Protein AF-0000000077079123 (afdb_homodimer)

Radius of gyration: 36.29 Å; Cα contacts (8 Å, |Δi|>4): 2220; chains: 2; bounding box: 98×95×96 Å

Foldseek 3Di:
DCCCFVVVDAQVRVLVVQVVVLVVQQVVLVVVLVVCCVVCVVPDDPVVNVVVVVVSPDCVRSRVCVQPNHPVSVVVCCVVPLVQDAWDWDFLDDDPVDTFIKTFDPDQVLVQLQCQFDVSVVLLVVFDEDDPLWFQFQCSFPQQCVFPPCVVPVSAWAKEKEWDKDFLDDCPDPCHLVQIKIWMWIATRRHHLLLGLDLLRIGTGMMGRPVSCVVNHDLSRCVVVLVVLQCLQPPFHWHDDPPDIDTHHYHHQAYEYAQLVLCRLQQFANDQPAQARDPFFQDGQVCLLPDQAPVVTHTDDDVNVVVLQVQCPPDPVSVVVSCRRRRGHHHHSRVSTPRDHSNQHHAHACLCLPLFHVQLQLVLVLVVVCCVVVLDPLVLQQVLLVPPPDDPVCVVLRAHRADPCQSPDPDSHRPGHSSNSVSCLLQVLVRRLVSDDLPPLSLLLSLLSVLLVCQQQDSIGHLVVLVVSLVSLRVSSVSCCVVPVVDGDRVSSSVSSCRSVSCNRRNRCNSVHCVSVVVSVVSLSVSCVNNVDVPPSSSVSSSSSSVNSSVLSPDPCVSVQDKDFADKDWDFLVPDPCSVVVCVVVVHNGATKIWTQWIQHSNDIDGAQDKAFQDADPNRTKIWGFHTWIDRDPPWIKTKTFTWAFDDQDSSSRGTDIHGDDDIDIDTPHPRPGDD/DCCCFVVVDAQVRVLVVQVVVLVVQQVVLVVVLVVCCVVCVVPDDPVRNVVVVVVSPDCVRSRVCVQPNHPVSVVVCCVVPLVQDAWDWDFLDDDPVDTFIKTFDPDQVLVQLQCQFDVSVVLLVVFDEDDPLWFQFQCSFPQQCVFPPCVVPVSAWAKEKEWDKDWLDDCPDPCHLVQIKIWMWIATRRHHLLLGLDLLRIGTGMMGRPVSCVVRHDLSRCVVVLVVLQCLQPPFHWHDDPPDIDTHHYHHQAYEYAQLVLCRLQQFANDQPAQQRDPFFQDGQVCLLPDQAPVVTHTDDDVVVVVLQVQCPPDPVSVVVSCRRRRGNHHHSRVSTPRDHSNQHHAHACLCLPLFHVQLQLVLVLVVVCCVVVLDPLVLQQVLLVPPPDDPVCVVQRAHRADPCQSPDPDSHRPGHSSNSVSCLLQVLVRRLVSDDLPPLSLLLSLLSVLLVCQQQASIGHLVVLVVSLVSLRVSSVSCCVVPVVDGDRVSSSVSSCRSVSCNRRNRCNSVHCVSVVVSVVSLSVSCVNNVDVPPSSSVSSSSSSVNSSVLSPDPCVSVLPKDFADKDWDFLVPDPCSVVVCVVVVHNGATKIWTQWIRHSNDIDGAQDKWFQDADPNRTKIWGFHTWIDRDPQWIKTKTFTWAFDDQDSSSRGTDIHGDDDIDIDTPHPRPPGD

Sequence (1352 aa):
MKLKQKYKLSQVALNAVTDEVTDLVQSKLISLEQKLHNVLGGVLTNEQLSSINDILKQQDLTNPFGGLRNAYQQEAYFTTYLDYQKPVRRELGGETDKQDVVYDIPFLKSLQLLLKHDILRNKVLQGHERADGLLGDFCDGSLFKMHPLFSADKTALQIQLYYDDVEICNPLGSRAKKHKLALFYFTIGNIPPKYRSPLANIHLLCVTKSVTLQKYGAHKVLQPIMNKIKKLEEDGISIKTDDCVHHFYGTISVFQGDNLGSQFIGGYKSLASAHRKCRHCLSVSDDMQSKFLAHEFKERNRSTHEYHIRALKTNSATHEHISKSFGINEDSVLHKSTYFHITEGLVPDIMHDVLEGCLPYVVKEMLKVFISHKFISLSLLEKIISKFPYGITDKANKPSVISSTTLKNKDHNLKQTATEMWCLARLLPIMIGNHIPKDNPYWLHFLALLEIVDYLFAPIISTECLDHMRILIRDHHSAFKELYPECNLIPKMHYMVHYPDWIQRCGPLSHLWCMRLEAKHNYFKDLAHRIKCFKNVLKTLSEHYQHSFCYNLSSNNFFDTMNSVGPCQQKHVASLQWRDALCFLIEEECAEITSVSWIIADGHKYKRGQVIIIDCTHLMPNFGIITDIVVCEVDNIYIILQKLETLYYNYHYHSYSVAHTDPVHFTDALDPWHRKMKLKQKYKLSQVALNAVTDEVTDLVQSKLISLEQKLHNVLGGVLTNEQLSSINDILKQQDLTNPFGGLRNAYQQEAYFTTYLDYQKPVRRELGGETDKQDVVYDIPFLKSLQLLLKHDILRNKVLQGHERADGLLGDFCDGSLFKMHPLFSADKTALQIQLYYDDVEICNPLGSRAKKHKLALFYFTIGNIPPKYRSPLANIHLLCVTKSVTLQKYGAHKVLQPIMNKIKKLEEDGISIKTDDCVHHFYGTISVFQGDNLGSQFIGGYKSLASAHRKCRHCLSVSDDMQSKFLAHEFKERNRSTHEYHIRALKTNSATHEHISKSFGINEDSVLHKSTYFHITEGLVPDIMHDVLEGCLPYVVKEMLKVFISHKFISLSLLEKIISKFPYGITDKANKPSVISSTTLKNKDHNLKQTATEMWCLARLLPIMIGNHIPKDNPYWLHFLALLEIVDYLFAPIISTECLDHMRILIRDHHSAFKELYPECNLIPKMHYMVHYPDWIQRCGPLSHLWCMRLEAKHNYFKDLAHRIKCFKNVLKTLSEHYQHSFCYNLSSNNFFDTMNSVGPCQQKHVASLQWRDALCFLIEEECAEITSVSWIIADGHKYKRGQVIIIDCTHLMPNFGIITDIVVCEVDNIYIILQKLETLYYNYHYHSYSVAHTDPVHFTDALDPWHRK

Secondary structure (DSSP, 8-state):
-HHHHTS---HHHHHHHHHHHHHHHHHHHHHHHHHHHHHHTTTS-HHHHHHHHHHHT-HHHH-TTTT-SSHHHHHHHHHHHS---PPEE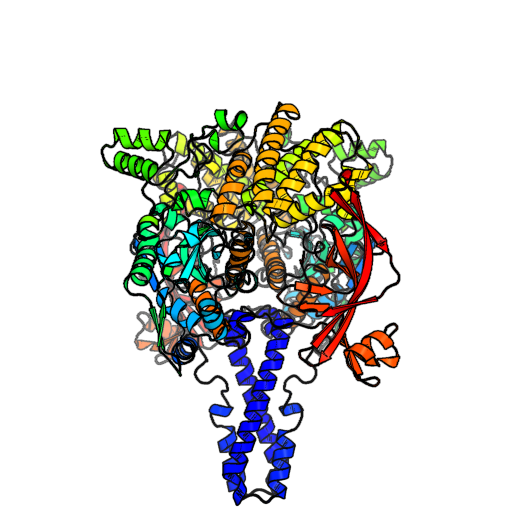EEEEEETTEEEEEEEP-HHHHHHHHHHSHHHHHHHHH----SSS-B-SGGGSHHHHT-HHHHH-TTSEEEEEEEEEE--S-TTSTTTTTT-EEEEEEEETTS-HHHHSSGGG-EEEEEEEHHHHHHHHHHHHHHHHHHHHHHHHHT-EEEE-SS-EEEE-EEEEEEEE-HHHHHHHHTB---TT-S---SSB---HHHHTT---GGGSPBP-HHHHHHHHHHHHH-HHHHHHHHHHH-B-S--GGGGSSS--HHHHB---HIIIIIIIIHHHHHHHHHHHHHHTTSS-HHHHHHHHHH----TTTGGGPPPPPPHHHHHSSSS--S--HHHHHHHHHHHHHHHGGGS-TT-HHHHHHHHHHHHHHHHT-SSB-HHHHHHHHHHHHHHHHHHHHH-TTPPPPHHHHHGGGHHHHHHHHS-GGGSSSHHHHHHHHHHHHHHHHH---SSHHHHHHHHHHHHHHHHHHSTTSS----EE--EEEEEGGGSTTHHHHHHHHT-TT-EEEEESEEEETTEEEETT-EEEEEEETTEEEEEEEEEEEEEETTEEEEEEEEEEEEEEEGGGTEEEEEEEEEEEEEETT---B--/-HHHHTS---HHHHHHHHHHHHHHHHHHHHHHHHHHHHHHTTTS-HHHHHHHHHHHT-HHHH-TTTT-SSHHHHHHHHHHHS---PPEEEEEEEETTEEEEEEEP-HHHHHHHHHHSHHHHHHHHH----SSS-B-SGGGSHHHHT-HHHHH-TTSEEEEEEEEEEE-S-TTSTTTTTTEEEEEEEEETTS-HHHHSSGGG-EEEEEEEHHHHHHHHHHHHHHHHHHHHHHHHHT-EEEE-SS-EEEE-EEEEEEEE-HHHHHHHHTB---TT-S---SSB---HHHHTT---GGGSPBP-HHHHHHHHHHHHH-HHHHHHHHHHH-B-S--GGGGSSS--HHHHB---HIIIIIIIIHHHHHHHHHHHHHHTTSS-HHHHHHHHHH----TTTGGGPPPPPPHHHHHSSSS--S--HHHHHHHHHHHHHHHGGGS-TT-HHHHHHHHHHHHHHHHT-SSB-HHHHHHHHHHHHHHHHHHHHH-TT-PPPHHHHHGGGHHHHHHHHS-GGGSSSHHHHHHHHHHHHHHHHH---SSHHHHHHHHHHHHHHHHHHSTTSS----EE--EEEEEGGGSTTHHHHHHHHT-TT-EEEEESEEEETTEEEETT-EEEEEEETTEEEEEEEEEEEEEETTEEEEEEEEEEEEEEEGGGTEEEEEEEEEEEEEETT--SS--

pLDDT: mean 88.44, std 10.5, range [36.78, 98.69]

Nearest PDB structures (foldseek):
  6dbq-assembly1_C  TM=6.136E-01  e=2.932E-10  Escherichia coli K-12
  3jbx-assembly1_A  TM=6.219E-01  e=7.482E-10  Danio rerio
  6dbw-assembly1_A  TM=5.506E-01  e=6.053E-11  Escherichia coli K-12
  6dbv-assembly1_C  TM=5.189E-01  e=7.018E-11  Escherichia coli K-12
  6dbx-assembly1_C  TM=5.175E-01  e=9.574E-10  Escherichia coli K-12

Organism: Amphimedon queenslandica (NCBI:txid400682)

Solvent-accessible surface area (backbone atoms only — not comparable to full-atom values): 73594 Å² total; per-residue (Å²): 105,61,57,44,56,77,60,57,46,43,71,69,49,49,40,50,50,52,51,50,49,31,49,49,45,39,52,49,49,51,52,46,52,51,51,49,44,72,74,38,50,90,75,47,51,72,66,56,52,49,53,52,52,52,59,63,65,31,58,76,64,42,32,76,52,70,67,48,69,47,72,67,39,39,48,52,49,36,42,72,73,50,71,43,64,75,54,43,82,41,78,80,48,71,53,91,93,56,62,42,54,36,39,34,39,59,58,70,61,51,52,42,57,51,50,65,35,64,69,56,33,48,38,31,67,67,46,78,67,64,87,84,74,43,22,58,34,46,67,45,6,50,54,35,61,66,27,78,59,46,53,74,34,72,56,36,40,26,35,30,36,36,44,50,75,45,73,53,64,59,76,86,44,58,64,42,74,70,66,20,27,31,41,31,33,36,33,60,61,43,39,58,66,85,69,40,58,45,58,88,45,52,39,73,40,36,40,32,41,39,69,53,43,67,71,64,32,63,50,69,70,43,42,68,58,44,52,50,43,38,42,25,55,73,73,32,50,71,41,80,52,98,86,49,76,48,75,40,39,29,46,63,60,36,39,34,28,51,72,53,50,41,23,49,55,50,14,30,57,62,52,92,82,45,62,34,76,49,83,61,31,70,46,40,70,71,50,54,69,74,54,54,51,54,84,79,43,58,66,47,38,68,67,61,47,52,51,51,50,55,47,44,71,70,42,76,75,45,25,58,52,45,26,56,68,66,22,41,74,48,81,34,56,60,57,67,32,90,83,35,50,66,71,81,20,61,50,73,33,55,48,62,25,35,34,58,30,42,49,33,32,53,52,52,58,47,49,53,51,36,42,74,70,61,53,43,50,67,69,55,50,37,50,48,63,72,66,52,86,61,50,86,83,42,55,83,31,61,52,62,74,67,49,72,65,46,70,66,40,88,62,56,48,61,63,52,49,46,60,16,34,47,45,40,63,66,43,40,32,67,72,48,34,90,55,47,65,86,82,38,64,67,57,50,52,49,49,53,48,51,51,49,50,50,62,52,59,27,66,60,48,48,71,67,56,34,56,53,43,52,52,51,52,28,52,48,56,54,46,45,51,66,77,36,70,92,54,77,76,52,71,46,52,51,53,55,48,48,43,50,60,47,31,53,31,43,5,30,44,61,80,54,32,51,64,53,65,57,54,47,49,50,58,56,32,54,49,49,60,68,61,70,60,75,89,52,41,63,59,53,52,48,47,51,46,36,51,39,52,35,50,45,70,68,37,92,54,62,71,63,52,63,63,45,70,45,70,70,43,82,40,55,36,79,75,42,94,58,27,70,65,45,27,65,73,66,72,41,69,83,43,73,31,34,37,33,60,29,37,28,52,80,86,38,76,45,42,61,71,40,74,43,37,61,48,71,56,95,90,37,65,30,38,22,35,26,69,43,34,37,38,68,49,102,85,41,48,41,33,32,21,36,36,31,44,60,72,49,76,38,70,75,38,67,42,72,42,68,42,88,50,87,55,77,43,81,43,52,61,86,61,56,66,48,68,139,105,62,58,45,54,76,60,56,45,44,70,68,50,49,40,49,50,54,52,51,51,31,50,48,46,39,52,50,49,52,51,47,52,52,50,49,46,71,73,37,50,91,75,47,51,74,68,55,52,51,55,52,54,55,58,64,66,31,58,76,64,42,32,76,53,68,69,49,68,46,72,67,38,41,49,53,49,36,41,71,72,50,71,44,63,75,55,42,81,41,78,79,48,69,54,92,92,56,61,42,54,37,38,35,39,59,58,70,61,50,50,44,58,52,52,66,35,64,70,56,34,50,39,31,68,67,47,77,65,64,87,84,74,45,23,58,33,46,68,46,6,51,54,35,60,67,26,77,61,45,53,74,34,72,56,35,41,28,34,31,36,35,43,51,76,46,73,54,63,61,76,85,44,60,67,42,72,70,66,20,28,31,42,31,33,38,34,62,60,43,37,58,65,85,70,40,58,47,60,88,45,53,38,75,39,35,41,32,39,40,69,53,41,66,70,64,31,64,50,69,70,44,42,67,59,44,52,49,43,38,42,25,56,75,71,31,48,73,42,80,52,98,84,49,78,48,76,39,39,29,46,63,60,36,39,35,30,52,72,55,48,42,23,49,55,50,14,30,57,62,50,92,80,44,60,32,76,48,83,60,32,73,46,40,70,72,50,56,71,76,53,54,51,55,85,80,41,58,64,48,39,68,68,60,48,53,50,50,49,55,46,45,72,70,43,74,74,45,25,56,49,43,26,55,68,67,22,43,72,48,81,34,56,59,57,67,31,89,83,34,50,65,68,80,21,60,49,71,31,55,47,63,26,35,34,57,30,40,50,32,33,52,51,52,58,47,49,53,52,37,42,72,70,62,52,43,50,66,68,55,50,37,50,47,64,72,66,54,84,61,51,85,84,42,54,83,33,61,52,59,73,66,49,72,66,48,72,66,40,87,61,56,50,62,63,52,49,47,62,17,34,48,46,41,61,66,44,40,32,68,72,47,33,88,55,48,66,85,81,36,64,68,57,50,51,49,50,51,48,52,52,49,49,51,62,52,60,29,64,62,46,48,69,67,56,34,55,51,41,52,52,51,52,28,51,49,56,53,48,45,50,67,77,35,69,91,53,77,78,50,70,47,53,51,54,55,46,49,42,51,60,46,30,54,30,42,6,31,44,61,82,51,31,52,66,55,65,56,54,47,48,50,57,56,33,52,48,47,61,67,59,69,58,75,90,54,42,65,58,54,53,46,47,49,46,36,51,39,52,36,50,42,69,67,38,91,53,62,69,62,49,63,63,44,71,46,68,72,42,82,40,53,36,79,75,40,96,58,28,70,66,45,25,65,72,66,73,42,70,84,42,73,31,32,37,33,58,30,38,28,49,78,84,39,77,45,42,62,73,40,75,45,42,61,47,71,56,94,90,37,64,30,37,22,34,27,70,43,36,36,37,68,48,102,87,41,47,39,32,32,22,36,37,32,44,61,73,48,78,39,70,75,39,67,41,71,43,64,42,88,50,88,54,76,42,80,42,49,60,86,62,56,46,69,68,140

Structure (mmCIF, N/CA/C/O backbone):
data_AF-0000000077079123-model_v1
#
loop_
_entity.id
_entity.type
_entity.pdbx_description
1 polymer 'Uncharacterized protein'
#
loop_
_atom_site.group_PDB
_atom_site.id
_atom_site.type_symbol
_atom_site.label_atom_id
_atom_site.label_alt_id
_atom_site.label_comp_id
_atom_site.label_asym_id
_atom_site.label_entity_id
_atom_site.label_seq_id
_atom_site.pdbx_PDB_ins_code
_atom_site.Cartn_x
_atom_site.Cartn_y
_atom_site.Cartn_z
_atom_site.occupancy
_atom_site.B_iso_or_equiv
_atom_site.auth_seq_id
_atom_site.auth_comp_id
_atom_site.auth_asym_id
_atom_site.auth_atom_id
_atom_site.pdbx_PDB_model_num
ATOM 1 N N . MET A 1 1 ? -20.891 -13.195 6.445 1 79.75 1 MET A N 1
ATOM 2 C CA . MET A 1 1 ? -19.594 -13.773 6.062 1 79.75 1 MET A CA 1
ATOM 3 C C . MET A 1 1 ? -19.188 -13.32 4.668 1 79.75 1 MET A C 1
ATOM 5 O O . MET A 1 1 ? -18.016 -13.047 4.414 1 79.75 1 MET A O 1
ATOM 9 N N . LYS A 1 2 ? -20.141 -13.273 3.797 1 78.88 2 LYS A N 1
ATOM 10 C CA . LYS A 1 2 ? -19.859 -12.805 2.443 1 78.88 2 LYS A CA 1
ATOM 11 C C . LYS A 1 2 ? -19.312 -11.383 2.457 1 78.88 2 LYS A C 1
ATOM 13 O O . LYS A 1 2 ? -18.312 -11.086 1.787 1 78.88 2 LYS A O 1
ATOM 18 N N . LEU A 1 3 ? -19.891 -10.562 3.256 1 80.56 3 LEU A N 1
ATOM 19 C CA . LEU A 1 3 ? -19.453 -9.172 3.344 1 80.56 3 LEU A CA 1
ATOM 20 C C . LEU A 1 3 ? -18.031 -9.086 3.887 1 80.56 3 LEU A C 1
ATOM 22 O O . LEU A 1 3 ? -17.234 -8.281 3.404 1 80.56 3 LEU A O 1
ATOM 26 N N . LYS A 1 4 ? -17.734 -9.891 4.797 1 78.06 4 LYS A N 1
ATOM 27 C CA . LYS A 1 4 ? -16.438 -9.867 5.453 1 78.06 4 LYS A CA 1
ATOM 28 C C . LYS A 1 4 ? -15.344 -10.43 4.539 1 78.06 4 LYS A C 1
ATOM 30 O O . LYS A 1 4 ? -14.227 -9.906 4.504 1 78.06 4 LYS A O 1
ATOM 35 N N . GLN A 1 5 ? -15.688 -11.414 3.822 1 79.62 5 GLN A N 1
ATOM 36 C CA . GLN A 1 5 ? -14.625 -12.156 3.15 1 79.62 5 GLN A CA 1
ATOM 37 C C . GLN A 1 5 ? -14.539 -11.773 1.676 1 79.62 5 GLN A C 1
ATOM 39 O O . GLN A 1 5 ? -13.438 -11.641 1.126 1 79.62 5 GLN A O 1
ATOM 44 N N . LYS A 1 6 ? -15.703 -11.625 1.045 1 76.44 6 LYS A N 1
ATOM 45 C CA . LYS A 1 6 ? -15.695 -11.266 -0.37 1 76.44 6 LYS A CA 1
ATOM 46 C C . LYS A 1 6 ? -15.391 -9.781 -0.56 1 76.44 6 LYS A C 1
ATOM 48 O O . LYS A 1 6 ? -14.609 -9.406 -1.439 1 76.44 6 LYS A O 1
ATOM 53 N N . TYR A 1 7 ? -15.945 -9.039 0.354 1 77.38 7 TYR A N 1
ATOM 54 C CA . TYR A 1 7 ? -15.781 -7.598 0.169 1 77.38 7 TYR A CA 1
ATOM 55 C C . TYR A 1 7 ? -14.82 -7.02 1.197 1 77.38 7 TYR A C 1
ATOM 57 O O . TYR A 1 7 ? -14.578 -5.809 1.226 1 77.38 7 TYR A O 1
ATOM 65 N N . LYS A 1 8 ? -14.25 -7.902 2.078 1 78.25 8 LYS A N 1
ATOM 66 C CA . LYS A 1 8 ? -13.164 -7.598 3.006 1 78.25 8 LYS A CA 1
ATOM 67 C C . LYS A 1 8 ? -13.531 -6.426 3.91 1 78.25 8 LYS A C 1
ATOM 69 O O . LYS A 1 8 ? -12.727 -5.504 4.09 1 78.25 8 LYS A O 1
ATOM 74 N N . LEU A 1 9 ? -14.734 -6.379 4.391 1 78.38 9 LEU A N 1
ATOM 75 C CA . LEU A 1 9 ? -15.141 -5.352 5.344 1 78.38 9 LEU A CA 1
ATOM 76 C C . LEU A 1 9 ? -14.469 -5.562 6.691 1 78.38 9 LEU A C 1
ATOM 78 O O . LEU A 1 9 ? -14.312 -6.703 7.141 1 78.38 9 LEU A O 1
ATOM 82 N N . SER A 1 10 ? -14.039 -4.508 7.273 1 75.69 10 SER A N 1
ATOM 83 C CA . SER A 1 10 ? -13.508 -4.59 8.625 1 75.69 10 SER A CA 1
ATOM 84 C C . SER A 1 10 ? -14.586 -4.977 9.625 1 75.69 10 SER A C 1
ATOM 86 O O . SER A 1 10 ? -15.781 -4.871 9.336 1 75.69 10 SER A O 1
ATOM 88 N N . GLN A 1 11 ? -14.156 -5.438 10.789 1 77.06 11 GLN A N 1
ATOM 89 C CA . GLN A 1 11 ? -15.109 -5.809 11.82 1 77.06 11 GLN A CA 1
ATOM 90 C C . GLN A 1 11 ? -15.938 -4.605 12.266 1 77.06 11 GLN A C 1
ATOM 92 O O . GLN A 1 11 ? -17.141 -4.73 12.516 1 77.06 11 GLN A O 1
ATOM 97 N N . VAL A 1 12 ? -15.289 -3.49 12.297 1 76.81 12 VAL A N 1
ATOM 98 C CA . VAL A 1 12 ? -15.984 -2.275 12.703 1 76.81 12 VAL A CA 1
ATOM 99 C C . VAL A 1 12 ? -17.047 -1.914 11.672 1 76.81 12 VAL A C 1
ATOM 101 O O . VAL A 1 12 ? -18.156 -1.527 12.031 1 76.81 12 VAL A O 1
ATOM 104 N N . ALA A 1 13 ? -16.734 -2.021 10.398 1 78.94 13 ALA A N 1
ATOM 105 C CA . ALA A 1 13 ? -17.688 -1.752 9.328 1 78.94 13 ALA A CA 1
ATOM 106 C C . ALA A 1 13 ? -18.828 -2.76 9.352 1 78.94 13 ALA A C 1
ATOM 108 O O . ALA A 1 13 ? -19.984 -2.398 9.117 1 78.94 13 ALA A O 1
ATOM 109 N N . LEU A 1 14 ? -18.5 -3.979 9.609 1 83.12 14 LEU A N 1
ATOM 110 C CA . LEU A 1 14 ? -19.516 -5.02 9.672 1 83.12 14 LEU A CA 1
ATOM 111 C C . LEU A 1 14 ? -20.5 -4.762 10.82 1 83.12 14 LEU A C 1
ATOM 113 O O . LEU A 1 14 ? -21.703 -4.922 10.656 1 83.12 14 LEU A O 1
ATOM 117 N N . ASN A 1 15 ? -19.938 -4.375 11.922 1 81.94 15 ASN A N 1
ATOM 118 C CA . ASN A 1 15 ? -20.781 -4.051 13.062 1 81.94 15 ASN A CA 1
ATOM 119 C C . ASN A 1 15 ? -21.688 -2.854 12.766 1 81.94 15 ASN A C 1
ATOM 121 O O . ASN A 1 15 ? -22.844 -2.842 13.156 1 81.94 15 ASN A O 1
ATOM 125 N N . ALA A 1 16 ? -21.125 -1.918 12.094 1 82.81 16 ALA A N 1
ATOM 126 C CA . ALA A 1 16 ? -21.922 -0.742 11.734 1 82.81 16 ALA A CA 1
ATOM 127 C C . ALA A 1 16 ? -23.047 -1.114 10.789 1 82.81 16 ALA A C 1
ATOM 129 O O . ALA A 1 16 ? -24.172 -0.602 10.922 1 82.81 16 ALA A O 1
ATOM 130 N N . VAL A 1 17 ? -22.766 -1.988 9.852 1 83.88 17 VAL A N 1
ATOM 131 C CA . VAL A 1 17 ? -23.781 -2.434 8.914 1 83.88 17 VAL A CA 1
ATOM 132 C C . VAL A 1 17 ? -24.891 -3.189 9.656 1 83.88 17 VAL A C 1
ATOM 134 O O . VAL A 1 17 ? -26.078 -2.969 9.414 1 83.88 17 VAL A O 1
ATOM 137 N N . THR A 1 18 ? -24.469 -4.027 10.562 1 84.12 18 THR A N 1
ATOM 138 C CA . THR A 1 18 ? -25.438 -4.809 11.328 1 84.12 18 THR A CA 1
ATOM 139 C C . THR A 1 18 ? -26.344 -3.896 12.156 1 84.12 18 THR A C 1
ATOM 141 O O . THR A 1 18 ? -27.547 -4.094 12.211 1 84.12 18 THR A O 1
ATOM 144 N N . ASP A 1 19 ? -25.719 -2.916 12.742 1 84.56 19 ASP A N 1
ATOM 145 C CA . ASP A 1 19 ? -26.484 -1.985 13.578 1 84.56 19 ASP A CA 1
ATOM 146 C C . ASP A 1 19 ? -27.422 -1.137 12.734 1 84.56 19 ASP A C 1
ATOM 148 O O . ASP A 1 19 ? -28.594 -0.947 13.094 1 84.56 19 ASP A O 1
ATOM 152 N N . GLU A 1 20 ? -26.938 -0.688 11.656 1 84.69 20 GLU A N 1
ATOM 153 C CA . GLU A 1 20 ? -27.734 0.184 10.797 1 84.69 20 GLU A CA 1
ATOM 154 C C . GLU A 1 20 ? -28.875 -0.582 10.148 1 84.69 20 GLU A C 1
ATOM 156 O O . GLU A 1 20 ? -29.969 -0.036 9.953 1 84.69 20 GLU A O 1
ATOM 161 N N . VAL A 1 21 ? -28.578 -1.773 9.781 1 86.56 21 VAL A N 1
ATOM 162 C CA . VAL A 1 21 ? -29.625 -2.594 9.18 1 86.56 21 VAL A CA 1
ATOM 163 C C . VAL A 1 21 ? -30.703 -2.914 10.227 1 86.56 21 VAL A C 1
ATOM 165 O O . VAL A 1 21 ? -31.891 -2.914 9.914 1 86.56 21 VAL A O 1
ATOM 168 N N . THR A 1 22 ? -30.281 -3.201 11.422 1 87.06 22 THR A N 1
ATOM 169 C CA . THR A 1 22 ? -31.219 -3.453 12.5 1 87.06 22 THR A CA 1
ATOM 170 C C . THR A 1 22 ? -32.094 -2.23 12.742 1 87.06 22 THR A C 1
ATOM 172 O O . THR A 1 22 ? -33.312 -2.355 12.883 1 87.06 22 THR A O 1
ATOM 175 N N . ASP A 1 23 ? -31.453 -1.132 12.719 1 87 23 ASP A N 1
ATOM 176 C CA . ASP A 1 23 ? -32.188 0.111 12.906 1 87 23 ASP A CA 1
ATOM 177 C C . ASP A 1 23 ? -33.188 0.338 11.758 1 87 23 ASP A C 1
ATOM 179 O O . ASP A 1 23 ? -34.281 0.833 11.977 1 87 23 ASP A O 1
ATOM 183 N N . LEU A 1 24 ? -32.719 0.038 10.609 1 86.88 24 LEU A N 1
ATOM 184 C CA . LEU A 1 24 ? -33.562 0.187 9.438 1 86.88 24 LEU A CA 1
ATOM 185 C C . LEU A 1 24 ? -34.781 -0.734 9.523 1 86.88 24 LEU A C 1
ATOM 187 O O . LEU A 1 24 ? -35.906 -0.314 9.25 1 86.88 24 LEU A O 1
ATOM 191 N N . VAL A 1 25 ? -34.562 -1.895 9.93 1 86.88 25 VAL A N 1
ATOM 192 C CA . VAL A 1 25 ? -35.625 -2.867 10.047 1 86.88 25 VAL A CA 1
ATOM 193 C C . VAL A 1 25 ? -36.625 -2.42 11.125 1 86.88 25 VAL A C 1
ATOM 195 O O . VAL A 1 25 ? -37.844 -2.48 10.938 1 86.88 25 VAL A O 1
ATOM 198 N N . GLN A 1 26 ? -36.094 -1.95 12.148 1 86.81 26 GLN A N 1
ATOM 199 C CA . GLN A 1 26 ? -36.938 -1.479 13.234 1 86.81 26 GLN A CA 1
ATOM 200 C C . GLN A 1 26 ? -37.781 -0.279 12.797 1 86.81 26 GLN A C 1
ATOM 202 O O . GLN A 1 26 ? -38.969 -0.19 13.117 1 86.81 26 GLN A O 1
ATOM 207 N N . SER A 1 27 ? -37.156 0.53 12.094 1 87.44 27 SER A N 1
ATOM 208 C CA . SER A 1 27 ? -37.875 1.702 11.594 1 87.44 27 SER A CA 1
ATOM 209 C C . SER A 1 27 ? -38.969 1.304 10.625 1 87.44 27 SER A C 1
ATOM 211 O O . SER A 1 27 ? -40.062 1.899 10.633 1 87.44 27 SER A O 1
ATOM 213 N N . LYS A 1 28 ? -38.719 0.357 9.875 1 86.38 28 LYS A N 1
ATOM 214 C CA . LYS A 1 28 ? -39.719 -0.111 8.922 1 86.38 28 LYS A CA 1
ATOM 215 C C . LYS A 1 28 ? -40.875 -0.825 9.625 1 86.38 28 LYS A C 1
ATOM 217 O O . LYS A 1 28 ? -42.031 -0.733 9.203 1 86.38 28 LYS A O 1
ATOM 222 N N . LEU A 1 29 ? -40.531 -1.495 10.633 1 87.19 29 LEU A N 1
ATOM 223 C CA . LEU A 1 29 ? -41.562 -2.176 11.398 1 87.19 29 LEU A CA 1
ATOM 224 C C . LEU A 1 29 ? -42.469 -1.171 12.102 1 87.19 29 LEU A C 1
ATOM 226 O O . LEU A 1 29 ? -43.688 -1.381 12.203 1 87.19 29 LEU A O 1
ATOM 230 N N . ILE A 1 30 ? -41.812 -0.143 12.5 1 87.19 30 ILE A N 1
ATOM 231 C CA . ILE A 1 30 ? -42.594 0.915 13.125 1 87.19 30 ILE A CA 1
ATOM 232 C C . ILE A 1 30 ? -43.531 1.557 12.094 1 87.19 30 ILE A C 1
ATOM 234 O O . ILE A 1 30 ? -44.688 1.817 12.375 1 87.19 30 ILE A O 1
ATOM 238 N N . SER A 1 31 ? -43 1.773 10.961 1 87.31 31 SER A N 1
ATOM 239 C CA . SER A 1 31 ? -43.812 2.32 9.875 1 87.31 31 SER A CA 1
ATOM 240 C C . SER A 1 31 ? -44.938 1.37 9.5 1 87.31 31 SER A C 1
ATOM 242 O O . SER A 1 31 ? -46.062 1.811 9.188 1 87.31 31 SER A O 1
ATOM 244 N N . LEU A 1 32 ? -44.656 0.154 9.531 1 88 32 LEU A N 1
ATOM 245 C CA . LEU A 1 32 ? -45.656 -0.863 9.211 1 88 32 LEU A CA 1
ATOM 246 C C . LEU A 1 32 ? -46.75 -0.886 10.266 1 88 32 LEU A C 1
ATOM 248 O O . LEU A 1 32 ? -47.938 -0.996 9.93 1 88 32 LEU A O 1
ATOM 252 N N . GLU A 1 33 ? -46.344 -0.826 11.453 1 87.81 33 GLU A N 1
ATOM 253 C CA . GLU A 1 33 ? -47.312 -0.776 12.547 1 87.81 33 GLU A CA 1
ATOM 254 C C . GLU A 1 33 ? -48.281 0.398 12.383 1 87.81 33 GLU A C 1
ATOM 256 O O . GLU A 1 33 ? -49.469 0.243 12.539 1 87.81 33 GLU A O 1
ATOM 261 N N . GLN A 1 34 ? -47.75 1.492 12.023 1 88 34 GLN A N 1
ATOM 262 C CA . GLN A 1 34 ? -48.562 2.688 11.82 1 88 34 GLN A CA 1
ATOM 263 C C . GLN A 1 34 ? -49.5 2.521 10.641 1 88 34 GLN A C 1
ATOM 265 O O . GLN A 1 34 ? -50.688 2.916 10.711 1 88 34 GLN A O 1
ATOM 270 N N . LYS A 1 35 ? -49.031 1.937 9.656 1 87.31 35 LYS A N 1
ATOM 271 C CA . LYS A 1 35 ? -49.875 1.717 8.469 1 87.31 35 LYS A CA 1
ATOM 272 C C . LYS A 1 35 ? -51 0.741 8.766 1 87.31 35 LYS A C 1
ATOM 274 O O . LYS A 1 35 ? -52.125 0.938 8.305 1 87.31 35 LYS A O 1
ATOM 279 N N . LEU A 1 36 ? -50.688 -0.266 9.484 1 86.69 36 LEU A N 1
ATOM 280 C CA . LEU A 1 36 ? -51.719 -1.249 9.852 1 86.69 36 LEU A CA 1
ATOM 281 C C . LEU A 1 36 ? -52.781 -0.623 10.742 1 86.69 36 LEU A C 1
ATOM 283 O O . LEU A 1 36 ? -53.969 -0.894 10.57 1 86.69 36 LEU A O 1
ATOM 287 N N . HIS A 1 37 ? -52.344 0.211 11.586 1 86.25 37 HIS A N 1
ATOM 288 C CA . HIS A 1 37 ? -53.281 0.905 12.461 1 86.25 37 HIS A CA 1
ATOM 289 C C . HIS A 1 37 ? -54.188 1.857 11.672 1 86.25 37 HIS A C 1
ATOM 291 O O . HIS A 1 37 ? -55.375 1.991 11.977 1 86.25 37 HIS A O 1
ATOM 297 N N . ASN A 1 38 ? -53.656 2.471 10.711 1 85.94 38 ASN A N 1
ATOM 298 C CA . ASN A 1 38 ? -54.406 3.434 9.914 1 85.94 38 ASN A CA 1
ATOM 299 C C . ASN A 1 38 ? -55.438 2.742 9.031 1 85.94 38 ASN A C 1
ATOM 301 O O . ASN A 1 38 ? -56.531 3.254 8.844 1 85.94 38 ASN A O 1
ATOM 305 N N . VAL A 1 39 ? -55.031 1.608 8.539 1 82.88 39 VAL A N 1
ATOM 306 C CA . VAL A 1 39 ? -55.906 0.944 7.57 1 82.88 39 VAL A CA 1
ATOM 307 C C . VAL A 1 39 ? -56.906 0.047 8.297 1 82.88 39 VAL A C 1
ATOM 309 O O . VAL A 1 39 ? -58.062 -0.02 7.922 1 82.88 39 VAL A O 1
ATOM 312 N N . LEU A 1 40 ? -56.5 -0.587 9.438 1 79.12 40 LEU A N 1
ATOM 313 C CA . LEU A 1 40 ? -57.344 -1.626 10.039 1 79.12 40 LEU A CA 1
ATOM 314 C C . LEU A 1 40 ? -57.844 -1.19 11.414 1 79.12 40 LEU A C 1
ATOM 316 O O . LEU A 1 40 ? -58.594 -1.92 12.062 1 79.12 40 LEU A O 1
ATOM 320 N N . GLY A 1 41 ? -57.438 -0.112 11.922 1 77.5 41 GLY A N 1
ATOM 321 C CA . GLY A 1 41 ? -57.812 0.337 13.25 1 77.5 41 GLY A CA 1
ATOM 322 C C . GLY A 1 41 ? -59.312 0.304 13.484 1 77.5 41 GLY A C 1
ATOM 323 O O . GLY A 1 41 ? -59.75 -0.044 14.578 1 77.5 41 GLY A O 1
ATOM 324 N N . GLY A 1 42 ? -60.125 0.705 12.539 1 75.81 42 GLY A N 1
ATOM 325 C CA . GLY A 1 42 ? -61.562 0.741 12.727 1 75.81 42 GLY A CA 1
ATOM 326 C C . GLY A 1 42 ? -62.25 -0.596 12.469 1 75.81 42 GLY A C 1
ATOM 327 O O . GLY A 1 42 ? -63.406 -0.785 12.812 1 75.81 42 GLY A O 1
ATOM 328 N N . VAL A 1 43 ? -61.469 -1.558 12 1 78.38 43 VAL A N 1
ATOM 329 C CA . VAL A 1 43 ? -62.062 -2.822 11.562 1 78.38 43 VAL A CA 1
ATOM 330 C C . VAL A 1 43 ? -61.688 -3.934 12.539 1 78.38 43 VAL A C 1
ATOM 332 O O . VAL A 1 43 ? -62.469 -4.82 12.836 1 78.38 43 VAL A O 1
ATOM 335 N N . LEU A 1 44 ? -60.5 -3.791 13.148 1 80.5 44 LEU A N 1
ATOM 336 C CA . LEU A 1 44 ? -60 -4.836 14.023 1 80.5 44 LEU A CA 1
ATOM 337 C C . LEU A 1 44 ? -60.312 -4.527 15.484 1 80.5 44 LEU A C 1
ATOM 339 O O . LEU A 1 44 ? -60.375 -3.357 15.875 1 80.5 44 LEU A O 1
ATOM 343 N N . THR A 1 45 ? -60.656 -5.609 16.156 1 82.44 45 THR A N 1
ATOM 344 C CA . THR A 1 45 ? -60.875 -5.449 17.594 1 82.44 45 THR A CA 1
ATOM 345 C C . THR A 1 45 ? -59.562 -5.094 18.297 1 82.44 45 THR A C 1
ATOM 347 O O . THR A 1 45 ? -58.469 -5.289 17.75 1 82.44 45 THR A O 1
ATOM 350 N N . ASN A 1 46 ? -59.625 -4.461 19.391 1 83 46 ASN A N 1
ATOM 351 C CA . ASN A 1 46 ? -58.469 -4.082 20.172 1 83 46 ASN A CA 1
ATOM 352 C C . ASN A 1 46 ? -57.594 -5.289 20.5 1 83 46 ASN A C 1
ATOM 354 O O . ASN A 1 46 ? -56.375 -5.176 20.562 1 83 46 ASN A O 1
ATOM 358 N N . GLU A 1 47 ? -58.281 -6.449 20.609 1 82.56 47 GLU A N 1
ATOM 359 C CA . GLU A 1 47 ? -57.531 -7.676 20.891 1 82.56 47 GLU A CA 1
ATOM 360 C C . GLU A 1 47 ? -56.719 -8.125 19.688 1 82.56 47 GLU A C 1
ATOM 362 O O . GLU A 1 47 ? -55.594 -8.594 19.828 1 82.56 47 GLU A O 1
ATOM 367 N N . GLN A 1 48 ? -57.312 -7.973 18.562 1 82.94 48 GLN A N 1
ATOM 368 C CA . GLN A 1 48 ? -56.625 -8.375 17.328 1 82.94 48 GLN A CA 1
ATOM 369 C C . GLN A 1 48 ? -55.438 -7.453 17.031 1 82.94 48 GLN A C 1
ATOM 371 O O . GLN A 1 48 ? -54.375 -7.918 16.625 1 82.94 48 GLN A O 1
ATOM 376 N N . LEU A 1 49 ? -55.625 -6.207 17.281 1 84.69 49 LEU A N 1
ATOM 377 C CA . LEU A 1 49 ? -54.562 -5.23 17.062 1 84.69 49 LEU A CA 1
ATOM 378 C C . LEU A 1 49 ? -53.406 -5.465 18.031 1 84.69 49 LEU A C 1
ATOM 380 O O . LEU A 1 49 ? -52.25 -5.301 17.656 1 84.69 49 LEU A O 1
ATOM 384 N N . SER A 1 50 ? -53.781 -5.832 19.219 1 86.44 50 SER A N 1
ATOM 385 C CA . SER A 1 50 ? -52.75 -6.125 20.219 1 86.44 50 SER A CA 1
ATOM 386 C C . SER A 1 50 ? -51.938 -7.355 19.828 1 86.44 50 SER A C 1
ATOM 388 O O . SER A 1 50 ? -50.75 -7.41 20.062 1 86.44 50 SER A O 1
ATOM 390 N N . SER A 1 51 ? -52.594 -8.297 19.25 1 85.44 51 SER A N 1
ATOM 391 C CA . SER A 1 51 ? -51.906 -9.508 18.797 1 85.44 51 SER A CA 1
ATOM 392 C C . SER A 1 51 ? -50.938 -9.203 17.656 1 85.44 51 SER A C 1
ATOM 394 O O . SER A 1 51 ? -49.875 -9.797 17.578 1 85.44 51 SER A O 1
ATOM 396 N N . ILE A 1 52 ? -51.281 -8.328 16.781 1 86.12 52 ILE A N 1
ATOM 397 C CA . ILE A 1 52 ? -50.438 -7.922 15.664 1 86.12 52 ILE A CA 1
ATOM 398 C C . ILE A 1 52 ? -49.219 -7.184 16.203 1 86.12 52 ILE A C 1
ATOM 400 O O . ILE A 1 52 ? -48.094 -7.434 15.758 1 86.12 52 ILE A O 1
ATOM 404 N N . ASN A 1 53 ? -49.438 -6.352 17.141 1 87.56 53 ASN A N 1
ATOM 405 C CA . ASN A 1 53 ? -48.344 -5.598 17.734 1 87.56 53 ASN A CA 1
ATOM 406 C C . ASN A 1 53 ? -47.344 -6.512 18.469 1 87.56 53 ASN A C 1
ATOM 408 O O . ASN A 1 53 ? -46.156 -6.27 18.453 1 87.56 53 ASN A O 1
ATOM 412 N N . ASP A 1 54 ? -47.875 -7.516 19 1 88.12 54 ASP A N 1
ATOM 413 C CA . ASP A 1 54 ? -47.031 -8.477 19.703 1 88.12 54 ASP A CA 1
ATOM 414 C C . ASP A 1 54 ? -46.156 -9.242 18.719 1 88.12 54 ASP A C 1
ATOM 416 O O . ASP A 1 54 ? -45 -9.547 19.031 1 88.12 54 ASP A O 1
ATOM 420 N N . ILE A 1 55 ? -46.656 -9.477 17.594 1 87.31 55 ILE A N 1
ATOM 421 C CA . ILE A 1 55 ? -45.875 -10.195 16.578 1 87.31 55 ILE A CA 1
ATOM 422 C C . ILE A 1 55 ? -44.781 -9.297 16.016 1 87.31 55 ILE A C 1
ATOM 424 O O . ILE A 1 55 ? -43.656 -9.75 15.812 1 87.31 55 ILE A O 1
ATOM 428 N N . LEU A 1 56 ? -45.094 -8.047 15.828 1 88.5 56 LEU A N 1
ATOM 429 C CA . LEU A 1 56 ? -44.156 -7.094 15.25 1 88.5 56 LEU A CA 1
ATOM 430 C C . LEU A 1 56 ? -43 -6.816 16.203 1 88.5 56 LEU A C 1
ATOM 432 O O . LEU A 1 56 ? -41.906 -6.414 15.773 1 88.5 56 LEU A O 1
ATOM 436 N N . LYS A 1 57 ? -43.188 -7.078 17.469 1 87.94 57 LYS A N 1
ATOM 437 C CA . LYS A 1 57 ? -42.188 -6.773 18.484 1 87.94 57 LYS A CA 1
ATOM 438 C C . LYS A 1 57 ? -41.344 -8.008 18.812 1 87.94 57 LYS A C 1
ATOM 440 O O . LYS A 1 57 ? -40.438 -7.941 19.641 1 87.94 57 LYS A O 1
ATOM 445 N N . GLN A 1 58 ? -41.656 -9.047 18.062 1 85.81 58 GLN A N 1
ATOM 446 C CA . GLN A 1 58 ? -40.875 -10.258 18.312 1 85.81 58 GLN A CA 1
ATOM 447 C C . GLN A 1 58 ? -39.406 -10.055 17.938 1 85.81 58 GLN A C 1
ATOM 449 O O . GLN A 1 58 ? -39.094 -9.383 16.938 1 85.81 58 GLN A O 1
ATOM 454 N N . GLN A 1 59 ? -38.531 -10.625 18.594 1 79 59 GLN A N 1
ATOM 455 C CA . GLN A 1 59 ? -37.094 -10.414 18.5 1 79 59 GLN A CA 1
ATOM 456 C C . GLN A 1 59 ? -36.562 -10.898 17.156 1 79 59 GLN A C 1
ATOM 458 O O . GLN A 1 59 ? -35.625 -10.305 16.609 1 79 59 GLN A O 1
ATOM 463 N N . ASP A 1 60 ? -37.188 -11.969 16.766 1 79.94 60 ASP A N 1
ATOM 464 C CA . ASP A 1 60 ? -36.688 -12.555 15.531 1 79.94 60 ASP A CA 1
ATOM 465 C C . ASP A 1 60 ? -36.938 -11.617 14.352 1 79.94 60 ASP A C 1
ATOM 467 O O . ASP A 1 60 ? -36.25 -11.703 13.328 1 79.94 60 ASP A O 1
ATOM 471 N N . LEU A 1 61 ? -37.875 -10.75 14.562 1 84.31 61 LEU A N 1
ATOM 472 C CA . LEU A 1 61 ? -38.156 -9.812 13.492 1 84.31 61 LEU A CA 1
ATOM 473 C C . LEU A 1 61 ? -37.438 -8.5 13.695 1 84.31 61 LEU A C 1
ATOM 475 O O . LEU A 1 61 ? -36.906 -7.914 12.734 1 84.31 61 LEU A O 1
ATOM 479 N N . THR A 1 62 ? -37.344 -8.094 14.914 1 84.06 62 THR A N 1
ATOM 480 C CA . THR A 1 62 ? -36.812 -6.773 15.203 1 84.06 62 THR A CA 1
ATOM 481 C C . THR A 1 62 ? -35.281 -6.801 15.141 1 84.06 62 THR A C 1
ATOM 483 O O . THR A 1 62 ? -34.656 -5.77 14.922 1 84.06 62 THR A O 1
ATOM 486 N N . ASN A 1 63 ? -34.75 -8 15.344 1 84.62 63 ASN A N 1
ATOM 487 C CA . ASN A 1 63 ? -33.312 -8.141 15.336 1 84.62 63 ASN A CA 1
ATOM 488 C C . ASN A 1 63 ? -32.844 -9.227 14.367 1 84.62 63 ASN A C 1
ATOM 490 O O . ASN A 1 63 ? -32.5 -10.336 14.781 1 84.62 63 ASN A O 1
ATOM 494 N N . PRO A 1 64 ? -32.781 -8.852 13.125 1 82.62 64 PRO A N 1
ATOM 495 C CA . PRO A 1 64 ? -32.438 -9.844 12.102 1 82.62 64 PRO A CA 1
ATOM 496 C C . PRO A 1 64 ? -31.094 -10.5 12.352 1 82.62 64 PRO A C 1
ATOM 498 O O . PRO A 1 64 ? -30.828 -11.594 11.844 1 82.62 64 PRO A O 1
ATOM 501 N N . PHE A 1 65 ? -30.25 -9.859 13.156 1 82.56 65 PHE A N 1
ATOM 502 C CA . PHE A 1 65 ? -28.922 -10.414 13.398 1 82.56 65 PHE A CA 1
ATOM 503 C C . PHE A 1 65 ? -28.75 -10.836 14.852 1 82.56 65 PHE A C 1
ATOM 505 O O . PHE A 1 65 ? -27.656 -10.75 15.414 1 82.56 65 PHE A O 1
ATOM 512 N N . GLY A 1 66 ? -29.875 -11.211 15.367 1 78.31 66 GLY A N 1
ATOM 513 C CA . GLY A 1 66 ? -29.812 -11.703 16.734 1 78.31 66 GLY A CA 1
ATOM 514 C C . GLY A 1 66 ? -28.766 -12.797 16.938 1 78.31 66 GLY A C 1
ATOM 515 O O . GLY A 1 66 ? -28.734 -13.773 16.188 1 78.31 66 GLY A O 1
ATOM 516 N N . GLY A 1 67 ? -27.859 -12.672 17.75 1 75.44 67 GLY A N 1
ATOM 517 C CA . GLY A 1 67 ? -26.781 -13.617 18.016 1 75.44 67 GLY A CA 1
ATOM 518 C C . GLY A 1 67 ? -25.531 -13.367 17.203 1 75.44 67 GLY A C 1
ATOM 519 O O . GLY A 1 67 ? -24.578 -14.133 17.266 1 75.44 67 GLY A O 1
ATOM 520 N N . LEU A 1 68 ? -25.625 -12.445 16.297 1 78.75 68 LEU A N 1
ATOM 521 C CA . LEU A 1 68 ? -24.484 -12.125 15.438 1 78.75 68 LEU A CA 1
ATOM 522 C C . LEU A 1 68 ? -24.047 -10.688 15.641 1 78.75 68 LEU A C 1
ATOM 524 O O . LEU A 1 68 ? -23.5 -10.062 14.719 1 78.75 68 LEU A O 1
ATOM 528 N N . ARG A 1 69 ? -24.203 -10.133 16.766 1 73.69 69 ARG A N 1
ATOM 529 C CA . ARG A 1 69 ? -24.031 -8.703 16.984 1 73.69 69 ARG A CA 1
ATOM 530 C C . ARG A 1 69 ? -22.547 -8.359 17.172 1 73.69 69 ARG A C 1
ATOM 532 O O . ARG A 1 69 ? -22.109 -7.285 16.75 1 73.69 69 ARG A O 1
ATOM 539 N N . ASN A 1 70 ? -21.891 -9.266 17.875 1 76.5 70 ASN A N 1
ATOM 540 C CA . ASN A 1 70 ? -20.484 -8.977 18.125 1 76.5 70 ASN A CA 1
ATOM 541 C C . ASN A 1 70 ? -19.578 -10.062 17.562 1 76.5 70 ASN A C 1
ATOM 543 O O . ASN A 1 70 ? -20.062 -11.07 17.031 1 76.5 70 ASN A O 1
ATOM 547 N N . ALA A 1 71 ? -18.344 -9.844 17.516 1 77.31 71 ALA A N 1
ATOM 548 C CA . ALA A 1 71 ? -17.344 -10.734 16.938 1 77.31 71 ALA A CA 1
ATOM 549 C C . ALA A 1 71 ? -17.375 -12.109 17.609 1 77.31 71 ALA A C 1
ATOM 551 O O . ALA A 1 71 ? -17.234 -13.133 16.953 1 77.31 71 ALA A O 1
ATOM 552 N N . TYR A 1 72 ? -17.641 -12.039 18.828 1 77.94 72 TYR A N 1
ATOM 553 C CA . TYR A 1 72 ? -17.656 -13.273 19.609 1 77.94 72 TYR A CA 1
ATOM 554 C C . TYR A 1 72 ? -18.828 -14.164 19.188 1 77.94 72 TYR A C 1
ATOM 556 O O . TYR A 1 72 ? -18.656 -15.367 18.969 1 77.94 72 TYR A O 1
ATOM 564 N N . GLN A 1 73 ? -19.984 -13.609 19.062 1 81.56 73 GLN A N 1
ATOM 565 C CA . GLN A 1 73 ? -21.172 -14.352 18.656 1 81.56 73 GLN A CA 1
ATOM 566 C C . GLN A 1 73 ? -21.031 -14.859 17.219 1 81.56 73 GLN A C 1
ATOM 568 O O . GLN A 1 73 ? -21.484 -15.961 16.906 1 81.56 73 GLN A O 1
ATOM 573 N N . GLN A 1 74 ? -20.469 -14.086 16.422 1 82.06 74 GLN A N 1
ATOM 574 C CA . GLN A 1 74 ? -20.266 -14.484 15.031 1 82.06 74 GLN A CA 1
ATOM 575 C C . GLN A 1 74 ? -19.328 -15.695 14.945 1 82.06 74 GLN A C 1
ATOM 577 O O . GLN A 1 74 ? -19.625 -16.656 14.219 1 82.06 74 GLN A O 1
ATOM 582 N N . GLU A 1 75 ? -18.297 -15.648 15.68 1 83.94 75 GLU A N 1
ATOM 583 C CA . GLU A 1 75 ? -17.344 -16.75 15.68 1 83.94 75 GLU A CA 1
ATOM 584 C C . GLU A 1 75 ? -17.984 -18.047 16.188 1 83.94 75 GLU A C 1
ATOM 586 O O . GLU A 1 75 ? -17.703 -19.125 15.656 1 83.94 75 GLU A O 1
ATOM 591 N N . ALA A 1 76 ? -18.75 -17.875 17.234 1 84.62 76 ALA A N 1
ATOM 592 C CA . ALA A 1 76 ? -19.453 -19.031 17.75 1 84.62 76 ALA A CA 1
ATOM 593 C C . ALA A 1 76 ? -20.375 -19.641 16.703 1 84.62 76 ALA A C 1
ATOM 595 O O . ALA A 1 76 ? -20.469 -20.859 16.578 1 84.62 76 ALA A O 1
ATOM 596 N N . TYR A 1 77 ? -21 -18.797 15.992 1 84.31 77 TYR A N 1
ATOM 597 C CA . TYR A 1 77 ? -21.891 -19.25 14.922 1 84.31 77 TYR A CA 1
ATOM 598 C C . TYR A 1 77 ? -21.109 -19.969 13.828 1 84.31 77 TYR A C 1
ATOM 600 O O . TYR A 1 77 ? -21.531 -21.016 13.352 1 84.31 77 TYR A O 1
ATOM 608 N N . PHE A 1 78 ? -19.984 -19.469 13.438 1 84.44 78 PHE A N 1
ATOM 609 C CA . PHE A 1 78 ? -19.172 -20.047 12.375 1 84.44 78 PHE A CA 1
ATOM 610 C C . PHE A 1 78 ? -18.609 -21.406 12.797 1 84.44 78 PHE A C 1
ATOM 612 O O . PHE A 1 78 ? -18.531 -22.328 11.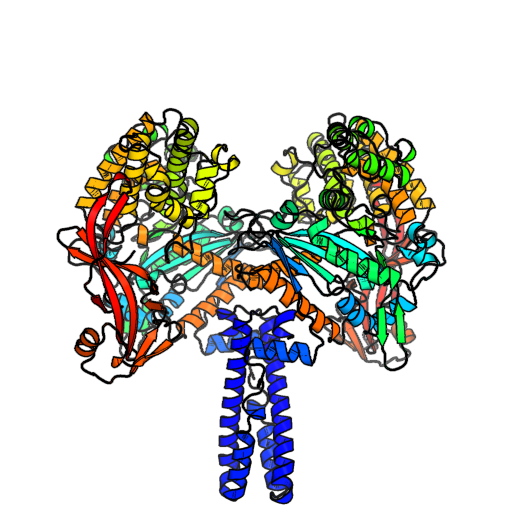984 1 84.44 78 PHE A O 1
ATOM 619 N N . THR A 1 79 ? -18.234 -21.453 14.008 1 85.69 79 THR A N 1
ATOM 620 C CA . THR A 1 79 ? -17.656 -22.688 14.531 1 85.69 79 THR A CA 1
ATOM 621 C C . THR A 1 79 ? -18.719 -23.781 14.586 1 85.69 79 THR A C 1
ATOM 623 O O . THR A 1 79 ? -18.438 -24.938 14.25 1 85.69 79 THR A O 1
ATOM 626 N N . THR A 1 80 ? -19.891 -23.359 14.906 1 83.88 80 THR A N 1
ATOM 627 C CA . THR A 1 80 ? -20.953 -24.328 15.125 1 83.88 80 THR A CA 1
ATOM 628 C C . THR A 1 80 ? -21.578 -24.766 13.797 1 83.88 80 THR A C 1
ATOM 630 O O . THR A 1 80 ? -21.859 -25.938 13.594 1 83.88 80 THR A O 1
ATOM 633 N N . TYR A 1 81 ? -21.656 -23.859 12.867 1 82.19 81 TYR A N 1
ATOM 634 C CA . TYR A 1 81 ? -22.5 -24.156 11.719 1 82.19 81 TYR A CA 1
ATOM 635 C C . TYR A 1 81 ? -21.672 -24.234 10.438 1 82.19 81 TYR A C 1
ATOM 637 O O . TYR A 1 81 ? -22.109 -24.797 9.438 1 82.19 81 TYR A O 1
ATOM 645 N N . LEU A 1 82 ? -20.438 -23.766 10.406 1 83.62 82 LEU A N 1
ATOM 646 C CA . LEU A 1 82 ? -19.672 -23.734 9.164 1 83.62 82 LEU A CA 1
ATOM 647 C C . LEU A 1 82 ? -18.328 -24.438 9.328 1 83.62 82 LEU A C 1
ATOM 649 O O . LEU A 1 82 ? -17.422 -24.234 8.516 1 83.62 82 LEU A O 1
ATOM 653 N N . ASP A 1 83 ? -18.156 -25.266 10.359 1 84.31 83 ASP A N 1
ATOM 654 C CA . ASP A 1 83 ? -16.953 -26.062 10.578 1 84.31 83 ASP A CA 1
ATOM 655 C C . ASP A 1 83 ? -15.711 -25.172 10.609 1 84.31 83 ASP A C 1
ATOM 657 O O . ASP A 1 83 ? -14.688 -25.516 10.008 1 84.31 83 ASP A O 1
ATOM 661 N N . TYR A 1 84 ? -15.891 -23.969 11 1 89.62 84 TYR A N 1
ATOM 662 C CA . TYR A 1 84 ? -14.758 -23.078 11.172 1 89.62 84 TYR A CA 1
ATOM 663 C C . TYR A 1 84 ? -13.719 -23.672 12.102 1 89.62 84 TYR A C 1
ATOM 665 O O . TYR A 1 84 ? -14.047 -24.141 13.195 1 89.62 84 TYR A O 1
ATOM 673 N N . GLN A 1 85 ? -12.445 -23.75 11.562 1 90.94 85 GLN A N 1
ATOM 674 C CA . GLN A 1 85 ? -11.32 -24.203 12.375 1 90.94 85 GLN A CA 1
ATOM 675 C C . GLN A 1 85 ? -10.422 -23.047 12.766 1 90.94 85 GLN A C 1
ATOM 677 O O . GLN A 1 85 ? -9.828 -22.391 11.906 1 90.94 85 GLN A O 1
ATOM 682 N N . LYS A 1 86 ? -10.281 -22.812 13.992 1 92.56 86 LYS A N 1
ATOM 683 C CA . LYS A 1 86 ? -9.438 -21.734 14.477 1 92.56 86 LYS A CA 1
ATOM 684 C C . LYS A 1 86 ? -7.961 -22.031 14.258 1 92.56 86 LYS A C 1
ATOM 686 O O . LYS A 1 86 ? -7.523 -23.172 14.445 1 92.56 86 LYS A O 1
ATOM 691 N N . PRO A 1 87 ? -7.188 -21.047 13.789 1 95.44 87 PRO A N 1
ATOM 692 C CA . PRO A 1 87 ? -5.738 -21.25 13.734 1 95.44 87 PRO A CA 1
ATOM 693 C C . PRO A 1 87 ? -5.129 -21.5 15.117 1 95.44 87 PRO A C 1
ATOM 695 O O . PRO A 1 87 ? -5.641 -21.016 16.125 1 95.44 87 PRO A O 1
ATOM 698 N N . VAL A 1 88 ? -4.121 -22.219 15.172 1 96.12 88 VAL A N 1
ATOM 699 C CA . VAL A 1 88 ? -3.482 -22.594 16.438 1 96.12 88 VAL A CA 1
ATOM 700 C C . VAL A 1 88 ? -2.236 -21.75 16.656 1 96.12 88 VAL A C 1
ATOM 702 O O . VAL A 1 88 ? -1.327 -21.734 15.82 1 96.12 88 VAL A O 1
ATOM 705 N N . ARG A 1 89 ? -2.277 -21 17.75 1 95.75 89 ARG A N 1
ATOM 706 C CA . ARG A 1 89 ? -1.126 -20.188 18.125 1 95.75 89 ARG A CA 1
ATOM 707 C C . ARG A 1 89 ? -0.049 -21.047 18.797 1 95.75 89 ARG A C 1
ATOM 709 O O . ARG A 1 89 ? -0.327 -21.781 19.75 1 95.75 89 ARG A O 1
ATOM 716 N N . ARG A 1 90 ? 1.175 -21 18.359 1 95.5 90 ARG A N 1
ATOM 717 C CA . ARG A 1 90 ? 2.303 -21.719 18.938 1 95.5 90 ARG A CA 1
ATOM 718 C C . ARG A 1 90 ? 3.439 -20.766 19.297 1 95.5 90 ARG A C 1
ATOM 720 O O . ARG A 1 90 ? 3.863 -19.969 18.469 1 95.5 90 ARG A O 1
ATOM 727 N N . GLU A 1 91 ? 3.906 -20.906 20.422 1 94.31 91 GLU A N 1
ATOM 728 C CA . GLU A 1 91 ? 5 -20.062 20.891 1 94.31 91 GLU A CA 1
ATOM 729 C C . GLU A 1 91 ? 6.355 -20.719 20.625 1 94.31 91 GLU A C 1
ATOM 731 O O . GLU A 1 91 ? 6.531 -21.906 20.875 1 94.31 91 GLU A O 1
ATOM 736 N N . LEU A 1 92 ? 7.242 -20.031 20.016 1 93.31 92 LEU A N 1
ATOM 737 C CA . LEU A 1 92 ? 8.57 -20.562 19.688 1 93.31 92 LEU A CA 1
ATOM 738 C C . LEU A 1 92 ? 9.578 -20.156 20.766 1 93.31 92 LEU A C 1
ATOM 740 O O . LEU A 1 92 ? 10.586 -20.844 20.953 1 93.31 92 LEU A O 1
ATOM 744 N N . GLY A 1 93 ? 9.406 -18.938 21.344 1 86.81 93 GLY A N 1
ATOM 745 C CA . GLY A 1 93 ? 10.32 -18.422 22.344 1 86.81 93 GLY A CA 1
ATOM 746 C C . GLY A 1 93 ? 10.289 -16.922 22.469 1 86.81 93 GLY A C 1
ATOM 747 O O . GLY A 1 93 ? 9.492 -16.25 21.797 1 86.81 93 GLY A O 1
ATOM 748 N N . GLY A 1 94 ? 11 -16.344 23.375 1 78.44 94 GLY A N 1
ATOM 749 C CA . GLY A 1 94 ? 11.117 -14.898 23.562 1 78.44 94 GLY A CA 1
ATOM 750 C C . GLY A 1 94 ? 10.797 -14.469 24.984 1 78.44 94 GLY A C 1
ATOM 751 O O . GLY A 1 94 ? 10.609 -15.305 25.875 1 78.44 94 GLY A O 1
ATOM 752 N N . GLU A 1 95 ? 10.938 -13.094 25.094 1 70.69 95 GLU A N 1
ATOM 753 C CA . GLU A 1 95 ? 10.695 -12.539 26.422 1 70.69 95 GLU A CA 1
ATOM 754 C C . GLU A 1 95 ? 9.211 -12.594 26.781 1 70.69 95 GLU A C 1
ATOM 756 O O . GLU A 1 95 ? 8.359 -12.734 25.906 1 70.69 95 GLU A O 1
ATOM 761 N N . THR A 1 96 ? 8.875 -12.695 28 1 60.28 96 THR A N 1
ATOM 762 C CA . THR A 1 96 ? 7.543 -12.914 28.562 1 60.28 96 THR A CA 1
ATOM 763 C C . THR A 1 96 ? 6.527 -11.977 27.906 1 60.28 96 THR A C 1
ATOM 765 O O . THR A 1 96 ? 5.414 -12.391 27.578 1 60.28 96 THR A O 1
ATOM 768 N N . ASP A 1 97 ? 6.855 -10.719 27.641 1 64.19 97 ASP A N 1
ATOM 769 C CA . ASP A 1 97 ? 5.859 -9.75 27.188 1 64.19 97 ASP A CA 1
ATOM 770 C C . ASP A 1 97 ? 5.773 -9.719 25.672 1 64.19 97 ASP A C 1
ATOM 772 O O . ASP A 1 97 ? 4.828 -9.164 25.109 1 64.19 97 ASP A O 1
ATOM 776 N N . LYS A 1 98 ? 6.805 -10.367 24.969 1 74 98 LYS A N 1
ATOM 777 C CA . LYS A 1 98 ? 6.84 -10.375 23.5 1 74 98 LYS A CA 1
ATOM 778 C C . LYS A 1 98 ? 7.309 -11.719 22.969 1 74 98 LYS A C 1
ATOM 780 O O . LYS A 1 98 ? 8.453 -11.852 22.531 1 74 98 LYS A O 1
ATOM 785 N N . GLN A 1 99 ? 6.344 -12.57 22.875 1 85.94 99 GLN A N 1
ATOM 786 C CA . GLN A 1 99 ? 6.684 -13.914 22.406 1 85.94 99 GLN A CA 1
ATOM 787 C C . GLN A 1 99 ? 6.648 -14 20.891 1 85.94 99 GLN A C 1
ATOM 789 O O . GLN A 1 99 ? 5.781 -13.406 20.25 1 85.94 99 GLN A O 1
ATOM 794 N N . ASP A 1 100 ? 7.707 -14.617 20.344 1 92.06 100 ASP A N 1
ATOM 795 C CA . ASP A 1 100 ? 7.68 -14.969 18.938 1 92.06 100 ASP A CA 1
ATOM 796 C C . ASP A 1 100 ? 6.711 -16.125 18.672 1 92.06 100 ASP A C 1
ATOM 798 O O . ASP A 1 100 ? 6.707 -17.125 19.391 1 92.06 100 ASP A O 1
ATOM 802 N N . VAL A 1 101 ? 5.832 -15.883 17.797 1 94.81 101 VAL A N 1
ATOM 803 C CA . VAL A 1 101 ? 4.742 -16.844 17.656 1 94.81 101 VAL A CA 1
ATOM 804 C C . VAL A 1 101 ? 4.617 -17.266 16.203 1 94.81 101 VAL A C 1
ATOM 806 O O . VAL A 1 101 ? 5.074 -16.562 15.297 1 94.81 101 VAL A O 1
ATOM 809 N N . VAL A 1 102 ? 4.152 -18.453 15.953 1 97.06 102 VAL A N 1
ATOM 810 C CA . VAL A 1 102 ? 3.713 -19 14.68 1 97.06 102 VAL A CA 1
ATOM 811 C C . VAL A 1 102 ? 2.244 -19.406 14.766 1 97.06 102 VAL A C 1
ATOM 813 O O . VAL A 1 102 ? 1.792 -19.906 15.805 1 97.06 102 VAL A O 1
ATOM 816 N N . TYR A 1 103 ? 1.459 -19.062 13.789 1 97.69 103 TYR A N 1
ATOM 817 C CA . TYR A 1 103 ? 0.085 -19.547 13.703 1 97.69 103 TYR A CA 1
ATOM 818 C C . TYR A 1 103 ? -0.029 -20.688 12.703 1 97.69 103 TYR A C 1
ATOM 820 O O . TYR A 1 103 ? 0.256 -20.531 11.516 1 97.69 103 TYR A O 1
ATOM 828 N N . ASP A 1 104 ? -0.454 -21.797 13.172 1 97.56 104 ASP A N 1
ATOM 829 C CA . ASP A 1 104 ? -0.624 -23 12.359 1 97.56 104 ASP A CA 1
ATOM 830 C C . ASP A 1 104 ? -2.088 -23.203 11.969 1 97.56 104 ASP A C 1
ATOM 832 O O . ASP A 1 104 ? -2.984 -23.016 12.797 1 97.56 104 ASP A O 1
ATOM 836 N N . ILE A 1 105 ? -2.297 -23.5 10.727 1 97.5 105 ILE A N 1
ATOM 837 C CA . ILE A 1 105 ? -3.621 -23.922 10.281 1 97.5 105 ILE A CA 1
ATOM 838 C C . ILE A 1 105 ? -3.76 -25.438 10.445 1 97.5 105 ILE A C 1
ATOM 840 O O . ILE A 1 105 ? -2.838 -26.188 10.125 1 97.5 105 ILE A O 1
ATOM 844 N N . PRO A 1 106 ? -4.883 -25.891 11.031 1 96.12 106 PRO A N 1
ATOM 845 C CA . PRO A 1 106 ? -5.07 -27.344 11.164 1 96.12 106 PRO A CA 1
ATOM 846 C C . PRO A 1 106 ? -5.051 -28.062 9.82 1 96.12 106 PRO A C 1
ATOM 848 O O . PRO A 1 106 ? -6.094 -28.203 9.18 1 96.12 106 PRO A O 1
ATOM 851 N N . PHE A 1 107 ? -3.934 -28.609 9.531 1 96.94 107 PHE A N 1
ATOM 852 C CA . PHE A 1 107 ? -3.633 -29.156 8.211 1 96.94 107 PHE A CA 1
ATOM 853 C C . PHE A 1 107 ? -4.52 -30.344 7.895 1 96.94 107 PHE A C 1
ATOM 855 O O . PHE A 1 107 ? -5.238 -30.344 6.891 1 96.94 107 PHE A O 1
ATOM 862 N N . LEU A 1 108 ? -4.555 -31.359 8.742 1 97.38 108 LEU A N 1
ATOM 863 C CA . LEU A 1 108 ? -5.289 -32.594 8.484 1 97.38 108 LEU A CA 1
ATOM 864 C C . LEU A 1 108 ? -6.793 -32.344 8.453 1 97.38 108 LEU A C 1
ATOM 866 O O . LEU A 1 108 ? -7.504 -32.906 7.613 1 97.38 108 LEU A O 1
ATOM 870 N N . LYS A 1 109 ? -7.227 -31.438 9.336 1 94.81 109 LYS A N 1
ATOM 871 C CA . LYS A 1 109 ? -8.641 -31.078 9.336 1 94.81 109 LYS A CA 1
ATOM 872 C C . LYS A 1 109 ? -9.023 -30.344 8.062 1 94.81 109 LYS A C 1
ATOM 874 O O . LYS A 1 109 ? -10.109 -30.547 7.512 1 94.81 109 LYS A O 1
ATOM 879 N N . SER A 1 110 ? -8.156 -29.453 7.625 1 95.12 110 SER A N 1
ATOM 880 C CA . SER A 1 110 ? -8.398 -28.734 6.379 1 95.12 110 SER A CA 1
ATOM 881 C C . SER A 1 110 ? -8.492 -29.688 5.199 1 95.12 110 SER A C 1
ATOM 883 O O . SER A 1 110 ? -9.359 -29.531 4.332 1 95.12 110 SER A O 1
ATOM 885 N N . LEU A 1 111 ? -7.633 -30.672 5.18 1 96.62 111 LEU A N 1
ATOM 886 C CA . LEU A 1 111 ? -7.652 -31.672 4.117 1 96.62 111 LEU A CA 1
ATOM 887 C C . LEU A 1 111 ? -8.961 -32.469 4.133 1 96.62 111 LEU A C 1
ATOM 889 O O . LEU A 1 111 ? -9.547 -32.719 3.078 1 96.62 111 LEU A O 1
ATOM 893 N N . GLN A 1 112 ? -9.375 -32.844 5.32 1 95.56 112 GLN A N 1
ATOM 894 C CA . GLN A 1 112 ? -10.625 -33.562 5.465 1 95.56 112 GLN A CA 1
ATOM 895 C C . GLN A 1 112 ? -11.805 -32.75 4.945 1 95.56 112 GLN A C 1
ATOM 897 O O . GLN A 1 112 ? -12.664 -33.281 4.23 1 95.56 112 GLN A O 1
ATOM 902 N N . LEU A 1 113 ? -11.836 -31.484 5.316 1 92.69 113 LEU A N 1
ATOM 903 C CA . LEU A 1 113 ? -12.93 -30.609 4.895 1 92.69 113 LEU A CA 1
ATOM 904 C C . LEU A 1 113 ? -12.922 -30.422 3.383 1 92.69 113 LEU A C 1
ATOM 906 O O . LEU A 1 113 ? -13.977 -30.391 2.752 1 92.69 113 LEU A O 1
ATOM 910 N N . LEU A 1 114 ? -11.758 -30.297 2.789 1 93.56 114 LEU A N 1
ATOM 911 C CA . LEU A 1 114 ? -11.633 -30.156 1.344 1 93.56 114 LEU A CA 1
ATOM 912 C C . LEU A 1 114 ? -12.133 -31.406 0.627 1 93.56 114 LEU A C 1
ATOM 914 O O . LEU A 1 114 ? -12.875 -31.312 -0.351 1 93.56 114 LEU A O 1
ATOM 918 N N . LEU A 1 115 ? -11.781 -32.594 1.163 1 94.12 115 LEU A N 1
ATOM 919 C CA . LEU A 1 115 ? -12.109 -33.844 0.514 1 94.12 115 LEU A CA 1
ATOM 920 C C . LEU A 1 115 ? -13.562 -34.219 0.752 1 94.12 115 LEU A C 1
ATOM 922 O O . LEU A 1 115 ? -14.094 -35.125 0.099 1 94.12 115 LEU A O 1
ATOM 926 N N . LYS A 1 116 ? -14.164 -33.531 1.686 1 90.38 116 LYS A N 1
ATOM 927 C CA . LYS A 1 116 ? -15.594 -33.719 1.883 1 90.38 116 LYS A CA 1
ATOM 928 C C . LYS A 1 116 ? -16.391 -33.094 0.748 1 90.38 116 LYS A C 1
ATOM 930 O O . LYS A 1 116 ? -17.547 -33.469 0.518 1 90.38 116 LYS A O 1
ATOM 935 N N . HIS A 1 117 ? -15.797 -32.156 0.159 1 87.56 117 HIS A N 1
ATOM 936 C CA . HIS A 1 117 ? -16.438 -31.562 -1.001 1 87.56 117 HIS A CA 1
ATOM 937 C C . HIS A 1 117 ? -16.5 -32.531 -2.17 1 87.56 117 HIS A C 1
ATOM 939 O O . HIS A 1 117 ? -15.469 -33 -2.643 1 87.56 117 HIS A O 1
ATOM 945 N N . ASP A 1 118 ? -17.594 -32.688 -2.744 1 86.5 118 ASP A N 1
ATOM 946 C CA . ASP A 1 118 ? -17.859 -33.75 -3.709 1 86.5 118 ASP A CA 1
ATOM 947 C C . ASP A 1 118 ? -17.031 -33.562 -4.977 1 86.5 118 ASP A C 1
ATOM 949 O O . ASP A 1 118 ? -16.422 -34.5 -5.484 1 86.5 118 ASP A O 1
ATOM 953 N N . ILE A 1 119 ? -17 -32.406 -5.473 1 84.25 119 ILE A N 1
ATOM 954 C CA . ILE A 1 119 ? -16.328 -32.125 -6.742 1 84.25 119 ILE A CA 1
ATOM 955 C C . ILE A 1 119 ? -14.836 -32.375 -6.594 1 84.25 119 ILE A C 1
ATOM 957 O O . ILE A 1 119 ? -14.219 -33.031 -7.449 1 84.25 119 ILE A O 1
ATOM 961 N N . LEU A 1 120 ? -14.25 -31.953 -5.547 1 89.5 120 LEU A N 1
ATOM 962 C CA . LEU A 1 120 ? -12.82 -32.125 -5.312 1 89.5 120 LEU A CA 1
ATOM 963 C C . LEU A 1 120 ? -12.484 -33.594 -5.09 1 89.5 120 LEU A C 1
ATOM 965 O O . LEU A 1 120 ? -11.523 -34.125 -5.672 1 89.5 120 LEU A O 1
ATOM 969 N N . ARG A 1 121 ? -13.273 -34.25 -4.305 1 92.12 121 ARG A N 1
ATOM 970 C CA . ARG A 1 121 ? -13.062 -35.656 -4.02 1 92.12 121 ARG A CA 1
ATOM 971 C C . ARG A 1 121 ? -13.109 -36.469 -5.301 1 92.12 121 ARG A C 1
ATOM 973 O O . ARG A 1 121 ? -12.258 -37.344 -5.52 1 92.12 121 ARG A O 1
ATOM 980 N N . ASN A 1 122 ? -14.062 -36.125 -6.105 1 91.38 122 ASN A N 1
ATOM 981 C CA . ASN A 1 122 ? -14.219 -36.875 -7.348 1 91.38 122 ASN A CA 1
ATOM 982 C C . ASN A 1 122 ? -13.016 -36.688 -8.273 1 91.38 122 ASN A C 1
ATOM 984 O O . ASN A 1 122 ? -12.586 -37.625 -8.938 1 91.38 122 ASN A O 1
ATOM 988 N N . LYS A 1 123 ? -12.523 -35.531 -8.32 1 91.94 123 LYS A N 1
ATOM 989 C CA . LYS A 1 123 ? -11.352 -35.25 -9.148 1 91.94 123 LYS A CA 1
ATOM 990 C C . LYS A 1 123 ? -10.125 -36 -8.633 1 91.94 123 LYS A C 1
ATOM 992 O O . LYS A 1 123 ? -9.305 -36.5 -9.414 1 91.94 123 LYS A O 1
ATOM 997 N N . VAL A 1 124 ? -9.984 -36.094 -7.355 1 94.62 124 VAL A N 1
ATOM 998 C CA . VAL A 1 124 ? -8.875 -36.812 -6.738 1 94.62 124 VAL A CA 1
ATOM 999 C C . VAL A 1 124 ? -8.984 -38.312 -7.051 1 94.62 124 VAL A C 1
ATOM 1001 O O . VAL A 1 124 ? -7.988 -38.938 -7.414 1 94.62 124 VAL A O 1
ATOM 1004 N N . LEU A 1 125 ? -10.172 -38.844 -6.984 1 94.19 125 LEU A N 1
ATOM 1005 C CA . LEU A 1 125 ? -10.398 -40.25 -7.184 1 94.19 125 LEU A CA 1
ATOM 1006 C C . LEU A 1 125 ? -10.258 -40.625 -8.656 1 94.19 125 LEU A C 1
ATOM 1008 O O . LEU A 1 125 ? -9.773 -41.719 -8.977 1 94.19 125 LEU A O 1
ATOM 1012 N N . GLN A 1 126 ? -10.656 -39.812 -9.516 1 92.44 126 GLN A N 1
ATOM 1013 C CA . GLN A 1 126 ? -10.609 -40.062 -10.945 1 92.44 126 GLN A CA 1
ATOM 1014 C C . GLN A 1 126 ? -9.18 -40 -11.477 1 92.44 126 GLN A C 1
ATOM 1016 O O . GLN A 1 126 ? -8.82 -40.75 -12.398 1 92.44 126 GLN A O 1
ATOM 1021 N N . GLY A 1 127 ? -8.359 -39.219 -10.891 1 89.94 127 GLY A N 1
ATOM 1022 C CA . GLY A 1 127 ? -7.016 -39 -11.406 1 89.94 127 GLY A CA 1
ATOM 1023 C C . GLY A 1 127 ? -7.004 -38.281 -12.742 1 89.94 127 GLY A C 1
ATOM 1024 O O . GLY A 1 127 ? -8.055 -38.062 -13.336 1 89.94 127 GLY A O 1
ATOM 1025 N N . HIS A 1 128 ? -5.773 -37.938 -13.266 1 91.38 128 HIS A N 1
ATOM 1026 C CA . HIS A 1 128 ? -5.715 -37.219 -14.531 1 91.38 128 HIS A CA 1
ATOM 1027 C C . HIS A 1 128 ? -4.434 -37.562 -15.289 1 91.38 128 HIS A C 1
ATOM 1029 O O . HIS A 1 128 ? -3.896 -36.688 -16 1 91.38 128 HIS A O 1
ATOM 1035 N N . GLU A 1 129 ? -3.877 -38.688 -15.07 1 93.44 129 GLU A N 1
ATOM 1036 C CA . GLU A 1 129 ? -2.729 -39.188 -15.828 1 93.44 129 GLU A CA 1
ATOM 1037 C C . GLU A 1 129 ? -3.064 -39.312 -17.312 1 93.44 129 GLU A C 1
ATOM 1039 O O . GLU A 1 129 ? -4.145 -39.812 -17.672 1 93.44 129 GLU A O 1
ATOM 1044 N N . ARG A 1 130 ? -2.107 -38.969 -18.125 1 92.69 130 ARG A N 1
ATOM 1045 C CA . ARG A 1 130 ? -2.32 -39.031 -19.578 1 92.69 130 ARG A CA 1
ATOM 1046 C C . ARG A 1 130 ? -1.941 -40.406 -20.109 1 92.69 130 ARG A C 1
ATOM 1048 O O . ARG A 1 130 ? -0.996 -41.031 -19.625 1 92.69 130 ARG A O 1
ATOM 1055 N N . ALA A 1 131 ? -2.555 -40.844 -21.188 1 92.06 131 ALA A N 1
ATOM 1056 C CA . ALA A 1 131 ? -2.291 -42.156 -21.781 1 92.06 131 ALA A CA 1
ATOM 1057 C C . ALA A 1 131 ? -1.467 -42 -23.047 1 92.06 131 ALA A C 1
ATOM 1059 O O . ALA A 1 131 ? -0.922 -43 -23.547 1 92.06 131 ALA A O 1
ATOM 1060 N N . ASP A 1 132 ? -1.242 -40.844 -23.578 1 92.19 132 ASP A N 1
ATOM 1061 C CA . ASP A 1 132 ? -0.621 -40.656 -24.891 1 92.19 132 ASP A CA 1
ATOM 1062 C C . ASP A 1 132 ? 0.896 -40.531 -24.766 1 92.19 132 ASP A C 1
ATOM 1064 O O . ASP A 1 132 ? 1.587 -40.25 -25.75 1 92.19 132 ASP A O 1
ATOM 1068 N N . GLY A 1 133 ? 1.456 -40.656 -23.578 1 90.81 133 GLY A N 1
ATOM 1069 C CA . GLY A 1 133 ? 2.898 -40.594 -23.391 1 90.81 133 GLY A CA 1
ATOM 1070 C C . GLY A 1 133 ? 3.443 -39.188 -23.281 1 90.81 133 GLY A C 1
ATOM 1071 O O . GLY A 1 133 ? 4.637 -39 -23.031 1 90.81 133 GLY A O 1
ATOM 1072 N N . LEU A 1 134 ? 2.627 -38.188 -23.422 1 95.31 134 LEU A N 1
ATOM 1073 C CA . LEU A 1 134 ? 3.023 -36.812 -23.281 1 95.31 134 LEU A CA 1
ATOM 1074 C C . LEU A 1 134 ? 3.049 -36.406 -21.812 1 95.31 134 LEU A C 1
ATOM 1076 O O . LEU A 1 134 ? 2.469 -37.094 -20.953 1 95.31 134 LEU A O 1
ATOM 1080 N N . LEU A 1 135 ? 3.809 -35.375 -21.5 1 96.56 135 LEU A N 1
ATOM 1081 C CA . LEU A 1 135 ? 3.885 -34.844 -20.141 1 96.56 135 LEU A CA 1
ATOM 1082 C C . LEU A 1 135 ? 2.967 -33.625 -19.984 1 96.56 135 LEU A C 1
ATOM 1084 O O . LEU A 1 135 ? 3.145 -32.625 -20.672 1 96.56 135 LEU A O 1
ATOM 1088 N N . GLY A 1 136 ? 1.982 -33.812 -19.141 1 96 136 GLY A N 1
ATOM 1089 C CA . GLY A 1 136 ? 1.026 -32.719 -18.969 1 96 136 GLY A CA 1
ATOM 1090 C C . GLY A 1 136 ? 0.913 -32.25 -17.531 1 96 136 GLY A C 1
ATOM 1091 O O . GLY A 1 136 ? 0.401 -31.156 -17.266 1 96 136 GLY A O 1
ATOM 1092 N N . ASP A 1 137 ? 1.376 -33.062 -16.609 1 96.5 137 ASP A N 1
ATOM 1093 C CA . ASP A 1 137 ? 1.343 -32.719 -15.195 1 96.5 137 ASP A CA 1
ATOM 1094 C C . ASP A 1 137 ? 2.297 -33.594 -14.398 1 96.5 137 ASP A C 1
ATOM 1096 O O . ASP A 1 137 ? 3.004 -34.438 -14.969 1 96.5 137 ASP A O 1
ATOM 1100 N N . PHE A 1 138 ? 2.314 -33.406 -13.109 1 96.88 138 PHE A N 1
ATOM 1101 C CA . PHE A 1 138 ? 3.221 -34.125 -12.227 1 96.88 138 PHE A CA 1
ATOM 1102 C C . PHE A 1 138 ? 3.014 -35.656 -12.352 1 96.88 138 PHE A C 1
ATOM 1104 O O . PHE A 1 138 ? 3.979 -36.406 -12.367 1 96.88 138 PHE A O 1
ATOM 1111 N N . CYS A 1 139 ? 1.765 -36.094 -12.461 1 96.62 139 CYS A N 1
ATOM 1112 C CA . CYS A 1 139 ? 1.434 -37.5 -12.461 1 96.62 139 CYS A CA 1
ATOM 1113 C C . CYS A 1 139 ? 1.924 -38.188 -13.734 1 96.62 139 CYS A C 1
ATOM 1115 O O . CYS A 1 139 ? 1.962 -39.406 -13.82 1 96.62 139 CYS A O 1
ATOM 1117 N N . ASP A 1 140 ? 2.369 -37.406 -14.703 1 96.88 140 ASP A N 1
ATOM 1118 C CA . ASP A 1 140 ? 2.877 -37.938 -15.953 1 96.88 140 ASP A CA 1
ATOM 1119 C C . ASP A 1 140 ? 4.391 -38.125 -15.906 1 96.88 140 ASP A C 1
ATOM 1121 O O . ASP A 1 140 ? 4.977 -38.75 -16.781 1 96.88 140 ASP A O 1
ATOM 1125 N N . GLY A 1 141 ? 5.035 -37.562 -14.891 1 96.5 141 GLY A N 1
ATOM 1126 C CA . GLY A 1 141 ? 6.484 -37.594 -14.797 1 96.5 141 GLY A CA 1
ATOM 1127 C C . GLY A 1 141 ? 7.012 -38.875 -14.172 1 96.5 141 GLY A C 1
ATOM 1128 O O . GLY A 1 141 ? 6.25 -39.656 -13.586 1 96.5 141 GLY A O 1
ATOM 1129 N N . SER A 1 142 ? 8.289 -39.031 -14.266 1 96.25 142 SER A N 1
ATOM 1130 C CA . SER A 1 142 ? 8.922 -40.25 -13.758 1 96.25 142 SER A CA 1
ATOM 1131 C C . SER A 1 142 ? 8.914 -40.281 -12.234 1 96.25 142 SER A C 1
ATOM 1133 O O . SER A 1 142 ? 8.867 -41.344 -11.633 1 96.25 142 SER A O 1
ATOM 1135 N N . LEU A 1 143 ? 8.984 -39.156 -11.578 1 96.19 143 LEU A N 1
ATOM 1136 C CA . LEU A 1 143 ? 8.984 -39.094 -10.125 1 96.19 143 LEU A CA 1
ATOM 1137 C C . LEU A 1 143 ? 7.699 -39.688 -9.555 1 96.19 143 LEU A C 1
ATOM 1139 O O . LEU A 1 143 ? 7.723 -40.344 -8.523 1 96.19 143 LEU A O 1
ATOM 1143 N N . PHE A 1 144 ? 6.586 -39.344 -10.195 1 96.75 144 PHE A N 1
ATOM 1144 C CA . PHE A 1 144 ? 5.305 -39.906 -9.773 1 96.75 144 PHE A CA 1
ATOM 1145 C C . PHE A 1 144 ? 5.234 -41.406 -10.047 1 96.75 144 PHE A C 1
ATOM 1147 O O . PHE A 1 144 ? 4.844 -42.188 -9.18 1 96.75 144 PHE A O 1
ATOM 1154 N N . LYS A 1 145 ? 5.664 -41.812 -11.211 1 95.38 145 LYS A N 1
ATOM 1155 C CA . LYS A 1 145 ? 5.523 -43.219 -11.672 1 95.38 145 LYS A CA 1
ATOM 1156 C C . LYS A 1 145 ? 6.422 -44.156 -10.875 1 95.38 145 LYS A C 1
ATOM 1158 O O . LYS A 1 145 ? 6.078 -45.312 -10.656 1 95.38 145 LYS A O 1
ATOM 1163 N N . MET A 1 146 ? 7.504 -43.594 -10.406 1 95 146 MET A N 1
ATOM 1164 C CA . MET A 1 146 ? 8.461 -44.438 -9.695 1 95 146 MET A CA 1
ATOM 1165 C C . MET A 1 146 ? 8.375 -44.219 -8.188 1 95 146 MET A C 1
ATOM 1167 O O . MET A 1 146 ? 9.07 -44.875 -7.422 1 95 146 MET A O 1
ATOM 1171 N N . HIS A 1 147 ? 7.551 -43.406 -7.785 1 95.62 147 HIS A N 1
ATOM 1172 C CA . HIS A 1 147 ? 7.43 -43.094 -6.371 1 95.62 147 HIS A CA 1
ATOM 1173 C C . HIS A 1 147 ? 6.852 -44.25 -5.574 1 95.62 147 HIS A C 1
ATOM 1175 O O . HIS A 1 147 ? 5.852 -44.844 -5.977 1 95.62 147 HIS A O 1
ATOM 1181 N N . PRO A 1 148 ? 7.359 -44.5 -4.492 1 95.62 148 PRO A N 1
ATOM 1182 C CA . PRO A 1 148 ? 6.91 -45.688 -3.736 1 95.62 148 PRO A CA 1
ATOM 1183 C C . PRO A 1 148 ? 5.445 -45.594 -3.318 1 95.62 148 PRO A C 1
ATOM 1185 O O . PRO A 1 148 ? 4.723 -46.594 -3.367 1 95.62 148 PRO A O 1
ATOM 1188 N N . LEU A 1 149 ? 5 -44.469 -2.986 1 97 149 LEU A N 1
ATOM 1189 C CA . LEU A 1 149 ? 3.635 -44.312 -2.5 1 97 149 LEU A CA 1
ATOM 1190 C C . LEU A 1 149 ? 2.672 -44.062 -3.656 1 97 149 LEU A C 1
ATOM 1192 O O . LEU A 1 149 ? 1.631 -44.719 -3.75 1 97 149 LEU A O 1
ATOM 1196 N N . PHE A 1 150 ? 2.994 -43.188 -4.551 1 96.62 150 PHE A N 1
ATOM 1197 C CA . PHE A 1 150 ? 2.086 -42.75 -5.609 1 96.62 150 PHE A CA 1
ATOM 1198 C C . PHE A 1 150 ? 1.901 -43.875 -6.641 1 96.62 150 PHE A C 1
ATOM 1200 O O . PHE A 1 150 ? 0.851 -43.969 -7.281 1 96.62 150 PHE A O 1
ATOM 1207 N N . SER A 1 151 ? 2.947 -44.656 -6.836 1 94.88 151 SER A N 1
ATOM 1208 C CA . SER A 1 151 ? 2.838 -45.781 -7.77 1 94.88 151 SER A CA 1
ATOM 1209 C C . SER A 1 151 ? 1.943 -46.875 -7.211 1 94.88 151 SER A C 1
ATOM 1211 O O . SER A 1 151 ? 1.245 -47.562 -7.961 1 94.88 151 SER A O 1
ATOM 1213 N N . ALA A 1 152 ? 1.979 -47.031 -5.883 1 94.94 152 ALA A N 1
ATOM 1214 C CA . ALA A 1 152 ? 1.186 -48.062 -5.211 1 94.94 152 ALA A CA 1
ATOM 1215 C C . ALA A 1 152 ? -0.275 -47.625 -5.094 1 94.94 152 ALA A C 1
ATOM 1217 O O . ALA A 1 152 ? -1.181 -48.469 -5.195 1 94.94 152 ALA A O 1
ATOM 1218 N N . ASP A 1 153 ? -0.492 -46.375 -4.82 1 95.19 153 ASP A N 1
ATOM 1219 C CA . ASP A 1 153 ? -1.821 -45.812 -4.676 1 95.19 153 ASP A CA 1
ATOM 1220 C C . ASP A 1 153 ? -1.932 -44.469 -5.445 1 95.19 153 ASP A C 1
ATOM 1222 O O . ASP A 1 153 ? -1.528 -43.438 -4.949 1 95.19 153 ASP A O 1
ATOM 1226 N N . LYS A 1 154 ? -2.611 -44.531 -6.523 1 92.69 154 LYS A N 1
ATOM 1227 C CA . LYS A 1 154 ? -2.703 -43.375 -7.402 1 92.69 154 LYS A CA 1
ATOM 1228 C C . LYS A 1 154 ? -3.609 -42.312 -6.809 1 92.69 154 LYS A C 1
ATOM 1230 O O . LYS A 1 154 ? -3.594 -41.156 -7.25 1 92.69 154 LYS A O 1
ATOM 1235 N N . THR A 1 155 ? -4.371 -42.688 -5.828 1 94.38 155 THR A N 1
ATOM 1236 C CA . THR A 1 155 ? -5.289 -41.75 -5.219 1 94.38 155 THR A CA 1
ATOM 1237 C C . THR A 1 155 ? -4.645 -41.062 -4.008 1 94.38 155 THR A C 1
ATOM 1239 O O . THR A 1 155 ? -5.238 -40.188 -3.393 1 94.38 155 THR A O 1
ATOM 1242 N N . ALA A 1 156 ? -3.375 -41.5 -3.738 1 97.75 156 ALA A N 1
ATOM 1243 C CA . ALA A 1 156 ? -2.678 -40.875 -2.621 1 97.75 156 ALA A CA 1
ATOM 1244 C C . ALA A 1 156 ? -2.533 -39.375 -2.844 1 97.75 156 ALA A C 1
ATOM 1246 O O . ALA A 1 156 ? -2.264 -38.938 -3.961 1 97.75 156 ALA A O 1
ATOM 1247 N N . LEU A 1 157 ? -2.729 -38.594 -1.794 1 98.19 157 LEU A N 1
ATOM 1248 C CA . LEU A 1 157 ? -2.738 -37.156 -1.905 1 98.19 157 LEU A CA 1
ATOM 1249 C C . LEU A 1 157 ? -1.337 -36.625 -2.189 1 98.19 157 LEU A C 1
ATOM 1251 O O . LEU A 1 157 ? -0.392 -36.938 -1.459 1 98.19 157 LEU A O 1
ATOM 1255 N N . GLN A 1 158 ? -1.237 -35.906 -3.25 1 98 158 GLN A N 1
ATOM 1256 C CA . GLN A 1 158 ? -0.015 -35.188 -3.611 1 98 158 GLN A CA 1
ATOM 1257 C C . GLN A 1 158 ? 0.022 -33.812 -2.979 1 98 158 GLN A C 1
ATOM 1259 O O . GLN A 1 158 ? -0.58 -32.875 -3.498 1 98 158 GLN A O 1
ATOM 1264 N N . ILE A 1 159 ? 0.797 -33.594 -1.946 1 98.19 159 ILE A N 1
ATOM 1265 C CA . ILE A 1 159 ? 0.863 -32.312 -1.254 1 98.19 159 ILE A CA 1
ATOM 1266 C C . ILE A 1 159 ? 2 -31.469 -1.832 1 98.19 159 ILE A C 1
ATOM 1268 O O . ILE A 1 159 ? 3.174 -31.828 -1.696 1 98.19 159 ILE A O 1
ATOM 1272 N N . GLN A 1 160 ? 1.665 -30.438 -2.496 1 97.88 160 GLN A N 1
ATOM 1273 C CA . GLN A 1 160 ? 2.65 -29.484 -2.996 1 97.88 160 GLN A CA 1
ATOM 1274 C C . GLN A 1 160 ? 2.854 -28.328 -2.014 1 97.88 160 GLN A C 1
ATOM 1276 O O . GLN A 1 160 ? 1.911 -27.609 -1.699 1 97.88 160 GLN A O 1
ATOM 1281 N N . LEU A 1 161 ? 4.047 -28.156 -1.564 1 98.19 161 LEU A N 1
ATOM 1282 C CA . LEU A 1 161 ? 4.34 -27.125 -0.56 1 98.19 161 LEU A CA 1
ATOM 1283 C C . LEU A 1 161 ? 4.977 -25.906 -1.201 1 98.19 161 LEU A C 1
ATOM 1285 O O . LEU A 1 161 ? 5.617 -26 -2.25 1 98.19 161 LEU A O 1
ATOM 1289 N N . TYR A 1 162 ? 4.762 -24.75 -0.624 1 97.75 162 TYR A N 1
ATOM 1290 C CA . TYR A 1 162 ? 5.324 -23.484 -1.102 1 97.75 162 TYR A CA 1
ATOM 1291 C C . TYR A 1 162 ? 5.672 -22.578 0.064 1 97.75 162 TYR A C 1
ATOM 1293 O O . TYR A 1 162 ? 4.98 -22.562 1.083 1 97.75 162 TYR A O 1
ATOM 1301 N N . TYR A 1 163 ? 6.785 -21.844 -0.083 1 97.19 163 TYR A N 1
ATOM 1302 C CA . TYR A 1 163 ? 7.211 -20.859 0.903 1 97.19 163 TYR A CA 1
ATOM 1303 C C . TYR A 1 163 ? 7.688 -19.578 0.225 1 97.19 163 TYR A C 1
ATOM 1305 O O . TYR A 1 163 ? 8.359 -19.641 -0.807 1 97.19 163 TYR A O 1
ATOM 1313 N N . ASP A 1 164 ? 7.266 -18.438 0.812 1 96.25 164 ASP A N 1
ATOM 1314 C CA . ASP A 1 164 ? 7.816 -17.156 0.391 1 96.25 164 ASP A CA 1
ATOM 1315 C C . ASP A 1 164 ? 7.57 -16.078 1.448 1 96.25 164 ASP A C 1
ATOM 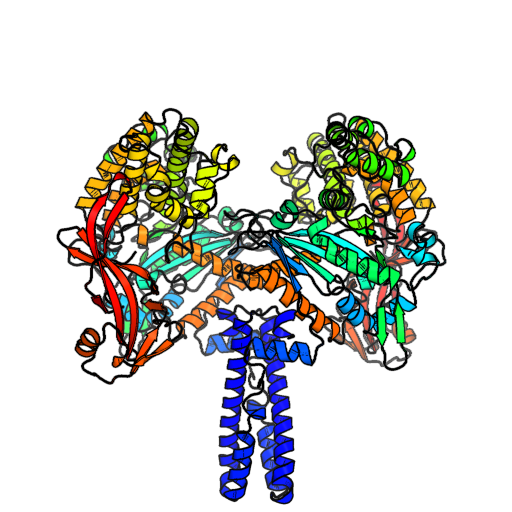1317 O O . ASP A 1 164 ? 6.672 -16.219 2.283 1 96.25 164 ASP A O 1
ATOM 1321 N N . ASP A 1 165 ? 8.414 -15.031 1.417 1 94.81 165 ASP A N 1
ATOM 1322 C CA . ASP A 1 165 ? 8.266 -13.875 2.299 1 94.81 165 ASP A CA 1
ATOM 1323 C C . ASP A 1 165 ? 7.465 -12.766 1.624 1 94.81 165 ASP A C 1
ATOM 1325 O O . ASP A 1 165 ? 7.543 -12.586 0.406 1 94.81 165 ASP A O 1
ATOM 1329 N N . VAL A 1 166 ? 6.684 -12.117 2.412 1 93.38 166 VAL A N 1
ATOM 1330 C CA . VAL A 1 166 ? 5.891 -11.031 1.844 1 93.38 166 VAL A CA 1
ATOM 1331 C C . VAL A 1 166 ? 5.934 -9.82 2.771 1 93.38 166 VAL A C 1
ATOM 1333 O O . VAL A 1 166 ? 5.758 -9.953 3.984 1 93.38 166 VAL A O 1
ATOM 1336 N N . GLU A 1 167 ? 6.254 -8.648 2.217 1 90.62 167 GLU A N 1
ATOM 1337 C CA . GLU A 1 167 ? 6.184 -7.391 2.945 1 90.62 167 GLU A CA 1
ATOM 1338 C C . GLU A 1 167 ? 4.785 -6.781 2.865 1 90.62 167 GLU A C 1
ATOM 1340 O O . GLU A 1 167 ? 4.309 -6.449 1.778 1 90.62 167 GLU A O 1
ATOM 1345 N N . ILE A 1 168 ? 4.113 -6.602 3.953 1 87.56 168 ILE A N 1
ATOM 1346 C CA . ILE A 1 168 ? 2.727 -6.148 3.934 1 87.56 168 ILE A CA 1
ATOM 1347 C C . ILE A 1 168 ? 2.672 -4.641 4.168 1 87.56 168 ILE A C 1
ATOM 1349 O O . ILE A 1 168 ? 1.637 -4.012 3.947 1 87.56 168 ILE A O 1
ATOM 1353 N N . CYS A 1 169 ? 3.715 -3.996 4.652 1 81.38 169 CYS A N 1
ATOM 1354 C CA . CYS A 1 169 ? 3.746 -2.555 4.867 1 81.38 169 CYS A CA 1
ATOM 1355 C C . CYS A 1 169 ? 4.605 -1.863 3.816 1 81.38 169 CYS A C 1
ATOM 1357 O O . CYS A 1 169 ? 5.027 -2.49 2.842 1 81.38 169 CYS A O 1
ATOM 1359 N N . ASN A 1 170 ? 4.742 -0.502 3.908 1 73.56 170 ASN A N 1
ATOM 1360 C CA . ASN A 1 170 ? 5.543 0.279 2.973 1 73.56 170 ASN A CA 1
ATOM 1361 C C . ASN A 1 170 ? 7.016 -0.125 3.02 1 73.56 170 ASN A C 1
ATOM 1363 O O . ASN A 1 170 ? 7.672 0.037 4.047 1 73.56 170 ASN A O 1
ATOM 1367 N N . PRO A 1 171 ? 7.422 -0.553 1.959 1 73 171 PRO A N 1
ATOM 1368 C CA . PRO A 1 171 ? 8.797 -1.058 1.944 1 73 171 PRO A CA 1
ATOM 1369 C C . PRO A 1 171 ? 9.836 0.052 2.098 1 73 171 PRO A C 1
ATOM 1371 O O . PRO A 1 171 ? 10.992 -0.223 2.408 1 73 171 PRO A O 1
ATOM 1374 N N . LEU A 1 172 ? 9.43 1.312 1.872 1 70.38 172 LEU A N 1
ATOM 1375 C CA . LEU A 1 172 ? 10.367 2.43 1.945 1 70.38 172 LEU A CA 1
ATOM 1376 C C . LEU A 1 172 ? 10.258 3.143 3.289 1 70.38 172 LEU A C 1
ATOM 1378 O O . LEU A 1 172 ? 11.023 4.062 3.572 1 70.38 172 LEU A O 1
ATOM 1382 N N . GLY A 1 173 ? 9.438 2.66 4.098 1 71.31 173 GLY A N 1
ATOM 1383 C CA . GLY A 1 173 ? 9.18 3.354 5.348 1 71.31 173 GLY A CA 1
ATOM 1384 C C . GLY A 1 173 ? 10.195 3.027 6.43 1 71.31 173 GLY A C 1
ATOM 1385 O O . GLY A 1 173 ? 11.062 2.172 6.238 1 71.31 173 GLY A O 1
ATOM 1386 N N . SER A 1 174 ? 10.141 3.82 7.531 1 75.81 174 SER A N 1
ATOM 1387 C CA . SER A 1 174 ? 11.055 3.684 8.656 1 75.81 174 SER A CA 1
ATOM 1388 C C . SER A 1 174 ? 10.938 2.305 9.297 1 75.81 174 SER A C 1
ATOM 1390 O O . SER A 1 174 ? 11.883 1.827 9.93 1 75.81 174 SER A O 1
ATOM 1392 N N . ARG A 1 175 ? 9.812 1.654 9.164 1 75.56 175 ARG A N 1
ATOM 1393 C CA . ARG A 1 175 ? 9.578 0.362 9.797 1 75.56 175 ARG A CA 1
ATOM 1394 C C . ARG A 1 175 ? 9.555 -0.762 8.773 1 75.56 175 ARG A C 1
ATOM 1396 O O . ARG A 1 175 ? 8.883 -1.776 8.961 1 75.56 175 ARG A O 1
ATOM 1403 N N . ALA A 1 176 ? 10.266 -0.488 7.699 1 76.19 176 ALA A N 1
ATOM 1404 C CA . ALA A 1 176 ? 10.344 -1.514 6.664 1 76.19 176 ALA A CA 1
ATOM 1405 C C . ALA A 1 176 ? 10.883 -2.824 7.23 1 76.19 176 ALA A C 1
ATOM 1407 O O . ALA A 1 176 ? 11.812 -2.824 8.039 1 76.19 176 ALA A O 1
ATOM 1408 N N . LYS A 1 177 ? 10.281 -3.979 6.965 1 76.25 177 LYS A N 1
ATOM 1409 C CA . LYS A 1 177 ? 10.703 -5.344 7.266 1 76.25 177 LYS A CA 1
ATOM 1410 C C . LYS A 1 177 ? 10.219 -5.781 8.641 1 76.25 177 LYS A C 1
ATOM 1412 O O . LYS A 1 177 ? 10.367 -6.941 9.023 1 76.25 177 LYS A O 1
ATOM 1417 N N . LYS A 1 178 ? 9.633 -4.812 9.328 1 79.94 178 LYS A N 1
ATOM 1418 C CA . LYS A 1 178 ? 9.172 -5.141 10.672 1 79.94 178 LYS A CA 1
ATOM 1419 C C . LYS A 1 178 ? 8.039 -6.168 10.633 1 79.94 178 LYS A C 1
ATOM 1421 O O . LYS A 1 178 ? 7.988 -7.078 11.461 1 79.94 178 LYS A O 1
ATOM 1426 N N . HIS A 1 179 ? 7.16 -6.027 9.703 1 86.69 179 HIS A N 1
ATOM 1427 C CA . HIS A 1 179 ? 5.996 -6.902 9.617 1 86.69 179 HIS A CA 1
ATOM 1428 C C . HIS A 1 179 ? 6.07 -7.793 8.375 1 86.69 179 HIS A C 1
ATOM 1430 O O . HIS A 1 179 ? 5.039 -8.195 7.832 1 86.69 179 HIS A O 1
ATOM 1436 N N . LYS A 1 180 ? 7.332 -8.102 8 1 92.81 180 LYS A N 1
ATOM 1437 C CA . LYS A 1 180 ? 7.492 -9.062 6.914 1 92.81 180 LYS A CA 1
ATOM 1438 C C . LYS A 1 180 ? 7.055 -10.461 7.336 1 92.81 180 LYS A C 1
ATOM 1440 O O . LYS A 1 180 ? 7.426 -10.93 8.414 1 92.81 180 LYS A O 1
ATOM 1445 N N . LEU A 1 181 ? 6.242 -11.094 6.48 1 96.25 181 LEU A N 1
ATOM 1446 C CA . LEU A 1 181 ? 5.637 -12.367 6.852 1 96.25 181 LEU A CA 1
ATOM 1447 C C . LEU A 1 181 ? 6.238 -13.516 6.047 1 96.25 181 LEU A C 1
ATOM 1449 O O . LEU A 1 181 ? 6.586 -13.336 4.879 1 96.25 181 LEU A O 1
ATOM 1453 N N . ALA A 1 182 ? 6.477 -14.57 6.699 1 97.56 182 ALA A N 1
ATOM 1454 C CA . ALA A 1 182 ? 6.773 -15.852 6.059 1 97.56 182 ALA A CA 1
ATOM 1455 C C . ALA A 1 182 ? 5.512 -16.703 5.914 1 97.56 182 ALA A C 1
ATOM 1457 O O . ALA A 1 182 ? 4.926 -17.125 6.914 1 97.56 182 ALA A O 1
ATOM 1458 N N . LEU A 1 183 ? 5.102 -16.922 4.695 1 97.94 183 LEU A N 1
ATOM 1459 C CA . LEU A 1 183 ? 3.871 -17.672 4.43 1 97.94 183 LEU A CA 1
ATOM 1460 C C . LEU A 1 183 ? 4.176 -19.031 3.805 1 97.94 183 LEU A C 1
ATOM 1462 O O . LEU A 1 183 ? 4.965 -19.109 2.863 1 97.94 183 LEU A O 1
ATOM 1466 N N . PHE A 1 184 ? 3.615 -20.047 4.352 1 98.25 184 PHE A N 1
ATOM 1467 C CA . PHE A 1 184 ? 3.691 -21.406 3.822 1 98.25 184 PHE A CA 1
ATOM 1468 C C . PHE A 1 184 ? 2.33 -21.875 3.314 1 98.25 184 PHE A C 1
ATOM 1470 O O . PHE A 1 184 ? 1.315 -21.688 3.988 1 98.25 184 PHE A O 1
ATOM 1477 N N . TYR A 1 185 ? 2.307 -22.375 2.1 1 98.12 185 TYR A N 1
ATOM 1478 C CA . TYR A 1 185 ? 1.065 -22.812 1.481 1 98.12 185 TYR A CA 1
ATOM 1479 C C . TYR A 1 185 ? 1.16 -24.281 1.071 1 98.12 185 TYR A C 1
ATOM 1481 O O . TYR A 1 185 ? 2.254 -24.844 1.016 1 98.12 185 TYR A O 1
ATOM 1489 N N . PHE A 1 186 ? 0.008 -24.891 0.841 1 97.81 186 PHE A N 1
ATOM 1490 C CA . PHE A 1 186 ? -0.038 -26.188 0.176 1 97.81 186 PHE A CA 1
ATOM 1491 C C . PHE A 1 186 ? -1.168 -26.234 -0.845 1 97.81 186 PHE A C 1
ATOM 1493 O O . PHE A 1 186 ? -2.117 -25.453 -0.764 1 97.81 186 PHE A O 1
ATOM 1500 N N . THR A 1 187 ? -1.004 -27.031 -1.851 1 96.69 187 THR A N 1
ATOM 1501 C CA . THR A 1 187 ? -2.01 -27.359 -2.855 1 96.69 187 THR A CA 1
ATOM 1502 C C . THR A 1 187 ? -2.096 -28.875 -3.062 1 96.69 187 THR A C 1
ATOM 1504 O O . THR A 1 187 ? -1.155 -29.594 -2.742 1 96.69 187 THR A O 1
ATOM 1507 N N . ILE A 1 188 ? -3.246 -29.281 -3.453 1 96.88 188 ILE A N 1
ATOM 1508 C CA . ILE A 1 188 ? -3.439 -30.688 -3.744 1 96.88 188 ILE A CA 1
ATOM 1509 C C . ILE A 1 188 ? -3.129 -30.969 -5.215 1 96.88 188 ILE A C 1
ATOM 1511 O O . ILE A 1 188 ? -3.867 -30.531 -6.102 1 96.88 188 ILE A O 1
ATOM 1515 N N . GLY A 1 189 ? -2.072 -31.734 -5.422 1 96.44 189 GLY A N 1
ATOM 1516 C CA . GLY A 1 189 ? -1.567 -31.953 -6.766 1 96.44 189 GLY A CA 1
ATOM 1517 C C . GLY A 1 189 ? -2.395 -32.938 -7.559 1 96.44 189 GLY A C 1
ATOM 1518 O O . GLY A 1 189 ? -2.252 -33.062 -8.781 1 96.44 189 GLY A O 1
ATOM 1519 N N . ASN A 1 190 ? -3.371 -33.625 -6.871 1 96 190 ASN A N 1
ATOM 1520 C CA . ASN A 1 190 ? -4.199 -34.625 -7.512 1 96 190 ASN A CA 1
ATOM 1521 C C . ASN A 1 190 ? -5.184 -34.031 -8.5 1 96 190 ASN A C 1
ATOM 1523 O O . ASN A 1 190 ? -5.707 -34.719 -9.375 1 96 190 ASN A O 1
ATOM 1527 N N . ILE A 1 191 ? -5.422 -32.75 -8.328 1 92.5 191 ILE A N 1
ATOM 1528 C CA . ILE A 1 191 ? -6.43 -32.125 -9.172 1 92.5 191 ILE A CA 1
ATOM 1529 C C . ILE A 1 191 ? -5.758 -31.5 -10.391 1 92.5 191 ILE A C 1
ATOM 1531 O O . ILE A 1 191 ? -4.637 -30.984 -10.297 1 92.5 191 ILE A O 1
ATOM 1535 N N . PRO A 1 192 ? -6.461 -31.547 -11.555 1 90.88 192 PRO A N 1
ATOM 1536 C CA . PRO A 1 192 ? -5.875 -30.953 -12.766 1 90.88 192 PRO A CA 1
ATOM 1537 C C . PRO A 1 192 ? -5.496 -29.484 -12.594 1 90.88 192 PRO A C 1
ATOM 1539 O O . PRO A 1 192 ? -6.125 -28.781 -11.805 1 90.88 192 PRO A O 1
ATOM 1542 N N . PRO A 1 193 ? -4.484 -29.062 -13.359 1 89.25 193 PRO A N 1
ATOM 1543 C CA . PRO A 1 193 ? -3.943 -27.703 -13.203 1 89.25 193 PRO A CA 1
ATOM 1544 C C . PRO A 1 193 ? -5.012 -26.625 -13.328 1 89.25 193 PRO A C 1
ATOM 1546 O O . PRO A 1 193 ? -4.953 -25.609 -12.625 1 89.25 193 PRO A O 1
ATOM 1549 N N . LYS A 1 194 ? -6.039 -26.828 -14.164 1 84.38 194 LYS A N 1
ATOM 1550 C CA . LYS A 1 194 ? -7.074 -25.828 -14.367 1 84.38 194 LYS A CA 1
ATOM 1551 C C . LYS A 1 194 ? -7.855 -25.578 -13.078 1 84.38 194 LYS A C 1
ATOM 1553 O O . LYS A 1 194 ? -8.367 -24.469 -12.859 1 84.38 194 LYS A O 1
ATOM 1558 N N . TYR A 1 195 ? -7.941 -26.578 -12.211 1 86.88 195 TYR A N 1
ATOM 1559 C CA . TYR A 1 195 ? -8.695 -26.438 -10.969 1 86.88 195 TYR A CA 1
ATOM 1560 C C . TYR A 1 195 ? -7.77 -26.125 -9.805 1 86.88 195 TYR A C 1
ATOM 1562 O O . TYR A 1 195 ? -8.234 -25.719 -8.734 1 86.88 195 TYR A O 1
ATOM 1570 N N . ARG A 1 196 ? -6.52 -26.266 -10.047 1 89 196 ARG A N 1
ATOM 1571 C CA . ARG A 1 196 ? -5.539 -26.062 -8.992 1 89 196 ARG A CA 1
ATOM 1572 C C . ARG A 1 196 ? -5.051 -24.609 -8.984 1 89 196 ARG A C 1
ATOM 1574 O O . ARG A 1 196 ? -4.648 -24.094 -7.938 1 89 196 ARG A O 1
ATOM 1581 N N . SER A 1 197 ? -5.133 -23.922 -10.055 1 88 197 SER A N 1
ATOM 1582 C CA . SER A 1 197 ? -4.5 -22.625 -10.258 1 88 197 SER A CA 1
ATOM 1583 C C . SER A 1 197 ? -5.301 -21.5 -9.594 1 88 197 SER A C 1
ATOM 1585 O O . SER A 1 197 ? -4.746 -20.453 -9.25 1 88 197 SER A O 1
ATOM 1587 N N . PRO A 1 198 ? -6.641 -21.656 -9.414 1 88.25 198 PRO A N 1
ATOM 1588 C CA . PRO A 1 198 ? -7.371 -20.594 -8.727 1 88.25 198 PRO A CA 1
ATOM 1589 C C . PRO A 1 198 ? -6.859 -20.359 -7.309 1 88.25 198 PRO A C 1
ATOM 1591 O O . PRO A 1 198 ? -6.508 -21.312 -6.602 1 88.25 198 PRO A O 1
ATOM 1594 N N . LEU A 1 199 ? -6.895 -19.141 -6.879 1 90 199 LEU A N 1
ATOM 1595 C CA . LEU A 1 199 ? -6.312 -18.734 -5.605 1 90 199 LEU A CA 1
ATOM 1596 C C . LEU A 1 199 ? -7.035 -19.391 -4.438 1 90 199 LEU A C 1
ATOM 1598 O O . LEU A 1 199 ? -6.438 -19.641 -3.391 1 90 199 LEU A O 1
ATOM 1602 N N . ALA A 1 200 ? -8.32 -19.672 -4.68 1 88.81 200 ALA A N 1
ATOM 1603 C CA . ALA A 1 200 ? -9.125 -20.281 -3.623 1 88.81 200 ALA A CA 1
ATOM 1604 C C . ALA A 1 200 ? -8.617 -21.688 -3.293 1 88.81 200 ALA A C 1
ATOM 1606 O O . ALA A 1 200 ? -8.875 -22.203 -2.203 1 88.81 200 ALA A O 1
ATOM 1607 N N . ASN A 1 201 ? -7.836 -22.281 -4.191 1 92 201 ASN A N 1
ATOM 1608 C CA . ASN A 1 201 ? -7.375 -23.656 -3.979 1 92 201 ASN A CA 1
ATOM 1609 C C . ASN A 1 201 ? -5.91 -23.688 -3.541 1 92 201 ASN A C 1
ATOM 1611 O O . ASN A 1 201 ? -5.262 -24.734 -3.611 1 92 201 ASN A O 1
ATOM 1615 N N . ILE A 1 202 ? -5.348 -22.594 -3.223 1 95.56 202 ILE A N 1
ATOM 1616 C CA . ILE A 1 202 ? -4.055 -22.469 -2.555 1 95.56 202 ILE A CA 1
ATOM 1617 C C . ILE A 1 202 ? -4.266 -22.219 -1.064 1 95.56 202 ILE A C 1
ATOM 1619 O O . ILE A 1 202 ? -4.824 -21.188 -0.674 1 95.56 202 ILE A O 1
ATOM 1623 N N . HIS A 1 203 ? -3.855 -23.125 -0.287 1 97 203 HIS A N 1
ATOM 1624 C CA . HIS A 1 203 ? -4.262 -23.125 1.114 1 97 203 HIS A CA 1
ATOM 1625 C C . HIS A 1 203 ? -3.088 -22.766 2.027 1 97 203 HIS A C 1
ATOM 1627 O O . HIS A 1 203 ? -1.967 -23.234 1.804 1 97 203 HIS A O 1
ATOM 1633 N N . LEU A 1 204 ? -3.361 -21.984 3.016 1 97.56 204 LEU A N 1
ATOM 1634 C CA . LEU A 1 204 ? -2.357 -21.578 3.988 1 97.56 204 LEU A CA 1
ATOM 1635 C C . LEU A 1 204 ? -2.047 -22.703 4.965 1 97.56 204 LEU A C 1
ATOM 1637 O O . LEU A 1 204 ? -2.957 -23.391 5.434 1 97.56 204 LEU A O 1
ATOM 1641 N N . LEU A 1 205 ? -0.763 -22.969 5.273 1 97.88 205 LEU A N 1
ATOM 1642 C CA . LEU A 1 205 ? -0.331 -23.953 6.258 1 97.88 205 LEU A CA 1
ATOM 1643 C C . LEU A 1 205 ? 0.009 -23.297 7.586 1 97.88 205 LEU A C 1
ATOM 1645 O O . LEU A 1 205 ? -0.432 -23.75 8.641 1 97.88 205 LEU A O 1
ATOM 1649 N N . CYS A 1 206 ? 0.825 -22.344 7.473 1 97.75 206 CYS A N 1
ATOM 1650 C CA . CYS A 1 206 ? 1.189 -21.578 8.664 1 97.75 206 CYS A CA 1
ATOM 1651 C C . CYS A 1 206 ? 1.768 -20.219 8.281 1 97.75 206 CYS A C 1
ATOM 1653 O O . CYS A 1 206 ? 2.119 -19.984 7.121 1 97.75 206 CYS A O 1
ATOM 1655 N N . VAL A 1 207 ? 1.788 -19.328 9.203 1 97.69 207 VAL A N 1
ATOM 1656 C CA . VAL A 1 207 ? 2.289 -17.984 8.977 1 97.69 207 VAL A CA 1
ATOM 1657 C C . VAL A 1 207 ? 3.062 -17.5 10.203 1 97.69 207 VAL A C 1
ATOM 1659 O O . VAL A 1 207 ? 2.68 -17.797 11.336 1 97.69 207 VAL A O 1
ATOM 1662 N N . THR A 1 208 ? 4.18 -16.906 10.016 1 97.5 208 THR A N 1
ATOM 1663 C CA . THR A 1 208 ? 4.992 -16.281 11.055 1 97.5 208 THR A CA 1
ATOM 1664 C C . THR A 1 208 ? 5.742 -15.078 10.5 1 97.5 208 THR A C 1
ATOM 1666 O O . THR A 1 208 ? 5.586 -14.727 9.328 1 97.5 208 THR A O 1
ATOM 1669 N N . LYS A 1 209 ? 6.355 -14.344 11.352 1 95.25 209 LYS A N 1
ATOM 1670 C CA . LYS A 1 209 ? 7.207 -13.258 10.883 1 95.25 209 LYS A CA 1
ATOM 1671 C C . LYS A 1 209 ? 8.5 -13.789 10.273 1 95.25 209 LYS A C 1
ATOM 1673 O O . LYS A 1 209 ? 9.07 -14.766 10.773 1 95.25 209 LYS A O 1
ATOM 1678 N N . SER A 1 210 ? 8.977 -13.172 9.211 1 95.19 210 SER A N 1
ATOM 1679 C CA . SER A 1 210 ? 10.211 -13.594 8.555 1 95.19 210 SER A CA 1
ATOM 1680 C C . SER A 1 210 ? 11.383 -13.578 9.523 1 95.19 210 SER A C 1
ATOM 1682 O O . SER A 1 210 ? 12.25 -14.461 9.477 1 95.19 210 SER A O 1
ATOM 1684 N N . VAL A 1 211 ? 11.453 -12.57 10.406 1 91.5 211 VAL A N 1
ATOM 1685 C CA . VAL A 1 211 ? 12.531 -12.453 11.383 1 91.5 211 VAL A CA 1
ATOM 1686 C C . VAL A 1 211 ? 12.492 -13.641 12.336 1 91.5 211 VAL A C 1
ATOM 1688 O O . VAL A 1 211 ? 13.539 -14.156 12.742 1 91.5 211 VAL A O 1
ATOM 1691 N N . THR A 1 212 ? 11.305 -14.062 12.688 1 94.06 212 THR A N 1
ATOM 1692 C CA . THR A 1 212 ? 11.125 -15.203 13.578 1 94.06 212 THR A CA 1
ATOM 1693 C C . THR A 1 212 ? 11.602 -16.484 12.898 1 94.06 212 THR A C 1
ATOM 1695 O O . THR A 1 212 ? 12.25 -17.328 13.531 1 94.06 212 THR A O 1
ATOM 1698 N N . LEU A 1 213 ? 11.289 -16.641 11.68 1 95.88 213 LEU A N 1
ATOM 1699 C CA . LEU A 1 213 ? 11.727 -17.812 10.914 1 95.88 213 LEU A CA 1
ATOM 1700 C C . LEU A 1 213 ? 13.25 -17.875 10.836 1 95.88 213 LEU A C 1
ATOM 1702 O O . LEU A 1 213 ? 13.836 -18.953 10.969 1 95.88 213 LEU A O 1
ATOM 1706 N N . GLN A 1 214 ? 13.828 -16.781 10.609 1 91.69 214 GLN A N 1
ATOM 1707 C CA . GLN A 1 214 ? 15.281 -16.734 10.508 1 91.69 214 GLN A CA 1
ATOM 1708 C C . GLN A 1 214 ? 15.945 -17 11.852 1 91.69 214 GLN A C 1
ATOM 1710 O O . GLN A 1 214 ? 16.984 -17.641 11.922 1 91.69 214 GLN A O 1
ATOM 1715 N N . LYS A 1 215 ? 15.336 -16.5 12.875 1 91.44 215 LYS A N 1
ATOM 1716 C CA . LYS A 1 215 ? 15.875 -16.609 14.227 1 91.44 215 LYS A CA 1
ATOM 1717 C C . LYS A 1 215 ? 15.836 -18.062 14.711 1 91.44 215 LYS A C 1
ATOM 1719 O O . LYS A 1 215 ? 16.812 -18.562 15.266 1 91.44 215 LYS A O 1
ATOM 1724 N N . TYR A 1 216 ? 14.766 -18.75 14.469 1 94.25 216 TYR A N 1
ATOM 1725 C CA . TYR A 1 216 ? 14.562 -20.078 15.055 1 94.25 216 TYR A CA 1
ATOM 1726 C C . TYR A 1 216 ? 14.828 -21.172 14.031 1 94.25 216 TYR A C 1
ATOM 1728 O O . TYR A 1 216 ? 15.023 -22.328 14.391 1 94.25 216 TYR A O 1
ATOM 1736 N N . GLY A 1 217 ? 14.805 -20.797 12.742 1 93.69 217 GLY A N 1
ATOM 1737 C CA . GLY A 1 217 ? 15.078 -21.766 11.688 1 93.69 217 GLY A CA 1
ATOM 1738 C C . GLY A 1 217 ? 13.828 -22.469 11.195 1 93.69 217 GLY A C 1
ATOM 1739 O O . GLY A 1 217 ? 12.789 -22.438 11.852 1 93.69 217 GLY A O 1
ATOM 1740 N N . ALA A 1 218 ? 13.969 -23.203 10.109 1 95.19 218 ALA A N 1
ATOM 1741 C CA . ALA A 1 218 ? 12.852 -23.891 9.461 1 95.19 218 ALA A CA 1
ATOM 1742 C C . ALA A 1 218 ? 12.422 -25.125 10.258 1 95.19 218 ALA A C 1
ATOM 1744 O O . ALA A 1 218 ? 11.242 -25.484 10.273 1 95.19 218 ALA A O 1
ATOM 1745 N N . HIS A 1 219 ? 13.32 -25.781 10.898 1 95.31 219 HIS A N 1
ATOM 1746 C CA . HIS A 1 219 ? 13.023 -27 11.648 1 95.31 219 HIS A CA 1
ATOM 1747 C C . HIS A 1 219 ? 12.008 -26.719 12.75 1 95.31 219 HIS A C 1
ATOM 1749 O O . HIS A 1 219 ? 11.008 -27.438 12.859 1 95.31 219 HIS A O 1
ATOM 1755 N N . LYS A 1 220 ? 12.25 -25.672 13.469 1 94.56 220 LYS A N 1
ATOM 1756 C CA . LYS A 1 220 ? 11.367 -25.359 14.586 1 94.56 220 LYS A CA 1
ATOM 1757 C C . LYS A 1 220 ? 9.992 -24.906 14.094 1 94.56 220 LYS A C 1
ATOM 1759 O O . LYS A 1 220 ? 8.969 -25.266 14.68 1 94.56 220 LYS A O 1
ATOM 1764 N N . VAL A 1 221 ? 9.969 -24.203 13.047 1 96.5 221 VAL A N 1
ATOM 1765 C CA . VAL A 1 221 ? 8.727 -23.609 12.562 1 96.5 221 VAL A CA 1
ATOM 1766 C C . VAL A 1 221 ? 7.883 -24.672 11.867 1 96.5 221 VAL A C 1
ATOM 1768 O O . VAL A 1 221 ? 6.664 -24.703 12.031 1 96.5 221 VAL A O 1
ATOM 1771 N N . LEU A 1 222 ? 8.477 -25.594 11.094 1 97.12 222 LEU A N 1
ATOM 1772 C CA . LEU A 1 222 ? 7.73 -26.5 10.242 1 97.12 222 LEU A CA 1
ATOM 1773 C C . LEU A 1 222 ? 7.566 -27.875 10.906 1 97.12 222 LEU A C 1
ATOM 1775 O O . LEU A 1 222 ? 6.871 -28.734 10.383 1 97.12 222 LEU A O 1
ATOM 1779 N N . GLN A 1 223 ? 8.109 -28.078 12.023 1 94.88 223 GLN A N 1
ATOM 1780 C CA . GLN A 1 223 ? 8.094 -29.375 12.688 1 94.88 223 GLN A CA 1
ATOM 1781 C C . GLN A 1 223 ? 6.664 -29.875 12.875 1 94.88 223 GLN A C 1
ATOM 1783 O O . GLN A 1 223 ? 6.359 -31.031 12.555 1 94.88 223 GLN A O 1
ATOM 1788 N N . PRO A 1 224 ? 5.781 -29.078 13.367 1 95.56 224 PRO A N 1
ATOM 1789 C CA . PRO A 1 224 ? 4.41 -29.562 13.539 1 95.56 224 PRO A CA 1
ATOM 1790 C C . PRO A 1 224 ? 3.766 -29.984 12.219 1 95.56 224 PRO A C 1
ATOM 1792 O O . PRO A 1 224 ? 3.018 -30.969 12.172 1 95.56 224 PRO A O 1
ATOM 1795 N N . ILE A 1 225 ? 4.016 -29.25 11.188 1 96.38 225 ILE A N 1
ATOM 1796 C CA . ILE A 1 225 ? 3.457 -29.562 9.883 1 96.38 225 ILE A CA 1
ATOM 1797 C C . ILE A 1 225 ? 4.043 -30.875 9.367 1 96.38 225 ILE A C 1
ATOM 1799 O O . ILE A 1 225 ? 3.314 -31.719 8.844 1 96.38 225 ILE A O 1
ATOM 1803 N N . MET A 1 226 ? 5.324 -31.078 9.562 1 97.56 226 MET A N 1
ATOM 1804 C CA . MET A 1 226 ? 5.984 -32.281 9.109 1 97.56 226 MET A CA 1
ATOM 1805 C C . MET A 1 226 ? 5.492 -33.5 9.898 1 97.56 226 MET A C 1
ATOM 1807 O O . MET A 1 226 ? 5.398 -34.594 9.352 1 97.56 226 MET A O 1
ATOM 1811 N N . ASN A 1 227 ? 5.211 -33.281 11.18 1 97.19 227 ASN A N 1
ATOM 1812 C CA . ASN A 1 227 ? 4.621 -34.344 11.969 1 97.19 227 ASN A CA 1
ATOM 1813 C C . ASN A 1 227 ? 3.26 -34.781 11.422 1 97.19 227 ASN A C 1
ATOM 1815 O O . ASN A 1 227 ? 2.941 -35.969 11.391 1 97.19 227 ASN A O 1
ATOM 1819 N N . LYS A 1 228 ? 2.518 -33.812 11.039 1 97.56 228 LYS A N 1
ATOM 1820 C CA . LYS A 1 228 ? 1.204 -34.094 10.469 1 97.56 228 LYS A CA 1
ATOM 1821 C C . LYS A 1 228 ? 1.33 -34.812 9.117 1 97.56 228 LYS A C 1
ATOM 1823 O O . LYS A 1 228 ? 0.517 -35.656 8.781 1 97.56 228 LYS A O 1
ATOM 1828 N N . ILE A 1 229 ? 2.316 -34.406 8.352 1 97.94 229 ILE A N 1
ATOM 1829 C CA . ILE A 1 229 ? 2.561 -35.062 7.074 1 97.94 229 ILE A CA 1
ATOM 1830 C C . ILE A 1 229 ? 2.949 -36.531 7.309 1 97.94 229 ILE A C 1
ATOM 1832 O O . ILE A 1 229 ? 2.482 -37.438 6.602 1 97.94 229 ILE A O 1
ATOM 1836 N N . LYS A 1 230 ? 3.764 -36.719 8.289 1 97.62 230 LYS A N 1
ATOM 1837 C CA . LYS A 1 230 ? 4.148 -38.094 8.633 1 97.62 230 LYS A CA 1
ATOM 1838 C C . LYS A 1 230 ? 2.932 -38.906 9.039 1 97.62 230 LYS A C 1
ATOM 1840 O O . LYS A 1 230 ? 2.809 -40.062 8.656 1 97.62 230 LYS A O 1
ATOM 1845 N N . LYS A 1 231 ? 2.094 -38.312 9.805 1 97.56 231 LYS A N 1
ATOM 1846 C CA . LYS A 1 231 ? 0.856 -39 10.188 1 97.56 231 LYS A CA 1
ATOM 1847 C C . LYS A 1 231 ? 0.007 -39.312 8.969 1 97.56 231 LYS A C 1
ATOM 1849 O O . LYS A 1 231 ? -0.601 -40.406 8.898 1 97.56 231 LYS A O 1
ATOM 1854 N N . LEU A 1 232 ? -0.081 -38.438 8.078 1 98.19 232 LEU A N 1
ATOM 1855 C CA . LEU A 1 232 ? -0.815 -38.656 6.84 1 98.19 232 LEU A CA 1
ATOM 1856 C C . LEU A 1 232 ? -0.22 -39.812 6.062 1 98.19 232 LEU A C 1
ATOM 1858 O O . LEU A 1 232 ? -0.952 -40.594 5.449 1 98.19 232 LEU A O 1
ATOM 1862 N N . GLU A 1 233 ? 1.11 -40 6.074 1 98 233 GLU A N 1
ATOM 1863 C CA . GLU A 1 233 ? 1.824 -41.062 5.375 1 98 233 GLU A CA 1
ATOM 1864 C C . GLU A 1 233 ? 1.552 -42.406 6.016 1 98 233 GLU A C 1
ATOM 1866 O O . GLU A 1 233 ? 1.387 -43.438 5.316 1 98 233 GLU A O 1
ATOM 1871 N N . GLU A 1 234 ? 1.464 -42.406 7.301 1 96.94 234 GLU A N 1
ATOM 1872 C CA . GLU A 1 234 ? 1.398 -43.656 8.047 1 96.94 234 GLU A CA 1
ATOM 1873 C C . GLU A 1 234 ? -0.047 -44.062 8.312 1 96.94 234 GLU A C 1
ATOM 1875 O O . GLU A 1 234 ? -0.418 -45.219 8.102 1 96.94 234 GLU A O 1
ATOM 1880 N N . ASP A 1 235 ? -0.839 -43.094 8.805 1 96.62 235 ASP A N 1
ATOM 1881 C CA . ASP A 1 235 ? -2.195 -43.375 9.25 1 96.62 235 ASP A CA 1
ATOM 1882 C C . ASP A 1 235 ? -3.219 -43.031 8.172 1 96.62 235 ASP A C 1
ATOM 1884 O O . ASP A 1 235 ? -4.312 -43.594 8.133 1 96.62 235 ASP A O 1
ATOM 1888 N N . GLY A 1 236 ? -2.896 -42.094 7.398 1 96.75 236 GLY A N 1
ATOM 1889 C CA . GLY A 1 236 ? -3.873 -41.562 6.453 1 96.75 236 GLY A CA 1
ATOM 1890 C C . GLY A 1 236 ? -4.984 -40.781 7.117 1 96.75 236 GLY A C 1
ATOM 1891 O O . GLY A 1 236 ? -4.91 -40.469 8.312 1 96.75 236 GLY A O 1
ATOM 1892 N N . ILE A 1 237 ? -5.891 -40.281 6.336 1 96.31 237 ILE A N 1
ATOM 1893 C CA . ILE A 1 237 ? -7.059 -39.562 6.836 1 96.31 237 ILE A CA 1
ATOM 1894 C C . ILE A 1 237 ? -8.328 -40.219 6.309 1 96.31 237 ILE A C 1
ATOM 1896 O O . ILE A 1 237 ? -8.359 -40.719 5.188 1 96.31 237 ILE A O 1
ATOM 1900 N N . SER A 1 238 ? -9.359 -40.188 7.121 1 95.56 238 SER A N 1
ATOM 1901 C CA . SER A 1 238 ? -10.641 -40.781 6.746 1 95.56 238 SER A CA 1
ATOM 1902 C C . SER A 1 238 ? -11.742 -39.75 6.691 1 95.56 238 SER A C 1
ATOM 1904 O O . SER A 1 238 ? -11.789 -38.844 7.527 1 95.56 238 SER A O 1
ATOM 1906 N N . ILE A 1 239 ? -12.5 -39.844 5.68 1 93.94 239 ILE A N 1
ATOM 1907 C CA . ILE A 1 239 ? -13.641 -38.938 5.516 1 93.94 239 ILE A CA 1
ATOM 1908 C C . ILE A 1 239 ? -14.93 -39.75 5.41 1 93.94 239 ILE A C 1
ATOM 1910 O O . ILE A 1 239 ? -14.969 -40.781 4.703 1 93.94 239 ILE A O 1
ATOM 1914 N N . LYS A 1 240 ? -15.906 -39.312 6.145 1 91.44 240 LYS A N 1
ATOM 1915 C CA . LYS A 1 240 ? -17.219 -39.969 6.098 1 91.44 240 LYS A CA 1
ATOM 1916 C C . LYS A 1 240 ? -18.188 -39.219 5.199 1 91.44 240 LYS A C 1
ATOM 1918 O O . LYS A 1 240 ? -18.438 -38.031 5.418 1 91.44 240 LYS A O 1
ATOM 1923 N N . THR A 1 241 ? -18.516 -39.781 4.223 1 87.56 241 THR A N 1
ATOM 1924 C CA . THR A 1 241 ? -19.562 -39.219 3.369 1 87.56 241 THR A CA 1
ATOM 1925 C C . THR A 1 241 ? -20.859 -40 3.543 1 87.56 241 THR A C 1
ATOM 1927 O O . THR A 1 241 ? -20.922 -40.938 4.324 1 87.56 241 THR A O 1
ATOM 1930 N N . ASP A 1 242 ? -22.047 -39.531 3.02 1 79.69 242 ASP A N 1
ATOM 1931 C CA . ASP A 1 242 ? -23.344 -40.156 3.184 1 79.69 242 ASP A CA 1
ATOM 1932 C C . ASP A 1 242 ? -23.312 -41.594 2.723 1 79.69 242 ASP A C 1
ATOM 1934 O O . ASP A 1 242 ? -24 -42.438 3.293 1 79.69 242 ASP A O 1
ATOM 1938 N N . ASP A 1 243 ? -22.5 -41.938 1.825 1 77.75 243 ASP A N 1
ATOM 1939 C CA . ASP A 1 243 ? -22.609 -43.25 1.186 1 77.75 243 ASP A CA 1
ATOM 1940 C C . ASP A 1 243 ? -21.484 -44.188 1.662 1 77.75 243 ASP A C 1
ATOM 1942 O O . ASP A 1 243 ? -21.688 -45.406 1.75 1 77.75 243 ASP A O 1
ATOM 1946 N N . CYS A 1 244 ? -20.281 -43.562 1.873 1 86.88 244 CYS A N 1
ATOM 1947 C CA . CYS A 1 244 ? -19.172 -44.469 2.193 1 86.88 244 CYS A CA 1
ATOM 1948 C C . CYS A 1 244 ? -18.078 -43.719 2.939 1 86.88 244 CYS A C 1
ATOM 1950 O O . CYS A 1 244 ? -18.141 -42.469 3.076 1 86.88 244 CYS A O 1
ATOM 1952 N N . VAL A 1 245 ? -17.172 -44.562 3.471 1 92.12 245 VAL A N 1
ATOM 1953 C CA . VAL A 1 245 ? -16 -44 4.137 1 92.12 245 VAL A CA 1
ATOM 1954 C C . VAL A 1 245 ? -14.789 -44.094 3.201 1 92.12 245 VAL A C 1
ATOM 1956 O O . VAL A 1 245 ? -14.469 -45.156 2.684 1 92.12 245 VAL A O 1
ATOM 1959 N N . HIS A 1 246 ? -14.203 -42.969 2.895 1 93.94 246 HIS A N 1
ATOM 1960 C CA . HIS A 1 246 ? -13 -42.906 2.072 1 93.94 246 HIS A CA 1
ATOM 1961 C C . HIS A 1 246 ? -11.75 -42.719 2.93 1 93.94 246 HIS A C 1
ATOM 1963 O O . HIS A 1 246 ? -11.773 -42 3.92 1 93.94 246 HIS A O 1
ATOM 1969 N N . HIS A 1 247 ? -10.727 -43.438 2.586 1 95.69 247 HIS A N 1
ATOM 1970 C CA . HIS A 1 247 ? -9.445 -43.344 3.268 1 95.69 247 HIS A CA 1
ATOM 1971 C C . HIS A 1 247 ? -8.344 -42.906 2.307 1 95.69 247 HIS A C 1
ATOM 1973 O O . HIS A 1 247 ? -8.188 -43.469 1.229 1 95.69 247 HIS A O 1
ATOM 1979 N N . PHE A 1 248 ? -7.59 -41.906 2.658 1 97.19 248 PHE A N 1
ATOM 1980 C CA . PHE A 1 248 ? -6.559 -41.344 1.784 1 97.19 248 PHE A CA 1
ATOM 1981 C C . PHE A 1 248 ? -5.215 -41.281 2.504 1 97.19 248 PHE A C 1
ATOM 1983 O O . PHE A 1 248 ? -5.133 -40.812 3.631 1 97.19 248 PHE A O 1
ATOM 1990 N N . TYR A 1 249 ? -4.18 -41.844 1.902 1 98 249 TYR A N 1
ATOM 1991 C CA . TYR A 1 249 ? -2.805 -41.531 2.287 1 98 249 TYR A CA 1
ATOM 1992 C C . TYR A 1 249 ? -2.258 -40.344 1.502 1 98 249 TYR A C 1
ATOM 1994 O O . TYR A 1 249 ? -2.914 -39.844 0.584 1 98 249 TYR A O 1
ATOM 2002 N N . GLY A 1 250 ? -1.191 -39.781 1.908 1 98 250 GLY A N 1
ATOM 2003 C CA . GLY A 1 250 ? -0.613 -38.688 1.167 1 98 250 GLY A CA 1
ATOM 2004 C C . GLY A 1 250 ? 0.795 -38.344 1.611 1 98 250 GLY A C 1
ATOM 2005 O O . GLY A 1 250 ? 1.24 -38.781 2.676 1 98 250 GLY A O 1
ATOM 2006 N N . THR A 1 251 ? 1.54 -37.656 0.808 1 98.31 251 THR A N 1
ATOM 2007 C CA . THR A 1 251 ? 2.889 -37.188 1.119 1 98.31 251 THR A CA 1
ATOM 2008 C C . THR A 1 251 ? 3.25 -35.969 0.276 1 98.31 251 THR A C 1
ATOM 2010 O O . THR A 1 251 ? 2.438 -35.5 -0.521 1 98.31 251 THR A O 1
ATOM 2013 N N . ILE A 1 252 ? 4.441 -35.406 0.527 1 98.31 252 ILE A N 1
ATOM 2014 C CA . ILE A 1 252 ? 4.918 -34.25 -0.219 1 98.31 252 ILE A CA 1
ATOM 2015 C C . ILE A 1 252 ? 5.332 -34.688 -1.625 1 98.31 252 ILE A C 1
ATOM 2017 O O . ILE A 1 252 ? 6.125 -35.625 -1.788 1 98.31 252 ILE A O 1
ATOM 2021 N N . SER A 1 253 ? 4.754 -34.062 -2.6 1 97.75 253 SER A N 1
ATOM 2022 C CA . SER A 1 253 ? 5.133 -34.375 -3.979 1 97.75 253 SER A CA 1
ATOM 2023 C C . SER A 1 253 ? 6.277 -33.469 -4.441 1 97.75 253 SER A C 1
ATOM 2025 O O . SER A 1 253 ? 7.273 -33.969 -4.984 1 97.75 253 SER A O 1
ATOM 2027 N N . VAL A 1 254 ? 6.094 -32.188 -4.258 1 97.88 254 VAL A N 1
ATOM 2028 C CA . VAL A 1 254 ? 7.125 -31.234 -4.648 1 97.88 254 VAL A CA 1
ATOM 2029 C C . VAL A 1 254 ? 7.121 -30.047 -3.693 1 97.88 254 VAL A C 1
ATOM 2031 O O . VAL A 1 254 ? 6.141 -29.812 -2.986 1 97.88 254 VAL A O 1
ATOM 2034 N N . PHE A 1 255 ? 8.234 -29.375 -3.639 1 98 255 PHE A N 1
ATOM 2035 C CA . PHE A 1 255 ? 8.359 -28.109 -2.939 1 98 255 PHE A CA 1
ATOM 2036 C C . PHE A 1 255 ? 8.688 -26.984 -3.916 1 98 255 PHE A C 1
ATOM 2038 O O . PHE A 1 255 ? 9.625 -27.094 -4.711 1 98 255 PHE A O 1
ATOM 2045 N N . GLN A 1 256 ? 7.871 -25.984 -3.871 1 97.56 256 GLN A N 1
ATOM 2046 C CA . GLN A 1 256 ? 8.039 -24.844 -4.758 1 97.56 256 GLN A CA 1
ATOM 2047 C C . GLN A 1 256 ? 8.508 -23.609 -3.988 1 97.56 256 GLN A C 1
ATOM 2049 O O . GLN A 1 256 ? 8.156 -23.438 -2.818 1 97.56 256 GLN A O 1
ATOM 2054 N N . GLY A 1 257 ? 9.273 -22.797 -4.559 1 96.19 257 GLY A N 1
ATOM 2055 C CA . GLY A 1 257 ? 9.766 -21.547 -4.012 1 96.19 257 GLY A CA 1
ATOM 2056 C C . GLY A 1 257 ? 10.75 -20.844 -4.922 1 96.19 257 GLY A C 1
ATOM 2057 O O . GLY A 1 257 ? 11.203 -21.406 -5.918 1 96.19 257 GLY A O 1
ATOM 2058 N N . ASP A 1 258 ? 11.008 -19.656 -4.617 1 93.94 258 ASP A N 1
ATOM 2059 C CA . ASP A 1 258 ? 12.086 -19 -5.359 1 93.94 258 ASP A CA 1
ATOM 2060 C C . ASP A 1 258 ? 13.438 -19.609 -5.02 1 93.94 258 ASP A C 1
ATOM 2062 O O . ASP A 1 258 ? 13.516 -20.562 -4.238 1 93.94 258 ASP A O 1
ATOM 2066 N N . ASN A 1 259 ? 14.453 -19.172 -5.621 1 93.75 259 ASN A N 1
ATOM 2067 C CA . ASN A 1 259 ? 15.75 -19.797 -5.438 1 93.75 259 ASN A CA 1
ATOM 2068 C C . ASN A 1 259 ? 16.234 -19.688 -3.99 1 93.75 259 ASN A C 1
ATOM 2070 O O . ASN A 1 259 ? 16.594 -20.703 -3.375 1 93.75 259 ASN A O 1
ATOM 2074 N N . LEU A 1 260 ? 16.141 -18.562 -3.377 1 92.38 260 LEU A N 1
ATOM 2075 C CA . LEU A 1 260 ? 16.594 -18.375 -2.008 1 92.38 260 LEU A CA 1
ATOM 2076 C C . LEU A 1 260 ? 15.711 -19.125 -1.022 1 92.38 260 LEU A C 1
ATOM 2078 O O . LEU A 1 260 ? 16.203 -19.719 -0.065 1 92.38 260 LEU A O 1
ATOM 2082 N N . GLY A 1 261 ? 14.398 -19.047 -1.279 1 93.75 261 GLY A N 1
ATOM 2083 C CA . GLY A 1 261 ? 13.461 -19.75 -0.412 1 93.75 261 GLY A CA 1
ATOM 2084 C C . GLY A 1 261 ? 13.633 -21.266 -0.454 1 93.75 261 GLY A C 1
ATOM 2085 O O . GLY A 1 261 ? 13.641 -21.922 0.588 1 93.75 261 GLY A O 1
ATOM 2086 N N . SER A 1 262 ? 13.781 -21.781 -1.624 1 95.62 262 SER A N 1
ATOM 2087 C CA . SER A 1 262 ? 13.977 -23.219 -1.786 1 95.62 262 SER A CA 1
ATOM 2088 C C . SER A 1 262 ? 15.297 -23.672 -1.172 1 95.62 262 SER A C 1
ATOM 2090 O O . SER A 1 262 ? 15.375 -24.734 -0.556 1 95.62 262 SER A O 1
ATOM 2092 N N . GLN A 1 263 ? 16.344 -22.875 -1.364 1 94.38 263 GLN A N 1
ATOM 2093 C CA . GLN A 1 263 ? 17.641 -23.203 -0.782 1 94.38 263 GLN A CA 1
ATOM 2094 C C . GLN A 1 263 ? 17.578 -23.172 0.743 1 94.38 263 GLN A C 1
ATOM 2096 O O . GLN A 1 263 ? 18.109 -24.062 1.407 1 94.38 263 GLN A O 1
ATOM 2101 N N . PHE A 1 264 ? 16.906 -22.234 1.265 1 94.5 264 PHE A N 1
ATOM 2102 C CA . PHE A 1 264 ? 16.766 -22.094 2.709 1 94.5 264 PHE A CA 1
ATOM 2103 C C . PHE A 1 264 ? 16.062 -23.297 3.312 1 94.5 264 PHE A C 1
ATOM 2105 O O . PHE A 1 264 ? 16.562 -23.906 4.262 1 94.5 264 PHE A O 1
ATOM 2112 N N . ILE A 1 265 ? 14.953 -23.688 2.684 1 96.06 265 ILE A N 1
ATOM 2113 C CA . ILE A 1 265 ? 14.164 -24.797 3.209 1 96.06 265 ILE A CA 1
ATOM 2114 C C . ILE A 1 265 ? 14.898 -26.125 2.963 1 96.06 265 ILE A C 1
ATOM 2116 O O . ILE A 1 265 ? 14.766 -27.062 3.744 1 96.06 265 ILE A O 1
ATOM 2120 N N . GLY A 1 266 ? 15.672 -26.125 1.872 1 95.31 266 GLY A N 1
ATOM 2121 C CA . GLY A 1 266 ? 16.438 -27.312 1.53 1 95.31 266 GLY A CA 1
ATOM 2122 C C . GLY A 1 266 ? 17.688 -27.484 2.381 1 95.31 266 GLY A C 1
ATOM 2123 O O . GLY A 1 266 ? 18.328 -28.531 2.34 1 95.31 266 GLY A O 1
ATOM 2124 N N . GLY A 1 267 ? 18.031 -26.469 3.158 1 93.25 267 GLY A N 1
ATOM 2125 C CA . GLY A 1 267 ? 19.203 -26.547 4.008 1 93.25 267 GLY A CA 1
ATOM 2126 C C . GLY A 1 267 ? 20.484 -26.125 3.297 1 93.25 267 GLY A C 1
ATOM 2127 O O . GLY A 1 267 ? 21.578 -26.375 3.789 1 93.25 267 GLY A O 1
ATOM 2128 N N . TYR A 1 268 ? 20.328 -25.609 2.102 1 92.44 268 TYR A N 1
ATOM 2129 C CA . TYR A 1 268 ? 21.484 -25.125 1.341 1 92.44 268 TYR A CA 1
ATOM 2130 C C . TYR A 1 268 ? 21.844 -23.703 1.747 1 92.44 268 TYR A C 1
ATOM 2132 O O . TYR A 1 268 ? 21.094 -23.047 2.479 1 92.44 268 TYR A O 1
ATOM 2140 N N . LYS A 1 269 ? 22.984 -23.25 1.332 1 87.12 269 LYS A N 1
ATOM 2141 C CA . LYS A 1 269 ? 23.375 -21.844 1.532 1 87.12 269 LYS A CA 1
ATOM 2142 C C . LYS A 1 269 ? 22.5 -20.922 0.695 1 87.12 269 LYS A C 1
ATOM 2144 O O . LYS A 1 269 ? 22.25 -21.172 -0.487 1 87.12 269 LYS A O 1
ATOM 2149 N N . SER A 1 270 ? 21.969 -19.984 1.392 1 79.38 270 SER A N 1
ATOM 2150 C CA . SER A 1 270 ? 21.031 -19.094 0.729 1 79.38 270 SER A CA 1
ATOM 2151 C C . SER A 1 270 ? 21.625 -17.719 0.516 1 79.38 270 SER A C 1
ATOM 2153 O O . SER A 1 270 ? 21.047 -16.719 0.945 1 79.38 270 SER A O 1
ATOM 2155 N N . LEU A 1 271 ? 22.859 -17.656 0.107 1 75.12 271 LEU A N 1
ATOM 2156 C CA . LEU A 1 271 ? 23.516 -16.391 -0.185 1 75.12 271 LEU A CA 1
ATOM 2157 C C . LEU A 1 271 ? 23.875 -16.281 -1.662 1 75.12 271 LEU A C 1
ATOM 2159 O O . LEU A 1 271 ? 24.219 -17.297 -2.289 1 75.12 271 LEU A O 1
ATOM 2163 N N . ALA A 1 272 ? 23.844 -15.18 -2.135 1 66.38 272 ALA A N 1
ATOM 2164 C CA . ALA A 1 272 ? 24.188 -14.938 -3.535 1 66.38 272 ALA A CA 1
ATOM 2165 C C . ALA A 1 272 ? 25.656 -15.195 -3.799 1 66.38 272 ALA A C 1
ATOM 2167 O O . ALA A 1 272 ? 26.047 -15.562 -4.914 1 66.38 272 ALA A O 1
ATOM 2168 N N . SER A 1 273 ? 26.469 -15.109 -2.791 1 70.81 273 SER A N 1
ATOM 2169 C CA . SER A 1 273 ? 27.922 -15.211 -2.949 1 70.81 273 SER A CA 1
ATOM 2170 C C . SER A 1 273 ? 28.406 -16.625 -2.645 1 70.81 273 SER A C 1
ATOM 2172 O O . SER A 1 273 ? 29.609 -16.875 -2.568 1 70.81 273 SER A O 1
ATOM 2174 N N . ALA A 1 274 ? 27.484 -17.5 -2.613 1 75.88 274 ALA A N 1
ATOM 2175 C CA . ALA A 1 274 ? 27.875 -18.875 -2.285 1 75.88 274 ALA A CA 1
ATOM 2176 C C . ALA A 1 274 ? 28.812 -19.453 -3.352 1 75.88 274 ALA A C 1
ATOM 2178 O O . ALA A 1 274 ? 28.656 -19.156 -4.539 1 75.88 274 ALA A O 1
ATOM 2179 N N . HIS A 1 275 ? 29.734 -20.25 -2.881 1 80.25 275 HIS A N 1
ATOM 2180 C CA . HIS A 1 275 ? 30.688 -20.906 -3.768 1 80.25 275 HIS A CA 1
ATOM 2181 C C . HIS A 1 275 ? 29.969 -21.812 -4.77 1 80.25 275 HIS A C 1
ATOM 2183 O O . HIS A 1 275 ? 30.359 -21.875 -5.938 1 80.25 275 HIS A O 1
ATOM 2189 N N . ARG A 1 276 ? 29.078 -22.578 -4.301 1 86.5 276 ARG A N 1
ATOM 2190 C CA . ARG A 1 276 ? 28.203 -23.391 -5.129 1 86.5 276 ARG A CA 1
ATOM 2191 C C . ARG A 1 276 ? 26.75 -22.891 -5.07 1 86.5 276 ARG A C 1
ATOM 2193 O O . ARG A 1 276 ? 26.094 -23.031 -4.047 1 86.5 276 ARG A O 1
ATOM 2200 N N . LYS A 1 277 ? 26.25 -22.438 -6.172 1 86.75 277 LYS A N 1
ATOM 2201 C CA . LYS A 1 277 ? 24.984 -21.703 -6.195 1 86.75 277 LYS A CA 1
ATOM 2202 C C . LYS A 1 277 ? 23.828 -22.594 -6.637 1 86.75 277 LYS A C 1
ATOM 2204 O O . LYS A 1 277 ? 22.672 -22.281 -6.391 1 86.75 277 LYS A O 1
ATOM 2209 N N . CYS A 1 278 ? 24.172 -23.766 -7.215 1 92.81 278 CYS A N 1
ATOM 2210 C CA . CYS A 1 278 ? 23.125 -24.594 -7.793 1 92.81 278 CYS A CA 1
ATOM 2211 C C . CYS A 1 278 ? 22.688 -25.672 -6.82 1 92.81 278 CYS A C 1
ATOM 2213 O O . CYS A 1 278 ? 23.531 -26.359 -6.234 1 92.81 278 CYS A O 1
ATOM 2215 N N . ARG A 1 279 ? 21.5 -25.844 -6.609 1 92.44 279 ARG A N 1
ATOM 2216 C CA . ARG A 1 279 ? 20.984 -26.859 -5.699 1 92.44 279 ARG A CA 1
ATOM 2217 C C . ARG A 1 279 ? 20.859 -28.203 -6.406 1 92.44 279 ARG A C 1
ATOM 2219 O O . ARG A 1 279 ? 20.688 -29.234 -5.758 1 92.44 279 ARG A O 1
ATOM 2226 N N . HIS A 1 280 ? 21.078 -28.25 -7.742 1 93.88 280 HIS A N 1
ATOM 2227 C CA . HIS A 1 280 ? 20.875 -29.484 -8.492 1 93.88 280 HIS A CA 1
ATOM 2228 C C . HIS A 1 280 ? 22.203 -30.141 -8.852 1 93.88 280 HIS A C 1
ATOM 2230 O O . HIS A 1 280 ? 22.25 -31.312 -9.211 1 93.88 280 HIS A O 1
ATOM 2236 N N . CYS A 1 281 ? 23.25 -29.375 -8.883 1 94.94 281 CYS A N 1
ATOM 2237 C CA . CYS A 1 281 ? 24.562 -29.922 -9.211 1 94.94 281 CYS A CA 1
ATOM 2238 C C . CYS A 1 281 ? 25.656 -29.266 -8.367 1 94.94 281 CYS A C 1
ATOM 2240 O O . CYS A 1 281 ? 25.375 -28.375 -7.574 1 94.94 281 CYS A O 1
ATOM 2242 N N . LEU A 1 282 ? 26.891 -29.734 -8.477 1 93.31 282 LEU A N 1
ATOM 2243 C CA . LEU A 1 282 ? 28 -29.25 -7.672 1 93.31 282 LEU A CA 1
ATOM 2244 C C . LEU A 1 282 ? 28.891 -28.312 -8.484 1 93.31 282 LEU A C 1
ATOM 2246 O O . LEU A 1 282 ? 30.094 -28.219 -8.227 1 93.31 282 LEU A O 1
ATOM 2250 N N . SER A 1 283 ? 28.234 -27.672 -9.406 1 92.88 283 SER A N 1
ATOM 2251 C CA . SER A 1 283 ? 29.016 -26.797 -10.273 1 92.88 283 SER A CA 1
ATOM 2252 C C . SER A 1 283 ? 29.531 -25.594 -9.5 1 92.88 283 SER A C 1
ATOM 2254 O O . SER A 1 283 ? 28.938 -25.156 -8.516 1 92.88 283 SER A O 1
ATOM 2256 N N . VAL A 1 284 ? 30.641 -25.047 -9.992 1 91.5 284 VAL A N 1
ATOM 2257 C CA . VAL A 1 284 ? 31.203 -23.797 -9.477 1 91.5 284 VAL A CA 1
ATOM 2258 C C . VAL A 1 284 ? 31 -22.688 -10.508 1 91.5 284 VAL A C 1
ATOM 2260 O O . VAL A 1 284 ? 30.609 -22.953 -11.648 1 91.5 284 VAL A O 1
ATOM 2263 N N . SER A 1 285 ? 31.266 -21.516 -10.109 1 90 285 SER A N 1
ATOM 2264 C CA . SER A 1 285 ? 30.984 -20.344 -10.938 1 90 285 SER A CA 1
ATOM 2265 C C . SER A 1 285 ? 31.75 -20.406 -12.258 1 90 285 SER A C 1
ATOM 2267 O O . SER A 1 285 ? 31.203 -20.078 -13.312 1 90 285 SER A O 1
ATOM 2269 N N . ASP A 1 286 ? 32.938 -20.875 -12.242 1 91.62 286 ASP A N 1
ATOM 2270 C CA . ASP A 1 286 ? 33.75 -20.938 -13.438 1 91.62 286 ASP A CA 1
ATOM 2271 C C . ASP A 1 286 ? 33.25 -21.969 -14.43 1 91.62 286 ASP A C 1
ATOM 2273 O O . ASP A 1 286 ? 33.25 -21.734 -15.641 1 91.62 286 ASP A O 1
ATOM 2277 N N . ASP A 1 287 ? 32.781 -23.078 -13.953 1 93.88 287 ASP A N 1
ATOM 2278 C CA . ASP A 1 287 ? 32.25 -24.141 -14.797 1 93.88 287 ASP A CA 1
ATOM 2279 C C . ASP A 1 287 ? 30.969 -23.688 -15.492 1 93.88 287 ASP A C 1
ATOM 2281 O O . ASP A 1 287 ? 30.688 -24.078 -16.625 1 93.88 287 ASP A O 1
ATOM 2285 N N . MET A 1 288 ? 30.219 -22.859 -14.852 1 94.44 288 MET A N 1
ATOM 2286 C CA . MET A 1 288 ? 28.953 -22.391 -15.375 1 94.44 288 MET A CA 1
ATOM 2287 C C . MET A 1 288 ? 29.172 -21.516 -16.609 1 94.44 288 MET A C 1
ATOM 2289 O O . MET A 1 288 ? 28.234 -21.328 -17.406 1 94.44 288 MET A O 1
ATOM 2293 N N . GLN A 1 289 ? 30.391 -21.016 -16.75 1 95.81 289 GLN A N 1
ATOM 2294 C CA . GLN A 1 289 ? 30.688 -20.125 -17.859 1 95.81 289 GLN A CA 1
ATOM 2295 C C . GLN A 1 289 ? 31.188 -20.906 -19.078 1 95.81 289 GLN A C 1
ATOM 2297 O O . GLN A 1 289 ? 31.234 -20.375 -20.188 1 95.81 289 GLN A O 1
ATOM 2302 N N . SER A 1 290 ? 31.453 -22.219 -18.891 1 95.5 290 SER A N 1
ATOM 2303 C CA . SER A 1 290 ? 32.125 -22.922 -19.969 1 95.5 290 SER A CA 1
ATOM 2304 C C . SER A 1 290 ? 31.422 -24.234 -20.312 1 95.5 290 SER A C 1
ATOM 2306 O O . SER A 1 290 ? 31.562 -24.75 -21.422 1 95.5 290 SER A O 1
ATOM 2308 N N . LYS A 1 291 ? 30.641 -24.781 -19.406 1 96.38 291 LYS A N 1
ATOM 2309 C CA . LYS A 1 291 ? 29.906 -26.016 -19.625 1 96.38 291 LYS A CA 1
ATOM 2310 C C . LYS A 1 291 ? 28.391 -25.766 -19.656 1 96.38 291 LYS A C 1
ATOM 2312 O O . LYS A 1 291 ? 27.875 -24.984 -18.859 1 96.38 291 LYS A O 1
ATOM 2317 N N . PHE A 1 292 ? 27.734 -26.469 -20.625 1 97 292 PHE A N 1
ATOM 2318 C CA . PHE A 1 292 ? 26.344 -26.078 -20.812 1 97 292 PHE A CA 1
ATOM 2319 C C . PHE A 1 292 ? 25.469 -27.297 -21.016 1 97 292 PHE A C 1
ATOM 2321 O O . PHE A 1 292 ? 24.344 -27.188 -21.516 1 97 292 PHE A O 1
ATOM 2328 N N . LEU A 1 293 ? 25.969 -28.469 -20.656 1 95.88 293 LEU A N 1
ATOM 2329 C CA . LEU A 1 293 ? 25.188 -29.688 -20.672 1 95.88 293 LEU A CA 1
ATOM 2330 C C . LEU A 1 293 ? 25.094 -30.297 -19.281 1 95.88 293 LEU A C 1
ATOM 2332 O O . LEU A 1 293 ? 26.078 -30.297 -18.531 1 95.88 293 LEU A O 1
ATOM 2336 N N . ALA A 1 294 ? 23.953 -30.797 -18.969 1 94.31 294 ALA A N 1
ATOM 2337 C CA . ALA A 1 294 ? 23.672 -31.297 -17.625 1 94.31 294 ALA A CA 1
ATOM 2338 C C . ALA A 1 294 ? 24.656 -32.406 -17.234 1 94.31 294 ALA A C 1
ATOM 2340 O O . ALA A 1 294 ? 25.094 -32.469 -16.094 1 94.31 294 ALA A O 1
ATOM 2341 N N . HIS A 1 295 ? 24.969 -33.219 -18.219 1 92.88 295 HIS A N 1
ATOM 2342 C CA . HIS A 1 295 ? 25.781 -34.406 -17.906 1 92.88 295 HIS A CA 1
ATOM 2343 C C . HIS A 1 295 ? 27.234 -34 -17.641 1 92.88 295 HIS A C 1
ATOM 2345 O O . HIS A 1 295 ? 28.016 -34.812 -17.141 1 92.88 295 HIS A O 1
ATOM 2351 N N . GLU A 1 296 ? 27.562 -32.812 -17.953 1 94.75 296 GLU A N 1
ATOM 2352 C CA . GLU A 1 296 ? 28.906 -32.312 -17.719 1 94.75 296 GLU A CA 1
ATOM 2353 C C . GLU A 1 296 ? 29.109 -31.938 -16.25 1 94.75 296 GLU A C 1
ATOM 2355 O O . GLU A 1 296 ? 30.25 -31.719 -15.812 1 94.75 296 GLU A O 1
ATOM 2360 N N . PHE A 1 297 ? 28.078 -31.938 -15.508 1 95 297 PHE A N 1
ATOM 2361 C CA . PHE A 1 297 ? 28.156 -31.562 -14.102 1 95 297 PHE A CA 1
ATOM 2362 C C . PHE A 1 297 ? 27.844 -32.75 -13.203 1 95 297 PHE A C 1
ATOM 2364 O O . PHE A 1 297 ? 27.047 -33.625 -13.562 1 95 297 PHE A O 1
ATOM 2371 N N . LYS A 1 298 ? 28.516 -32.719 -12.062 1 93.5 298 LYS A N 1
ATOM 2372 C CA . LYS A 1 298 ? 28.172 -33.75 -11.07 1 93.5 298 LYS A CA 1
ATOM 2373 C C . LYS A 1 298 ? 26.844 -33.406 -10.391 1 93.5 298 LYS A C 1
ATOM 2375 O O . LYS A 1 298 ? 26.719 -32.375 -9.719 1 93.5 298 LYS A O 1
ATOM 2380 N N . GLU A 1 299 ? 25.969 -34.25 -10.539 1 93.75 299 GLU A N 1
ATOM 2381 C CA . GLU A 1 299 ? 24.625 -34.031 -10.016 1 93.75 299 GLU A CA 1
ATOM 2382 C C . GLU A 1 299 ? 24.562 -34.281 -8.508 1 93.75 299 GLU A C 1
ATOM 2384 O O . GLU A 1 299 ? 25.266 -35.156 -7.988 1 93.75 299 GLU A O 1
ATOM 2389 N N . ARG A 1 300 ? 23.781 -33.469 -7.836 1 93.5 300 ARG A N 1
ATOM 2390 C CA . ARG A 1 300 ? 23.453 -33.75 -6.445 1 93.5 300 ARG A CA 1
ATOM 2391 C C . ARG A 1 300 ? 22.406 -34.875 -6.359 1 93.5 300 ARG A C 1
ATOM 2393 O O . ARG A 1 300 ? 21.297 -34.75 -6.891 1 93.5 300 ARG A O 1
ATOM 2400 N N . ASN A 1 301 ? 22.734 -35.969 -5.789 1 93.38 301 ASN A N 1
ATOM 2401 C CA . ASN A 1 301 ? 21.781 -37.062 -5.637 1 93.38 301 ASN A CA 1
ATOM 2402 C C . ASN A 1 301 ? 21.609 -37.438 -4.172 1 93.38 301 ASN A C 1
ATOM 2404 O O . ASN A 1 301 ? 22.281 -36.906 -3.295 1 93.38 301 ASN A O 1
ATOM 2408 N N . ARG A 1 302 ? 20.703 -38.312 -3.959 1 93.81 302 ARG A N 1
ATOM 2409 C CA . ARG A 1 302 ? 20.344 -38.719 -2.602 1 93.81 302 ARG A CA 1
ATOM 2410 C C . ARG A 1 302 ? 21.562 -39.25 -1.844 1 93.81 302 ARG A C 1
ATOM 2412 O O . ARG A 1 302 ? 21.812 -38.812 -0.712 1 93.81 302 ARG A O 1
ATOM 2419 N N . SER A 1 303 ? 22.328 -40.094 -2.445 1 93.44 303 SER A N 1
ATOM 2420 C CA . SER A 1 303 ? 23.469 -40.719 -1.794 1 93.44 303 SER A CA 1
ATOM 2421 C C . SER A 1 303 ? 24.547 -39.688 -1.446 1 93.44 303 SER A C 1
ATOM 2423 O O . SER A 1 303 ? 25.047 -39.688 -0.321 1 93.44 303 SER A O 1
ATOM 2425 N N . THR A 1 304 ? 24.844 -38.906 -2.432 1 91.06 304 THR A N 1
ATOM 2426 C CA . THR A 1 304 ? 25.875 -37.875 -2.215 1 91.06 304 THR A CA 1
ATOM 2427 C C . THR A 1 304 ? 25.438 -36.875 -1.16 1 91.06 304 THR A C 1
ATOM 2429 O O . THR A 1 304 ? 26.234 -36.438 -0.333 1 91.06 304 THR A O 1
ATOM 2432 N N . HIS A 1 305 ? 24.234 -36.562 -1.216 1 93.5 305 HIS A N 1
ATOM 2433 C CA . HIS A 1 305 ? 23.719 -35.594 -0.261 1 93.5 305 HIS A CA 1
ATOM 2434 C C . HIS A 1 305 ? 23.734 -36.125 1.158 1 93.5 305 HIS A C 1
ATOM 2436 O O . HIS A 1 305 ? 24.125 -35.438 2.098 1 93.5 305 HIS A O 1
ATOM 2442 N N . GLU A 1 306 ? 23.328 -37.344 1.301 1 93.44 306 GLU A N 1
ATOM 2443 C CA . GLU A 1 306 ? 23.344 -37.969 2.615 1 93.44 306 GLU A CA 1
ATOM 2444 C C . GLU A 1 306 ? 24.75 -38.094 3.168 1 93.44 306 GLU A C 1
ATOM 2446 O O . GLU A 1 306 ? 24.969 -37.938 4.371 1 93.44 306 GLU A O 1
ATOM 2451 N N . TYR A 1 307 ? 25.625 -38.344 2.289 1 90.88 307 TYR A N 1
ATOM 2452 C CA . TYR A 1 307 ? 27.031 -38.406 2.688 1 90.88 307 TYR A CA 1
ATOM 2453 C C . TYR A 1 307 ? 27.5 -37.062 3.223 1 90.88 307 TYR A C 1
ATOM 2455 O O . TYR A 1 307 ? 28.172 -37 4.262 1 90.88 307 TYR A O 1
ATOM 2463 N N . HIS A 1 308 ? 27.141 -36 2.523 1 89.94 308 HIS A N 1
ATOM 2464 C CA . HIS A 1 308 ? 27.516 -34.656 2.939 1 89.94 308 HIS A CA 1
ATOM 2465 C C . HIS A 1 308 ? 26.891 -34.312 4.285 1 89.94 308 HIS A C 1
ATOM 2467 O O . HIS A 1 308 ? 27.547 -33.688 5.125 1 89.94 308 HIS A O 1
ATOM 2473 N N . ILE A 1 309 ? 25.703 -34.688 4.473 1 91.94 309 ILE A N 1
ATOM 2474 C CA . ILE A 1 309 ? 24.984 -34.375 5.711 1 91.94 309 ILE A CA 1
ATOM 2475 C C . ILE A 1 309 ? 25.641 -35.125 6.875 1 91.94 309 ILE A C 1
ATOM 2477 O O . ILE A 1 309 ? 25.781 -34.562 7.969 1 91.94 309 ILE A O 1
ATOM 2481 N N . ARG A 1 310 ? 26.016 -36.312 6.711 1 90.62 310 ARG A N 1
ATOM 2482 C CA . ARG A 1 310 ? 26.703 -37.094 7.746 1 90.62 310 ARG A CA 1
ATOM 2483 C C . ARG A 1 310 ? 28.047 -36.438 8.102 1 90.62 310 ARG A C 1
ATOM 2485 O O . ARG A 1 310 ? 28.406 -36.375 9.281 1 90.62 310 ARG A O 1
ATOM 2492 N N . ALA A 1 311 ? 28.625 -36 7.109 1 87.38 311 ALA A N 1
ATOM 2493 C CA . ALA A 1 311 ? 29.922 -35.344 7.32 1 87.38 311 ALA A CA 1
ATOM 2494 C C . ALA A 1 311 ? 29.75 -34.031 8.094 1 87.38 311 ALA A C 1
ATOM 2496 O O . ALA A 1 311 ? 30.625 -33.656 8.883 1 87.38 311 ALA A O 1
ATOM 2497 N N . LEU A 1 312 ? 28.734 -33.406 7.84 1 88.5 312 LEU A N 1
ATOM 2498 C CA . LEU A 1 312 ? 28.438 -32.125 8.516 1 88.5 312 LEU A CA 1
ATOM 2499 C C . LEU A 1 312 ? 28.25 -32.344 10.008 1 88.5 312 LEU A C 1
ATOM 2501 O O . LEU A 1 312 ? 28.594 -31.484 10.812 1 88.5 312 LEU A O 1
ATOM 2505 N N . LYS A 1 313 ? 27.688 -33.469 10.469 1 84.62 313 LYS A N 1
ATOM 2506 C CA . LYS A 1 313 ? 27.344 -33.75 11.859 1 84.62 313 LYS A CA 1
ATOM 2507 C C . LYS A 1 313 ? 28.547 -34.25 12.641 1 84.62 313 LYS A C 1
ATOM 2509 O O . LYS A 1 313 ? 28.531 -34.281 13.875 1 84.62 313 LYS A O 1
ATOM 2514 N N . THR A 1 314 ? 29.625 -34.75 12.148 1 79.81 314 THR A N 1
ATOM 2515 C CA . THR A 1 314 ? 30.734 -35.375 12.852 1 79.81 314 THR A CA 1
ATOM 2516 C C . THR A 1 314 ? 31.578 -34.344 13.586 1 79.81 314 THR A C 1
ATOM 2518 O O . THR A 1 314 ? 31.891 -34.531 14.766 1 79.81 314 THR A O 1
ATOM 2521 N N . ASN A 1 315 ? 32.438 -33.375 12.906 1 68.88 315 ASN A N 1
ATOM 2522 C CA . ASN A 1 315 ? 33.281 -32.469 13.648 1 68.88 315 ASN A CA 1
ATOM 2523 C C . ASN A 1 315 ? 33.125 -31.016 13.188 1 68.88 315 ASN A C 1
ATOM 2525 O O . ASN A 1 315 ? 32.719 -30.766 12.047 1 68.88 315 ASN A O 1
ATOM 2529 N N . SER A 1 316 ? 33.281 -30.016 14.195 1 68.75 316 SER A N 1
ATOM 2530 C CA . SER A 1 316 ? 33.094 -28.578 13.969 1 68.75 316 SER A CA 1
ATOM 2531 C C . SER A 1 316 ? 33.969 -28.078 12.844 1 68.75 316 SER A C 1
ATOM 2533 O O . SER A 1 316 ? 33.562 -27.25 12.031 1 68.75 316 SER A O 1
ATOM 2535 N N . ALA A 1 317 ? 35.219 -28.547 12.82 1 64.38 317 ALA A N 1
ATOM 2536 C CA . ALA A 1 317 ? 36.188 -28.109 11.812 1 64.38 317 ALA A CA 1
ATOM 2537 C C . ALA A 1 317 ? 35.781 -28.547 10.414 1 64.38 317 ALA A C 1
ATOM 2539 O O . ALA A 1 317 ? 35.875 -27.797 9.453 1 64.38 317 ALA A O 1
ATOM 2540 N N . THR A 1 318 ? 35.188 -29.656 10.43 1 74.31 318 THR A N 1
ATOM 2541 C CA . THR A 1 318 ? 34.688 -30.25 9.188 1 74.31 318 THR A CA 1
ATOM 2542 C C . THR A 1 318 ? 33.406 -29.578 8.742 1 74.31 318 THR A C 1
ATOM 2544 O O . THR A 1 318 ? 33.094 -29.5 7.547 1 74.31 318 THR A O 1
ATOM 2547 N N . HIS A 1 319 ? 32.75 -29.109 9.672 1 80.75 319 HIS A N 1
ATOM 2548 C CA . HIS A 1 319 ? 31.469 -28.484 9.398 1 80.75 319 HIS A CA 1
ATOM 2549 C C . HIS A 1 319 ? 31.641 -27.25 8.516 1 80.75 319 HIS A C 1
ATOM 2551 O O . HIS A 1 319 ? 30.969 -27.109 7.5 1 80.75 319 HIS A O 1
ATOM 2557 N N . GLU A 1 320 ? 32.5 -26.375 8.898 1 81.12 320 GLU A N 1
ATOM 2558 C CA . GLU A 1 320 ? 32.719 -25.141 8.141 1 81.12 320 GLU A CA 1
ATOM 2559 C C . GLU A 1 320 ? 33.219 -25.438 6.734 1 81.12 320 GLU A C 1
ATOM 2561 O O . GLU A 1 320 ? 32.812 -24.797 5.77 1 81.12 320 GLU A O 1
ATOM 2566 N N . HIS A 1 321 ? 34.094 -26.375 6.719 1 80.06 321 HIS A N 1
ATOM 2567 C CA . HIS A 1 321 ? 34.688 -26.734 5.43 1 80.06 321 HIS A CA 1
ATOM 2568 C C . HIS A 1 321 ? 33.625 -27.312 4.492 1 80.06 321 HIS A C 1
ATOM 2570 O O . HIS A 1 321 ? 33.562 -26.938 3.322 1 80.06 321 HIS A O 1
ATOM 2576 N N . ILE A 1 322 ? 32.875 -28.219 5 1 79.25 322 ILE A N 1
ATOM 2577 C CA . ILE A 1 322 ? 31.859 -28.875 4.199 1 79.25 322 ILE A CA 1
ATOM 2578 C C . ILE A 1 322 ? 30.781 -27.859 3.791 1 79.25 322 ILE A C 1
ATOM 2580 O O . ILE A 1 322 ? 30.328 -27.859 2.645 1 79.25 322 ILE A O 1
ATOM 2584 N N . SER A 1 323 ? 30.406 -27.109 4.703 1 84.56 323 SER A N 1
ATOM 2585 C CA . SER A 1 323 ? 29.406 -26.078 4.438 1 84.56 323 SER A CA 1
ATOM 2586 C C . SER A 1 323 ? 29.859 -25.141 3.33 1 84.56 323 SER A C 1
ATOM 2588 O O . SER A 1 323 ? 29.094 -24.828 2.416 1 84.56 323 SER A O 1
ATOM 2590 N N . LYS A 1 324 ? 31.031 -24.719 3.357 1 82.94 324 LYS A N 1
ATOM 2591 C CA . LYS A 1 324 ? 31.578 -23.797 2.355 1 82.94 324 LYS A CA 1
ATOM 2592 C C . LYS A 1 324 ? 31.828 -24.531 1.036 1 82.94 324 LYS A C 1
ATOM 2594 O O . LYS A 1 324 ? 31.578 -23.984 -0.038 1 82.94 324 LYS A O 1
ATOM 2599 N N . SER A 1 325 ? 32.25 -25.75 1.158 1 83.25 325 SER A N 1
ATOM 2600 C CA . SER A 1 325 ? 32.688 -26.484 -0.027 1 83.25 325 SER A CA 1
ATOM 2601 C C . SER A 1 325 ? 31.484 -27.016 -0.814 1 83.25 325 SER A C 1
ATOM 2603 O O . SER A 1 325 ? 31.5 -27.047 -2.047 1 83.25 325 SER A O 1
ATOM 2605 N N . PHE A 1 326 ? 30.469 -27.406 -0.067 1 87.19 326 PHE A N 1
ATOM 2606 C CA . PHE A 1 326 ? 29.391 -28.078 -0.769 1 87.19 326 PHE A CA 1
ATOM 2607 C C . PHE A 1 326 ? 28.094 -27.281 -0.681 1 87.19 326 PHE A C 1
ATOM 2609 O O . PHE A 1 326 ? 27.078 -27.656 -1.268 1 87.19 326 PHE A O 1
ATOM 2616 N N . GLY A 1 327 ? 28.156 -26.172 -0.008 1 88.56 327 GLY A N 1
ATOM 2617 C CA . GLY A 1 327 ? 27.031 -25.25 0.035 1 88.56 327 GLY A CA 1
ATOM 2618 C C . GLY A 1 327 ? 25.859 -25.781 0.842 1 88.56 327 GLY A C 1
ATOM 2619 O O . GLY A 1 327 ? 24.703 -25.547 0.486 1 88.56 327 GLY A O 1
ATOM 2620 N N . ILE A 1 328 ? 26.109 -26.641 1.836 1 90.69 328 ILE A N 1
ATOM 2621 C CA . ILE A 1 328 ? 25.078 -27.203 2.691 1 90.69 328 ILE A CA 1
ATOM 2622 C C . ILE A 1 328 ? 25.25 -26.703 4.121 1 90.69 328 ILE A C 1
ATOM 2624 O O . ILE A 1 328 ? 26.344 -26.75 4.676 1 90.69 328 ILE A O 1
ATOM 2628 N N . ASN A 1 329 ? 24.172 -26.156 4.68 1 89.12 329 ASN A N 1
ATOM 2629 C CA . ASN A 1 329 ? 24.234 -25.609 6.031 1 89.12 329 ASN A CA 1
ATOM 2630 C C . ASN A 1 329 ? 23.688 -26.609 7.062 1 89.12 329 ASN A C 1
ATOM 2632 O O . ASN A 1 329 ? 24.203 -26.672 8.188 1 89.12 329 ASN A O 1
ATOM 2636 N N . GLU A 1 330 ? 22.656 -27.281 6.711 1 91.12 330 GLU A N 1
ATOM 2637 C CA . GLU A 1 330 ? 22.016 -28.219 7.637 1 91.12 330 GLU A CA 1
ATOM 2638 C C . GLU A 1 330 ? 21.109 -29.203 6.898 1 91.12 330 GLU A C 1
ATOM 2640 O O . GLU A 1 330 ? 20.875 -29.062 5.695 1 91.12 330 GLU A O 1
ATOM 2645 N N . ASP A 1 331 ? 20.766 -30.203 7.633 1 93.5 331 ASP A N 1
ATOM 2646 C CA . ASP A 1 331 ? 19.781 -31.156 7.098 1 93.5 331 ASP A CA 1
ATOM 2647 C C . ASP A 1 331 ? 18.406 -30.5 6.961 1 93.5 331 ASP A C 1
ATOM 2649 O O . ASP A 1 331 ? 17.969 -29.781 7.852 1 93.5 331 ASP A O 1
ATOM 2653 N N . SER A 1 332 ? 17.734 -30.766 5.848 1 95.81 332 SER A N 1
ATOM 2654 C CA . SER A 1 332 ? 16.453 -30.141 5.57 1 95.81 332 SER A CA 1
ATOM 2655 C C . SER A 1 332 ? 15.359 -30.703 6.477 1 95.81 332 SER A C 1
ATOM 2657 O O . SER A 1 332 ? 15.336 -31.906 6.758 1 95.81 332 SER A O 1
ATOM 2659 N N . VAL A 1 333 ? 14.477 -29.891 6.898 1 95.88 333 VAL A N 1
ATOM 2660 C CA . VAL A 1 333 ? 13.344 -30.266 7.727 1 95.88 333 VAL A CA 1
ATOM 2661 C C . VAL A 1 333 ? 12.406 -31.188 6.934 1 95.88 333 VAL A C 1
ATOM 2663 O O . VAL A 1 333 ? 11.703 -32.031 7.512 1 95.88 333 VAL A O 1
ATOM 2666 N N . LEU A 1 334 ? 12.469 -31.172 5.59 1 97.06 334 LEU A N 1
ATOM 2667 C CA . LEU A 1 334 ? 11.57 -31.938 4.723 1 97.06 334 LEU A CA 1
ATOM 2668 C C . LEU A 1 334 ? 11.93 -33.406 4.727 1 97.06 334 LEU A C 1
ATOM 2670 O O . LEU A 1 334 ? 11.125 -34.25 4.309 1 97.06 334 LEU A O 1
ATOM 2674 N N . HIS A 1 335 ? 13.125 -33.75 5.195 1 95.88 335 HIS A N 1
ATOM 2675 C CA . HIS A 1 335 ? 13.562 -35.125 5.223 1 95.88 335 HIS A CA 1
ATOM 2676 C C . HIS A 1 335 ? 12.867 -35.906 6.336 1 95.88 335 HIS A C 1
ATOM 2678 O O . HIS A 1 335 ? 13.016 -37.125 6.43 1 95.88 335 HIS A O 1
ATOM 2684 N N . LYS A 1 336 ? 12.109 -35.219 7.094 1 94.5 336 LYS A N 1
ATOM 2685 C CA . LYS A 1 336 ? 11.25 -35.906 8.047 1 94.5 336 LYS A CA 1
ATOM 2686 C C . LYS A 1 336 ? 10.188 -36.719 7.332 1 94.5 336 LYS A C 1
ATOM 2688 O O . LYS A 1 336 ? 9.648 -37.688 7.898 1 94.5 336 LYS A O 1
ATOM 2693 N N . SER A 1 337 ? 9.805 -36.281 6.207 1 96.31 337 SER A N 1
ATOM 2694 C CA . SER A 1 337 ? 8.922 -37.094 5.367 1 96.31 337 SER A CA 1
ATOM 2695 C C . SER A 1 337 ? 9.625 -38.375 4.879 1 96.31 337 SER A C 1
ATOM 2697 O O . SER A 1 337 ? 10.781 -38.312 4.457 1 96.31 337 SER A O 1
ATOM 2699 N N . THR A 1 338 ? 8.914 -39.406 4.918 1 95.5 338 THR A N 1
ATOM 2700 C CA . THR A 1 338 ? 9.484 -40.719 4.543 1 95.5 338 THR A CA 1
ATOM 2701 C C . THR A 1 338 ? 9.688 -40.781 3.031 1 95.5 338 THR A C 1
ATOM 2703 O O . THR A 1 338 ? 10.602 -41.469 2.559 1 95.5 338 THR A O 1
ATOM 2706 N N . TYR A 1 339 ? 8.93 -40.125 2.355 1 96.56 339 TYR A N 1
ATOM 2707 C CA . TYR A 1 339 ? 8.867 -40.375 0.917 1 96.56 339 TYR A CA 1
ATOM 2708 C C . TYR A 1 339 ? 9.5 -39.219 0.145 1 96.56 339 TYR A C 1
ATOM 2710 O O . TYR A 1 339 ? 9.664 -39.281 -1.074 1 96.56 339 TYR A O 1
ATOM 2718 N N . PHE A 1 340 ? 9.891 -38.125 0.839 1 97 340 PHE A N 1
ATOM 2719 C CA . PHE A 1 340 ? 10.359 -36.938 0.13 1 97 340 PHE A CA 1
ATOM 2720 C C . PHE A 1 340 ? 11.852 -36.719 0.354 1 97 340 PHE A C 1
ATOM 2722 O O . PHE A 1 340 ? 12.344 -36.875 1.476 1 97 340 PHE A O 1
ATOM 2729 N N . HIS A 1 341 ? 12.555 -36.406 -0.686 1 96.75 341 HIS A N 1
ATOM 2730 C CA . HIS A 1 341 ? 13.961 -36 -0.606 1 96.75 341 HIS A CA 1
ATOM 2731 C C . HIS A 1 341 ? 14.227 -34.719 -1.384 1 96.75 341 HIS A C 1
ATOM 2733 O O . HIS A 1 341 ? 13.703 -34.531 -2.484 1 96.75 341 HIS A O 1
ATOM 2739 N N . ILE A 1 342 ? 15.023 -33.812 -0.943 1 96.44 342 ILE A N 1
ATOM 2740 C CA . ILE A 1 342 ? 15.203 -32.469 -1.461 1 96.44 342 ILE A CA 1
ATOM 2741 C C . ILE A 1 342 ? 15.875 -32.531 -2.83 1 96.44 342 ILE A C 1
ATOM 2743 O O . ILE A 1 342 ? 15.648 -31.656 -3.674 1 96.44 342 ILE A O 1
ATOM 2747 N N . THR A 1 343 ? 16.734 -33.469 -3.141 1 95.75 343 THR A N 1
ATOM 2748 C CA . THR A 1 343 ? 17.438 -33.562 -4.418 1 95.75 343 THR A CA 1
ATOM 2749 C C . THR A 1 343 ? 16.469 -33.969 -5.539 1 95.75 343 THR A C 1
ATOM 2751 O O . THR A 1 343 ? 16.781 -33.781 -6.719 1 95.75 343 THR A O 1
ATOM 2754 N N . GLU A 1 344 ? 15.312 -34.406 -5.148 1 94.69 344 GLU A N 1
ATOM 2755 C CA . GLU A 1 344 ? 14.344 -34.875 -6.137 1 94.69 344 GLU A CA 1
ATOM 2756 C C . GLU A 1 344 ? 13.078 -34.031 -6.109 1 94.69 344 GLU A C 1
ATOM 2758 O O . GLU A 1 344 ? 12.266 -34.062 -7.035 1 94.69 344 GLU A O 1
ATOM 2763 N N . GLY A 1 345 ? 12.961 -33.219 -5.105 1 95.44 345 GLY A N 1
ATOM 2764 C CA . GLY A 1 345 ? 11.641 -32.625 -4.914 1 95.44 345 GLY A CA 1
ATOM 2765 C C . GLY A 1 345 ? 11.656 -31.125 -4.91 1 95.44 345 GLY A C 1
ATOM 2766 O O . GLY A 1 345 ? 10.602 -30.484 -4.961 1 95.44 345 GLY A O 1
ATOM 2767 N N . LEU A 1 346 ? 12.82 -30.422 -4.883 1 96.94 346 LEU A N 1
ATOM 2768 C CA . LEU A 1 346 ? 12.906 -28.969 -4.961 1 96.94 346 LEU A CA 1
ATOM 2769 C C . LEU A 1 346 ? 12.852 -28.5 -6.41 1 96.94 346 LEU A C 1
ATOM 2771 O O . LEU A 1 346 ? 13.898 -28.281 -7.039 1 96.94 346 LEU A O 1
ATOM 2775 N N . VAL A 1 347 ? 11.727 -28.25 -6.887 1 97.12 347 VAL A N 1
ATOM 2776 C CA . VAL A 1 347 ? 11.508 -27.969 -8.305 1 97.12 347 VAL A CA 1
ATOM 2777 C C . VAL A 1 347 ? 12.008 -26.578 -8.641 1 97.12 347 VAL A C 1
ATOM 2779 O O . VAL A 1 347 ? 11.898 -25.656 -7.82 1 97.12 347 VAL A O 1
ATOM 2782 N N . PRO A 1 348 ? 12.594 -26.391 -9.781 1 96.38 348 PRO A N 1
ATOM 2783 C CA . PRO A 1 348 ? 13.008 -25.047 -10.195 1 96.38 348 PRO A CA 1
ATOM 2784 C C . PRO A 1 348 ? 11.828 -24.141 -10.555 1 96.38 348 PRO A C 1
ATOM 2786 O O . PRO A 1 348 ? 10.75 -24.641 -10.883 1 96.38 348 PRO A O 1
ATOM 2789 N N . ASP A 1 349 ? 12.023 -22.875 -10.5 1 97.19 349 ASP A N 1
ATOM 2790 C CA . ASP A 1 349 ? 10.961 -21.922 -10.797 1 97.19 349 ASP A CA 1
ATOM 2791 C C . ASP A 1 349 ? 11.281 -21.141 -12.062 1 97.19 349 ASP A C 1
ATOM 2793 O O . ASP A 1 349 ? 12.109 -20.219 -12.039 1 97.19 349 ASP A O 1
ATOM 2797 N N . ILE A 1 350 ? 10.555 -21.375 -13.078 1 97.69 350 ILE A N 1
ATOM 2798 C CA . ILE A 1 350 ? 10.844 -20.766 -14.367 1 97.69 350 ILE A CA 1
ATOM 2799 C C . ILE A 1 350 ? 10.406 -19.297 -14.359 1 97.69 350 ILE A C 1
ATOM 2801 O O . ILE A 1 350 ? 10.852 -18.5 -15.188 1 97.69 350 ILE A O 1
ATOM 2805 N N . MET A 1 351 ? 9.484 -18.922 -13.484 1 97.38 351 MET A N 1
ATOM 2806 C CA . MET A 1 351 ? 9.102 -17.516 -13.391 1 97.38 351 MET A CA 1
ATOM 2807 C C . MET A 1 351 ? 10.289 -16.656 -12.969 1 97.38 351 MET A C 1
ATOM 2809 O O . MET A 1 351 ? 10.633 -15.688 -13.648 1 97.38 351 MET A O 1
ATOM 2813 N N . HIS A 1 352 ? 10.945 -17.016 -11.875 1 96.75 352 HIS A N 1
ATOM 2814 C CA . HIS A 1 352 ? 12.055 -16.234 -11.336 1 96.75 352 HIS A CA 1
ATOM 2815 C C . HIS A 1 352 ? 13.305 -16.391 -12.195 1 96.75 352 HIS A C 1
ATOM 2817 O O . HIS A 1 352 ? 14.07 -15.438 -12.367 1 96.75 352 HIS A O 1
ATOM 2823 N N . ASP A 1 353 ? 13.523 -17.531 -12.742 1 97.25 353 ASP A N 1
ATOM 2824 C CA . ASP A 1 353 ? 14.766 -17.812 -13.453 1 97.25 353 ASP A CA 1
ATOM 2825 C C . ASP A 1 353 ? 14.727 -17.266 -14.875 1 97.25 353 ASP A C 1
ATOM 2827 O O . ASP A 1 353 ? 15.711 -16.688 -15.359 1 97.25 353 ASP A O 1
ATOM 2831 N N . VAL A 1 354 ? 13.586 -17.453 -15.5 1 98 354 VAL A N 1
ATOM 2832 C CA . VAL A 1 354 ? 13.523 -17.109 -16.906 1 98 354 VAL A CA 1
ATOM 2833 C C . VAL A 1 354 ? 12.883 -15.734 -17.094 1 98 354 VAL A C 1
ATOM 2835 O O . VAL A 1 354 ? 13.508 -14.82 -17.625 1 98 354 VAL A O 1
ATOM 2838 N N . LEU A 1 355 ? 11.711 -15.5 -16.562 1 97.56 355 LEU A N 1
ATOM 2839 C CA . LEU A 1 355 ? 10.961 -14.273 -16.797 1 97.56 355 LEU A CA 1
ATOM 2840 C C . LEU A 1 355 ? 11.578 -13.102 -16.047 1 97.56 355 LEU A C 1
ATOM 2842 O O . LEU A 1 355 ? 11.484 -11.953 -16.5 1 97.56 355 LEU A O 1
ATOM 2846 N N . GLU A 1 356 ? 12.227 -13.344 -14.953 1 96.38 356 GLU A N 1
ATOM 2847 C CA . GLU A 1 356 ? 12.836 -12.273 -14.172 1 96.38 356 GLU A CA 1
ATOM 2848 C C . GLU A 1 356 ? 14.359 -12.344 -14.227 1 96.38 356 GLU A C 1
ATOM 2850 O O . GLU A 1 356 ? 15.047 -11.5 -13.633 1 96.38 356 GLU A O 1
ATOM 2855 N N . GLY A 1 357 ? 14.883 -13.328 -14.906 1 96.62 357 GLY A N 1
ATOM 2856 C CA . GLY A 1 357 ? 16.328 -13.523 -14.922 1 96.62 357 GLY A CA 1
ATOM 2857 C C . GLY A 1 357 ? 16.906 -13.516 -16.328 1 96.62 357 GLY A C 1
ATOM 2858 O O . GLY A 1 357 ? 17.328 -12.469 -16.812 1 96.62 357 GLY A O 1
ATOM 2859 N N . CYS A 1 358 ? 16.797 -14.625 -16.969 1 97.62 358 CYS A N 1
ATOM 2860 C CA . CYS A 1 358 ? 17.469 -14.828 -18.25 1 97.62 358 CYS A CA 1
ATOM 2861 C C . CYS A 1 358 ? 16.891 -13.93 -19.328 1 97.62 358 CYS A C 1
ATOM 2863 O O . CYS A 1 358 ? 17.625 -13.25 -20.047 1 97.62 358 CYS A O 1
ATOM 2865 N N . LEU A 1 359 ? 15.617 -13.883 -19.391 1 97.81 359 LEU A N 1
ATOM 2866 C CA . LEU A 1 359 ? 14.93 -13.18 -20.469 1 97.81 359 LEU A CA 1
ATOM 2867 C C . LEU A 1 359 ? 15.203 -11.68 -20.406 1 97.81 359 LEU A C 1
ATOM 2869 O O . LEU A 1 359 ? 15.633 -11.086 -21.406 1 97.81 359 LEU A O 1
ATOM 2873 N N . PRO A 1 360 ? 14.977 -10.984 -19.312 1 97.56 360 PRO A N 1
ATOM 2874 C CA . PRO A 1 360 ? 15.281 -9.547 -19.266 1 97.56 360 PRO A CA 1
ATOM 2875 C C . PRO A 1 360 ? 16.766 -9.25 -19.484 1 97.56 360 PRO A C 1
ATOM 2877 O O . PRO A 1 360 ? 17.109 -8.227 -20.078 1 97.56 360 PRO A O 1
ATOM 2880 N N . TYR A 1 361 ? 17.656 -10.172 -19.062 1 97.81 361 TYR A N 1
ATOM 2881 C CA . TYR A 1 361 ? 19.094 -9.992 -19.219 1 97.81 361 TYR A CA 1
ATOM 2882 C C . TYR A 1 361 ? 19.484 -9.992 -20.688 1 97.81 361 TYR A C 1
ATOM 2884 O O . TYR A 1 361 ? 20.172 -9.078 -21.156 1 97.81 361 TYR A O 1
ATOM 2892 N N . VAL A 1 362 ? 19.016 -10.953 -21.406 1 98.25 362 VAL A N 1
ATOM 2893 C CA . VAL A 1 362 ? 19.359 -11.102 -22.812 1 98.25 362 VAL A CA 1
ATOM 2894 C C . VAL A 1 362 ? 18.75 -9.961 -23.625 1 98.25 362 VAL A C 1
ATOM 2896 O O . VAL A 1 362 ? 19.406 -9.375 -24.484 1 98.25 362 VAL A O 1
ATOM 2899 N N . VAL A 1 363 ? 17.516 -9.594 -23.359 1 98.06 363 VAL A N 1
ATOM 2900 C CA . VAL A 1 363 ? 16.844 -8.523 -24.094 1 98.06 363 VAL A CA 1
ATOM 2901 C C . VAL A 1 363 ? 17.562 -7.199 -23.844 1 98.06 363 VAL A C 1
ATOM 2903 O O . VAL A 1 363 ? 17.734 -6.402 -24.766 1 98.06 363 VAL A O 1
ATOM 2906 N N . LYS A 1 364 ? 17.906 -6.961 -22.594 1 97.56 364 LYS A N 1
ATOM 2907 C CA . LYS A 1 364 ? 18.594 -5.719 -22.234 1 97.56 364 LYS A CA 1
ATOM 2908 C C . LYS A 1 364 ? 19.906 -5.57 -23 1 97.56 364 LYS A C 1
ATOM 2910 O O . LYS A 1 364 ? 20.156 -4.523 -23.594 1 97.56 364 LYS A O 1
ATOM 2915 N N . GLU A 1 365 ? 20.766 -6.625 -23.016 1 97.31 365 GLU A N 1
ATOM 2916 C CA . GLU A 1 365 ? 22.047 -6.566 -23.688 1 97.31 365 GLU A CA 1
ATOM 2917 C C . GLU A 1 365 ? 21.891 -6.453 -25.203 1 97.31 365 GLU A C 1
ATOM 2919 O O . GLU A 1 365 ? 22.656 -5.754 -25.859 1 97.31 365 GLU A O 1
ATOM 2924 N N . MET A 1 366 ? 20.906 -7.109 -25.703 1 98 366 MET A N 1
ATOM 2925 C CA . MET A 1 366 ? 20.625 -7.031 -27.125 1 98 366 MET A CA 1
ATOM 2926 C C . MET A 1 366 ? 20.203 -5.617 -27.531 1 98 366 MET A C 1
ATOM 2928 O O . MET A 1 366 ? 20.688 -5.078 -28.531 1 98 366 MET A O 1
ATOM 2932 N N . LEU A 1 367 ? 19.328 -5.004 -26.75 1 97.31 367 LEU A N 1
ATOM 2933 C CA . LEU A 1 367 ? 18.828 -3.662 -27.047 1 97.31 367 LEU A CA 1
ATOM 2934 C C . LEU A 1 367 ? 19.969 -2.645 -27 1 97.31 367 LEU A C 1
ATOM 2936 O O . LEU A 1 367 ? 20 -1.706 -27.797 1 97.31 367 LEU A O 1
ATOM 2940 N N . LYS A 1 368 ? 20.875 -2.838 -26.094 1 96.12 368 LYS A N 1
ATOM 2941 C CA . LYS A 1 368 ? 22.031 -1.957 -26.031 1 96.12 368 LYS A CA 1
ATOM 2942 C C . LYS A 1 368 ? 22.797 -1.976 -27.359 1 96.12 368 LYS A C 1
ATOM 2944 O O . LYS A 1 368 ? 23.188 -0.924 -27.875 1 96.12 368 LYS A O 1
ATOM 2949 N N . VAL A 1 369 ? 22.984 -3.164 -27.875 1 96.5 369 VAL A N 1
ATOM 2950 C CA . VAL A 1 369 ? 23.703 -3.338 -29.125 1 96.5 369 VAL A CA 1
ATOM 2951 C C . VAL A 1 369 ? 22.938 -2.682 -30.266 1 96.5 369 VAL A C 1
ATOM 2953 O O . VAL A 1 369 ? 23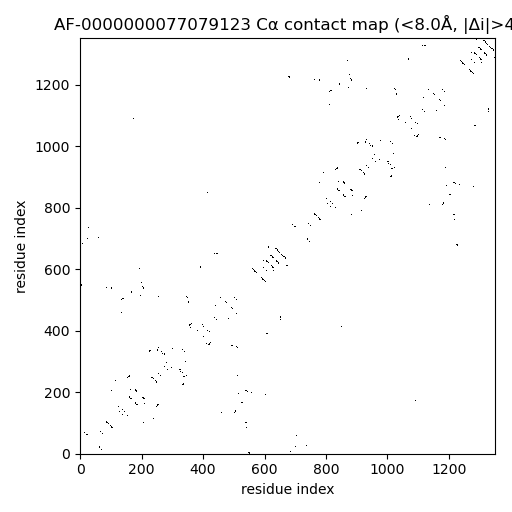.516 -1.98 -31.109 1 96.5 369 VAL A O 1
ATOM 2956 N N . PHE A 1 370 ? 21.672 -2.873 -30.328 1 97.5 370 PHE A N 1
ATOM 2957 C CA . PHE A 1 370 ? 20.844 -2.367 -31.422 1 97.5 370 PHE A CA 1
ATOM 2958 C C . PHE A 1 370 ? 20.781 -0.845 -31.391 1 97.5 370 PHE A C 1
ATOM 2960 O O . PHE A 1 370 ? 20.75 -0.201 -32.438 1 97.5 370 PHE A O 1
ATOM 2967 N N . ILE A 1 371 ? 20.719 -0.315 -30.203 1 95.81 371 ILE A N 1
ATOM 2968 C CA . ILE A 1 371 ? 20.703 1.138 -30.078 1 95.81 371 ILE A CA 1
ATOM 2969 C C . ILE A 1 371 ? 22.062 1.707 -30.469 1 95.81 371 ILE A C 1
ATOM 2971 O O . ILE A 1 371 ? 22.141 2.727 -31.156 1 95.81 371 ILE A O 1
ATOM 2975 N N . SER A 1 372 ? 23.141 1.057 -30.062 1 95.19 372 SER A N 1
ATOM 2976 C CA . SER A 1 372 ? 24.484 1.486 -30.406 1 95.19 372 SER A CA 1
ATOM 2977 C C . SER A 1 372 ? 24.719 1.425 -31.906 1 95.19 372 SER A C 1
ATOM 2979 O O . SER A 1 372 ? 25.391 2.293 -32.469 1 95.19 372 SER A O 1
ATOM 2981 N N . HIS A 1 373 ? 24.156 0.405 -32.562 1 95.62 373 HIS A N 1
ATOM 2982 C CA . HIS A 1 373 ? 24.328 0.221 -34 1 95.62 373 HIS A CA 1
ATOM 2983 C C . HIS A 1 373 ? 23.297 1.033 -34.781 1 95.62 373 HIS A C 1
ATOM 2985 O O . HIS A 1 373 ? 23.266 0.976 -36 1 95.62 373 HIS A O 1
ATOM 2991 N N . LYS A 1 374 ? 22.328 1.755 -34.062 1 95.31 374 LYS A N 1
ATOM 2992 C CA . LYS A 1 374 ? 21.344 2.672 -34.625 1 95.31 374 LYS A CA 1
ATOM 2993 C C . LYS A 1 374 ? 20.328 1.926 -35.5 1 95.31 374 LYS A C 1
ATOM 2995 O O . LYS A 1 374 ? 19.875 2.441 -36.5 1 95.31 374 LYS A O 1
ATOM 3000 N N . PHE A 1 375 ? 20.156 0.639 -35.188 1 95.75 375 PHE A N 1
ATOM 3001 C CA . PHE A 1 375 ? 19.047 -0.082 -35.812 1 95.75 375 PHE A CA 1
ATOM 3002 C C . PHE A 1 375 ? 17.703 0.477 -35.344 1 95.75 375 PHE A C 1
ATOM 3004 O O . PHE A 1 375 ? 16.75 0.531 -36.125 1 95.75 375 PHE A O 1
ATOM 3011 N N . ILE A 1 376 ? 17.688 0.876 -34.031 1 95.75 376 ILE A N 1
ATOM 3012 C CA . ILE A 1 376 ? 16.5 1.471 -33.438 1 95.75 376 ILE A CA 1
ATOM 3013 C C . ILE A 1 376 ? 16.922 2.518 -32.406 1 95.75 376 ILE A C 1
ATOM 3015 O O . ILE A 1 376 ? 18 2.422 -31.812 1 95.75 376 ILE A O 1
ATOM 3019 N N . SER A 1 377 ? 16.141 3.504 -32.281 1 96.31 377 SER A N 1
ATOM 3020 C CA . SER A 1 377 ? 16.375 4.488 -31.234 1 96.31 377 SER A CA 1
ATOM 3021 C C . SER A 1 377 ? 15.508 4.199 -30.016 1 96.31 377 SER A C 1
ATOM 3023 O O . SER A 1 377 ? 14.469 3.541 -30.109 1 96.31 377 SER A O 1
ATOM 3025 N N . LEU A 1 378 ? 15.992 4.617 -28.906 1 95.25 378 LEU A N 1
ATOM 3026 C CA . LEU A 1 378 ? 15.242 4.41 -27.672 1 95.25 378 LEU A CA 1
ATOM 3027 C C . LEU A 1 378 ? 13.891 5.109 -27.734 1 95.25 378 LEU A C 1
ATOM 3029 O O . LEU A 1 378 ? 12.891 4.578 -27.25 1 95.25 378 LEU A O 1
ATOM 3033 N N . SER A 1 379 ? 13.883 6.273 -28.25 1 94.25 379 SER A N 1
ATOM 3034 C CA . SER A 1 379 ? 12.641 7.023 -28.406 1 94.25 379 SER A CA 1
ATOM 3035 C C . SER A 1 379 ? 11.641 6.27 -29.266 1 94.25 379 SER A C 1
ATOM 3037 O O . SER A 1 379 ? 10.445 6.23 -28.953 1 94.25 379 SER A O 1
ATOM 3039 N N . LEU A 1 380 ? 12.148 5.699 -30.328 1 94.81 380 LEU A N 1
ATOM 3040 C CA . LEU A 1 380 ? 11.289 4.914 -31.203 1 94.81 380 LEU A CA 1
ATOM 3041 C C . LEU A 1 380 ? 10.758 3.682 -30.469 1 94.81 380 LEU A C 1
ATOM 3043 O O . LEU A 1 380 ? 9.578 3.348 -30.594 1 94.81 380 LEU A O 1
ATOM 3047 N N . LEU A 1 381 ? 11.625 3.023 -29.797 1 96.19 381 LEU A N 1
ATOM 3048 C CA . LEU A 1 381 ? 11.227 1.843 -29.031 1 96.19 381 LEU A CA 1
ATOM 3049 C C . LEU A 1 381 ? 10.133 2.188 -28.031 1 96.19 381 LEU A C 1
ATOM 3051 O O . LEU A 1 381 ? 9.164 1.442 -27.875 1 96.19 381 LEU A O 1
ATOM 3055 N N . GLU A 1 382 ? 10.336 3.262 -27.312 1 93.44 382 GLU A N 1
ATOM 3056 C CA . GLU A 1 382 ? 9.352 3.723 -26.344 1 93.44 382 GLU A CA 1
ATOM 3057 C C . GLU A 1 382 ? 7.996 3.963 -27.016 1 93.44 382 GLU A C 1
ATOM 3059 O O . GLU A 1 382 ? 6.953 3.59 -26.469 1 93.44 382 GLU A O 1
ATOM 3064 N N . LYS A 1 383 ? 8.016 4.566 -28.141 1 92.81 383 LYS A N 1
ATOM 3065 C CA . LYS A 1 383 ? 6.797 4.855 -28.891 1 92.81 383 LYS A CA 1
ATOM 3066 C C . LYS A 1 383 ? 6.109 3.566 -29.328 1 92.81 383 LYS A C 1
ATOM 3068 O O . LYS A 1 383 ? 4.887 3.441 -29.219 1 92.81 383 LYS A O 1
ATOM 3073 N N . ILE A 1 384 ? 6.879 2.6 -29.781 1 95.88 384 ILE A N 1
ATOM 3074 C CA . ILE A 1 384 ? 6.336 1.334 -30.266 1 95.88 384 ILE A CA 1
ATOM 3075 C C . ILE A 1 384 ? 5.684 0.578 -29.109 1 95.88 384 ILE A C 1
ATOM 3077 O O . ILE A 1 384 ? 4.559 0.088 -29.234 1 95.88 384 ILE A O 1
ATOM 3081 N N . ILE A 1 385 ? 6.371 0.462 -27.969 1 94.88 385 ILE A N 1
ATOM 3082 C CA . ILE A 1 385 ? 5.867 -0.269 -26.812 1 94.88 385 ILE A CA 1
ATOM 3083 C C . ILE A 1 385 ? 4.574 0.378 -26.312 1 94.88 385 ILE A C 1
ATOM 3085 O O . ILE A 1 385 ? 3.617 -0.317 -25.969 1 94.88 385 ILE A O 1
ATOM 3089 N N . SER A 1 386 ? 4.559 1.676 -26.312 1 89.62 386 SER A N 1
ATOM 3090 C CA . SER A 1 386 ? 3.42 2.412 -25.781 1 89.62 386 SER A CA 1
ATOM 3091 C C . SER A 1 386 ? 2.209 2.314 -26.703 1 89.62 386 SER A C 1
ATOM 3093 O O . SER A 1 386 ? 1.072 2.227 -26.234 1 89.62 386 SER A O 1
ATOM 3095 N N . LYS A 1 387 ? 2.377 2.254 -28.047 1 91.44 387 LYS A N 1
ATOM 3096 C CA . LYS A 1 387 ? 1.271 2.373 -29 1 91.44 387 LYS A CA 1
ATOM 3097 C C . LYS A 1 387 ? 0.949 1.026 -29.641 1 91.44 387 LYS A C 1
ATOM 3099 O O . LYS A 1 387 ? 0.031 0.926 -30.453 1 91.44 387 LYS A O 1
ATOM 3104 N N . PHE A 1 388 ? 1.637 0.006 -29.281 1 94.81 388 PHE A N 1
ATOM 3105 C CA . PHE A 1 388 ? 1.413 -1.307 -29.875 1 94.81 388 PHE A CA 1
ATOM 3106 C C . PHE A 1 388 ? -0.011 -1.783 -29.609 1 94.81 388 PHE A C 1
ATOM 3108 O O . PHE A 1 388 ? -0.544 -1.6 -28.516 1 94.81 388 PHE A O 1
ATOM 3115 N N . PRO A 1 389 ? -0.695 -2.27 -30.578 1 93.19 389 PRO A N 1
ATOM 3116 C CA . PRO A 1 389 ? -2.049 -2.793 -30.391 1 93.19 389 PRO A CA 1
ATOM 3117 C C . PRO A 1 389 ? -2.064 -4.156 -29.703 1 93.19 389 PRO A C 1
ATOM 3119 O O . PRO A 1 389 ? -2.287 -5.18 -30.359 1 93.19 389 PRO A O 1
ATOM 3122 N N . TYR A 1 390 ? -1.94 -4.176 -28.453 1 92.94 390 TYR A N 1
ATOM 3123 C CA . TYR A 1 390 ? -1.912 -5.414 -27.688 1 92.94 390 TYR A CA 1
ATOM 3124 C C . TYR A 1 390 ? -3.24 -6.152 -27.797 1 92.94 390 TYR A C 1
ATOM 3126 O O . TYR A 1 390 ? -4.305 -5.535 -27.781 1 92.94 390 TYR A O 1
ATOM 3134 N N . GLY A 1 391 ? -3.184 -7.402 -27.984 1 87.06 391 GLY A N 1
ATOM 3135 C CA . GLY A 1 391 ? -4.383 -8.227 -28.031 1 87.06 391 GLY A CA 1
ATOM 3136 C C . GLY A 1 391 ? -5.117 -8.266 -26.703 1 87.06 391 GLY A C 1
ATOM 3137 O O . GLY A 1 391 ? -4.621 -7.758 -25.688 1 87.06 391 GLY A O 1
ATOM 3138 N N . ILE A 1 392 ? -6.238 -8.914 -26.641 1 82.38 392 ILE A N 1
ATOM 3139 C CA . ILE A 1 392 ? -7.141 -8.969 -25.484 1 82.38 392 ILE A CA 1
ATOM 3140 C C . ILE A 1 392 ? -6.434 -9.617 -24.297 1 82.38 392 ILE A C 1
ATOM 3142 O O . ILE A 1 392 ? -6.566 -9.156 -23.172 1 82.38 392 ILE A O 1
ATOM 3146 N N . THR A 1 393 ? -5.609 -10.609 -24.578 1 81.5 393 THR A N 1
ATOM 3147 C CA . THR A 1 393 ? -4.957 -11.352 -23.5 1 81.5 393 THR A CA 1
ATOM 3148 C C . THR A 1 393 ? -3.74 -10.594 -22.984 1 81.5 393 THR A C 1
ATOM 3150 O O . THR A 1 393 ? -3.348 -10.758 -21.828 1 81.5 393 THR A O 1
ATOM 3153 N N . ASP A 1 394 ? -3.191 -9.75 -23.812 1 88.5 394 ASP A N 1
ATOM 3154 C CA . ASP A 1 394 ? -1.936 -9.094 -23.453 1 88.5 394 ASP A CA 1
ATOM 3155 C C . ASP A 1 394 ? -2.186 -7.684 -22.938 1 88.5 394 ASP A C 1
ATOM 3157 O O . ASP A 1 394 ? -1.294 -7.07 -22.344 1 88.5 394 ASP A O 1
ATOM 3161 N N . LYS A 1 395 ? -3.402 -7.234 -23.078 1 86.75 395 LYS A N 1
ATOM 3162 C CA . LYS A 1 395 ? -3.725 -5.867 -22.688 1 86.75 395 LYS A CA 1
ATOM 3163 C C . LYS A 1 395 ? -3.514 -5.652 -21.188 1 86.75 395 LYS A C 1
ATOM 3165 O O . LYS A 1 395 ? -3.09 -4.578 -20.766 1 86.75 395 LYS A O 1
ATOM 3170 N N . ALA A 1 396 ? -3.756 -6.707 -20.469 1 85.44 396 ALA A N 1
ATOM 3171 C CA . ALA A 1 396 ? -3.648 -6.594 -19.016 1 85.44 396 ALA A CA 1
ATOM 3172 C C . ALA A 1 396 ? -2.189 -6.637 -18.562 1 85.44 396 ALA A C 1
ATOM 3174 O O . ALA A 1 396 ? -1.865 -6.223 -17.453 1 85.44 396 ALA A O 1
ATOM 3175 N N . ASN A 1 397 ? -1.263 -7.082 -19.422 1 91.19 397 ASN A N 1
ATOM 3176 C CA . ASN A 1 397 ? 0.144 -7.254 -19.078 1 91.19 397 ASN A CA 1
ATOM 3177 C C . ASN A 1 397 ? 1.05 -6.406 -19.969 1 91.19 397 ASN A C 1
ATOM 3179 O O . ASN A 1 397 ? 2.141 -6.844 -20.344 1 91.19 397 ASN A O 1
ATOM 3183 N N . LYS A 1 398 ? 0.509 -5.246 -20.344 1 91.94 398 LYS A N 1
ATOM 3184 C CA . LYS A 1 398 ? 1.298 -4.359 -21.188 1 91.94 398 LYS A CA 1
ATOM 3185 C C . LYS A 1 398 ? 2.623 -3.996 -20.531 1 91.94 398 LYS A C 1
ATOM 3187 O O . LYS A 1 398 ? 2.654 -3.637 -19.344 1 91.94 398 LYS A O 1
ATOM 3192 N N . PRO A 1 399 ? 3.703 -4.129 -21.234 1 94.38 399 PRO A N 1
ATOM 3193 C CA . PRO A 1 399 ? 5.012 -3.785 -20.672 1 94.38 399 PRO A CA 1
ATOM 3194 C C . PRO A 1 399 ? 5.16 -2.291 -20.391 1 94.38 399 PRO A C 1
ATOM 3196 O O . PRO A 1 399 ? 4.453 -1.475 -21 1 94.38 399 PRO A O 1
ATOM 3199 N N . SER A 1 400 ? 5.996 -1.931 -19.484 1 91.44 400 SER A N 1
ATOM 3200 C CA . SER A 1 400 ? 6.359 -0.544 -19.203 1 91.44 400 SER A CA 1
ATOM 3201 C C . SER A 1 400 ? 7.438 -0.058 -20.172 1 91.44 400 SER A C 1
ATOM 3203 O O . SER A 1 400 ? 8.18 -0.864 -20.734 1 91.44 400 SER A O 1
ATOM 3205 N N . VAL A 1 401 ? 7.453 1.2 -20.328 1 90.56 401 VAL A N 1
ATOM 3206 C CA . VAL A 1 401 ? 8.469 1.767 -21.219 1 90.56 401 VAL A CA 1
ATOM 3207 C C . VAL A 1 401 ? 9.852 1.601 -20.594 1 90.56 401 VAL A C 1
ATOM 3209 O O . VAL A 1 401 ? 9.992 1.619 -19.359 1 90.56 401 VAL A O 1
ATOM 3212 N N . ILE A 1 402 ? 10.797 1.359 -21.406 1 92.5 402 ILE A N 1
ATOM 3213 C CA . ILE A 1 402 ? 12.172 1.175 -20.969 1 92.5 402 ILE A CA 1
ATOM 3214 C C . ILE A 1 402 ? 12.898 2.516 -20.969 1 92.5 402 ILE A C 1
ATOM 3216 O O . ILE A 1 402 ? 13.055 3.135 -22.031 1 92.5 402 ILE A O 1
ATOM 3220 N N . SER A 1 403 ? 13.367 2.93 -19.859 1 88.31 403 SER A N 1
ATOM 3221 C CA . SER A 1 403 ? 14.023 4.23 -19.75 1 88.31 403 SER A CA 1
ATOM 3222 C C . SER A 1 403 ? 15.516 4.125 -20.047 1 88.31 403 SER A C 1
ATOM 3224 O O . SER A 1 403 ? 16.078 3.027 -20.031 1 88.31 403 SER A O 1
ATOM 3226 N N . SER A 1 404 ? 16.125 5.301 -20.281 1 90.06 404 SER A N 1
ATOM 3227 C CA . SER A 1 404 ? 17.562 5.359 -20.516 1 90.06 404 SER A CA 1
ATOM 3228 C C . SER A 1 404 ? 18.344 4.969 -19.266 1 90.06 404 SER A C 1
ATOM 3230 O O . SER A 1 404 ? 19.375 4.305 -19.344 1 90.06 404 SER A O 1
ATOM 3232 N N . THR A 1 405 ? 17.734 5.301 -18.172 1 86.88 405 THR A N 1
ATOM 3233 C CA . THR A 1 405 ? 18.359 4.977 -16.891 1 86.88 405 THR A CA 1
ATOM 3234 C C . THR A 1 405 ? 18.375 3.467 -16.672 1 86.88 405 THR A C 1
ATOM 3236 O O . THR A 1 405 ? 19.344 2.918 -16.156 1 86.88 405 THR A O 1
ATOM 3239 N N . THR A 1 406 ? 17.344 2.795 -17.062 1 88.62 406 THR A N 1
ATOM 3240 C CA . THR A 1 406 ? 17.234 1.351 -16.875 1 88.62 406 THR A CA 1
ATOM 3241 C C . THR A 1 406 ? 18.25 0.623 -17.766 1 88.62 406 THR A C 1
ATOM 3243 O O . THR A 1 406 ? 18.859 -0.365 -17.344 1 88.62 406 THR A O 1
ATOM 3246 N N . LEU A 1 407 ? 18.5 1.131 -18.938 1 91.75 407 LEU A N 1
ATOM 3247 C CA . LEU A 1 407 ? 19.422 0.487 -19.859 1 91.75 407 LEU A CA 1
ATOM 3248 C C . LEU A 1 407 ? 20.859 0.707 -19.438 1 91.75 407 LEU A C 1
ATOM 3250 O O . LEU A 1 407 ? 21.719 -0.145 -19.672 1 91.75 407 LEU A O 1
ATOM 3254 N N . LYS A 1 408 ? 21.047 1.872 -18.75 1 89.38 408 LYS A N 1
ATOM 3255 C CA . LYS A 1 408 ? 22.406 2.225 -18.359 1 89.38 408 LYS A CA 1
ATOM 3256 C C . LYS A 1 408 ? 22.797 1.574 -17.047 1 89.38 408 LYS A C 1
ATOM 3258 O O . LYS A 1 408 ? 23.969 1.35 -16.766 1 89.38 408 LYS A O 1
ATOM 3263 N N . ASN A 1 409 ? 21.812 1.271 -16.375 1 88.56 409 ASN A N 1
ATOM 3264 C CA . ASN A 1 409 ? 22.094 0.675 -15.078 1 88.56 409 ASN A CA 1
ATOM 3265 C C . ASN A 1 409 ? 22.75 -0.695 -15.219 1 88.56 409 ASN A C 1
ATOM 3267 O O . ASN A 1 409 ? 22.484 -1.42 -16.188 1 88.56 409 ASN A O 1
ATOM 3271 N N . LYS A 1 410 ? 23.5 -1.031 -14.273 1 85.62 410 LYS A N 1
ATOM 3272 C CA . LYS A 1 410 ? 24.281 -2.256 -14.328 1 85.62 410 LYS A CA 1
ATOM 3273 C C . LYS A 1 410 ? 23.438 -3.473 -13.969 1 85.62 410 LYS A C 1
ATOM 3275 O O . LYS A 1 410 ? 23.859 -4.613 -14.18 1 85.62 410 LYS A O 1
ATOM 3280 N N . ASP A 1 411 ? 22.25 -3.289 -13.547 1 86.06 411 ASP A N 1
ATOM 3281 C CA . ASP A 1 411 ? 21.375 -4.402 -13.188 1 86.06 411 ASP A CA 1
ATOM 3282 C C . ASP A 1 411 ? 20.922 -5.168 -14.438 1 86.06 411 ASP A C 1
ATOM 3284 O O . ASP A 1 411 ? 20.938 -4.625 -15.547 1 86.06 411 ASP A O 1
ATOM 3288 N N . HIS A 1 412 ? 20.578 -6.445 -14.266 1 88.75 412 HIS A N 1
ATOM 3289 C CA . HIS A 1 412 ? 20.203 -7.312 -15.383 1 88.75 412 HIS A CA 1
ATOM 3290 C C . HIS A 1 412 ? 18.703 -7.262 -15.641 1 88.75 412 HIS A C 1
ATOM 3292 O O . HIS A 1 412 ? 18.172 -8.102 -16.359 1 88.75 412 HIS A O 1
ATOM 3298 N N . ASN A 1 413 ? 18.094 -6.273 -15.094 1 89.06 413 ASN A N 1
ATOM 3299 C CA . ASN A 1 413 ? 16.641 -6.238 -15.203 1 89.06 413 ASN A CA 1
ATOM 3300 C C . ASN A 1 413 ? 16.172 -5.039 -16.016 1 89.06 413 ASN A C 1
ATOM 3302 O O . ASN A 1 413 ? 16.938 -4.113 -16.281 1 89.06 413 ASN A O 1
ATOM 3306 N N . LEU A 1 414 ? 15.023 -5.082 -16.609 1 93.25 414 LEU A N 1
ATOM 3307 C CA . LEU A 1 414 ? 14.438 -4.031 -17.422 1 93.25 414 LEU A CA 1
ATOM 3308 C C . LEU A 1 414 ? 13.273 -3.361 -16.703 1 93.25 414 LEU A C 1
ATOM 3310 O O . LEU A 1 414 ? 12.445 -2.695 -17.312 1 93.25 414 LEU A O 1
ATOM 3314 N N . LYS A 1 415 ? 13.18 -3.6 -15.375 1 89.69 415 LYS A N 1
ATOM 3315 C CA . LYS A 1 415 ? 12.148 -3.023 -14.516 1 89.69 415 LYS A CA 1
ATOM 3316 C C . LYS A 1 415 ? 10.75 -3.414 -14.992 1 89.69 415 LYS A C 1
ATOM 3318 O O . LYS A 1 415 ? 9.875 -2.561 -15.133 1 89.69 415 LYS A O 1
ATOM 3323 N N . GLN A 1 416 ? 10.625 -4.699 -15.492 1 94.12 416 GLN A N 1
ATOM 3324 C CA . GLN A 1 416 ? 9.359 -5.328 -15.852 1 94.12 416 GLN A CA 1
ATOM 3325 C C . GLN A 1 416 ? 8.969 -6.395 -14.828 1 94.12 416 GLN A C 1
ATOM 3327 O O . GLN A 1 416 ? 9.836 -7.055 -14.25 1 94.12 416 GLN A O 1
ATOM 3332 N N . THR A 1 417 ? 7.676 -6.5 -14.523 1 92.94 417 THR A N 1
ATOM 3333 C CA . THR A 1 417 ? 7.246 -7.691 -13.805 1 92.94 417 THR A CA 1
ATOM 3334 C C . THR A 1 417 ? 7.402 -8.938 -14.672 1 92.94 417 THR A C 1
ATOM 3336 O O . THR A 1 417 ? 7.641 -8.828 -15.875 1 92.94 417 THR A O 1
ATOM 3339 N N . ALA A 1 418 ? 7.27 -10.039 -14.055 1 95.69 418 ALA A N 1
ATOM 3340 C CA . ALA A 1 418 ? 7.402 -11.297 -14.789 1 95.69 418 ALA A CA 1
ATOM 3341 C C . ALA A 1 418 ? 6.422 -11.352 -15.953 1 95.69 418 ALA A C 1
ATOM 3343 O O . ALA A 1 418 ? 6.805 -11.703 -17.078 1 95.69 418 ALA A O 1
ATOM 3344 N N . THR A 1 419 ? 5.207 -10.969 -15.758 1 94.88 419 THR A N 1
ATOM 3345 C CA . THR A 1 419 ? 4.18 -11.055 -16.797 1 94.88 419 THR A CA 1
ATOM 3346 C C . THR A 1 419 ? 4.418 -10 -17.875 1 94.88 419 THR A C 1
ATOM 3348 O O . THR A 1 419 ? 4.18 -10.25 -19.062 1 94.88 419 THR A O 1
ATOM 3351 N N . GLU A 1 420 ? 4.824 -8.82 -17.484 1 95.06 420 GLU A N 1
ATOM 3352 C CA . GLU A 1 420 ? 5.141 -7.766 -18.438 1 95.06 420 GLU A CA 1
ATOM 3353 C C . GLU A 1 420 ? 6.316 -8.156 -19.328 1 95.06 420 GLU A C 1
ATOM 3355 O O . GLU A 1 420 ? 6.297 -7.922 -20.531 1 95.06 420 GLU A O 1
ATOM 3360 N N . MET A 1 421 ? 7.289 -8.75 -18.641 1 96.94 421 MET A N 1
ATOM 3361 C CA . MET A 1 421 ? 8.469 -9.172 -19.391 1 96.94 421 MET A CA 1
ATOM 3362 C C . MET A 1 421 ? 8.109 -10.266 -20.391 1 96.94 421 MET A C 1
ATOM 3364 O O . MET A 1 421 ? 8.617 -10.273 -21.516 1 96.94 421 MET A O 1
ATOM 3368 N N . TRP A 1 422 ? 7.312 -11.18 -19.953 1 96.94 422 TRP A N 1
ATOM 3369 C CA . TRP A 1 422 ? 6.859 -12.25 -20.828 1 96.94 422 TRP A CA 1
ATOM 3370 C C . TRP A 1 422 ? 6.129 -11.688 -22.047 1 96.94 422 TRP A C 1
ATOM 3372 O O . TRP A 1 422 ? 6.383 -12.102 -23.172 1 96.94 422 TRP A O 1
ATOM 3382 N N . CYS A 1 423 ? 5.281 -10.734 -21.812 1 96.62 423 CYS A N 1
ATOM 3383 C CA . CYS A 1 423 ? 4.543 -10.078 -22.891 1 96.62 423 CYS A CA 1
ATOM 3384 C C . CYS A 1 423 ? 5.492 -9.344 -23.828 1 96.62 423 CYS A C 1
ATOM 3386 O O . CYS A 1 423 ? 5.398 -9.5 -25.047 1 96.62 423 CYS A O 1
ATOM 3388 N N . LEU A 1 424 ? 6.406 -8.625 -23.297 1 97.06 424 LEU A N 1
ATOM 3389 C CA . LEU A 1 424 ? 7.355 -7.852 -24.078 1 97.06 424 LEU A CA 1
ATOM 3390 C C . LEU A 1 424 ? 8.203 -8.766 -24.969 1 97.06 424 LEU A C 1
ATOM 3392 O O . LEU A 1 424 ? 8.336 -8.531 -26.172 1 97.06 424 LEU A O 1
ATOM 3396 N N . ALA A 1 425 ? 8.719 -9.797 -24.359 1 97.56 425 ALA A N 1
ATOM 3397 C CA . ALA A 1 425 ? 9.633 -10.688 -25.094 1 97.56 425 ALA A CA 1
ATOM 3398 C C . ALA A 1 425 ? 8.914 -11.398 -26.234 1 97.56 425 ALA A C 1
ATOM 3400 O O . ALA A 1 425 ? 9.453 -11.523 -27.328 1 97.56 425 ALA A O 1
ATOM 3401 N N . ARG A 1 426 ? 7.746 -11.844 -26 1 96.38 426 ARG A N 1
ATOM 3402 C CA . ARG A 1 426 ? 6.992 -12.594 -27 1 96.38 426 ARG A CA 1
ATOM 3403 C C . ARG A 1 426 ? 6.613 -11.703 -28.172 1 96.38 426 ARG A C 1
ATOM 3405 O O . ARG A 1 426 ? 6.562 -12.156 -29.312 1 96.38 426 ARG A O 1
ATOM 3412 N N . LEU A 1 427 ? 6.359 -10.43 -27.906 1 97 427 LEU A N 1
ATOM 3413 C CA . LEU A 1 427 ? 5.84 -9.539 -28.938 1 97 427 LEU A CA 1
ATOM 3414 C C . LEU A 1 427 ? 6.969 -8.719 -29.562 1 97 427 LEU A C 1
ATOM 3416 O O . LEU A 1 427 ? 6.781 -8.102 -30.609 1 97 427 LEU A O 1
ATOM 3420 N N . LEU A 1 428 ? 8.109 -8.734 -28.953 1 97.75 428 LEU A N 1
ATOM 3421 C CA . LEU A 1 428 ? 9.219 -7.891 -29.391 1 97.75 428 LEU A CA 1
ATOM 3422 C C . LEU A 1 428 ? 9.578 -8.156 -30.844 1 97.75 428 LEU A C 1
ATOM 3424 O O . LEU A 1 428 ? 9.859 -7.227 -31.609 1 97.75 428 LEU A O 1
ATOM 3428 N N . PRO A 1 429 ? 9.578 -9.414 -31.344 1 97.94 429 PRO A N 1
ATOM 3429 C CA . PRO A 1 429 ? 9.898 -9.672 -32.75 1 97.94 429 PRO A CA 1
ATOM 3430 C C . PRO A 1 429 ? 8.938 -8.984 -33.719 1 97.94 429 PRO A C 1
ATOM 3432 O O . PRO A 1 429 ? 9.359 -8.516 -34.781 1 97.94 429 PRO A O 1
ATOM 3435 N N . ILE A 1 430 ? 7.699 -8.898 -33.312 1 96.75 430 ILE A N 1
ATOM 3436 C CA . ILE A 1 430 ? 6.719 -8.227 -34.156 1 96.75 430 ILE A CA 1
ATOM 3437 C C . ILE A 1 430 ? 6.871 -6.711 -34.031 1 96.75 430 ILE A C 1
ATOM 3439 O O . ILE A 1 430 ? 6.652 -5.973 -35 1 96.75 430 ILE A O 1
ATOM 3443 N N . MET A 1 431 ? 7.305 -6.242 -32.938 1 96.69 431 MET A N 1
ATOM 3444 C CA . MET A 1 431 ? 7.426 -4.816 -32.625 1 96.69 431 MET A CA 1
ATOM 3445 C C . MET A 1 431 ? 8.586 -4.195 -33.406 1 96.69 431 MET A C 1
ATOM 3447 O O . MET A 1 431 ? 8.445 -3.117 -33.969 1 96.69 431 MET A O 1
ATOM 3451 N N . ILE A 1 432 ? 9.734 -4.91 -33.438 1 97.19 432 ILE A N 1
ATOM 3452 C CA . ILE A 1 432 ? 10.906 -4.211 -33.938 1 97.19 432 ILE A CA 1
ATOM 3453 C C . ILE A 1 432 ? 11.586 -5.062 -35.031 1 97.19 432 ILE A C 1
ATOM 3455 O O . ILE A 1 432 ? 12.617 -4.668 -35.562 1 97.19 432 ILE A O 1
ATOM 3459 N N . GLY A 1 433 ? 11.008 -6.258 -35.312 1 97.12 433 GLY A N 1
ATOM 3460 C CA . GLY A 1 433 ? 11.625 -7.156 -36.281 1 97.12 433 GLY A CA 1
ATOM 3461 C C . GLY A 1 433 ? 11.883 -6.504 -37.625 1 97.12 433 GLY A C 1
ATOM 3462 O O . GLY A 1 433 ? 12.836 -6.852 -38.344 1 97.12 433 GLY A O 1
ATOM 3463 N N . ASN A 1 434 ? 11.062 -5.547 -38 1 95.94 434 ASN A N 1
ATOM 3464 C CA . ASN A 1 434 ? 11.195 -4.891 -39.281 1 95.94 434 ASN A CA 1
ATOM 3465 C C . ASN A 1 434 ? 12.422 -3.982 -39.344 1 95.94 434 ASN A C 1
ATOM 3467 O O . ASN A 1 434 ? 12.883 -3.613 -40.406 1 95.94 434 ASN A O 1
ATOM 3471 N N . HIS A 1 435 ? 12.984 -3.658 -38.188 1 96.56 435 HIS A N 1
ATOM 3472 C CA . HIS A 1 435 ? 14.125 -2.752 -38.125 1 96.56 435 HIS A CA 1
ATOM 3473 C C . HIS A 1 435 ? 15.43 -3.525 -38.031 1 96.56 435 HIS A C 1
ATOM 3475 O O . HIS A 1 435 ? 16.516 -2.934 -38.062 1 96.56 435 HIS A O 1
ATOM 3481 N N . ILE A 1 436 ? 15.359 -4.859 -37.938 1 97.19 436 ILE A N 1
ATOM 3482 C CA . ILE A 1 436 ? 16.547 -5.664 -37.688 1 97.19 436 ILE A CA 1
ATOM 3483 C C . ILE A 1 436 ? 16.797 -6.578 -38.875 1 97.19 436 ILE A C 1
ATOM 3485 O O . ILE A 1 436 ? 15.891 -7.266 -39.344 1 97.19 436 ILE A O 1
ATOM 3489 N N . PRO A 1 437 ? 18 -6.66 -39.312 1 95.94 437 PRO A N 1
ATOM 3490 C CA . PRO A 1 437 ? 18.312 -7.582 -40.406 1 95.94 437 PRO A CA 1
ATOM 3491 C C . PRO A 1 437 ? 18.062 -9.039 -40.062 1 95.94 437 PRO A C 1
ATOM 3493 O O . PRO A 1 437 ? 18.344 -9.453 -38.906 1 95.94 437 PRO A O 1
ATOM 3496 N N . LYS A 1 438 ? 17.656 -9.883 -40.938 1 94.69 438 LYS A N 1
ATOM 3497 C CA . LYS A 1 438 ? 17.25 -11.266 -40.719 1 94.69 438 LYS A CA 1
ATOM 3498 C C . LYS A 1 438 ? 18.438 -12.109 -40.25 1 94.69 438 LYS A C 1
ATOM 3500 O O . LYS A 1 438 ? 18.25 -13.078 -39.5 1 94.69 438 LYS A O 1
ATOM 3505 N N . ASP A 1 439 ? 19.609 -11.773 -40.688 1 94.69 439 ASP A N 1
ATOM 3506 C CA . ASP A 1 439 ? 20.766 -12.602 -40.375 1 94.69 439 ASP A CA 1
ATOM 3507 C C . ASP A 1 439 ? 21.578 -12.008 -39.219 1 94.69 439 ASP A C 1
ATOM 3509 O O . ASP A 1 439 ? 22.719 -12.406 -39 1 94.69 439 ASP A O 1
ATOM 3513 N N . ASN A 1 440 ? 21 -11.031 -38.531 1 97.5 440 ASN A N 1
ATOM 3514 C CA . ASN A 1 440 ? 21.703 -10.453 -37.375 1 97.5 440 ASN A CA 1
ATOM 3515 C C . ASN A 1 440 ? 21.922 -11.484 -36.281 1 97.5 440 ASN A C 1
ATOM 3517 O O . ASN A 1 440 ? 20.953 -12.062 -35.781 1 97.5 440 ASN A O 1
ATOM 3521 N N . PRO A 1 441 ? 23.125 -11.773 -35.875 1 97.94 441 PRO A N 1
ATOM 3522 C CA . PRO A 1 441 ? 23.406 -12.836 -34.906 1 97.94 441 PRO A CA 1
ATOM 3523 C C . PRO A 1 441 ? 22.75 -12.594 -33.562 1 97.94 441 PRO A C 1
ATOM 3525 O O . PRO A 1 441 ? 22.344 -13.547 -32.875 1 97.94 441 PRO A O 1
ATOM 3528 N N . TYR A 1 442 ? 22.734 -11.32 -33.125 1 98.31 442 TYR A N 1
ATOM 3529 C CA . TYR A 1 442 ? 22.109 -11.016 -31.844 1 98.31 442 TYR A CA 1
ATOM 3530 C C . TYR A 1 442 ? 20.609 -11.297 -31.891 1 98.31 442 TYR A C 1
ATOM 3532 O O . TYR A 1 442 ? 20.047 -11.773 -30.906 1 98.31 442 TYR A O 1
ATOM 3540 N N . TRP A 1 443 ? 20 -10.992 -32.969 1 98.44 443 TRP A N 1
ATOM 3541 C CA . TRP A 1 443 ? 18.578 -11.242 -33.156 1 98.44 443 TRP A CA 1
ATOM 3542 C C . TRP A 1 443 ? 18.281 -12.734 -33.188 1 98.44 443 TRP A C 1
ATOM 3544 O O . TRP A 1 443 ? 17.344 -13.203 -32.531 1 98.44 443 TRP A O 1
ATOM 3554 N N . LEU A 1 444 ? 19.125 -13.469 -33.906 1 98.38 444 LEU A N 1
ATOM 3555 C CA . LEU A 1 444 ? 18.969 -14.922 -34 1 98.38 444 LEU A CA 1
ATOM 3556 C C . LEU A 1 444 ? 19.156 -15.562 -32.625 1 98.38 444 LEU A C 1
ATOM 3558 O O . LEU A 1 444 ? 18.469 -16.531 -32.281 1 98.38 444 LEU A O 1
ATOM 3562 N N . HIS A 1 445 ? 20.047 -15.016 -31.859 1 98.69 445 HIS A N 1
ATOM 3563 C CA . HIS A 1 445 ? 20.266 -15.484 -30.5 1 98.69 445 HIS A CA 1
ATOM 3564 C C . HIS A 1 445 ? 19.016 -15.281 -29.641 1 98.69 445 HIS A C 1
ATOM 3566 O O . HIS A 1 445 ? 18.656 -16.156 -28.844 1 98.69 445 HIS A O 1
ATOM 3572 N N . PHE A 1 446 ? 18.453 -14.141 -29.828 1 98.38 446 PHE A N 1
ATOM 3573 C CA . PHE A 1 446 ? 17.234 -13.828 -29.094 1 98.38 446 PHE A CA 1
ATOM 3574 C C . PHE A 1 446 ? 16.094 -14.734 -29.531 1 98.38 446 PHE A C 1
ATOM 3576 O O . PHE A 1 446 ? 15.344 -15.242 -28.688 1 98.38 446 PHE A O 1
ATOM 3583 N N . LEU A 1 447 ? 15.914 -14.977 -30.75 1 98.56 447 LEU A N 1
ATOM 3584 C CA . LEU A 1 447 ? 14.859 -15.844 -31.266 1 98.56 447 LEU A CA 1
ATOM 3585 C C . LEU A 1 447 ? 15.039 -17.266 -30.766 1 98.56 447 LEU A C 1
ATOM 3587 O O . LEU A 1 447 ? 14.055 -17.969 -30.5 1 98.56 447 LEU A O 1
ATOM 3591 N N . ALA A 1 448 ? 16.266 -17.719 -30.672 1 98.38 448 ALA A N 1
ATOM 3592 C CA . ALA A 1 448 ? 16.547 -19.031 -30.109 1 98.38 448 ALA A CA 1
ATOM 3593 C C . ALA A 1 448 ? 16.078 -19.109 -28.656 1 98.38 448 ALA A C 1
ATOM 3595 O O . ALA A 1 448 ? 15.562 -20.156 -28.219 1 98.38 448 ALA A O 1
ATOM 3596 N N . LEU A 1 449 ? 16.312 -18.062 -27.953 1 98.62 449 LEU A N 1
ATOM 3597 C CA . LEU A 1 449 ? 15.844 -18.016 -26.562 1 98.62 449 LEU A CA 1
ATOM 3598 C C . LEU A 1 449 ? 14.328 -18.109 -26.516 1 98.62 449 LEU A C 1
ATOM 3600 O O . LEU A 1 449 ? 13.773 -18.781 -25.641 1 98.62 449 LEU A O 1
ATOM 3604 N N . LEU A 1 450 ? 13.633 -17.406 -27.391 1 98.44 450 LEU A N 1
ATOM 3605 C CA . LEU A 1 450 ? 12.172 -17.453 -27.438 1 98.44 450 LEU A CA 1
ATOM 3606 C C . LEU A 1 450 ? 11.688 -18.875 -27.703 1 98.44 450 LEU A C 1
ATOM 3608 O O . LEU A 1 450 ? 10.664 -19.297 -27.172 1 98.44 450 LEU A O 1
ATOM 3612 N N . GLU A 1 451 ? 12.406 -19.562 -28.516 1 97.69 451 GLU A N 1
ATOM 3613 C CA . GLU A 1 451 ? 12.062 -20.953 -28.766 1 97.69 451 GLU A CA 1
ATOM 3614 C C . GLU A 1 451 ? 12.188 -21.797 -27.516 1 97.69 451 GLU A C 1
ATOM 3616 O O . GLU A 1 451 ? 11.32 -22.641 -27.234 1 97.69 451 GLU A O 1
ATOM 3621 N N . ILE A 1 452 ? 13.25 -21.609 -26.797 1 98.19 452 ILE A N 1
ATOM 3622 C CA . ILE A 1 452 ? 13.43 -22.297 -25.531 1 98.19 452 ILE A CA 1
ATOM 3623 C C . ILE A 1 452 ? 12.273 -21.969 -24.594 1 98.19 452 ILE A C 1
ATOM 3625 O O . ILE A 1 452 ? 11.719 -22.859 -23.938 1 98.19 452 ILE A O 1
ATOM 3629 N N . VAL A 1 453 ? 11.922 -20.672 -24.547 1 97.94 453 VAL A N 1
ATOM 3630 C CA . VAL A 1 453 ? 10.844 -20.203 -23.688 1 97.94 453 VAL A CA 1
ATOM 3631 C C . VAL A 1 453 ? 9.531 -20.875 -24.094 1 97.94 453 VAL A C 1
ATOM 3633 O O . VAL A 1 453 ? 8.719 -21.234 -23.234 1 97.94 453 VAL A O 1
ATOM 3636 N N . ASP A 1 454 ? 9.312 -21.094 -25.375 1 96.12 454 ASP A N 1
ATOM 3637 C CA . ASP A 1 454 ? 8.117 -21.781 -25.844 1 96.12 454 ASP A CA 1
ATOM 3638 C C . ASP A 1 454 ? 8.023 -23.188 -25.281 1 96.12 454 ASP A C 1
ATOM 3640 O O . ASP A 1 454 ? 6.953 -23.625 -24.844 1 96.12 454 ASP A O 1
ATOM 3644 N N . TYR A 1 455 ? 9.109 -23.859 -25.281 1 96.5 455 TYR A N 1
ATOM 3645 C CA . TYR A 1 455 ? 9.141 -25.219 -24.734 1 96.5 455 TYR A CA 1
ATOM 3646 C C . TYR A 1 455 ? 8.906 -25.219 -23.234 1 96.5 455 TYR A C 1
ATOM 3648 O O . TYR A 1 455 ? 8.133 -26.031 -22.719 1 96.5 455 TYR A O 1
ATOM 3656 N N . LEU A 1 456 ? 9.516 -24.281 -22.562 1 97.25 456 LEU A N 1
ATOM 3657 C CA . LEU A 1 456 ? 9.477 -24.25 -21.109 1 97.25 456 LEU A CA 1
ATOM 3658 C C . LEU A 1 456 ? 8.062 -23.938 -20.609 1 97.25 456 LEU A C 1
ATOM 3660 O O . LEU A 1 456 ? 7.652 -24.438 -19.562 1 97.25 456 LEU A O 1
ATOM 3664 N N . PHE A 1 457 ? 7.379 -23.172 -21.359 1 96.38 457 PHE A N 1
ATOM 3665 C CA . PHE A 1 457 ? 6.086 -22.703 -20.859 1 96.38 457 PHE A CA 1
ATOM 3666 C C . PHE A 1 457 ? 4.945 -23.453 -21.547 1 96.38 457 PHE A C 1
ATOM 3668 O O . PHE A 1 457 ? 3.775 -23.125 -21.344 1 96.38 457 PHE A O 1
ATOM 3675 N N . ALA A 1 458 ? 5.305 -24.5 -22.281 1 94.69 458 ALA A N 1
ATOM 3676 C CA . ALA A 1 458 ? 4.281 -25.344 -22.891 1 94.69 458 ALA A CA 1
ATOM 3677 C C . ALA A 1 458 ? 3.533 -26.141 -21.844 1 94.69 458 ALA A C 1
ATOM 3679 O O . ALA A 1 458 ? 4.148 -26.75 -20.953 1 94.69 458 ALA A O 1
ATOM 3680 N N . PRO A 1 459 ? 2.219 -26.203 -21.906 1 92.5 459 PRO A N 1
ATOM 3681 C CA . PRO A 1 459 ? 1.446 -26.969 -20.922 1 92.5 459 PRO A CA 1
ATOM 3682 C C . PRO A 1 459 ? 1.56 -28.469 -21.109 1 92.5 459 PRO A C 1
ATOM 3684 O O . PRO A 1 459 ? 1.311 -29.234 -20.172 1 92.5 459 PRO A O 1
ATOM 3687 N N . ILE A 1 460 ? 1.805 -28.906 -22.344 1 93.94 460 ILE A N 1
ATOM 3688 C CA . ILE A 1 460 ? 2.025 -30.297 -22.719 1 93.94 460 ILE A CA 1
ATOM 3689 C C . ILE A 1 460 ? 3.279 -30.406 -23.578 1 93.94 460 ILE A C 1
ATOM 3691 O O . ILE A 1 460 ? 3.5 -29.594 -24.469 1 93.94 460 ILE A O 1
ATOM 3695 N N . ILE A 1 461 ? 4.09 -31.391 -23.312 1 95.5 461 ILE A N 1
ATOM 3696 C CA . ILE A 1 461 ? 5.348 -31.484 -24.031 1 95.5 461 ILE A CA 1
ATOM 3697 C C . ILE A 1 461 ? 5.73 -32.938 -24.219 1 95.5 461 ILE A C 1
ATOM 3699 O O . ILE A 1 461 ? 5.414 -33.781 -23.375 1 95.5 461 ILE A O 1
ATOM 3703 N N . SER A 1 462 ? 6.406 -33.219 -25.297 1 95.19 462 SER A N 1
ATOM 3704 C CA . SER A 1 462 ? 6.883 -34.562 -25.578 1 95.19 462 SER A CA 1
ATOM 3705 C C . SER A 1 462 ? 8.344 -34.719 -25.188 1 95.19 462 SER A C 1
ATOM 3707 O O . SER A 1 462 ? 9.062 -33.719 -25.016 1 95.19 462 SER A O 1
ATOM 3709 N N . THR A 1 463 ? 8.812 -35.938 -25.062 1 94.06 463 THR A N 1
ATOM 3710 C CA . THR A 1 463 ? 10.203 -36.219 -24.734 1 94.06 463 THR A CA 1
ATOM 3711 C C . THR A 1 463 ? 11.133 -35.781 -25.859 1 94.06 463 THR A C 1
ATOM 3713 O O . THR A 1 463 ? 12.266 -35.375 -25.609 1 94.06 463 THR A O 1
ATOM 3716 N N . GLU A 1 464 ? 10.656 -35.844 -27.031 1 94.19 464 GLU A N 1
ATOM 3717 C CA . GLU A 1 464 ? 11.438 -35.406 -28.188 1 94.19 464 GLU A CA 1
ATOM 3718 C C . GLU A 1 464 ? 11.727 -33.906 -28.094 1 94.19 464 GLU A C 1
ATOM 3720 O O . GLU A 1 464 ? 12.836 -33.469 -28.391 1 94.19 464 GLU A O 1
ATOM 3725 N N . CYS A 1 465 ? 10.727 -33.219 -27.734 1 95.5 465 CYS A N 1
ATOM 3726 C CA . CYS A 1 465 ? 10.898 -31.781 -27.562 1 95.5 465 CYS A CA 1
ATOM 3727 C C . CYS A 1 465 ? 11.93 -31.469 -26.5 1 95.5 465 CYS A C 1
ATOM 3729 O O . CYS A 1 465 ? 12.664 -30.484 -26.594 1 95.5 465 CYS A O 1
ATOM 3731 N N . LEU A 1 466 ? 12.031 -32.312 -25.438 1 97.5 466 LEU A N 1
ATOM 3732 C CA . LEU A 1 466 ? 13 -32.094 -24.375 1 97.5 466 LEU A CA 1
ATOM 3733 C C . LEU A 1 466 ? 14.422 -32.281 -24.875 1 97.5 466 LEU A C 1
ATOM 3735 O O . LEU A 1 466 ? 15.32 -31.516 -24.5 1 97.5 466 LEU A O 1
ATOM 3739 N N . ASP A 1 467 ? 14.625 -33.219 -25.703 1 96.62 467 ASP A N 1
ATOM 3740 C CA . ASP A 1 467 ? 15.945 -33.469 -26.281 1 96.62 467 ASP A CA 1
ATOM 3741 C C . ASP A 1 467 ? 16.375 -32.281 -27.141 1 96.62 467 ASP A C 1
ATOM 3743 O O . ASP A 1 467 ? 17.531 -31.844 -27.078 1 96.62 467 ASP A O 1
ATOM 3747 N N . HIS A 1 468 ? 15.438 -31.844 -27.906 1 97.06 468 HIS A N 1
ATOM 3748 C CA . HIS A 1 468 ? 15.719 -30.656 -28.719 1 97.06 468 HIS A CA 1
ATOM 3749 C C . HIS A 1 468 ? 16.031 -29.453 -27.844 1 97.06 468 HIS A C 1
ATOM 3751 O O . HIS A 1 468 ? 16.938 -28.672 -28.156 1 97.06 468 HIS A O 1
ATOM 3757 N N . MET A 1 469 ? 15.32 -29.328 -26.828 1 97.75 469 MET A N 1
ATOM 3758 C CA . MET A 1 469 ? 15.516 -28.219 -25.891 1 97.75 469 MET A CA 1
ATOM 3759 C C . MET A 1 469 ? 16.906 -28.25 -25.281 1 97.75 469 MET A C 1
ATOM 3761 O O . MET A 1 469 ? 17.547 -27.219 -25.109 1 97.75 469 MET A O 1
ATOM 3765 N N . ARG A 1 470 ? 17.422 -29.438 -24.953 1 97.94 470 ARG A N 1
ATOM 3766 C CA . ARG A 1 470 ? 18.781 -29.594 -24.422 1 97.94 470 ARG A CA 1
ATOM 3767 C C . ARG A 1 470 ? 19.812 -29 -25.359 1 97.94 470 ARG A C 1
ATOM 3769 O O . ARG A 1 470 ? 20.703 -28.266 -24.922 1 97.94 470 ARG A O 1
ATOM 3776 N N . ILE A 1 471 ? 19.609 -29.266 -26.578 1 97.75 471 ILE A N 1
ATOM 3777 C CA . ILE A 1 471 ? 20.547 -28.797 -27.594 1 97.75 471 ILE A CA 1
ATOM 3778 C C . ILE A 1 471 ? 20.422 -27.281 -27.75 1 97.75 471 ILE A C 1
ATOM 3780 O O . ILE A 1 471 ? 21.422 -26.578 -27.828 1 97.75 471 ILE A O 1
ATOM 3784 N N . LEU A 1 472 ? 19.219 -26.828 -27.797 1 98.25 472 LEU A N 1
ATOM 3785 C CA . LEU A 1 472 ? 18.969 -25.406 -27.938 1 98.25 472 LEU A CA 1
ATOM 3786 C C . LEU A 1 472 ? 19.594 -24.609 -26.797 1 98.25 472 LEU A C 1
ATOM 3788 O O . LEU A 1 472 ? 20.172 -23.547 -27.016 1 98.25 472 LEU A O 1
ATOM 3792 N N . ILE A 1 473 ? 19.469 -25.109 -25.516 1 98.62 473 ILE A N 1
ATOM 3793 C CA . ILE A 1 473 ? 20.016 -24.438 -24.344 1 98.62 473 ILE A CA 1
ATOM 3794 C C . ILE A 1 473 ? 21.547 -24.375 -24.438 1 98.62 473 ILE A C 1
ATOM 3796 O O . ILE A 1 473 ? 22.141 -23.328 -24.203 1 98.62 473 ILE A O 1
ATOM 3800 N N . ARG A 1 474 ? 22.125 -25.484 -24.797 1 98.38 474 ARG A N 1
ATOM 3801 C CA . ARG A 1 474 ? 23.578 -25.547 -24.969 1 98.38 474 ARG A CA 1
ATOM 3802 C C . ARG A 1 474 ? 24.047 -24.531 -26 1 98.38 474 ARG A C 1
ATOM 3804 O O . ARG A 1 474 ? 24.969 -23.75 -25.734 1 98.38 474 ARG A O 1
ATOM 3811 N N . ASP A 1 475 ? 23.422 -24.547 -27.141 1 98.38 475 ASP A N 1
ATOM 3812 C CA . ASP A 1 475 ? 23.797 -23.656 -28.219 1 98.38 475 ASP A CA 1
ATOM 3813 C C . ASP A 1 475 ? 23.578 -22.188 -27.844 1 98.38 475 ASP A C 1
ATOM 3815 O O . ASP A 1 475 ? 24.375 -21.328 -28.188 1 98.38 475 ASP A O 1
ATOM 3819 N N . HIS A 1 476 ? 22.531 -21.938 -27.188 1 98.62 476 HIS A N 1
ATOM 3820 C CA . HIS A 1 476 ? 22.203 -20.578 -26.781 1 98.62 476 HIS A CA 1
ATOM 3821 C C . HIS A 1 476 ? 23.25 -20.031 -25.812 1 98.62 476 HIS A C 1
ATOM 3823 O O . HIS A 1 476 ? 23.703 -18.891 -25.969 1 98.62 476 HIS A O 1
ATOM 3829 N N . HIS A 1 477 ? 23.594 -20.812 -24.781 1 98.44 477 HIS A N 1
ATOM 3830 C CA . HIS A 1 477 ? 24.562 -20.375 -23.797 1 98.44 477 HIS A CA 1
ATOM 3831 C C . HIS A 1 477 ? 25.938 -20.203 -24.422 1 98.44 477 HIS A C 1
ATOM 3833 O O . HIS A 1 477 ? 26.672 -19.25 -24.094 1 98.44 477 HIS A O 1
ATOM 3839 N N . SER A 1 478 ? 26.25 -21.078 -25.312 1 98.12 478 SER A N 1
ATOM 3840 C CA . SER A 1 478 ? 27.516 -20.953 -26.031 1 98.12 478 SER A CA 1
ATOM 3841 C C . SER A 1 478 ? 27.547 -19.672 -26.875 1 98.12 478 SER A C 1
ATOM 3843 O O . SER A 1 478 ? 28.531 -18.938 -26.859 1 98.12 478 SER A O 1
ATOM 3845 N N . ALA A 1 479 ? 26.5 -19.438 -27.578 1 98.44 479 ALA A N 1
ATOM 3846 C CA . ALA A 1 479 ? 26.406 -18.25 -28.422 1 98.44 479 ALA A CA 1
ATOM 3847 C C . ALA A 1 479 ? 26.438 -16.969 -27.578 1 98.44 479 ALA A C 1
ATOM 3849 O O . ALA A 1 479 ? 26.984 -15.953 -28.016 1 98.44 479 ALA A O 1
ATOM 3850 N N . PHE A 1 480 ? 25.859 -17 -26.406 1 98.56 480 PHE A N 1
ATOM 3851 C CA . PHE A 1 480 ? 25.859 -15.836 -25.531 1 98.56 480 PHE A CA 1
ATOM 3852 C C . PHE A 1 480 ? 27.281 -15.422 -25.172 1 98.56 480 PHE A C 1
ATOM 3854 O O . PHE A 1 480 ? 27.625 -14.242 -25.219 1 98.56 480 PHE A O 1
ATOM 3861 N N . LYS A 1 481 ? 28.094 -16.375 -24.844 1 97.5 481 LYS A N 1
ATOM 3862 C CA . LYS A 1 481 ? 29.484 -16.109 -24.453 1 97.5 481 LYS A CA 1
ATOM 3863 C C . LYS A 1 481 ? 30.281 -15.539 -25.625 1 97.5 481 LYS A C 1
ATOM 3865 O O . LYS A 1 481 ? 31.188 -14.727 -25.438 1 97.5 481 LYS A O 1
ATOM 3870 N N . GLU A 1 482 ? 29.906 -15.906 -26.781 1 97.75 482 GLU A N 1
ATOM 3871 C CA . GLU A 1 482 ? 30.578 -15.422 -27.984 1 97.75 482 GLU A CA 1
ATOM 3872 C C . GLU A 1 482 ? 30.125 -14.016 -28.359 1 97.75 482 GLU A C 1
ATOM 3874 O O . GLU A 1 482 ? 30.938 -13.148 -28.672 1 97.75 482 GLU A O 1
ATOM 3879 N N . LEU A 1 483 ? 28.875 -13.742 -28.297 1 98.06 483 LEU A N 1
ATOM 3880 C CA . LEU A 1 483 ? 28.281 -12.508 -28.766 1 98.06 483 LEU A CA 1
ATOM 3881 C C . LEU A 1 483 ? 28.469 -11.383 -27.75 1 98.06 483 LEU A C 1
ATOM 3883 O O . LEU A 1 483 ? 28.562 -10.211 -28.125 1 98.06 483 LEU A O 1
ATOM 3887 N N . TYR A 1 484 ? 28.438 -11.812 -26.5 1 97.31 484 TYR A N 1
ATOM 3888 C CA . TYR A 1 484 ? 28.594 -10.836 -25.422 1 97.31 484 TYR A CA 1
ATOM 3889 C C . TYR A 1 484 ? 29.797 -11.164 -24.547 1 97.31 484 TYR A C 1
ATOM 3891 O O . TYR A 1 484 ? 29.656 -11.484 -23.375 1 97.31 484 TYR A O 1
ATOM 3899 N N . PRO A 1 485 ? 30.938 -10.969 -24.984 1 95.31 485 PRO A N 1
ATOM 3900 C CA . PRO A 1 485 ? 32.156 -11.406 -24.297 1 95.31 485 PRO A CA 1
ATOM 3901 C C . PRO A 1 485 ? 32.344 -10.719 -22.953 1 95.31 485 PRO A C 1
ATOM 3903 O O . PRO A 1 485 ? 32.969 -11.281 -22.062 1 95.31 485 PRO A O 1
ATOM 3906 N N . GLU A 1 486 ? 31.797 -9.516 -22.766 1 93.44 486 GLU A N 1
ATOM 3907 C CA . GLU A 1 486 ? 31.969 -8.773 -21.531 1 93.44 486 GLU A CA 1
ATOM 3908 C C . GLU A 1 486 ? 30.938 -9.188 -20.484 1 93.44 486 GLU A C 1
ATOM 3910 O O . GLU A 1 486 ? 31.016 -8.797 -19.328 1 93.44 486 GLU A O 1
ATOM 3915 N N . CYS A 1 487 ? 30 -9.992 -20.922 1 95.25 487 CYS A N 1
ATOM 3916 C CA . CYS A 1 487 ? 28.922 -10.398 -20.031 1 95.25 487 CYS A CA 1
ATOM 3917 C C . CYS A 1 487 ? 29.109 -11.82 -19.531 1 95.25 487 CYS A C 1
ATOM 3919 O O . CYS A 1 487 ? 29.594 -12.68 -20.281 1 95.25 487 CYS A O 1
ATOM 3921 N N . ASN A 1 488 ? 28.812 -12.016 -18.266 1 95 488 ASN A N 1
ATOM 3922 C CA . ASN A 1 488 ? 28.844 -13.359 -17.703 1 95 488 ASN A CA 1
ATOM 3923 C C . ASN A 1 488 ? 27.453 -13.984 -17.641 1 95 488 ASN A C 1
ATOM 3925 O O . ASN A 1 488 ? 26.453 -13.266 -17.531 1 95 488 ASN A O 1
ATOM 3929 N N . LEU A 1 489 ? 27.484 -15.305 -17.734 1 96.19 489 LEU A N 1
ATOM 3930 C CA . LEU A 1 489 ? 26.219 -16.016 -17.484 1 96.19 489 LEU A CA 1
ATOM 3931 C C . LEU A 1 489 ? 25.828 -15.914 -16.016 1 96.19 489 LEU A C 1
ATOM 3933 O O . LEU A 1 489 ? 26.672 -16.047 -15.133 1 96.19 489 LEU A O 1
ATOM 3937 N N . ILE A 1 490 ? 24.625 -15.617 -15.766 1 94.75 490 ILE A N 1
ATOM 3938 C CA . ILE A 1 490 ? 24.125 -15.562 -14.398 1 94.75 490 ILE A CA 1
ATOM 3939 C C . ILE A 1 490 ? 23.688 -16.953 -13.945 1 94.75 490 ILE A C 1
ATOM 3941 O O . ILE A 1 490 ? 23.406 -17.812 -14.781 1 94.75 490 ILE A O 1
ATOM 3945 N N . PRO A 1 491 ? 23.578 -17.219 -12.672 1 94.19 491 PRO A N 1
ATOM 3946 C CA . PRO A 1 491 ? 23.203 -18.547 -12.164 1 94.19 491 PRO A CA 1
ATOM 3947 C C . PRO A 1 491 ? 21.859 -19.031 -12.711 1 94.19 491 PRO A C 1
ATOM 3949 O O . PRO A 1 491 ? 21.703 -20.219 -13 1 94.19 491 PRO A O 1
ATOM 3952 N N . LYS A 1 492 ? 20.938 -18.156 -12.914 1 95.44 492 LYS A N 1
ATOM 3953 C CA . LYS A 1 492 ? 19.609 -18.516 -13.398 1 95.44 492 LYS A CA 1
ATOM 3954 C C . LYS A 1 492 ? 19.672 -19.094 -14.805 1 95.44 492 LYS A C 1
ATOM 3956 O O . LYS A 1 492 ? 18.812 -19.891 -15.195 1 95.44 492 LYS A O 1
ATOM 3961 N N . MET A 1 493 ? 20.672 -18.688 -15.578 1 96.81 493 MET A N 1
ATOM 3962 C CA . MET A 1 493 ? 20.875 -19.266 -16.906 1 96.81 493 MET A CA 1
ATOM 3963 C C . MET A 1 493 ? 21.438 -20.688 -16.797 1 96.81 493 MET A C 1
ATOM 3965 O O . MET A 1 493 ? 21.047 -21.562 -17.578 1 96.81 493 MET A O 1
ATOM 3969 N N . HIS A 1 494 ? 22.297 -20.859 -15.82 1 96.38 494 HIS A N 1
ATOM 3970 C CA . HIS A 1 494 ? 22.812 -22.203 -15.562 1 96.38 494 HIS A CA 1
ATOM 3971 C C . HIS A 1 494 ? 21.688 -23.156 -15.164 1 96.38 494 HIS A C 1
ATOM 3973 O O . HIS A 1 494 ? 21.656 -24.312 -15.602 1 96.38 494 HIS A O 1
ATOM 3979 N N . TYR A 1 495 ? 20.797 -22.734 -14.398 1 97 495 TYR A N 1
ATOM 3980 C CA . TYR A 1 495 ? 19.688 -23.578 -13.938 1 97 495 TYR A CA 1
ATOM 3981 C C . TYR A 1 495 ? 18.906 -24.141 -15.117 1 97 495 TYR A C 1
ATOM 3983 O O . TYR A 1 495 ? 18.359 -25.234 -15.031 1 97 495 TYR A O 1
ATOM 3991 N N . MET A 1 496 ? 18.875 -23.406 -16.203 1 97.75 496 MET A N 1
ATOM 3992 C CA . MET A 1 496 ? 18.109 -23.828 -17.375 1 97.75 496 MET A CA 1
ATOM 3993 C C . MET A 1 496 ? 18.641 -25.141 -17.938 1 97.75 496 MET A C 1
ATOM 3995 O O . MET A 1 496 ? 17.906 -25.906 -18.547 1 97.75 496 MET A O 1
ATOM 3999 N N . VAL A 1 497 ? 19.906 -25.406 -17.672 1 97.56 497 VAL A N 1
ATOM 4000 C CA . VAL A 1 497 ? 20.547 -26.609 -18.172 1 97.56 497 VAL A CA 1
ATOM 4001 C C . VAL A 1 497 ? 19.875 -27.844 -17.594 1 97.56 497 VAL A C 1
ATOM 4003 O O . VAL A 1 497 ? 19.844 -28.906 -18.234 1 97.56 497 VAL A O 1
ATOM 4006 N N . HIS A 1 498 ? 19.266 -27.688 -16.453 1 97.31 498 HIS A N 1
ATOM 4007 C CA . HIS A 1 498 ? 18.672 -28.812 -15.734 1 97.31 498 HIS A CA 1
ATOM 4008 C C . HIS A 1 498 ? 17.188 -28.953 -16.062 1 97.31 498 HIS A C 1
ATOM 4010 O O . HIS A 1 498 ? 16.562 -29.969 -15.703 1 97.31 498 HIS A O 1
ATOM 4016 N N . TYR A 1 499 ? 16.578 -28.047 -16.766 1 98.19 499 TYR A N 1
ATOM 4017 C CA . TYR A 1 499 ? 15.133 -27.953 -16.875 1 98.19 499 TYR A CA 1
ATOM 4018 C C . TYR A 1 499 ? 14.562 -29.109 -17.672 1 98.19 499 TYR A C 1
ATOM 4020 O O . TYR A 1 499 ? 13.531 -29.688 -17.312 1 98.19 499 TYR A O 1
ATOM 4028 N N . PRO A 1 500 ? 15.211 -29.562 -18.781 1 97.94 500 PRO A N 1
ATOM 4029 C CA . PRO A 1 500 ? 14.664 -30.719 -19.5 1 97.94 500 PRO A CA 1
ATOM 4030 C C . PRO A 1 500 ? 14.539 -31.969 -18.625 1 97.94 500 PRO A C 1
ATOM 4032 O O . PRO A 1 500 ? 13.531 -32.656 -18.688 1 97.94 500 PRO A O 1
ATOM 4035 N N . ASP A 1 501 ? 15.523 -32.125 -17.75 1 96.81 501 ASP A N 1
ATOM 4036 C CA . ASP A 1 501 ? 15.484 -33.281 -16.859 1 96.81 501 ASP A CA 1
ATOM 4037 C C . ASP A 1 501 ? 14.375 -33.125 -15.82 1 96.81 501 ASP A C 1
ATOM 4039 O O . ASP A 1 501 ? 13.703 -34.094 -15.477 1 96.81 501 ASP A O 1
ATOM 4043 N N . TRP A 1 502 ? 14.219 -32 -15.367 1 97.75 502 TRP A N 1
ATOM 4044 C CA . TRP A 1 502 ? 13.188 -31.75 -14.367 1 97.75 502 TRP A CA 1
ATOM 4045 C C . TRP A 1 502 ? 11.797 -31.906 -14.969 1 97.75 502 TRP A C 1
ATOM 4047 O O . TRP A 1 502 ? 10.875 -32.375 -14.297 1 97.75 502 TRP A O 1
ATOM 4057 N N . ILE A 1 503 ? 11.633 -31.438 -16.219 1 98.25 503 ILE A N 1
ATOM 4058 C CA . ILE A 1 503 ? 10.344 -31.594 -16.875 1 98.25 503 ILE A CA 1
ATOM 4059 C C . ILE A 1 503 ? 10.039 -33.094 -17.062 1 98.25 503 ILE A C 1
ATOM 4061 O O . ILE A 1 503 ? 8.898 -33.531 -16.891 1 98.25 503 ILE A O 1
ATOM 4065 N N . GLN A 1 504 ? 11.023 -33.812 -17.391 1 97.19 504 GLN A N 1
ATOM 4066 C CA . GLN A 1 504 ? 10.852 -35.25 -17.531 1 97.19 504 GLN A CA 1
ATOM 4067 C C . GLN A 1 504 ? 10.43 -35.906 -16.219 1 97.19 504 GLN A C 1
ATOM 4069 O O . GLN A 1 504 ? 9.594 -36.812 -16.188 1 97.19 504 GLN A O 1
ATOM 4074 N N . ARG A 1 505 ? 10.906 -35.406 -15.148 1 96.44 505 ARG A N 1
ATOM 4075 C CA . ARG A 1 505 ? 10.68 -35.969 -13.82 1 96.44 505 ARG A CA 1
ATOM 4076 C C . ARG A 1 505 ? 9.344 -35.5 -13.25 1 96.44 505 ARG A C 1
ATOM 4078 O O . ARG A 1 505 ? 8.617 -36.281 -12.633 1 96.44 505 ARG A O 1
ATOM 4085 N N . CYS A 1 506 ? 8.992 -34.219 -13.461 1 96.88 506 CYS A N 1
ATOM 4086 C CA . CYS A 1 506 ? 7.875 -33.656 -12.703 1 96.88 506 CYS A CA 1
ATOM 4087 C C . CYS A 1 506 ? 6.793 -33.125 -13.633 1 96.88 506 CYS A C 1
ATOM 4089 O O . CYS A 1 506 ? 5.738 -32.688 -13.18 1 96.88 506 CYS A O 1
ATOM 4091 N N . GLY A 1 507 ? 6.965 -33.219 -14.938 1 96.38 507 GLY A N 1
ATOM 4092 C CA . GLY A 1 507 ? 6.02 -32.625 -15.859 1 96.38 507 GLY A CA 1
ATOM 4093 C C . GLY A 1 507 ? 6.332 -31.172 -16.172 1 96.38 507 GLY A C 1
ATOM 4094 O O . GLY A 1 507 ? 7.359 -30.656 -15.734 1 96.38 507 GLY A O 1
ATOM 4095 N N . PRO A 1 508 ? 5.465 -30.516 -16.938 1 96.81 508 PRO A N 1
ATOM 4096 C CA . PRO A 1 508 ? 5.723 -29.141 -17.328 1 96.81 508 PRO A CA 1
ATOM 4097 C C . PRO A 1 508 ? 5.934 -28.203 -16.125 1 96.81 508 PRO A C 1
ATOM 4099 O O . PRO A 1 508 ? 5.133 -28.219 -15.195 1 96.81 508 PRO A O 1
ATOM 4102 N N . LEU A 1 509 ? 6.938 -27.375 -16.188 1 97.12 509 LEU A N 1
ATOM 4103 C CA . LEU A 1 509 ? 7.316 -26.516 -15.07 1 97.12 509 LEU A CA 1
ATOM 4104 C C . LEU A 1 509 ? 6.363 -25.328 -14.945 1 97.12 509 LEU A C 1
ATOM 4106 O O . LEU A 1 509 ? 6.312 -24.672 -13.906 1 97.12 509 LEU A O 1
ATOM 4110 N N . SER A 1 510 ? 5.562 -25.078 -16 1 95.19 510 SER A N 1
ATOM 4111 C CA . SER A 1 510 ? 4.59 -24 -15.969 1 95.19 510 SER A CA 1
ATOM 4112 C C . SER A 1 510 ? 3.453 -24.297 -15 1 95.19 510 SER A C 1
ATOM 4114 O O . SER A 1 510 ? 2.76 -23.375 -14.547 1 95.19 510 SER A O 1
ATOM 4116 N N . HIS A 1 511 ? 3.299 -25.531 -14.703 1 95.25 511 HIS A N 1
ATOM 4117 C CA . HIS A 1 511 ? 2.268 -25.922 -13.75 1 95.25 511 HIS A CA 1
ATOM 4118 C C . HIS A 1 511 ? 2.826 -25.984 -12.328 1 95.25 511 HIS A C 1
ATOM 4120 O O . HIS A 1 511 ? 2.088 -26.234 -11.375 1 95.25 511 HIS A O 1
ATOM 4126 N N . LEU A 1 512 ? 4.125 -25.703 -12.195 1 96.25 512 LEU A N 1
ATOM 4127 C CA . LEU A 1 512 ? 4.785 -25.781 -10.898 1 96.25 512 LEU A CA 1
ATOM 4128 C C . LEU A 1 512 ? 5.492 -24.469 -10.57 1 96.25 512 LEU A C 1
ATOM 4130 O O . LEU A 1 512 ? 6.242 -24.391 -9.602 1 96.25 512 LEU A O 1
ATOM 4134 N N . TRP A 1 513 ? 5.262 -23.453 -11.422 1 96.44 513 TRP A N 1
ATOM 4135 C CA . TRP A 1 513 ? 5.934 -22.188 -11.203 1 96.44 513 TRP A CA 1
ATOM 4136 C C . TRP A 1 513 ? 5.277 -21.406 -10.07 1 96.44 513 TRP A C 1
ATOM 4138 O O . TRP A 1 513 ? 4.23 -21.812 -9.555 1 96.44 513 TRP A O 1
ATOM 4148 N N . CYS A 1 514 ? 5.848 -20.344 -9.625 1 96.5 514 CYS A N 1
ATOM 4149 C CA . CYS A 1 514 ? 5.441 -19.641 -8.422 1 96.5 514 CYS A CA 1
ATOM 4150 C C . CYS A 1 514 ? 4.438 -18.531 -8.742 1 96.5 514 CYS A C 1
ATOM 4152 O O . CYS A 1 514 ? 3.969 -17.828 -7.848 1 96.5 514 CYS A O 1
ATOM 4154 N N . MET A 1 515 ? 3.982 -18.375 -9.945 1 95 515 MET A N 1
ATOM 4155 C CA . MET A 1 515 ? 3.186 -17.234 -10.391 1 95 515 MET A CA 1
ATOM 4156 C C . MET A 1 515 ? 1.898 -17.125 -9.578 1 95 515 MET A C 1
ATOM 4158 O O . MET A 1 515 ? 1.635 -16.078 -8.961 1 95 515 MET A O 1
ATOM 4162 N N . ARG A 1 516 ? 1.108 -18.156 -9.531 1 93.38 516 ARG A N 1
ATOM 4163 C CA . ARG A 1 516 ? -0.172 -18.125 -8.836 1 93.38 516 ARG A CA 1
ATOM 4164 C C . ARG A 1 516 ? 0.028 -18.109 -7.324 1 93.38 516 ARG A C 1
ATOM 4166 O O . ARG A 1 516 ? -0.77 -17.531 -6.59 1 93.38 516 ARG A O 1
ATOM 4173 N N . LEU A 1 517 ? 1.081 -18.781 -6.871 1 95.12 517 LEU A N 1
ATOM 4174 C CA . LEU A 1 517 ? 1.384 -18.828 -5.445 1 95.12 517 LEU A CA 1
ATOM 4175 C C . LEU A 1 517 ? 1.752 -17.453 -4.914 1 95.12 517 LEU A C 1
ATOM 4177 O O . LEU A 1 517 ? 1.32 -17.062 -3.826 1 95.12 517 LEU A O 1
ATOM 4181 N N . GLU A 1 518 ? 2.451 -16.672 -5.758 1 94.81 518 GLU A N 1
ATOM 4182 C CA . GLU A 1 518 ? 2.773 -15.305 -5.391 1 94.81 518 GLU A CA 1
ATOM 4183 C C . GLU A 1 518 ? 1.536 -14.414 -5.445 1 94.81 518 GLU A C 1
ATOM 4185 O O . GLU A 1 518 ? 1.411 -13.461 -4.668 1 94.81 518 GLU A O 1
ATOM 4190 N N . ALA A 1 519 ? 0.672 -14.734 -6.434 1 94.12 519 ALA A N 1
ATOM 4191 C CA . ALA A 1 519 ? -0.577 -13.984 -6.527 1 94.12 519 ALA A CA 1
ATOM 4192 C C . ALA A 1 519 ? -1.393 -14.117 -5.242 1 94.12 519 ALA A C 1
ATOM 4194 O O . ALA A 1 519 ? -2.082 -13.172 -4.84 1 94.12 519 ALA A O 1
ATOM 4195 N N . LYS A 1 520 ? -1.346 -15.242 -4.578 1 95.38 520 LYS A N 1
ATOM 4196 C CA . LYS A 1 520 ? -2.074 -15.484 -3.334 1 95.38 520 LYS A CA 1
ATOM 4197 C C . LYS A 1 520 ? -1.622 -14.531 -2.236 1 95.38 520 LYS A C 1
ATOM 4199 O O . LYS A 1 520 ? -2.4 -14.195 -1.341 1 95.38 520 LYS A O 1
ATOM 4204 N N . HIS A 1 521 ? -0.417 -14.055 -2.291 1 94.81 521 HIS A N 1
ATOM 4205 C CA . HIS A 1 521 ? 0.101 -13.109 -1.31 1 94.81 521 HIS A CA 1
ATOM 4206 C C . HIS A 1 521 ? -0.721 -11.82 -1.298 1 94.81 521 HIS A C 1
ATOM 4208 O O . HIS A 1 521 ? -0.819 -11.156 -0.267 1 94.81 521 HIS A O 1
ATOM 4214 N N . ASN A 1 522 ? -1.243 -11.5 -2.461 1 90.88 522 ASN A N 1
ATOM 4215 C CA . ASN A 1 522 ? -2.006 -10.258 -2.578 1 90.88 522 ASN A CA 1
ATOM 4216 C C . ASN A 1 522 ? -3.221 -10.266 -1.656 1 90.88 522 ASN A C 1
ATOM 4218 O O . ASN A 1 522 ? -3.658 -9.203 -1.196 1 90.88 522 ASN A O 1
ATOM 4222 N N . TYR A 1 523 ? -3.791 -11.406 -1.432 1 91.19 523 TYR A N 1
ATOM 4223 C CA . TYR A 1 523 ? -4.898 -11.516 -0.49 1 91.19 523 TYR A CA 1
ATOM 4224 C C . TYR A 1 523 ? -4.5 -10.992 0.884 1 91.19 523 TYR A C 1
ATOM 4226 O O . TYR A 1 523 ? -5.227 -10.195 1.485 1 91.19 523 TYR A O 1
ATOM 4234 N N . PHE A 1 524 ? -3.387 -11.438 1.335 1 92.94 524 PHE A N 1
ATOM 4235 C CA . PHE A 1 524 ? -2.93 -11.078 2.672 1 92.94 524 PHE A CA 1
ATOM 4236 C C . PHE A 1 524 ? -2.479 -9.625 2.717 1 92.94 524 PHE A C 1
ATOM 4238 O O . PHE A 1 524 ? -2.703 -8.93 3.709 1 92.94 524 PHE A O 1
ATOM 4245 N N . LYS A 1 525 ? -1.834 -9.172 1.662 1 90.44 525 LYS A N 1
ATOM 4246 C CA . LYS A 1 525 ? -1.43 -7.773 1.585 1 90.44 525 LYS A CA 1
ATOM 4247 C C . LYS A 1 525 ? -2.643 -6.848 1.635 1 90.44 525 LYS A C 1
ATOM 4249 O O . LYS A 1 525 ? -2.646 -5.859 2.371 1 90.44 525 LYS A O 1
ATOM 4254 N N . ASP A 1 526 ? -3.598 -7.141 0.815 1 88.44 526 ASP A N 1
ATOM 4255 C CA . ASP A 1 526 ? -4.82 -6.344 0.739 1 88.44 526 ASP A CA 1
ATOM 4256 C C . ASP A 1 526 ? -5.547 -6.32 2.082 1 88.44 526 ASP A C 1
ATOM 4258 O O . ASP A 1 526 ? -6.027 -5.273 2.516 1 88.44 526 ASP A O 1
ATOM 4262 N N . LEU A 1 527 ? -5.602 -7.473 2.695 1 88.88 527 LEU A N 1
ATOM 4263 C CA . LEU A 1 527 ? -6.266 -7.59 3.99 1 88.88 527 LEU A CA 1
ATOM 4264 C C . LEU A 1 527 ? -5.555 -6.746 5.043 1 88.88 527 LEU A C 1
ATOM 4266 O O . LEU A 1 527 ? -6.203 -6.051 5.824 1 88.88 527 LEU A O 1
ATOM 4270 N N . ALA A 1 528 ? -4.285 -6.859 5.086 1 88.69 528 ALA A N 1
ATOM 4271 C CA . ALA A 1 528 ? -3.504 -6.09 6.055 1 88.69 528 ALA A CA 1
ATOM 4272 C C . ALA A 1 528 ? -3.697 -4.59 5.852 1 88.69 528 ALA A C 1
ATOM 4274 O O . ALA A 1 528 ? -3.775 -3.832 6.82 1 88.69 528 ALA A O 1
ATOM 4275 N N . HIS A 1 529 ? -3.746 -4.219 4.652 1 83.44 529 HIS A N 1
ATOM 4276 C CA . HIS A 1 529 ? -3.91 -2.805 4.324 1 83.44 529 HIS A CA 1
ATOM 4277 C C . HIS A 1 529 ? -5.293 -2.303 4.73 1 83.44 529 HIS A C 1
ATOM 4279 O O . HIS A 1 529 ? -5.457 -1.129 5.07 1 83.44 529 HIS A O 1
ATOM 4285 N N . ARG A 1 530 ? -6.242 -3.064 4.59 1 81.56 530 ARG A N 1
ATOM 4286 C CA . ARG A 1 530 ? -7.613 -2.67 4.895 1 81.56 530 ARG A CA 1
ATOM 4287 C C . ARG A 1 530 ? -7.848 -2.623 6.402 1 81.56 530 ARG A C 1
ATOM 4289 O O . ARG A 1 530 ? -8.531 -1.729 6.902 1 81.56 530 ARG A O 1
ATOM 4296 N N . ILE A 1 531 ? -7.316 -3.584 7.094 1 78.94 531 ILE A N 1
ATOM 4297 C CA . ILE A 1 531 ? -7.543 -3.678 8.531 1 78.94 531 ILE A CA 1
ATOM 4298 C C . ILE A 1 531 ? -6.652 -2.676 9.258 1 78.94 531 ILE A C 1
ATOM 4300 O O . ILE A 1 531 ? -7.082 -2.039 10.227 1 78.94 531 ILE A O 1
ATOM 4304 N N . LYS A 1 532 ? -5.434 -2.438 8.836 1 77.69 532 LYS A N 1
ATOM 4305 C CA . LYS A 1 532 ? -4.453 -1.483 9.344 1 77.69 532 LYS A CA 1
ATOM 4306 C C . LYS A 1 532 ? -4.215 -1.685 10.844 1 77.69 532 LYS A C 1
ATOM 4308 O O . LYS A 1 532 ? -4.129 -0.715 11.594 1 77.69 532 LYS A O 1
ATOM 4313 N N . CYS A 1 533 ? -4.336 -2.92 11.414 1 78.12 533 CYS A N 1
ATOM 4314 C CA . CYS A 1 533 ? -4.016 -3.275 12.789 1 78.12 533 CYS A CA 1
ATOM 4315 C C . CYS A 1 533 ? -2.842 -4.246 12.844 1 78.12 533 CYS A C 1
ATOM 4317 O O . CYS A 1 533 ? -2.967 -5.402 12.438 1 78.12 533 CYS A O 1
ATOM 4319 N N . PHE A 1 534 ? -1.755 -3.762 13.352 1 79.62 534 PHE A N 1
ATOM 4320 C CA . PHE A 1 534 ? -0.536 -4.559 13.297 1 79.62 534 PHE A CA 1
ATOM 4321 C C . PHE A 1 534 ? -0.135 -5.035 14.688 1 79.62 534 PHE A C 1
ATOM 4323 O O . PHE A 1 534 ? 0.994 -5.484 14.898 1 79.62 534 PHE A O 1
ATOM 4330 N N . LYS A 1 535 ? -1.102 -4.844 15.688 1 81.25 535 LYS A N 1
ATOM 4331 C CA . LYS A 1 535 ? -0.819 -5.344 17.031 1 81.25 535 LYS A CA 1
ATOM 4332 C C . LYS A 1 535 ? -0.589 -6.852 17.016 1 81.25 535 LYS A C 1
ATOM 4334 O O . LYS A 1 535 ? 0.408 -7.34 17.562 1 81.25 535 LYS A O 1
ATOM 4339 N N . ASN A 1 536 ? -1.501 -7.598 16.406 1 88.19 536 ASN A N 1
ATOM 4340 C CA . ASN A 1 536 ? -1.38 -9.031 16.188 1 88.19 536 ASN A CA 1
ATOM 4341 C C . ASN A 1 536 ? -1.794 -9.414 14.766 1 88.19 536 ASN A C 1
ATOM 4343 O O . ASN A 1 536 ? -2.777 -10.133 14.57 1 88.19 536 ASN A O 1
ATOM 4347 N N . VAL A 1 537 ? -0.913 -9.023 13.922 1 92.12 537 VAL A N 1
ATOM 4348 C CA . VAL A 1 537 ? -1.224 -9.148 12.5 1 92.12 537 VAL A CA 1
ATOM 4349 C C . VAL A 1 537 ? -1.315 -10.617 12.117 1 92.12 537 VAL A C 1
ATOM 4351 O O . VAL A 1 537 ? -2.152 -11 11.297 1 92.12 537 VAL A O 1
ATOM 4354 N N . LEU A 1 538 ? -0.509 -11.508 12.727 1 95.56 538 LEU A N 1
ATOM 4355 C CA . LEU A 1 538 ? -0.517 -12.93 12.398 1 95.56 538 LEU A CA 1
ATOM 4356 C C . LEU A 1 538 ? -1.86 -13.555 12.75 1 95.56 538 LEU A C 1
ATOM 4358 O O . LEU A 1 538 ? -2.416 -14.328 11.961 1 95.56 538 LEU A O 1
ATOM 4362 N N . LYS A 1 539 ? -2.355 -13.188 13.922 1 94 539 LYS A N 1
ATOM 4363 C CA . LYS A 1 539 ? -3.652 -13.695 14.359 1 94 539 LYS A CA 1
ATOM 4364 C C . LYS A 1 539 ? -4.77 -13.227 13.43 1 94 539 LYS A C 1
ATOM 4366 O O . LYS A 1 539 ? -5.59 -14.023 12.984 1 94 539 LYS A O 1
ATOM 4371 N N . THR A 1 540 ? -4.727 -11.969 13.141 1 91.19 540 THR A N 1
ATOM 4372 C CA . THR A 1 540 ? -5.77 -11.367 12.312 1 91.19 540 THR A CA 1
ATOM 4373 C C . THR A 1 540 ? -5.793 -12 10.93 1 91.19 540 THR A C 1
ATOM 4375 O O . THR A 1 540 ? -6.855 -12.375 10.43 1 91.19 540 THR A O 1
ATOM 4378 N N . LEU A 1 541 ? -4.656 -12.164 10.297 1 93.56 541 LEU A N 1
ATOM 4379 C CA . LEU A 1 541 ? -4.574 -12.688 8.938 1 93.56 541 LEU A CA 1
ATOM 4380 C C . LEU A 1 541 ? -4.957 -14.164 8.898 1 93.56 541 LEU A C 1
ATOM 4382 O O . LEU A 1 541 ? -5.684 -14.594 7.996 1 93.56 541 LEU A O 1
ATOM 4386 N N . SER A 1 542 ? -4.48 -14.922 9.859 1 95.94 542 SER A N 1
ATOM 4387 C CA . SER A 1 542 ? -4.777 -16.344 9.875 1 95.94 542 SER A CA 1
ATOM 4388 C C . SER A 1 542 ? -6.258 -16.594 10.141 1 95.94 542 SER A C 1
ATOM 4390 O O . SER A 1 542 ? -6.855 -17.5 9.539 1 95.94 542 SER A O 1
ATOM 4392 N N . GLU A 1 543 ? -6.852 -15.828 11.031 1 92 543 GLU A N 1
ATOM 4393 C CA . GLU A 1 543 ? -8.273 -15.977 11.32 1 92 543 GLU A CA 1
ATOM 4394 C C . GLU A 1 543 ? -9.125 -15.594 10.117 1 92 543 GLU A C 1
ATOM 4396 O O . GLU A 1 543 ? -10.094 -16.281 9.789 1 92 543 GLU A O 1
ATOM 4401 N N . HIS A 1 544 ? -8.766 -14.516 9.508 1 91.12 544 HIS A N 1
ATOM 4402 C CA . HIS A 1 544 ? -9.492 -14.109 8.312 1 91.12 544 HIS A CA 1
ATOM 4403 C C . HIS A 1 544 ? -9.375 -15.148 7.211 1 91.12 544 HIS A C 1
ATOM 4405 O O . HIS A 1 544 ? -10.336 -15.398 6.48 1 91.12 544 HIS A O 1
ATOM 4411 N N . TYR A 1 545 ? -8.211 -15.664 7.062 1 93.5 545 TYR A N 1
ATOM 4412 C CA . TYR A 1 545 ? -8.031 -16.703 6.055 1 93.5 545 TYR A CA 1
ATOM 4413 C C . TYR A 1 545 ? -8.945 -17.891 6.324 1 93.5 545 TYR A C 1
ATOM 4415 O O . TYR A 1 545 ? -9.57 -18.422 5.402 1 93.5 545 TYR A O 1
ATOM 4423 N N . GLN A 1 546 ? -8.969 -18.328 7.555 1 93.5 546 GLN A N 1
ATOM 4424 C CA . GLN A 1 546 ? -9.797 -19.484 7.898 1 93.5 546 GLN A CA 1
ATOM 4425 C C . GLN A 1 546 ? -11.273 -19.188 7.652 1 93.5 546 GLN A C 1
ATOM 4427 O O . GLN A 1 546 ? -12.039 -20.078 7.27 1 93.5 546 GLN A O 1
ATOM 4432 N N . HIS A 1 547 ? -11.633 -17.938 7.914 1 90.44 547 HIS A N 1
ATOM 4433 C CA . HIS A 1 547 ? -12.992 -17.531 7.578 1 90.44 547 HIS A CA 1
ATOM 4434 C C . HIS A 1 547 ? -13.242 -17.625 6.074 1 90.44 547 HIS A C 1
ATOM 4436 O O . HIS A 1 547 ? -14.297 -18.094 5.641 1 90.44 547 HIS A O 1
ATOM 4442 N N . SER A 1 548 ? -12.289 -17.141 5.355 1 90.25 548 SER A N 1
ATOM 4443 C CA . SER A 1 548 ? -12.391 -17.188 3.9 1 90.25 548 SER A CA 1
ATOM 4444 C C . SER A 1 548 ? -12.43 -18.625 3.404 1 90.25 548 SER A C 1
ATOM 4446 O O . SER A 1 548 ? -13.148 -18.938 2.453 1 90.25 548 SER A O 1
ATOM 4448 N N . PHE A 1 549 ? -11.633 -19.5 4.012 1 91.25 549 PHE A N 1
ATOM 4449 C CA . PHE A 1 549 ? -11.594 -20.922 3.682 1 91.25 549 PHE A CA 1
ATOM 4450 C C . PHE A 1 549 ? -12.969 -21.547 3.865 1 91.25 549 PHE A C 1
ATOM 4452 O O . PHE A 1 549 ? -13.477 -22.219 2.967 1 91.25 549 PHE A O 1
ATOM 4459 N N . CYS A 1 550 ? -13.609 -21.25 4.992 1 88.56 550 CYS A N 1
ATOM 4460 C CA . CYS A 1 550 ? -14.93 -21.797 5.301 1 88.56 550 CYS A CA 1
ATOM 4461 C C . CYS A 1 550 ? -15.977 -21.25 4.336 1 88.56 550 CYS A C 1
ATOM 4463 O O . CYS A 1 550 ? -16.875 -21.984 3.904 1 88.56 550 CYS A O 1
ATOM 4465 N N . TYR A 1 551 ? -15.852 -20 4.066 1 86.38 551 TYR A N 1
ATOM 4466 C CA . TYR A 1 551 ? -16.781 -19.359 3.135 1 86.38 551 TYR A CA 1
ATOM 4467 C C . TYR A 1 551 ? -16.688 -20.016 1.757 1 86.38 551 TYR A C 1
ATOM 4469 O O . TYR A 1 551 ? -17.719 -20.328 1.146 1 86.38 551 TYR A O 1
ATOM 4477 N N . ASN A 1 552 ? -15.5 -20.219 1.235 1 85.81 552 ASN A N 1
ATOM 4478 C CA . ASN A 1 552 ? -15.297 -20.797 -0.086 1 85.81 552 ASN A CA 1
ATOM 4479 C C . ASN A 1 552 ? -15.805 -22.234 -0.146 1 85.81 552 ASN A C 1
ATOM 4481 O O . ASN A 1 552 ? -16.328 -22.672 -1.172 1 85.81 552 ASN A O 1
ATOM 4485 N N . LEU A 1 553 ? -15.633 -22.938 0.966 1 85.25 553 LEU A N 1
ATOM 4486 C CA . LEU A 1 553 ? -16.078 -24.328 1.024 1 85.25 553 LEU A CA 1
ATOM 4487 C C . LEU A 1 553 ? -17.594 -24.422 1.001 1 85.25 553 LEU A C 1
ATOM 4489 O O . LEU A 1 553 ? -18.156 -25.375 0.459 1 85.25 553 LEU A O 1
ATOM 4493 N N . SER A 1 554 ? -18.188 -23.406 1.618 1 79.38 554 SER A N 1
ATOM 4494 C CA . SER A 1 554 ? -19.641 -23.422 1.727 1 79.38 554 SER A CA 1
ATOM 4495 C C . SER A 1 554 ? -20.297 -22.875 0.457 1 79.38 554 SER A C 1
ATOM 4497 O O . SER A 1 554 ? -21.484 -23.109 0.218 1 79.38 554 SER A O 1
ATOM 4499 N N . SER A 1 555 ? -19.5 -22.156 -0.275 1 73.06 555 SER A N 1
ATOM 4500 C CA . SER A 1 555 ? -20.062 -21.562 -1.486 1 73.06 555 SER A CA 1
ATOM 4501 C C . SER A 1 555 ? -20.25 -22.609 -2.578 1 73.06 555 SER A C 1
ATOM 4503 O O . SER A 1 555 ? -19.5 -23.578 -2.646 1 73.06 555 SER A O 1
ATOM 4505 N N . ASN A 1 556 ? -21.406 -22.703 -3.135 1 61.19 556 ASN A N 1
ATOM 4506 C CA . ASN A 1 556 ? -21.75 -23.641 -4.195 1 61.19 556 ASN A CA 1
ATOM 4507 C C . ASN A 1 556 ? -20.75 -23.562 -5.352 1 61.19 556 ASN A C 1
ATOM 4509 O O . ASN A 1 556 ? -20.734 -24.422 -6.23 1 61.19 556 ASN A O 1
ATOM 4513 N N . ASN A 1 557 ? -20.031 -22.484 -5.383 1 61.97 557 ASN A N 1
ATOM 4514 C CA . ASN A 1 557 ? -19.141 -22.281 -6.531 1 61.97 557 ASN A CA 1
ATOM 4515 C C . ASN A 1 557 ? -17.672 -22.406 -6.137 1 61.97 557 ASN A C 1
ATOM 4517 O O . ASN A 1 557 ? -16.891 -21.5 -6.383 1 61.97 557 ASN A O 1
ATOM 4521 N N . PHE A 1 558 ? -17.359 -23.547 -5.457 1 64.25 558 PHE A N 1
ATOM 4522 C CA . PHE A 1 558 ? -15.977 -23.719 -5 1 64.25 558 PHE A CA 1
ATOM 4523 C C . PHE A 1 558 ? -15 -23.578 -6.156 1 64.25 558 PHE A C 1
ATOM 4525 O O . PHE A 1 558 ? -13.977 -22.906 -6.031 1 64.25 558 PHE A O 1
ATOM 4532 N N . PHE A 1 559 ? -15.234 -24.297 -7.223 1 62.28 559 PHE A N 1
ATOM 4533 C CA . PHE A 1 559 ? -14.391 -24.156 -8.398 1 62.28 559 PHE A CA 1
ATOM 4534 C C . PHE A 1 559 ? -14.961 -23.109 -9.344 1 62.28 559 PHE A C 1
ATOM 4536 O O . PHE A 1 559 ? -16.062 -23.266 -9.875 1 62.28 559 PHE A O 1
ATOM 4543 N N . ASP A 1 560 ? -15.18 -21.859 -8.836 1 55.78 560 ASP A N 1
ATOM 4544 C CA . ASP A 1 560 ? -15.688 -20.719 -9.586 1 55.78 560 ASP A CA 1
ATOM 4545 C C . ASP A 1 560 ? -15.703 -21 -11.086 1 55.78 560 ASP A C 1
ATOM 4547 O O . ASP A 1 560 ? -15.477 -20.109 -11.898 1 55.78 560 ASP A O 1
ATOM 4551 N N . THR A 1 561 ? -15.648 -22.312 -11.398 1 52.44 561 THR A N 1
ATOM 4552 C CA . THR A 1 561 ? -15.602 -22.625 -12.82 1 52.44 561 THR A CA 1
ATOM 4553 C C . THR A 1 561 ? -16.844 -22.094 -13.523 1 52.44 561 THR A C 1
ATOM 4555 O O . THR A 1 561 ? -17.125 -22.453 -14.672 1 52.44 561 THR A O 1
ATOM 4558 N N . MET A 1 562 ? -17.594 -21.375 -12.719 1 54.22 562 MET A N 1
ATOM 4559 C CA . MET A 1 562 ? -18.844 -21.062 -13.406 1 54.22 562 MET A CA 1
ATOM 4560 C C . MET A 1 562 ? -18.609 -20.031 -14.516 1 54.22 562 MET A C 1
ATOM 4562 O O . MET A 1 562 ? -17.844 -19.078 -14.336 1 54.22 562 MET A O 1
ATOM 4566 N N . ASN A 1 563 ? -18.844 -20.547 -15.719 1 63.28 563 ASN A N 1
ATOM 4567 C CA . ASN A 1 563 ? -18.969 -19.781 -16.953 1 63.28 563 ASN A CA 1
ATOM 4568 C C . ASN A 1 563 ? -19.703 -18.469 -16.734 1 63.28 563 ASN A C 1
ATOM 4570 O O . ASN A 1 563 ? -20.75 -18.438 -16.078 1 63.28 563 ASN A O 1
ATOM 4574 N N . SER A 1 564 ? -18.891 -17.344 -16.562 1 72.06 564 SER A N 1
ATOM 4575 C CA . SER A 1 564 ? -19.547 -16.047 -16.516 1 72.06 564 SER A CA 1
ATOM 4576 C C . SER A 1 564 ? -19.766 -15.477 -17.906 1 72.06 564 SER A C 1
ATOM 4578 O O . SER A 1 564 ? -19.016 -15.789 -18.844 1 72.06 564 SER A O 1
ATOM 4580 N N . VAL A 1 565 ? -20.984 -14.961 -18.094 1 76.12 565 VAL A N 1
ATOM 4581 C CA . VAL A 1 565 ? -21.328 -14.375 -19.391 1 76.12 565 VAL A CA 1
ATOM 4582 C C . VAL A 1 565 ? -21.406 -12.859 -19.266 1 76.12 565 VAL A C 1
ATOM 4584 O O . VAL A 1 565 ? -21.797 -12.328 -18.219 1 76.12 565 VAL A O 1
ATOM 4587 N N . GLY A 1 566 ? -20.906 -12.234 -20.203 1 76.69 566 GLY A N 1
ATOM 4588 C CA . GLY A 1 566 ? -20.984 -10.781 -20.25 1 76.69 566 GLY A CA 1
ATOM 4589 C C . GLY A 1 566 ? -22.359 -10.273 -20.656 1 76.69 566 GLY A C 1
ATOM 4590 O O . GLY A 1 566 ? -23.328 -11.023 -20.641 1 76.69 566 GLY A O 1
ATOM 4591 N N . PRO A 1 567 ? -22.469 -8.992 -20.906 1 76.75 567 PRO A N 1
ATOM 4592 C CA . PRO A 1 567 ? -23.734 -8.398 -21.344 1 76.75 567 PRO A CA 1
ATOM 4593 C C . PRO A 1 567 ? -24.344 -9.141 -22.531 1 76.75 567 PRO A C 1
ATOM 4595 O O . PRO A 1 567 ? -23.625 -9.57 -23.438 1 76.75 567 PRO A O 1
ATOM 4598 N N . CYS A 1 568 ? -25.688 -9.391 -22.422 1 77.38 568 CYS A N 1
ATOM 4599 C CA . CYS A 1 568 ? -26.391 -10.234 -23.391 1 77.38 568 CYS A CA 1
ATOM 4600 C C . CYS A 1 568 ? -27.359 -9.406 -24.234 1 77.38 568 CYS A C 1
ATOM 4602 O O . CYS A 1 568 ? -27.875 -8.391 -23.781 1 77.38 568 CYS A O 1
ATOM 4604 N N . GLN A 1 569 ? -27.312 -9.648 -25.5 1 79.94 569 GLN A N 1
ATOM 4605 C CA . GLN A 1 569 ? -28.328 -9.117 -26.406 1 79.94 569 GLN A CA 1
ATOM 4606 C C . GLN A 1 569 ? -29.109 -10.242 -27.078 1 79.94 569 GLN A C 1
ATOM 4608 O O . GLN A 1 569 ? -28.531 -11.227 -27.531 1 79.94 569 GLN A O 1
ATOM 4613 N N . GLN A 1 570 ? -30.406 -10.086 -26.922 1 81.38 570 GLN A N 1
ATOM 4614 C CA . GLN A 1 570 ? -31.25 -11.086 -27.578 1 81.38 570 GLN A CA 1
ATOM 4615 C C . GLN A 1 570 ? -31.359 -10.82 -29.078 1 81.38 570 GLN A C 1
ATOM 4617 O O . GLN A 1 570 ? -31.547 -9.68 -29.5 1 81.38 570 GLN A O 1
ATOM 4622 N N . LYS A 1 571 ? -30.984 -11.727 -29.766 1 77.25 571 LYS A N 1
ATOM 4623 C CA . LYS A 1 571 ? -31.078 -11.625 -31.219 1 77.25 571 LYS A CA 1
ATOM 4624 C C . LYS A 1 571 ? -31.891 -12.789 -31.797 1 77.25 571 LYS A C 1
ATOM 4626 O O . LYS A 1 571 ? -31.984 -13.852 -31.188 1 77.25 571 LYS A O 1
ATOM 4631 N N . HIS A 1 572 ? -32.594 -12.484 -32.906 1 75.81 572 HIS A N 1
ATOM 4632 C CA . HIS A 1 572 ? -33.281 -13.547 -33.656 1 75.81 572 HIS A CA 1
ATOM 4633 C C . HIS A 1 572 ? -32.312 -14.234 -34.625 1 75.81 572 HIS A C 1
ATOM 4635 O O . HIS A 1 572 ? -31.484 -13.578 -35.25 1 75.81 572 HIS A O 1
ATOM 4641 N N . VAL A 1 573 ? -32.344 -15.516 -34.625 1 72.56 573 VAL A N 1
ATOM 4642 C CA . VAL A 1 573 ? -31.469 -16.328 -35.469 1 72.56 573 VAL A CA 1
ATOM 4643 C C . VAL A 1 573 ? -31.562 -15.852 -36.906 1 72.56 573 VAL A C 1
ATOM 4645 O O . VAL A 1 573 ? -30.562 -15.852 -37.625 1 72.56 573 VAL A O 1
ATOM 4648 N N . ALA A 1 574 ? -32.75 -15.406 -37.281 1 67.06 574 ALA A N 1
ATOM 4649 C CA . ALA A 1 574 ? -33 -15 -38.656 1 67.06 574 ALA A CA 1
ATOM 4650 C C . ALA A 1 574 ? -32.156 -13.773 -39.031 1 67.06 574 ALA A C 1
ATOM 4652 O O . ALA A 1 574 ? -31.875 -13.547 -40.188 1 67.06 574 ALA A O 1
ATOM 4653 N N . SER A 1 575 ? -31.781 -13.086 -38.062 1 68.19 575 SER A N 1
ATOM 4654 C CA . SER A 1 575 ? -31.078 -11.828 -38.312 1 68.19 575 SER A CA 1
ATOM 4655 C C . SER A 1 575 ? -29.562 -12.039 -38.344 1 68.19 575 SER A C 1
ATOM 4657 O O . SER A 1 575 ? -28.812 -11.117 -38.688 1 68.19 575 SER A O 1
ATOM 4659 N N . LEU A 1 576 ? -29.172 -13.266 -38.125 1 70.38 576 LEU A N 1
ATOM 4660 C CA . LEU A 1 576 ? -27.734 -13.492 -38.031 1 70.38 576 LEU A CA 1
ATOM 4661 C C . LEU A 1 576 ? -27.141 -13.875 -39.406 1 70.38 576 LEU A C 1
ATOM 4663 O O . LEU A 1 576 ? -27.828 -14.516 -40.219 1 70.38 576 LEU A O 1
ATOM 4667 N N . GLN A 1 577 ? -26 -13.312 -39.719 1 66.06 577 GLN A N 1
ATOM 4668 C CA . GLN A 1 577 ? -25.312 -13.578 -40.969 1 66.06 577 GLN A CA 1
ATOM 4669 C C . GLN A 1 577 ? -25.031 -15.062 -41.156 1 66.06 577 GLN A C 1
ATOM 4671 O O . GLN A 1 577 ? -25.016 -15.562 -42.281 1 66.06 577 GLN A O 1
ATOM 4676 N N . TRP A 1 578 ? -24.891 -15.758 -40.031 1 67.75 578 TRP A N 1
ATOM 4677 C CA . TRP A 1 578 ? -24.547 -17.172 -40.125 1 67.75 578 TRP A CA 1
ATOM 4678 C C . TRP A 1 578 ? -25.703 -18.047 -39.656 1 67.75 578 TRP A C 1
ATOM 4680 O O . TRP A 1 578 ? -25.5 -19.078 -39 1 67.75 578 TRP A O 1
ATOM 4690 N N . ARG A 1 579 ? -26.859 -17.578 -39.906 1 66.94 579 ARG A N 1
ATOM 4691 C CA . ARG A 1 579 ? -28.109 -18.188 -39.438 1 66.94 579 ARG A CA 1
ATOM 4692 C C . ARG A 1 579 ? -28.188 -19.641 -39.844 1 66.94 579 ARG A C 1
ATOM 4694 O O . ARG A 1 579 ? -28.578 -20.5 -39.062 1 66.94 579 ARG A O 1
ATOM 4701 N N . ASP A 1 580 ? -27.844 -19.859 -41.094 1 65.06 580 ASP A N 1
ATOM 4702 C CA . ASP A 1 580 ? -28.031 -21.219 -41.625 1 65.06 580 ASP A CA 1
ATOM 4703 C C . ASP A 1 580 ? -27.156 -22.219 -40.875 1 65.06 580 ASP A C 1
ATOM 4705 O O . ASP A 1 580 ? -27.625 -23.297 -40.5 1 65.06 580 ASP A O 1
ATOM 4709 N N . ALA A 1 581 ? -25.938 -21.844 -40.594 1 67.44 581 ALA A N 1
ATOM 4710 C CA . ALA A 1 581 ? -25.016 -22.734 -39.906 1 67.44 581 ALA A CA 1
ATOM 4711 C C . ALA A 1 581 ? -25.438 -22.938 -38.438 1 67.44 581 ALA A C 1
ATOM 4713 O O . ALA A 1 581 ? -25.359 -24.047 -37.938 1 67.44 581 ALA A O 1
ATOM 4714 N N . LEU A 1 582 ? -25.984 -21.969 -37.906 1 70.88 582 LEU A N 1
ATOM 4715 C CA . LEU A 1 582 ? -26.406 -22.047 -36.531 1 70.88 582 LEU A CA 1
ATOM 4716 C C . LEU A 1 582 ? -27.688 -22.875 -36.406 1 70.88 582 LEU A C 1
ATOM 4718 O O . LEU A 1 582 ? -27.828 -23.672 -35.469 1 70.88 582 LEU A O 1
ATOM 4722 N N . CYS A 1 583 ? -28.547 -22.578 -37.281 1 69.12 583 CYS A N 1
ATOM 4723 C CA . CYS A 1 583 ? -29.812 -23.297 -37.281 1 69.12 583 CYS A CA 1
ATOM 4724 C C . CYS A 1 583 ? -29.594 -24.797 -37.375 1 69.12 583 CYS A C 1
ATOM 4726 O O . CYS A 1 583 ? -30.312 -25.594 -36.781 1 69.12 583 CYS A O 1
ATOM 4728 N N . PHE A 1 584 ? -28.547 -25.078 -38.188 1 65.62 584 PHE A N 1
ATOM 4729 C CA . PHE A 1 584 ? -28.234 -26.5 -38.344 1 65.62 584 PHE A CA 1
ATOM 4730 C C . PHE A 1 584 ? -27.75 -27.094 -37.031 1 65.62 584 PHE A C 1
ATOM 4732 O O . PHE A 1 584 ? -28.094 -28.219 -36.688 1 65.62 584 PHE A O 1
ATOM 4739 N N . LEU A 1 585 ? -27.094 -26.312 -36.281 1 65.44 585 LEU A N 1
ATOM 4740 C CA . LEU A 1 585 ? -26.5 -26.781 -35.031 1 65.44 585 LEU A CA 1
ATOM 4741 C C . LEU A 1 585 ? -27.531 -26.844 -33.906 1 65.44 585 LEU A C 1
ATOM 4743 O O . LEU A 1 585 ? -27.547 -27.781 -33.125 1 65.44 585 LEU A O 1
ATOM 4747 N N . ILE A 1 586 ? -28.422 -25.844 -33.875 1 65.88 586 ILE A N 1
ATOM 4748 C CA . ILE A 1 586 ? -29.375 -25.781 -32.781 1 65.88 586 ILE A CA 1
ATOM 4749 C C . ILE A 1 586 ? -30.688 -26.438 -33.188 1 65.88 586 ILE A C 1
ATOM 4751 O O . ILE A 1 586 ? -31.547 -26.703 -32.344 1 65.88 586 ILE A O 1
ATOM 4755 N N . GLU A 1 587 ? -30.812 -26.984 -34.375 1 60.59 587 GLU A N 1
ATOM 4756 C CA . GLU A 1 587 ? -31.984 -27.672 -34.906 1 60.59 587 GLU A CA 1
ATOM 4757 C C . GLU A 1 587 ? -33.25 -26.859 -34.719 1 60.59 587 GLU A C 1
ATOM 4759 O O . GLU A 1 587 ? -34.312 -27.438 -34.469 1 60.59 587 GLU A O 1
ATOM 4764 N N . GLU A 1 588 ? -33.125 -25.609 -34.312 1 61.31 588 GLU A N 1
ATOM 4765 C CA . GLU A 1 588 ? -34.312 -24.797 -34.188 1 61.31 588 GLU A CA 1
ATOM 4766 C C . GLU A 1 588 ? -34.188 -23.484 -34.969 1 61.31 588 GLU A C 1
ATOM 4768 O O . GLU A 1 588 ? -33.25 -22.719 -34.75 1 61.31 588 GLU A O 1
ATOM 4773 N N . GLU A 1 589 ? -34.906 -23.344 -36 1 57.81 589 GLU A N 1
ATOM 4774 C CA . GLU A 1 589 ? -34.875 -22.203 -36.938 1 57.81 589 GLU A CA 1
ATOM 4775 C C . GLU A 1 589 ? -35.25 -20.906 -36.219 1 57.81 589 GLU A C 1
ATOM 4777 O O . GLU A 1 589 ? -34.781 -19.828 -36.562 1 57.81 589 GLU A O 1
ATOM 4782 N N . CYS A 1 590 ? -36.312 -20.953 -35.375 1 57.16 590 CYS A N 1
ATOM 4783 C CA . CYS A 1 590 ? -36.906 -19.75 -34.844 1 57.16 590 CYS A CA 1
ATOM 4784 C C . CYS A 1 590 ? -36.438 -19.5 -33.406 1 57.16 590 CYS A C 1
ATOM 4786 O O . CYS A 1 590 ? -37.094 -18.781 -32.656 1 57.16 590 CYS A O 1
ATOM 4788 N N . ALA A 1 591 ? -35.281 -19.984 -33.062 1 62.25 591 ALA A N 1
ATOM 4789 C CA . ALA A 1 591 ? -34.969 -19.906 -31.625 1 62.25 591 ALA A CA 1
ATOM 4790 C C . ALA A 1 591 ? -34.344 -18.562 -31.266 1 62.25 591 ALA A C 1
ATOM 4792 O O . ALA A 1 591 ? -33.688 -17.922 -32.125 1 62.25 591 ALA A O 1
ATOM 4793 N N . GLU A 1 592 ? -34.844 -17.875 -30.266 1 71.06 592 GLU A N 1
ATOM 4794 C CA . GLU A 1 592 ? -34.25 -16.688 -29.672 1 71.06 592 GLU A CA 1
ATOM 4795 C C . GLU A 1 592 ? -32.875 -17.016 -29.047 1 71.06 592 GLU A C 1
ATOM 4797 O O . GLU A 1 592 ? -32.781 -17.969 -28.266 1 71.06 592 GLU A O 1
ATOM 4802 N N . ILE A 1 593 ? -31.859 -16.453 -29.75 1 75.19 593 ILE A N 1
ATOM 4803 C CA . ILE A 1 593 ? -30.516 -16.703 -29.234 1 75.19 593 ILE A CA 1
ATOM 4804 C C . ILE A 1 593 ? -30.031 -15.453 -28.484 1 75.19 593 ILE A C 1
ATOM 4806 O O . ILE A 1 593 ? -30.5 -14.344 -28.75 1 75.19 593 ILE A O 1
ATOM 4810 N N . THR A 1 594 ? -29.25 -15.766 -27.469 1 81.56 594 THR A N 1
ATOM 4811 C CA . THR A 1 594 ? -28.625 -14.68 -26.719 1 81.56 594 THR A CA 1
ATOM 4812 C C . THR A 1 594 ? -27.172 -14.5 -27.141 1 81.56 594 THR A C 1
ATOM 4814 O O . THR A 1 594 ? -26.359 -15.43 -27.016 1 81.56 594 THR A O 1
ATOM 4817 N N . SER A 1 595 ? -26.859 -13.414 -27.812 1 83.06 595 SER A N 1
ATOM 4818 C CA . SER A 1 595 ? -25.5 -13.055 -28.141 1 83.06 595 SER A CA 1
ATOM 4819 C C . SER A 1 595 ? -24.828 -12.32 -26.984 1 83.06 595 SER A C 1
ATOM 4821 O O . SER A 1 595 ? -25.422 -11.43 -26.375 1 83.06 595 SER A O 1
ATOM 4823 N N . VAL A 1 596 ? -23.594 -12.852 -26.672 1 85.81 596 VAL A N 1
ATOM 4824 C CA . VAL A 1 596 ? -22.891 -12.258 -25.547 1 85.81 596 VAL A CA 1
ATOM 4825 C C . VAL A 1 596 ? -21.578 -11.641 -26.016 1 85.81 596 VAL A C 1
ATOM 4827 O O . VAL A 1 596 ? -21.016 -12.055 -27.031 1 85.81 596 VAL A O 1
ATOM 4830 N N . SER A 1 597 ? -21.125 -10.562 -25.328 1 85.38 597 SER A N 1
ATOM 4831 C CA . SER A 1 597 ? -19.891 -9.867 -25.688 1 85.38 597 SER A CA 1
ATOM 4832 C C . SER A 1 597 ? -18.672 -10.688 -25.297 1 85.38 597 SER A C 1
ATOM 4834 O O . SER A 1 597 ? -17.609 -10.586 -25.938 1 85.38 597 SER A O 1
ATOM 4836 N N . TRP A 1 598 ? -18.672 -11.422 -24.266 1 86.06 598 TRP A N 1
ATOM 4837 C CA . TRP A 1 598 ? -17.578 -12.273 -23.812 1 86.06 598 TRP A CA 1
ATOM 4838 C C . TRP A 1 598 ? -18.094 -13.375 -22.875 1 86.06 598 TRP A C 1
ATOM 4840 O O . TRP A 1 598 ? -19.203 -13.281 -22.344 1 86.06 598 TRP A O 1
ATOM 4850 N N . ILE A 1 599 ? -17.406 -14.344 -22.891 1 81.62 599 ILE A N 1
ATOM 4851 C CA . ILE A 1 599 ? -17.719 -15.43 -21.969 1 81.62 599 ILE A CA 1
ATOM 4852 C C . ILE A 1 599 ? -16.438 -15.867 -21.25 1 81.62 599 ILE A C 1
ATOM 4854 O O . ILE A 1 599 ? -15.336 -15.68 -21.75 1 81.62 599 ILE A O 1
ATOM 4858 N N . ILE A 1 600 ? -16.578 -16.234 -20.016 1 80.75 600 ILE A N 1
ATOM 4859 C CA . ILE A 1 600 ? -15.492 -16.875 -19.281 1 80.75 600 ILE A CA 1
ATOM 4860 C C . ILE A 1 600 ? -15.781 -18.359 -19.125 1 80.75 600 ILE A C 1
ATOM 4862 O O . ILE A 1 600 ? -16.797 -18.734 -18.531 1 80.75 600 ILE A O 1
ATOM 4866 N N . ALA A 1 601 ? -14.984 -19.062 -19.797 1 76 601 ALA A N 1
ATOM 4867 C CA . ALA A 1 601 ? -15.094 -20.516 -19.719 1 76 601 ALA A CA 1
ATOM 4868 C C . ALA A 1 601 ? -13.805 -21.141 -19.188 1 76 601 ALA A C 1
ATOM 4870 O O . ALA A 1 601 ? -12.727 -20.906 -19.75 1 76 601 ALA A O 1
ATOM 4871 N N . ASP A 1 602 ? -13.828 -21.859 -18.094 1 73.81 602 ASP A N 1
ATOM 4872 C CA . ASP A 1 602 ? -12.688 -22.516 -17.469 1 73.81 602 ASP A CA 1
ATOM 4873 C C . ASP A 1 602 ? -11.578 -21.516 -17.156 1 73.81 602 ASP A C 1
ATOM 4875 O O . ASP A 1 602 ? -10.406 -21.766 -17.469 1 73.81 602 ASP A O 1
ATOM 4879 N N . GLY A 1 603 ? -11.992 -20.375 -16.75 1 72.75 603 GLY A N 1
ATOM 4880 C CA . GLY A 1 603 ? -11.039 -19.359 -16.312 1 72.75 603 GLY A CA 1
ATOM 4881 C C . GLY A 1 603 ? -10.492 -18.531 -17.453 1 72.75 603 GLY A C 1
ATOM 4882 O O . GLY A 1 603 ? -9.719 -17.594 -17.234 1 72.75 603 GLY A O 1
ATOM 4883 N N . HIS A 1 604 ? -10.875 -18.906 -18.672 1 77.56 604 HIS A N 1
ATOM 4884 C CA . HIS A 1 604 ? -10.414 -18.141 -19.828 1 77.56 604 HIS A CA 1
ATOM 4885 C C . HIS A 1 604 ? -11.516 -17.25 -20.375 1 77.56 604 HIS A C 1
ATOM 4887 O O . HIS A 1 604 ? -12.672 -17.656 -20.469 1 77.56 604 HIS A O 1
ATOM 4893 N N . LYS A 1 605 ? -11.125 -16.109 -20.656 1 82.81 605 LYS A N 1
ATOM 4894 C CA . LYS A 1 605 ? -12.078 -15.141 -21.203 1 82.81 605 LYS A CA 1
ATOM 4895 C C . LYS A 1 605 ? -12.016 -15.125 -22.734 1 82.81 605 LYS A C 1
ATOM 4897 O O . LYS A 1 605 ? -10.93 -15.031 -23.312 1 82.81 605 LYS A O 1
ATOM 4902 N N . TYR A 1 606 ? -13.109 -15.359 -23.344 1 85 606 TYR A N 1
ATOM 4903 C CA . TYR A 1 606 ? -13.258 -15.258 -24.781 1 85 606 TYR A CA 1
ATOM 4904 C C . TYR A 1 606 ? -14.07 -14.031 -25.172 1 85 606 TYR A C 1
ATOM 4906 O O . TYR A 1 606 ? -15.109 -13.758 -24.578 1 85 606 TYR A O 1
ATOM 4914 N N . LYS A 1 607 ? -13.57 -13.328 -26.047 1 88.25 607 LYS A N 1
ATOM 4915 C CA . LYS A 1 607 ? -14.227 -12.102 -26.484 1 88.25 607 LYS A CA 1
ATOM 4916 C C . LYS A 1 607 ? -14.195 -11.969 -28 1 88.25 607 LYS A C 1
ATOM 4918 O O . LYS A 1 607 ? -13.344 -12.555 -28.656 1 88.25 607 LYS A O 1
ATOM 4923 N N . ARG A 1 608 ? -15.078 -11.195 -28.484 1 84.75 608 ARG A N 1
ATOM 4924 C CA . ARG A 1 608 ? -15.117 -10.898 -29.906 1 84.75 608 ARG A CA 1
ATOM 4925 C C . ARG A 1 608 ? -13.812 -10.258 -30.375 1 84.75 608 ARG A C 1
ATOM 4927 O O . ARG A 1 608 ? -13.266 -9.391 -29.688 1 84.75 608 ARG A O 1
ATOM 4934 N N . GLY A 1 609 ? -13.266 -10.742 -31.516 1 85 609 GLY A N 1
ATOM 4935 C CA . GLY A 1 609 ? -12.039 -10.18 -32.062 1 85 609 GLY A CA 1
ATOM 4936 C C . GLY A 1 609 ? -10.797 -10.945 -31.656 1 85 609 GLY A C 1
ATOM 4937 O O . GLY A 1 609 ? -9.727 -10.75 -32.25 1 85 609 GLY A O 1
ATOM 4938 N N . GLN A 1 610 ? -10.984 -11.883 -30.734 1 90.12 610 GLN A N 1
ATOM 4939 C CA . GLN A 1 610 ? -9.859 -12.68 -30.266 1 90.12 610 GLN A CA 1
ATOM 4940 C C . GLN A 1 610 ? -9.523 -13.789 -31.266 1 90.12 610 GLN A C 1
ATOM 4942 O O . GLN A 1 610 ? -10.414 -14.375 -31.875 1 90.12 610 GLN A O 1
ATOM 4947 N N . VAL A 1 611 ? -8.219 -14 -31.438 1 88.56 611 VAL A N 1
ATOM 4948 C CA . VAL A 1 611 ? -7.766 -15.102 -32.281 1 88.56 611 VAL A CA 1
ATOM 4949 C C . VAL A 1 611 ? -7.453 -16.328 -31.438 1 88.56 611 VAL A C 1
ATOM 4951 O O . VAL A 1 611 ? -6.73 -16.219 -30.438 1 88.56 611 VAL A O 1
ATOM 4954 N N . ILE A 1 612 ? -8.062 -17.438 -31.781 1 87.31 612 ILE A N 1
ATOM 4955 C CA . ILE A 1 612 ? -7.828 -18.656 -31.016 1 87.31 612 ILE A CA 1
ATOM 4956 C C . ILE A 1 612 ? -7.383 -19.781 -31.969 1 87.31 612 ILE A C 1
ATOM 4958 O O . ILE A 1 612 ? -7.57 -19.688 -33.188 1 87.31 612 ILE A O 1
ATOM 4962 N N . ILE A 1 613 ? -6.758 -20.797 -31.406 1 86.62 613 ILE A N 1
ATOM 4963 C CA . ILE A 1 613 ? -6.367 -21.984 -32.156 1 86.62 613 ILE A CA 1
ATOM 4964 C C . ILE A 1 613 ? -7.547 -22.953 -32.25 1 86.62 613 ILE A C 1
ATOM 4966 O O . ILE A 1 613 ? -8.133 -23.328 -31.234 1 86.62 613 ILE A O 1
ATOM 4970 N N . ILE A 1 614 ? -7.914 -23.328 -33.406 1 81.06 614 ILE A N 1
ATOM 4971 C CA . ILE A 1 614 ? -9.039 -24.234 -33.656 1 81.06 614 ILE A CA 1
ATOM 4972 C C . ILE A 1 614 ? -8.555 -25.672 -33.625 1 81.06 614 ILE A C 1
ATOM 4974 O O . ILE A 1 614 ? -9.117 -26.516 -32.938 1 81.06 614 ILE A O 1
ATOM 4978 N N . ASP A 1 615 ? -7.598 -25.953 -34.406 1 79.75 615 ASP A N 1
ATOM 4979 C CA . ASP A 1 615 ? -7.027 -27.297 -34.5 1 79.75 615 ASP A CA 1
ATOM 4980 C C . ASP A 1 615 ? -5.602 -27.234 -35.062 1 79.75 615 ASP A C 1
ATOM 4982 O O . ASP A 1 615 ? -5.043 -26.156 -35.25 1 79.75 615 ASP A O 1
ATOM 4986 N N . CYS A 1 616 ? -4.953 -28.391 -34.969 1 81.25 616 CYS A N 1
ATOM 4987 C CA . CYS A 1 616 ? -3.613 -28.516 -35.531 1 81.25 616 CYS A CA 1
ATOM 4988 C C . CYS A 1 616 ? -3.586 -29.562 -36.656 1 81.25 616 CYS A C 1
ATOM 4990 O O . CYS A 1 616 ? -3.996 -30.703 -36.469 1 81.25 616 CYS A O 1
ATOM 4992 N N . THR A 1 617 ? -3.408 -29.031 -37.906 1 76.38 617 THR A N 1
ATOM 4993 C CA . THR A 1 617 ? -3.287 -29.922 -39.062 1 76.38 617 THR A CA 1
ATOM 4994 C C . THR A 1 617 ? -1.839 -30 -39.531 1 76.38 617 THR A C 1
ATOM 4996 O O . THR A 1 617 ? -1.195 -28.984 -39.75 1 76.38 617 THR A O 1
ATOM 4999 N N . HIS A 1 618 ? -1.322 -31.203 -39.812 1 72.5 618 HIS A N 1
ATOM 5000 C CA . HIS A 1 618 ? 0.032 -31.453 -40.281 1 72.5 618 HIS A CA 1
ATOM 5001 C C . HIS A 1 618 ? 1.052 -30.625 -39.5 1 72.5 618 HIS A C 1
ATOM 5003 O O . HIS A 1 618 ? 1.879 -29.922 -40.094 1 72.5 618 HIS A O 1
ATOM 5009 N N . LEU A 1 619 ? 0.892 -30.5 -38.281 1 74.75 619 LEU A N 1
ATOM 5010 C CA . LEU A 1 619 ? 1.831 -29.891 -37.344 1 74.75 619 LEU A CA 1
ATOM 5011 C C . LEU A 1 619 ? 1.742 -28.359 -37.406 1 74.75 619 LEU A C 1
ATOM 5013 O O . LEU A 1 619 ? 2.592 -27.672 -36.844 1 74.75 619 LEU A O 1
ATOM 5017 N N . MET A 1 620 ? 0.747 -27.938 -38.219 1 83.56 620 MET A N 1
ATOM 5018 C CA . MET A 1 620 ? 0.531 -26.484 -38.219 1 83.56 620 MET A CA 1
ATOM 5019 C C . MET A 1 620 ? -0.806 -26.125 -37.594 1 83.56 620 MET A C 1
ATOM 5021 O O . MET A 1 620 ? -1.823 -26.766 -37.875 1 83.56 620 MET A O 1
ATOM 5025 N N . PRO A 1 621 ? -0.728 -25.156 -36.75 1 87.88 621 PRO A N 1
ATOM 5026 C CA . PRO A 1 621 ? -1.977 -24.75 -36.094 1 87.88 621 PRO A CA 1
ATOM 5027 C C . PRO A 1 621 ? -2.906 -23.969 -37 1 87.88 621 PRO A C 1
ATOM 5029 O O . PRO A 1 621 ? -2.439 -23.203 -37.844 1 87.88 621 PRO A O 1
ATOM 5032 N N . ASN A 1 622 ? -4.168 -24.234 -37 1 86.56 622 ASN A N 1
ATOM 5033 C CA . ASN A 1 622 ? -5.195 -23.422 -37.656 1 86.56 622 ASN A CA 1
ATOM 5034 C C . ASN A 1 622 ? -5.852 -22.453 -36.688 1 86.56 622 ASN A C 1
ATOM 5036 O O . ASN A 1 622 ? -6.176 -22.812 -35.562 1 86.56 622 ASN A O 1
ATOM 5040 N N . PHE A 1 623 ? -5.902 -21.203 -37.188 1 89.44 623 PHE A N 1
ATOM 5041 C CA . PHE A 1 623 ? -6.402 -20.141 -36.312 1 89.44 623 PHE A CA 1
ATOM 5042 C C . PHE A 1 623 ? -7.789 -19.688 -36.75 1 89.44 623 PHE A C 1
ATOM 5044 O O . PHE A 1 623 ? -8.211 -19.953 -37.875 1 89.44 623 PHE A O 1
ATOM 5051 N N . GLY A 1 624 ? -8.547 -19.141 -35.844 1 88.19 624 GLY A N 1
ATOM 5052 C CA . GLY A 1 624 ? -9.82 -18.484 -36.125 1 88.19 624 GLY A CA 1
ATOM 5053 C C . GLY A 1 624 ? -10.031 -17.234 -35.281 1 88.19 624 GLY A C 1
ATOM 5054 O O . GLY A 1 624 ? -9.57 -17.156 -34.125 1 88.19 624 GLY A O 1
ATOM 5055 N N . ILE A 1 625 ? -10.68 -16.25 -35.875 1 88.88 625 ILE A N 1
ATOM 5056 C CA . ILE A 1 625 ? -11.047 -15.039 -35.156 1 88.88 625 ILE A CA 1
ATOM 5057 C C . ILE A 1 625 ? -12.484 -15.148 -34.656 1 88.88 625 ILE A C 1
ATOM 5059 O O . ILE A 1 625 ? -13.398 -15.453 -35.438 1 88.88 625 ILE A O 1
ATOM 5063 N N . ILE A 1 626 ? -12.68 -14.93 -33.375 1 88.31 626 ILE A N 1
ATOM 5064 C CA . ILE A 1 626 ? -14.016 -14.984 -32.812 1 88.31 626 ILE A CA 1
ATOM 5065 C C . ILE A 1 626 ? -14.852 -13.82 -33.344 1 88.31 626 ILE A C 1
ATOM 5067 O O . ILE A 1 626 ? -14.508 -12.656 -33.125 1 88.31 626 ILE A O 1
ATOM 5071 N N . THR A 1 627 ? -15.898 -14.102 -33.969 1 84.88 627 THR A N 1
ATOM 5072 C CA . THR A 1 627 ? -16.766 -13.055 -34.5 1 84.88 627 THR A CA 1
ATOM 5073 C C . THR A 1 627 ? -17.969 -12.844 -33.594 1 84.88 627 THR A C 1
ATOM 5075 O O . THR A 1 627 ? -18.484 -11.734 -33.469 1 84.88 627 THR A O 1
ATOM 5078 N N . ASP A 1 628 ? -18.453 -13.953 -33.062 1 83.19 628 ASP A N 1
ATOM 5079 C CA . ASP A 1 628 ? -19.609 -13.859 -32.156 1 83.19 628 ASP A CA 1
ATOM 5080 C C . ASP A 1 628 ? -19.641 -15.016 -31.172 1 83.19 628 ASP A C 1
ATOM 5082 O O . ASP A 1 628 ? -19.031 -16.062 -31.422 1 83.19 628 ASP A O 1
ATOM 5086 N N . ILE A 1 629 ? -20.281 -14.844 -30.094 1 85 629 ILE A N 1
ATOM 5087 C CA . ILE A 1 629 ? -20.5 -15.867 -29.078 1 85 629 ILE A CA 1
ATOM 5088 C C . ILE A 1 629 ? -22 -15.961 -28.766 1 85 629 ILE A C 1
ATOM 5090 O O . ILE A 1 629 ? -22.625 -14.969 -28.438 1 85 629 ILE A O 1
ATOM 5094 N N . VAL A 1 630 ? -22.547 -17.109 -28.938 1 80.81 630 VAL A N 1
ATOM 5095 C CA . VAL A 1 630 ? -23.984 -17.297 -28.781 1 80.81 630 VAL A CA 1
ATOM 5096 C C . VAL A 1 630 ? -24.25 -18.312 -27.672 1 80.81 630 VAL A C 1
ATOM 5098 O O . VAL A 1 630 ? -23.578 -19.328 -27.594 1 80.81 630 VAL A O 1
ATOM 5101 N N . VAL A 1 631 ? -25.188 -17.906 -26.828 1 77.56 631 VAL A N 1
ATOM 5102 C CA . VAL A 1 631 ? -25.609 -18.797 -25.75 1 77.56 631 VAL A CA 1
ATOM 5103 C C . VAL A 1 631 ? -27.031 -19.297 -26.031 1 77.56 631 VAL A C 1
ATOM 5105 O O . VAL A 1 631 ? -27.969 -18.484 -26.141 1 77.56 631 VAL A O 1
ATOM 5108 N N . CYS A 1 632 ? -27.312 -20.469 -26.438 1 68.44 632 CYS A N 1
ATOM 5109 C CA . CYS A 1 632 ? -28.641 -20.984 -26.688 1 68.44 632 CYS A CA 1
ATOM 5110 C C . CYS A 1 632 ? -29.297 -21.453 -25.391 1 68.44 632 CYS A C 1
ATOM 5112 O O . CYS A 1 632 ? -30.438 -21.078 -25.109 1 68.44 632 CYS A O 1
ATOM 5114 N N . GLU A 1 633 ? -28.828 -22.469 -24.719 1 59.59 633 GLU A N 1
ATOM 5115 C CA . GLU A 1 633 ? -29.312 -22.938 -23.422 1 59.59 633 GLU A CA 1
ATOM 5116 C C . GLU A 1 633 ? -28.234 -22.734 -22.344 1 59.59 633 GLU A C 1
ATOM 5118 O O . GLU A 1 633 ? -27.109 -22.375 -22.641 1 59.59 633 GLU A O 1
ATOM 5123 N N . VAL A 1 634 ? -28.734 -22.75 -21.047 1 55.84 634 VAL A N 1
ATOM 5124 C CA . VAL A 1 634 ? -27.906 -22.469 -19.875 1 55.84 634 VAL A CA 1
ATOM 5125 C C . VAL A 1 634 ? -26.516 -23.062 -20.062 1 55.84 634 VAL A C 1
ATOM 5127 O O . VAL A 1 634 ? -25.516 -22.438 -19.734 1 55.84 634 VAL A O 1
ATOM 5130 N N . ASP A 1 635 ? -26.469 -24.234 -20.734 1 59.38 635 ASP A N 1
ATOM 5131 C CA . ASP A 1 635 ? -25.188 -24.938 -20.672 1 59.38 635 ASP A CA 1
ATOM 5132 C C . ASP A 1 635 ? -24.594 -25.094 -22.078 1 59.38 635 ASP A C 1
ATOM 5134 O O . ASP A 1 635 ? -23.531 -25.703 -22.234 1 59.38 635 ASP A O 1
ATOM 5138 N N . ASN A 1 636 ? -25.266 -24.391 -23.078 1 71.25 636 ASN A N 1
ATOM 5139 C CA . ASN A 1 636 ? -24.75 -24.562 -24.438 1 71.25 636 ASN A CA 1
ATOM 5140 C C . ASN A 1 636 ? -24.234 -23.25 -25.016 1 71.25 636 ASN A C 1
ATOM 5142 O O . ASN A 1 636 ? -25.031 -22.391 -25.406 1 71.25 636 ASN A O 1
ATOM 5146 N N . ILE A 1 637 ? -22.953 -23.094 -24.969 1 76.94 637 ILE A N 1
ATOM 5147 C CA . ILE A 1 637 ? -22.312 -21.891 -25.5 1 76.94 637 ILE A CA 1
ATOM 5148 C C . ILE A 1 637 ? -21.562 -22.219 -26.781 1 76.94 637 ILE A C 1
ATOM 5150 O O . ILE A 1 637 ? -20.781 -23.172 -26.828 1 76.94 637 ILE A O 1
ATOM 5154 N N . TYR A 1 638 ? -21.922 -21.5 -27.891 1 78.5 638 TYR A N 1
ATOM 5155 C CA . TYR A 1 638 ? -21.25 -21.672 -29.172 1 78.5 638 TYR A CA 1
ATOM 5156 C C . TYR A 1 638 ? -20.422 -20.453 -29.531 1 78.5 638 TYR A C 1
ATOM 5158 O O . TYR A 1 638 ? -20.906 -19.312 -29.391 1 78.5 638 TYR A O 1
ATOM 5166 N N . ILE A 1 639 ? -19.156 -20.656 -29.891 1 84.25 639 ILE A N 1
ATOM 5167 C CA . ILE A 1 639 ? -18.281 -19.594 -30.391 1 84.25 639 ILE A CA 1
ATOM 5168 C C . ILE A 1 639 ? -18.219 -19.656 -31.906 1 84.25 639 ILE A C 1
ATOM 5170 O O . ILE A 1 639 ? -17.906 -20.703 -32.5 1 84.25 639 ILE A O 1
ATOM 5174 N N . ILE A 1 640 ? -18.594 -18.578 -32.5 1 83.31 640 ILE A N 1
ATOM 5175 C CA . ILE A 1 640 ? -18.547 -18.469 -33.938 1 83.31 640 ILE A CA 1
ATOM 5176 C C . ILE A 1 640 ? -17.219 -17.859 -34.375 1 83.31 640 ILE A C 1
ATOM 5178 O O . ILE A 1 640 ? -16.844 -16.781 -33.906 1 83.31 640 ILE A O 1
ATOM 5182 N N . LEU A 1 641 ? -16.562 -18.641 -35.25 1 87.25 641 LEU A N 1
ATOM 5183 C CA . LEU A 1 641 ? -15.227 -18.219 -35.656 1 87.25 641 LEU A CA 1
ATOM 5184 C C . LEU A 1 641 ? -15.133 -18.047 -37.156 1 87.25 641 LEU A C 1
ATOM 5186 O O . LEU A 1 641 ? -15.773 -18.781 -37.906 1 87.25 641 LEU A O 1
ATOM 5190 N N . GLN A 1 642 ? -14.414 -17.031 -37.562 1 86 642 GLN A N 1
ATOM 5191 C CA . GLN A 1 642 ? -13.93 -16.922 -38.938 1 86 642 GLN A CA 1
ATOM 5192 C C . GLN A 1 642 ? -12.555 -17.578 -39.094 1 86 642 GLN A C 1
ATOM 5194 O O . GLN A 1 642 ? -11.586 -17.156 -38.438 1 86 642 GLN A O 1
ATOM 5199 N N . LYS A 1 643 ? -12.453 -18.516 -39.906 1 87.88 643 LYS A N 1
ATOM 5200 C CA . LYS A 1 643 ? -11.227 -19.281 -40.062 1 87.88 643 LYS A CA 1
ATOM 5201 C C . LYS A 1 643 ? -10.141 -18.453 -40.75 1 87.88 643 LYS A C 1
ATOM 5203 O O . LYS A 1 643 ? -10.43 -17.688 -41.656 1 87.88 643 LYS A O 1
ATOM 5208 N N . LEU A 1 644 ? -8.969 -18.641 -40.281 1 89.81 644 LEU A N 1
ATOM 5209 C CA . LEU A 1 644 ? -7.785 -18.062 -40.906 1 89.81 644 LEU A CA 1
ATOM 5210 C C . LEU A 1 644 ? -6.887 -19.141 -41.5 1 89.81 644 LEU A C 1
ATOM 5212 O O . LEU A 1 644 ? -6.766 -20.234 -40.938 1 89.81 644 LEU A O 1
ATOM 5216 N N . GLU A 1 645 ? -6.387 -18.906 -42.625 1 87.69 645 GLU A N 1
ATOM 5217 C CA . GLU A 1 645 ? -5.453 -19.844 -43.25 1 87.69 645 GLU A CA 1
ATOM 5218 C C . GLU A 1 645 ? -4.016 -19.547 -42.812 1 87.69 645 GLU A C 1
ATOM 5220 O O . GLU A 1 645 ? -3.529 -18.438 -43 1 87.69 645 GLU A O 1
ATOM 5225 N N . THR A 1 646 ? -3.418 -20.547 -42.188 1 91 646 THR A N 1
ATOM 5226 C CA . THR A 1 646 ? -2.016 -20.391 -41.812 1 91 646 THR A CA 1
ATOM 5227 C C . THR A 1 646 ? -1.11 -20.578 -43.031 1 91 646 THR A C 1
ATOM 5229 O O . THR A 1 646 ? -1.087 -21.641 -43.625 1 91 646 THR A O 1
ATOM 5232 N N . LEU A 1 647 ? -0.382 -19.641 -43.406 1 91.44 647 LEU A N 1
ATOM 5233 C CA . LEU A 1 647 ? 0.489 -19.688 -44.562 1 91.44 647 LEU A CA 1
ATOM 5234 C C . LEU A 1 647 ? 1.826 -20.328 -44.219 1 91.44 647 LEU A C 1
ATOM 5236 O O . LEU A 1 647 ? 2.211 -21.328 -44.844 1 91.44 647 LEU A O 1
ATOM 5240 N N . TYR A 1 648 ? 2.541 -19.797 -43.312 1 91.56 648 TYR A N 1
ATOM 5241 C CA . TYR A 1 648 ? 3.826 -20.328 -42.875 1 91.56 648 TYR A CA 1
ATOM 5242 C C . TYR A 1 648 ? 4.23 -19.75 -41.531 1 91.56 648 TYR A C 1
ATOM 5244 O O . TYR A 1 648 ? 3.623 -18.781 -41.062 1 91.56 648 TYR A O 1
ATOM 5252 N N . TYR A 1 649 ? 5.133 -20.438 -40.906 1 93.69 649 TYR A N 1
ATOM 5253 C CA . TYR A 1 649 ? 5.75 -19.922 -39.688 1 93.69 649 TYR A CA 1
ATOM 5254 C C . TYR A 1 649 ? 6.922 -19 -40.031 1 93.69 649 TYR A C 1
ATOM 5256 O O . TYR A 1 649 ? 7.883 -19.422 -40.656 1 93.69 649 TYR A O 1
ATOM 5264 N N . ASN A 1 650 ? 6.852 -17.719 -39.688 1 95 650 ASN A N 1
ATOM 5265 C CA . ASN A 1 650 ? 7.922 -16.75 -39.906 1 95 650 ASN A CA 1
ATOM 5266 C C . ASN A 1 650 ? 8.891 -16.719 -38.719 1 95 650 ASN A C 1
ATOM 5268 O O . ASN A 1 650 ? 8.609 -16.094 -37.688 1 95 650 ASN A O 1
ATOM 5272 N N . TYR A 1 651 ? 10.023 -17.266 -38.875 1 95.81 651 TYR A N 1
ATOM 5273 C CA . TYR A 1 651 ? 11.008 -17.375 -37.812 1 95.81 651 TYR A CA 1
ATOM 5274 C C . TYR A 1 651 ? 11.5 -16 -37.375 1 95.81 651 TYR A C 1
ATOM 5276 O O . TYR A 1 651 ? 11.719 -15.75 -36.188 1 95.81 651 TYR A O 1
ATOM 5284 N N . HIS A 1 652 ? 11.664 -15.062 -38.312 1 96.88 652 HIS A N 1
ATOM 5285 C CA . HIS A 1 652 ? 12.18 -13.734 -38.031 1 96.88 652 HIS A CA 1
ATOM 5286 C C . HIS A 1 652 ? 11.25 -12.977 -37.062 1 96.88 652 HIS A C 1
ATOM 5288 O O . HIS A 1 652 ? 11.711 -12.188 -36.25 1 96.88 652 HIS A O 1
ATOM 5294 N N . TYR A 1 653 ? 9.984 -13.25 -37.188 1 97.44 653 TYR A N 1
ATOM 5295 C CA . TYR A 1 653 ? 9.016 -12.562 -36.344 1 97.44 653 TYR A CA 1
ATOM 5296 C C . TYR A 1 653 ? 8.484 -13.492 -35.25 1 97.44 653 TYR A C 1
ATOM 5298 O O . TYR A 1 653 ? 7.621 -13.109 -34.469 1 97.44 653 TYR A O 1
ATOM 5306 N N . HIS A 1 654 ? 9 -14.703 -35.219 1 96.94 654 HIS A N 1
ATOM 5307 C CA . HIS A 1 654 ? 8.586 -15.703 -34.25 1 96.94 654 HIS A CA 1
ATOM 5308 C C . HIS A 1 654 ? 7.062 -15.781 -34.156 1 96.94 654 HIS A C 1
ATOM 5310 O O . HIS A 1 654 ? 6.504 -15.703 -33.062 1 96.94 654 HIS A O 1
ATOM 5316 N N . SER A 1 655 ? 6.453 -15.805 -35.281 1 94.75 655 SER A N 1
ATOM 5317 C CA . SER A 1 655 ? 4.996 -15.812 -35.344 1 94.75 655 SER A CA 1
ATOM 5318 C C . SER A 1 655 ? 4.504 -16.516 -36.625 1 94.75 655 SER A C 1
ATOM 5320 O O . SER A 1 655 ? 5.293 -16.812 -37.5 1 94.75 655 SER A O 1
ATOM 5322 N N . TYR A 1 656 ? 3.242 -16.781 -36.656 1 93.31 656 TYR A N 1
ATOM 5323 C CA . TYR A 1 656 ? 2.619 -17.406 -37.812 1 93.31 656 TYR A CA 1
ATOM 5324 C C . TYR A 1 656 ? 1.995 -16.359 -38.75 1 93.31 656 TYR A C 1
ATOM 5326 O O . TYR A 1 656 ? 1.326 -15.438 -38.25 1 93.31 656 TYR A O 1
ATOM 5334 N N . SER A 1 657 ? 2.309 -16.469 -40 1 93.94 657 SER A N 1
ATOM 5335 C CA . SER A 1 657 ? 1.634 -15.633 -40.969 1 93.94 657 SER A CA 1
ATOM 5336 C C . SER A 1 657 ? 0.318 -16.266 -41.406 1 93.94 657 SER A C 1
ATOM 5338 O O . SER A 1 657 ? 0.277 -17.453 -41.781 1 93.94 657 SER A O 1
ATOM 5340 N N . VAL A 1 658 ? -0.746 -15.469 -41.25 1 92.69 658 VAL A N 1
ATOM 5341 C CA . VAL A 1 658 ? -2.068 -16.016 -41.531 1 92.69 658 VAL A CA 1
ATOM 5342 C C . VAL A 1 658 ? -2.781 -15.125 -42.562 1 92.69 658 VAL A C 1
ATOM 5344 O O . VAL A 1 658 ? -2.428 -13.953 -42.719 1 92.69 658 VAL A O 1
ATOM 5347 N N . ALA A 1 659 ? -3.701 -15.695 -43.312 1 92.06 659 ALA A N 1
ATOM 5348 C CA . ALA A 1 659 ? -4.539 -14.977 -44.281 1 92.06 659 ALA A CA 1
ATOM 5349 C C . ALA A 1 659 ? -6.02 -15.164 -43.969 1 92.06 659 ALA A C 1
ATOM 5351 O O . ALA A 1 659 ? -6.434 -16.234 -43.5 1 92.06 659 ALA A O 1
ATOM 5352 N N . HIS A 1 660 ? -6.828 -14.125 -44.188 1 88.94 660 HIS A N 1
ATOM 5353 C CA . HIS A 1 660 ? -8.266 -14.195 -43.969 1 88.94 660 HIS A CA 1
ATOM 5354 C C . HIS A 1 660 ? -8.938 -15.102 -45 1 88.94 660 HIS A C 1
ATOM 5356 O O . HIS A 1 660 ? -8.555 -15.102 -46.188 1 88.94 660 HIS A O 1
ATOM 5362 N N . THR A 1 661 ? -9.812 -15.906 -44.375 1 83 661 THR A N 1
ATOM 5363 C CA . THR A 1 661 ? -10.602 -16.734 -45.281 1 83 661 THR A CA 1
ATOM 5364 C C . THR A 1 661 ? -12.094 -16.422 -45.156 1 83 661 THR A C 1
ATOM 5366 O O . THR A 1 661 ? -12.484 -15.656 -44.25 1 83 661 THR A O 1
ATOM 5369 N N . ASP A 1 662 ? -12.961 -16.875 -46.062 1 69.75 662 ASP A N 1
ATOM 5370 C CA . ASP A 1 662 ? -14.391 -16.594 -46.094 1 69.75 662 ASP A CA 1
ATOM 5371 C C . ASP A 1 662 ? -15.164 -17.547 -45.188 1 69.75 662 ASP A C 1
ATOM 5373 O O . ASP A 1 662 ? -16.141 -17.156 -44.562 1 69.75 662 ASP A O 1
ATOM 5377 N N . PRO A 1 663 ? -14.688 -18.656 -44.875 1 65.88 663 PRO A N 1
ATOM 5378 C CA . PRO A 1 663 ? -15.555 -19.609 -44.188 1 65.88 663 PRO A CA 1
ATOM 5379 C C . PRO A 1 663 ? -15.719 -19.297 -42.688 1 65.88 663 PRO A C 1
ATOM 5381 O O . PRO A 1 663 ? -14.766 -18.859 -42.031 1 65.88 663 PRO A O 1
ATOM 5384 N N . VAL A 1 664 ? -17.031 -19.438 -42.219 1 68.06 664 VAL A N 1
ATOM 5385 C CA . VAL A 1 664 ? -17.391 -19.297 -40.812 1 68.06 664 VAL A CA 1
ATOM 5386 C C . VAL A 1 664 ? -17.328 -20.672 -40.156 1 68.06 664 VAL A C 1
ATOM 5388 O O . VAL A 1 664 ? -17.719 -21.688 -40.75 1 68.06 664 VAL A O 1
ATOM 5391 N N . HIS A 1 665 ? -16.609 -20.891 -39.062 1 68.81 665 HIS A N 1
ATOM 5392 C CA . HIS A 1 665 ? -16.484 -22.109 -38.25 1 68.81 665 HIS A CA 1
ATOM 5393 C C . HIS A 1 665 ? -17.109 -21.922 -36.875 1 68.81 665 HIS A C 1
ATOM 5395 O O . HIS A 1 665 ? -17.078 -20.828 -36.312 1 68.81 665 HIS A O 1
ATOM 5401 N N . PHE A 1 666 ? -17.906 -23.078 -36.406 1 64.38 666 PHE A N 1
ATOM 5402 C CA . PHE A 1 666 ? -18.531 -23.062 -35.094 1 64.38 666 PHE A CA 1
ATOM 5403 C C . PHE A 1 666 ? -17.812 -24 -34.125 1 64.38 666 PHE A C 1
ATOM 5405 O O . PHE A 1 666 ? -17.406 -25.094 -34.5 1 64.38 666 PHE A O 1
ATOM 5412 N N . THR A 1 667 ? -17.312 -23.578 -33.031 1 65 667 THR A N 1
ATOM 5413 C CA . THR A 1 667 ? -16.719 -24.469 -32.062 1 65 667 THR A CA 1
ATOM 5414 C C . THR A 1 667 ? -17.375 -24.297 -30.688 1 65 667 THR A C 1
ATOM 5416 O O . THR A 1 667 ? -17.844 -23.203 -30.359 1 65 667 THR A O 1
ATOM 5419 N N . ASP A 1 668 ? -17.641 -25.453 -29.969 1 58.44 668 ASP A N 1
ATOM 5420 C CA . ASP A 1 668 ? -18.094 -25.406 -28.578 1 58.44 668 ASP A CA 1
ATOM 5421 C C . ASP A 1 668 ? -17.078 -24.703 -27.688 1 58.44 668 ASP A C 1
ATOM 5423 O O . ASP A 1 668 ? -15.875 -24.922 -27.812 1 58.44 668 ASP A O 1
ATOM 5427 N N . ALA A 1 669 ? -17.594 -23.719 -27.031 1 54.91 669 ALA A N 1
ATOM 5428 C CA . ALA A 1 669 ? -16.734 -22.922 -26.172 1 54.91 669 ALA A CA 1
ATOM 5429 C C . ALA A 1 669 ? -15.898 -23.812 -25.25 1 54.91 669 ALA A C 1
ATOM 5431 O O . ALA A 1 669 ? -14.836 -23.406 -24.781 1 54.91 669 ALA A O 1
ATOM 5432 N N . LEU A 1 670 ? -16.453 -25 -24.906 1 54.41 670 LEU A N 1
ATOM 5433 C CA . LEU A 1 670 ? -15.789 -25.859 -23.922 1 54.41 670 LEU A CA 1
ATOM 5434 C C . LEU A 1 670 ? -14.664 -26.672 -24.578 1 54.41 670 LEU A C 1
ATOM 5436 O O . LEU A 1 670 ? -13.828 -27.25 -23.875 1 54.41 670 LEU A O 1
ATOM 5440 N N . ASP A 1 671 ? -14.703 -26.922 -25.875 1 49.22 671 ASP A N 1
ATOM 5441 C CA . ASP A 1 671 ? -13.695 -27.781 -26.484 1 49.22 671 ASP A CA 1
ATOM 5442 C C . ASP A 1 671 ? -12.57 -26.969 -27.109 1 49.22 671 ASP A C 1
ATOM 5444 O O . ASP A 1 671 ? -12.172 -27.219 -28.234 1 49.22 671 ASP A O 1
ATOM 5448 N N . PRO A 1 672 ? -12.484 -25.875 -26.688 1 46.81 672 PRO A N 1
ATOM 5449 C CA . PRO A 1 672 ? -11.438 -25.25 -27.5 1 46.81 672 PRO A CA 1
ATOM 5450 C C . PRO A 1 672 ? -10.102 -25.984 -27.422 1 46.81 672 PRO A C 1
ATOM 5452 O O . PRO A 1 672 ? -9.68 -26.375 -26.328 1 46.81 672 PRO A O 1
ATOM 5455 N N . TRP A 1 673 ? -9.82 -26.875 -28.453 1 41.78 673 TRP A N 1
ATOM 5456 C CA . TRP A 1 673 ? -8.445 -27.359 -28.344 1 41.78 673 TRP A CA 1
ATOM 5457 C C . TRP A 1 673 ? -7.582 -26.406 -27.547 1 41.78 673 TRP A C 1
ATOM 5459 O O . TRP A 1 673 ? -6.902 -26.812 -26.594 1 41.78 673 TRP A O 1
ATOM 5469 N N . HIS A 1 674 ? -6.797 -25.531 -28.578 1 45.31 674 HIS A N 1
ATOM 5470 C CA . HIS A 1 674 ? -5.496 -24.891 -28.484 1 45.31 674 HIS A CA 1
ATOM 5471 C C . HIS A 1 674 ? -5.535 -23.719 -27.5 1 45.31 674 HIS A C 1
ATOM 5473 O O . HIS A 1 674 ? -6.035 -22.641 -27.844 1 45.31 674 HIS A O 1
ATOM 5479 N N . ARG A 1 675 ? -5.73 -23.875 -26.453 1 41.78 675 ARG A N 1
ATOM 5480 C CA . ARG A 1 675 ? -5.469 -22.859 -25.453 1 41.78 675 ARG A CA 1
ATOM 5481 C C . ARG A 1 675 ? -4.371 -21.906 -25.906 1 41.78 675 ARG A C 1
ATOM 5483 O O . ARG A 1 675 ? -3.656 -22.188 -26.875 1 41.78 675 ARG A O 1
ATOM 5490 N N . LYS A 1 676 ? -3.715 -20.75 -25.031 1 38.78 676 LYS A N 1
ATOM 5491 C CA . LYS A 1 676 ? -2.904 -19.578 -25.359 1 38.78 676 LYS A CA 1
ATOM 5492 C C . LYS A 1 676 ? -1.654 -19.984 -26.141 1 38.78 676 LYS A C 1
ATOM 5494 O O . LYS A 1 676 ? -1.039 -21 -25.844 1 38.78 676 LYS A O 1
ATOM 5499 N N . MET B 1 1 ? -24.5 6.617 2.57 1 79.94 1 MET B N 1
ATOM 5500 C CA . MET B 1 1 ? -23.375 7.543 2.475 1 79.94 1 MET B CA 1
ATOM 5501 C C . MET B 1 1 ? -22.359 7.273 3.576 1 79.94 1 MET B C 1
ATOM 5503 O O . MET B 1 1 ? -21.156 7.344 3.34 1 79.94 1 MET B O 1
ATOM 5507 N N . LYS B 1 2 ? -22.844 7.004 4.73 1 78.75 2 LYS B N 1
ATOM 5508 C CA . LYS B 1 2 ? -21.938 6.691 5.84 1 78.75 2 LYS B CA 1
ATOM 5509 C C . LYS B 1 2 ? -21.078 5.477 5.52 1 78.75 2 LYS B C 1
ATOM 5511 O O . LYS B 1 2 ? -19.859 5.5 5.734 1 78.75 2 LYS B O 1
ATOM 5516 N N . LEU B 1 3 ? -21.672 4.496 4.953 1 80.56 3 LEU B N 1
ATOM 5517 C CA . LEU B 1 3 ? -20.938 3.281 4.609 1 80.56 3 LEU B CA 1
ATOM 5518 C C . LEU B 1 3 ? -19.875 3.564 3.553 1 80.56 3 LEU B C 1
ATOM 5520 O O . LEU B 1 3 ? -18.766 3.031 3.621 1 80.56 3 LEU B O 1
ATOM 5524 N N . LYS B 1 4 ? -20.203 4.383 2.662 1 77.94 4 LYS B N 1
ATOM 5525 C CA . LYS B 1 4 ? -19.312 4.695 1.545 1 77.94 4 LYS B CA 1
ATOM 5526 C C . LYS B 1 4 ? -18.156 5.566 1.999 1 77.94 4 LYS B C 1
ATOM 5528 O O . LYS B 1 4 ? -17.016 5.383 1.549 1 77.94 4 LYS B O 1
ATOM 5533 N N . GLN B 1 5 ? -18.422 6.449 2.875 1 79.31 5 GLN B N 1
ATOM 5534 C CA . GLN B 1 5 ? -17.422 7.48 3.121 1 79.31 5 GLN B CA 1
ATOM 5535 C C . GLN B 1 5 ? -16.672 7.211 4.418 1 79.31 5 GLN B C 1
ATOM 5537 O O . GLN B 1 5 ? -15.453 7.41 4.484 1 79.31 5 GLN B O 1
ATOM 5542 N N . LYS B 1 6 ? -17.406 6.781 5.445 1 76.06 6 LYS B N 1
ATOM 5543 C CA . LYS B 1 6 ? -16.734 6.504 6.715 1 76.06 6 LYS B CA 1
ATOM 5544 C C . LYS B 1 6 ? -15.992 5.176 6.672 1 76.06 6 LYS B C 1
ATOM 5546 O O . LYS B 1 6 ? -14.859 5.082 7.137 1 76.06 6 LYS B O 1
ATOM 5551 N N . TYR B 1 7 ? -16.641 4.266 5.992 1 77.12 7 TYR B N 1
ATOM 5552 C CA . TYR B 1 7 ? -16.031 2.939 6 1 77.12 7 TYR B CA 1
ATOM 5553 C C . TYR B 1 7 ? -15.438 2.605 4.641 1 77.12 7 TYR B C 1
ATOM 5555 O O . TYR B 1 7 ? -14.891 1.516 4.445 1 77.12 7 TYR B O 1
ATOM 5563 N N . LYS B 1 8 ? -15.531 3.562 3.676 1 78.62 8 LYS B N 1
ATOM 5564 C CA . LYS B 1 8 ? -14.859 3.525 2.379 1 78.62 8 LYS B CA 1
ATOM 5565 C C . LYS B 1 8 ? -15.211 2.25 1.617 1 78.62 8 LYS B C 1
ATOM 5567 O O . LYS B 1 8 ? -14.328 1.579 1.08 1 78.62 8 LYS B O 1
ATOM 5572 N N . LEU B 1 9 ? -16.438 1.848 1.642 1 78.5 9 LEU B N 1
ATOM 5573 C CA . LEU B 1 9 ? -16.891 0.691 0.874 1 78.5 9 LEU B CA 1
ATOM 5574 C C . LEU B 1 9 ? -16.891 1 -0.62 1 78.5 9 LEU B C 1
ATOM 5576 O O . LEU B 1 9 ? -17.25 2.107 -1.027 1 78.5 9 LEU B O 1
ATOM 5580 N N . SER B 1 10 ? -16.484 0.053 -1.387 1 76.12 10 SER B N 1
ATOM 5581 C CA . SER B 1 10 ? -16.562 0.198 -2.836 1 76.12 10 SER B CA 1
ATOM 5582 C C . SER B 1 10 ? -18.016 0.216 -3.299 1 76.12 10 SER B C 1
ATOM 5584 O O . SER B 1 10 ? -18.922 -0.193 -2.561 1 76.12 10 SER B O 1
ATOM 5586 N N . GLN B 1 11 ? -18.219 0.7 -4.512 1 77.31 11 GLN B N 1
ATOM 5587 C CA . GLN B 1 11 ? -19.562 0.737 -5.062 1 77.31 11 GLN B CA 1
ATOM 5588 C C . GLN B 1 11 ? -20.141 -0.67 -5.199 1 77.31 11 GLN B C 1
ATOM 5590 O O . GLN B 1 11 ? -21.328 -0.887 -4.949 1 77.31 11 GLN B O 1
ATOM 5595 N N . VAL B 1 12 ? -19.281 -1.558 -5.547 1 77.06 12 VAL B N 1
ATOM 5596 C CA . VAL B 1 12 ? -19.734 -2.936 -5.719 1 77.06 12 VAL B CA 1
ATOM 5597 C C . VAL B 1 12 ? -20.156 -3.51 -4.367 1 77.06 12 VAL B C 1
ATOM 5599 O O . VAL B 1 12 ? -21.188 -4.199 -4.277 1 77.06 12 VAL B O 1
ATOM 5602 N N . ALA B 1 13 ? -19.406 -3.258 -3.314 1 79.31 13 ALA B N 1
ATOM 5603 C CA . ALA B 1 13 ? -19.75 -3.711 -1.969 1 79.31 13 ALA B CA 1
ATOM 5604 C C . ALA B 1 13 ? -21.031 -3.051 -1.479 1 79.31 13 ALA B C 1
ATOM 5606 O O . ALA B 1 13 ? -21.859 -3.693 -0.829 1 79.31 13 ALA B O 1
ATOM 5607 N N . LEU B 1 14 ? -21.172 -1.798 -1.782 1 83.19 14 LEU B N 1
ATOM 5608 C CA . LEU B 1 14 ? -22.375 -1.074 -1.379 1 83.19 14 LEU B CA 1
ATOM 5609 C C . LEU B 1 14 ? -23.609 -1.652 -2.059 1 83.19 14 LEU B C 1
ATOM 5611 O O . LEU B 1 14 ? -24.656 -1.814 -1.424 1 83.19 14 LEU B O 1
ATOM 5615 N N . ASN B 1 15 ? -23.453 -1.946 -3.324 1 82.31 15 ASN B N 1
ATOM 5616 C CA . ASN B 1 15 ? -24.562 -2.555 -4.051 1 82.31 15 ASN B CA 1
ATOM 5617 C C . ASN B 1 15 ? -24.906 -3.93 -3.488 1 82.31 15 ASN B C 1
ATOM 5619 O O . ASN B 1 15 ? -26.094 -4.281 -3.379 1 82.31 15 ASN B O 1
ATOM 5623 N N . ALA B 1 16 ? -23.906 -4.637 -3.133 1 83 16 ALA B N 1
ATOM 5624 C CA . ALA B 1 16 ? -24.141 -5.957 -2.551 1 83 16 ALA B CA 1
ATOM 5625 C C . ALA B 1 16 ? -24.875 -5.848 -1.217 1 83 16 ALA B C 1
ATOM 5627 O O . ALA B 1 16 ? -25.766 -6.645 -0.926 1 83 16 ALA B O 1
ATOM 5628 N N . VAL B 1 17 ? -24.484 -4.875 -0.426 1 84.06 17 VAL B N 1
ATOM 5629 C CA . VAL B 1 17 ? -25.141 -4.668 0.866 1 84.06 17 VAL B CA 1
ATOM 5630 C C . VAL B 1 17 ? -26.594 -4.277 0.656 1 84.06 17 VAL B C 1
ATOM 5632 O O . VAL B 1 17 ? -27.484 -4.797 1.331 1 84.06 17 VAL B O 1
ATOM 5635 N N . THR B 1 18 ? -26.812 -3.408 -0.294 1 84.44 18 THR B N 1
ATOM 5636 C CA . THR B 1 18 ? -28.172 -2.961 -0.571 1 84.44 18 THR B CA 1
ATOM 5637 C C . THR B 1 18 ? -29.047 -4.125 -1.032 1 84.44 18 THR B C 1
ATOM 5639 O O . THR B 1 18 ? -30.188 -4.27 -0.592 1 84.44 18 THR B O 1
ATOM 5642 N N . ASP B 1 19 ? -28.484 -4.941 -1.86 1 84.88 19 ASP B N 1
ATOM 5643 C CA . ASP B 1 19 ? -29.219 -6.086 -2.379 1 84.88 19 ASP B CA 1
ATOM 5644 C C . ASP B 1 19 ? -29.484 -7.109 -1.278 1 84.88 19 ASP B C 1
ATOM 5646 O O . ASP B 1 19 ? -30.609 -7.621 -1.162 1 84.88 19 ASP B O 1
ATOM 5650 N N . GLU B 1 20 ? -28.516 -7.359 -0.516 1 84.69 20 GLU B N 1
ATOM 5651 C CA . GLU B 1 20 ? -28.641 -8.359 0.537 1 84.69 20 GLU B CA 1
ATOM 5652 C C . GLU B 1 20 ? -29.594 -7.895 1.632 1 84.69 20 GLU B C 1
ATOM 5654 O O . GLU B 1 20 ? -30.328 -8.703 2.209 1 84.69 20 GLU B O 1
ATOM 5659 N N . VAL B 1 21 ? -29.516 -6.645 1.918 1 86.62 21 VAL B N 1
ATOM 5660 C CA . VAL B 1 21 ? -30.422 -6.102 2.926 1 86.62 21 VAL B CA 1
ATOM 5661 C C . VAL B 1 21 ? -31.859 -6.137 2.404 1 86.62 21 VAL B C 1
ATOM 5663 O O . VAL B 1 21 ? -32.781 -6.438 3.156 1 86.62 21 VAL B O 1
ATOM 5666 N N . THR B 1 22 ? -32.031 -5.82 1.148 1 87.12 22 THR B N 1
ATOM 5667 C CA . THR B 1 22 ? -33.344 -5.891 0.543 1 87.12 22 THR B CA 1
ATOM 5668 C C . THR B 1 22 ? -33.875 -7.316 0.599 1 87.12 22 THR B C 1
ATOM 5670 O O . THR B 1 22 ? -35.062 -7.527 0.951 1 87.12 22 THR B O 1
ATOM 5673 N N . ASP B 1 23 ? -33 -8.203 0.317 1 87.12 23 ASP B N 1
ATOM 5674 C CA . ASP B 1 23 ? -33.406 -9.609 0.372 1 87.12 23 ASP B CA 1
ATOM 5675 C C . ASP B 1 23 ? -33.75 -10.023 1.798 1 87.12 23 ASP B C 1
ATOM 5677 O O . ASP B 1 23 ? -34.688 -10.805 2.01 1 87.12 23 ASP B O 1
ATOM 5681 N N . LEU B 1 24 ? -33 -9.539 2.686 1 86.94 24 LEU B N 1
ATOM 5682 C CA . LEU B 1 24 ? -33.25 -9.844 4.09 1 86.94 24 LEU B CA 1
ATOM 5683 C C . LEU B 1 24 ? -34.594 -9.289 4.535 1 86.94 24 LEU B C 1
ATOM 5685 O O . LEU B 1 24 ? -35.375 -9.977 5.211 1 86.94 24 LEU B O 1
ATOM 5689 N N . VAL B 1 25 ? -34.844 -8.125 4.129 1 87.06 25 VAL B N 1
ATOM 5690 C CA . VAL B 1 25 ? -36.125 -7.488 4.5 1 87.06 25 VAL B CA 1
ATOM 5691 C C . VAL B 1 25 ? -37.281 -8.242 3.873 1 87.06 25 VAL B C 1
ATOM 5693 O O . VAL B 1 25 ? -38.281 -8.492 4.535 1 87.06 25 VAL B O 1
ATOM 5696 N N . GLN B 1 26 ? -37.094 -8.617 2.701 1 87.12 26 GLN B N 1
ATOM 5697 C CA . GLN B 1 26 ? -38.125 -9.359 2.018 1 87.12 26 GLN B CA 1
ATOM 5698 C C . GLN B 1 26 ? -38.375 -10.711 2.684 1 87.12 26 GLN B C 1
ATOM 5700 O O . GLN B 1 26 ? -39.531 -11.133 2.848 1 87.12 26 GLN B O 1
ATOM 5705 N N . SER B 1 27 ? -37.344 -11.289 3.041 1 87.5 27 SER B N 1
ATOM 5706 C CA . SER B 1 27 ? -37.469 -12.578 3.717 1 87.5 27 SER B CA 1
ATOM 5707 C C . SER B 1 27 ? -38.156 -12.438 5.062 1 87.5 27 SER B C 1
ATOM 5709 O O . SER B 1 27 ? -38.969 -13.297 5.445 1 87.5 27 SER B O 1
ATOM 5711 N N . LYS B 1 28 ? -37.906 -11.414 5.719 1 86.44 28 LYS B N 1
ATOM 5712 C CA . LYS B 1 28 ? -38.531 -11.18 7.016 1 86.44 28 LYS B CA 1
ATOM 5713 C C . LYS B 1 28 ? -40 -10.836 6.852 1 86.44 28 LYS B C 1
ATOM 5715 O O . LYS B 1 28 ? -40.844 -11.203 7.691 1 86.44 28 LYS B O 1
ATOM 5720 N N . LEU B 1 29 ? -40.281 -10.156 5.824 1 87.19 29 LEU B N 1
ATOM 5721 C CA . LEU B 1 29 ? -41.656 -9.82 5.562 1 87.19 29 LEU B CA 1
ATOM 5722 C C . LEU B 1 29 ? -42.469 -11.07 5.219 1 87.19 29 LEU B C 1
ATOM 5724 O O . LEU B 1 29 ? -43.625 -11.195 5.621 1 87.19 29 LEU B O 1
ATOM 5728 N N . ILE B 1 30 ? -41.781 -11.914 4.543 1 87.31 30 ILE B N 1
ATOM 5729 C CA . ILE B 1 30 ? -42.438 -13.172 4.215 1 87.31 30 ILE B CA 1
ATOM 5730 C C . ILE B 1 30 ? -42.656 -13.984 5.492 1 87.31 30 ILE B C 1
ATOM 5732 O O . ILE B 1 30 ? -43.75 -14.562 5.68 1 87.31 30 ILE B O 1
ATOM 5736 N N . SER B 1 31 ? -41.719 -13.992 6.312 1 87.31 31 SER B N 1
ATOM 5737 C CA . SER B 1 31 ? -41.844 -14.672 7.594 1 87.31 31 SER B CA 1
ATOM 5738 C C . SER B 1 31 ? -42.938 -14.039 8.445 1 87.31 31 SER B C 1
ATOM 5740 O O . SER B 1 31 ? -43.688 -14.742 9.141 1 87.31 31 SER B O 1
ATOM 5742 N N . LEU B 1 32 ? -43.031 -12.789 8.383 1 88 32 LEU B N 1
ATOM 5743 C CA . LEU B 1 32 ? -44.062 -12.062 9.125 1 88 32 LEU B CA 1
ATOM 5744 C C . LEU B 1 32 ? -45.438 -12.391 8.594 1 88 32 LEU B C 1
ATOM 5746 O O . LEU B 1 32 ? -46.375 -12.586 9.375 1 88 32 LEU B O 1
ATOM 5750 N N . GLU B 1 33 ? -45.531 -12.391 7.324 1 87.88 33 GLU B N 1
ATOM 5751 C CA . GLU B 1 33 ? -46.781 -12.758 6.703 1 87.88 33 GLU B CA 1
ATOM 5752 C C . GLU B 1 33 ? -47.25 -14.141 7.168 1 87.88 33 GLU B C 1
ATOM 5754 O O . GLU B 1 33 ? -48.438 -14.32 7.508 1 87.88 33 GLU B O 1
ATOM 5759 N N . GLN B 1 34 ? -46.375 -15.039 7.234 1 88 34 GLN B N 1
ATOM 5760 C CA . GLN B 1 34 ? -46.688 -16.391 7.668 1 88 34 GLN B CA 1
ATOM 5761 C C . GLN B 1 34 ? -47.094 -16.422 9.141 1 88 34 GLN B C 1
ATOM 5763 O O . GLN B 1 34 ? -48.031 -17.125 9.508 1 88 34 GLN B O 1
ATOM 5768 N N . LYS B 1 35 ? -46.438 -15.688 9.891 1 87.31 35 LYS B N 1
ATOM 5769 C CA . LYS B 1 35 ? -46.75 -15.633 11.312 1 87.31 35 LYS B CA 1
ATOM 5770 C C . LYS B 1 35 ? -48.125 -15.016 11.547 1 87.31 35 LYS B C 1
ATOM 5772 O O . LYS B 1 35 ? -48.906 -15.484 12.398 1 87.31 35 LYS B O 1
ATOM 5777 N N . LEU B 1 36 ? -48.438 -14 10.82 1 86.62 36 LEU B N 1
ATOM 5778 C CA . LEU B 1 36 ? -49.719 -13.344 10.938 1 86.62 36 LEU B CA 1
ATOM 5779 C C . LEU B 1 36 ? -50.844 -14.281 10.508 1 86.62 36 LEU B C 1
ATOM 5781 O O . LEU B 1 36 ? -51.906 -14.336 11.148 1 86.62 36 LEU B O 1
ATOM 5785 N N . HIS B 1 37 ? -50.562 -15.016 9.523 1 86.44 37 HIS B N 1
ATOM 5786 C CA . HIS B 1 37 ? -51.562 -15.984 9.047 1 86.44 37 HIS B CA 1
ATOM 5787 C C . HIS B 1 37 ? -51.781 -17.094 10.07 1 86.44 37 HIS B C 1
ATOM 5789 O O . HIS B 1 37 ? -52.906 -17.562 10.258 1 86.44 37 HIS B O 1
ATOM 5795 N N . ASN B 1 38 ? -50.781 -17.5 10.703 1 86.06 38 ASN B N 1
ATOM 5796 C CA . ASN B 1 38 ? -50.875 -18.578 11.672 1 86.06 38 ASN B CA 1
ATOM 5797 C C . ASN B 1 38 ? -51.594 -18.156 12.938 1 86.06 38 ASN B C 1
ATOM 5799 O O . ASN B 1 38 ? -52.375 -18.922 13.516 1 86.06 38 ASN B O 1
ATOM 5803 N N . VAL B 1 39 ? -51.375 -16.938 13.297 1 82.88 39 VAL B N 1
ATOM 5804 C CA . VAL B 1 39 ? -51.906 -16.469 14.57 1 82.88 39 VAL B CA 1
ATOM 5805 C C . VAL B 1 39 ? -53.312 -15.922 14.352 1 82.88 39 VAL B C 1
ATOM 5807 O O . VAL B 1 39 ? -54.219 -16.156 15.164 1 82.88 39 VAL B O 1
ATOM 5810 N N . LEU B 1 40 ? -53.594 -15.25 13.195 1 79.06 40 LEU B N 1
ATOM 5811 C CA . LEU B 1 40 ? -54.844 -14.508 13.031 1 79.06 40 LEU B CA 1
ATOM 5812 C C . LEU B 1 40 ? -55.719 -15.133 11.945 1 79.06 40 LEU B C 1
ATOM 5814 O O . LEU B 1 40 ? -56.812 -14.672 11.688 1 79.06 40 LEU B O 1
ATOM 5818 N N . GLY B 1 41 ? -55.281 -16.109 11.25 1 77.5 41 GLY B N 1
ATOM 5819 C CA . GLY B 1 41 ? -56 -16.719 10.148 1 77.5 41 GLY B CA 1
ATOM 5820 C C . GLY B 1 41 ? -57.438 -17.094 10.523 1 77.5 41 GLY B C 1
ATOM 5821 O O . GLY B 1 41 ? -58.344 -16.953 9.719 1 77.5 41 GLY B O 1
ATOM 5822 N N . GLY B 1 42 ? -57.688 -17.641 11.703 1 75.75 42 GLY B N 1
ATOM 5823 C CA . GLY B 1 42 ? -59 -18.078 12.094 1 75.75 42 GLY B CA 1
ATOM 5824 C C . GLY B 1 42 ? -59.844 -16.953 12.664 1 75.75 42 GLY B C 1
ATOM 5825 O O . GLY B 1 42 ? -61.062 -17.109 12.82 1 75.75 42 GLY B O 1
ATOM 5826 N N . VAL B 1 43 ? -59.281 -15.805 12.852 1 78.25 43 VAL B N 1
ATOM 5827 C CA . VAL B 1 43 ? -59.969 -14.719 13.555 1 78.25 43 VAL B CA 1
ATOM 5828 C C . VAL B 1 43 ? -60.281 -13.594 12.57 1 78.25 43 VAL B C 1
ATOM 5830 O O . VAL B 1 43 ? -61.344 -12.977 12.656 1 78.25 43 VAL B O 1
ATOM 5833 N N . LEU B 1 44 ? -59.469 -13.453 11.539 1 80.38 44 LEU B N 1
ATOM 5834 C CA . LEU B 1 44 ? -59.625 -12.359 10.586 1 80.38 44 LEU B CA 1
ATOM 5835 C C . LEU B 1 44 ? -60.406 -12.82 9.352 1 80.38 44 LEU B C 1
ATOM 5837 O O . LEU B 1 44 ? -60.312 -13.992 8.969 1 80.38 44 LEU B O 1
ATOM 5841 N N . THR B 1 45 ? -61.281 -11.914 8.938 1 82.31 45 THR B N 1
ATOM 5842 C CA . THR B 1 45 ? -61.969 -12.211 7.695 1 82.31 45 THR B CA 1
ATOM 5843 C C . THR B 1 45 ? -61 -12.242 6.516 1 82.31 45 THR B C 1
ATOM 5845 O O . THR B 1 45 ? -59.875 -11.734 6.609 1 82.31 45 THR B O 1
ATOM 5848 N N . ASN B 1 46 ? -61.344 -12.945 5.5 1 83 46 ASN B N 1
ATOM 5849 C CA . ASN B 1 46 ? -60.531 -13.039 4.297 1 83 46 ASN B CA 1
ATOM 5850 C C . ASN B 1 46 ? -60.219 -11.664 3.727 1 83 46 ASN B C 1
ATOM 5852 O O . ASN B 1 46 ? -59.125 -11.445 3.176 1 83 46 ASN B O 1
ATOM 5856 N N . GLU B 1 47 ? -61.156 -10.719 3.957 1 82.44 47 GLU B N 1
ATOM 5857 C CA . GLU B 1 47 ? -60.938 -9.359 3.471 1 82.44 47 GLU B CA 1
ATOM 5858 C C . GLU B 1 47 ? -59.875 -8.641 4.281 1 82.44 47 GLU B C 1
ATOM 5860 O O . GLU B 1 47 ? -59.062 -7.895 3.729 1 82.44 47 GLU B O 1
ATOM 5865 N N . GLN B 1 48 ? -59.906 -8.883 5.547 1 82.69 48 GLN B N 1
ATOM 5866 C CA . GLN B 1 48 ? -58.938 -8.25 6.43 1 82.69 48 GLN B CA 1
ATOM 5867 C C . GLN B 1 48 ? -57.531 -8.797 6.18 1 82.69 48 GLN B C 1
ATOM 5869 O O . GLN B 1 48 ? -56.562 -8.039 6.152 1 82.69 48 GLN B O 1
ATOM 5874 N N . LEU B 1 49 ? -57.438 -10.062 5.957 1 84.56 49 LEU B N 1
ATOM 5875 C CA . LEU B 1 49 ? -56.156 -10.703 5.684 1 84.56 49 LEU B CA 1
ATOM 5876 C C . LEU B 1 49 ? -55.594 -10.219 4.352 1 84.56 49 LEU B C 1
ATOM 5878 O O . LEU B 1 49 ? -54.375 -10.047 4.223 1 84.56 49 LEU B O 1
ATOM 5882 N N . SER B 1 50 ? -56.5 -10.039 3.432 1 86.38 50 SER B N 1
ATOM 5883 C CA . SER B 1 50 ? -56.062 -9.539 2.129 1 86.38 50 SER B CA 1
ATOM 5884 C C . SER B 1 50 ? -55.531 -8.109 2.234 1 86.38 50 SER B C 1
ATOM 5886 O O . SER B 1 50 ? -54.594 -7.746 1.545 1 86.38 50 SER B O 1
ATOM 5888 N N . SER B 1 51 ? -56.125 -7.34 3.092 1 85.31 51 SER B N 1
ATOM 5889 C CA . SER B 1 51 ? -55.688 -5.969 3.301 1 85.31 51 SER B CA 1
ATOM 5890 C C . SER B 1 51 ? -54.281 -5.934 3.945 1 85.31 51 SER B C 1
ATOM 5892 O O . SER B 1 51 ? -53.469 -5.066 3.629 1 85.31 51 SER B O 1
ATOM 5894 N N . ILE B 1 52 ? -54 -6.82 4.832 1 86.06 52 ILE B N 1
ATOM 5895 C CA . ILE B 1 52 ? -52.719 -6.914 5.488 1 86.06 52 ILE B CA 1
ATOM 5896 C C . ILE B 1 52 ? -51.656 -7.324 4.477 1 86.06 52 ILE B C 1
ATOM 5898 O O . ILE B 1 52 ? -50.562 -6.754 4.449 1 86.06 52 ILE B O 1
ATOM 5902 N N . ASN B 1 53 ? -51.969 -8.242 3.65 1 87.5 53 ASN B N 1
ATOM 5903 C CA . ASN B 1 53 ? -51.031 -8.703 2.629 1 87.5 53 ASN B CA 1
ATOM 5904 C C . ASN B 1 53 ? -50.719 -7.598 1.628 1 87.5 53 ASN B C 1
ATOM 5906 O O . ASN B 1 53 ? -49.594 -7.504 1.149 1 87.5 53 ASN B O 1
ATOM 5910 N N . ASP B 1 54 ? -51.656 -6.801 1.396 1 88.06 54 ASP B N 1
ATOM 5911 C CA . ASP B 1 54 ? -51.438 -5.691 0.474 1 88.06 54 ASP B CA 1
ATOM 5912 C C . ASP B 1 54 ? -50.469 -4.66 1.068 1 88.06 54 ASP B C 1
ATOM 5914 O O . ASP B 1 54 ? -49.688 -4.07 0.349 1 88.06 54 ASP B O 1
ATOM 5918 N N . ILE B 1 55 ? -50.531 -4.504 2.324 1 87.19 55 ILE B N 1
ATOM 5919 C CA . ILE B 1 55 ? -49.656 -3.549 2.996 1 87.19 55 ILE B CA 1
ATOM 5920 C C . ILE B 1 55 ? -48.25 -4.086 3.02 1 87.19 55 ILE B C 1
ATOM 5922 O O . ILE B 1 55 ? -47.281 -3.338 2.789 1 87.19 55 ILE B O 1
ATOM 5926 N N . LEU B 1 56 ? -48.094 -5.363 3.238 1 88.44 56 LEU B N 1
ATOM 5927 C CA . LEU B 1 56 ? -46.781 -5.996 3.348 1 88.44 56 LEU B CA 1
ATOM 5928 C C . LEU B 1 56 ? -46.062 -6.004 2 1 88.44 56 LEU B C 1
ATOM 5930 O O . LEU B 1 56 ? -44.844 -6.078 1.944 1 88.44 56 LEU B O 1
ATOM 5934 N N . LYS B 1 57 ? -46.812 -5.867 0.924 1 87.88 57 LYS B N 1
ATOM 5935 C CA . LYS B 1 57 ? -46.219 -5.941 -0.417 1 87.88 57 LYS B CA 1
ATOM 5936 C C . LYS B 1 57 ? -45.969 -4.547 -0.978 1 87.88 57 LYS B C 1
ATOM 5938 O O . LYS B 1 57 ? -45.469 -4.41 -2.107 1 87.88 57 LYS B O 1
ATOM 5943 N N . GLN B 1 58 ? -46.219 -3.59 -0.108 1 85.81 58 GLN B N 1
ATOM 5944 C CA . GLN B 1 58 ? -45.938 -2.229 -0.564 1 85.81 58 GLN B CA 1
ATOM 5945 C C . GLN B 1 58 ? -44.469 -2.008 -0.804 1 85.81 58 GLN B C 1
ATOM 5947 O O . GLN B 1 58 ? -43.625 -2.512 -0.052 1 85.81 58 GLN B O 1
ATOM 5952 N N . GLN B 1 59 ? -44.094 -1.26 -1.719 1 78.81 59 GLN B N 1
ATOM 5953 C CA . GLN B 1 59 ? -42.75 -1.068 -2.213 1 78.81 59 GLN B CA 1
ATOM 5954 C C . GLN B 1 59 ? -41.875 -0.392 -1.162 1 78.81 59 GLN B C 1
ATOM 5956 O O . GLN B 1 59 ? -40.656 -0.68 -1.065 1 78.81 59 GLN B O 1
ATOM 5961 N N . ASP B 1 60 ? -42.562 0.494 -0.492 1 79.81 60 ASP B N 1
ATOM 5962 C CA . ASP B 1 60 ? -41.781 1.253 0.487 1 79.81 60 ASP B CA 1
ATOM 5963 C C . ASP B 1 60 ? -41.281 0.35 1.61 1 79.81 60 ASP B C 1
ATOM 5965 O O . ASP B 1 60 ? -40.312 0.67 2.279 1 79.81 60 ASP B O 1
ATOM 5969 N N . LEU B 1 61 ? -41.969 -0.76 1.718 1 84.31 61 LEU B N 1
ATOM 5970 C CA . LEU B 1 61 ? -41.562 -1.693 2.762 1 84.31 61 LEU B CA 1
ATOM 5971 C C . LEU B 1 61 ? -40.625 -2.768 2.197 1 84.31 61 LEU B C 1
ATOM 5973 O O . LEU B 1 61 ? -39.656 -3.143 2.836 1 84.31 61 LEU B O 1
ATOM 5977 N N . THR B 1 62 ? -40.938 -3.207 1.034 1 84.06 62 THR B N 1
ATOM 5978 C CA . THR B 1 62 ? -40.219 -4.34 0.467 1 84.06 62 THR B CA 1
ATOM 5979 C C . THR B 1 62 ? -38.875 -3.9 -0.082 1 84.06 62 THR B C 1
ATOM 5981 O O . THR B 1 62 ? -37.938 -4.711 -0.193 1 84.06 62 THR B O 1
ATOM 5984 N N . ASN B 1 63 ? -38.812 -2.617 -0.409 1 84.69 63 ASN B N 1
ATOM 5985 C CA . ASN B 1 63 ? -37.562 -2.092 -0.97 1 84.69 63 ASN B CA 1
ATOM 5986 C C . ASN B 1 63 ? -37.062 -0.874 -0.195 1 84.69 63 ASN B C 1
ATOM 5988 O O . ASN B 1 63 ? -37.219 0.261 -0.651 1 84.69 63 ASN B O 1
ATOM 5992 N N . PRO B 1 64 ? -36.406 -1.154 0.893 1 82.62 64 PRO B N 1
ATOM 5993 C CA . PRO B 1 64 ? -35.969 -0.055 1.753 1 82.62 64 PRO B CA 1
ATOM 5994 C C . PRO B 1 64 ? -35.062 0.927 1.028 1 82.62 64 PRO B C 1
ATOM 5996 O O . PRO B 1 64 ? -34.906 2.076 1.452 1 82.62 64 PRO B O 1
ATOM 5999 N N . PHE B 1 65 ? -34.469 0.495 -0.081 1 82.44 65 PHE B N 1
ATOM 6000 C CA . PHE B 1 65 ? -33.531 1.367 -0.793 1 82.44 65 PHE B CA 1
ATOM 6001 C C . PHE B 1 65 ? -34.094 1.736 -2.166 1 82.44 65 PHE B C 1
ATOM 6003 O O . PHE B 1 65 ? -33.312 1.92 -3.117 1 82.44 65 PHE B O 1
ATOM 6010 N N . GLY B 1 66 ? -35.375 1.765 -2.178 1 78.38 66 GLY B N 1
ATOM 6011 C CA . GLY B 1 66 ? -36 2.18 -3.426 1 78.38 66 GLY B CA 1
ATOM 6012 C C . GLY B 1 66 ? -35.438 3.498 -3.947 1 78.38 66 GLY B C 1
ATOM 6013 O O . GLY B 1 66 ? -35.375 4.484 -3.209 1 78.38 66 GLY B O 1
ATOM 6014 N N . GLY B 1 67 ? -34.938 3.59 -5.07 1 75.25 67 GLY B N 1
ATOM 6015 C CA . GLY B 1 67 ? -34.375 4.777 -5.684 1 75.25 67 GLY B CA 1
ATOM 6016 C C . GLY B 1 67 ? -32.875 4.926 -5.434 1 75.25 67 GLY B C 1
ATOM 6017 O O . GLY B 1 67 ? -32.25 5.914 -5.844 1 75.25 67 GLY B O 1
ATOM 6018 N N . LEU B 1 68 ? -32.344 4.07 -4.629 1 78.88 68 LEU B N 1
ATOM 6019 C CA . LEU B 1 68 ? -30.922 4.125 -4.301 1 78.88 68 LEU B CA 1
ATOM 6020 C C . LEU B 1 68 ? -30.219 2.852 -4.746 1 78.88 68 LEU B C 1
ATOM 6022 O O . LEU B 1 68 ? -29.219 2.449 -4.145 1 78.88 68 LEU B O 1
ATOM 6026 N N . ARG B 1 69 ? -30.656 2.236 -5.742 1 73.19 69 ARG B N 1
ATOM 6027 C CA . ARG B 1 69 ? -30.203 0.897 -6.094 1 73.19 69 ARG B CA 1
ATOM 6028 C C . ARG B 1 69 ? -28.875 0.954 -6.852 1 73.19 69 ARG B C 1
ATOM 6030 O O . ARG B 1 69 ? -28.031 0.066 -6.707 1 73.19 69 ARG B O 1
ATOM 6037 N N . ASN B 1 70 ? -28.812 1.959 -7.699 1 76.38 70 ASN B N 1
ATOM 6038 C CA . ASN B 1 70 ? -27.594 2.043 -8.484 1 76.38 70 ASN B CA 1
ATOM 6039 C C . ASN B 1 70 ? -26.859 3.365 -8.258 1 76.38 70 ASN B C 1
ATOM 6041 O O . ASN B 1 70 ? -27.359 4.23 -7.531 1 76.38 70 ASN B O 1
ATOM 6045 N N . ALA B 1 71 ? -25.703 3.479 -8.727 1 77.62 71 ALA B N 1
ATOM 6046 C CA . ALA B 1 71 ? -24.844 4.641 -8.523 1 77.62 71 ALA B CA 1
ATOM 6047 C C . ALA B 1 71 ? -25.5 5.91 -9.047 1 77.62 71 ALA B C 1
ATOM 6049 O O . ALA B 1 71 ? -25.391 6.977 -8.438 1 77.62 71 ALA B O 1
ATOM 6050 N N . TYR B 1 72 ? -26.203 5.711 -10.07 1 78.06 72 TYR B N 1
ATOM 6051 C CA . TYR B 1 72 ? -26.859 6.848 -10.695 1 78.06 72 TYR B CA 1
ATOM 6052 C C . TYR B 1 72 ? -27.953 7.402 -9.797 1 78.06 72 TYR B C 1
ATOM 6054 O O . TYR B 1 72 ? -28.047 8.617 -9.594 1 78.06 72 TYR B O 1
ATOM 6062 N N . GLN B 1 73 ? -28.766 6.559 -9.25 1 81.94 73 GLN B N 1
ATOM 6063 C CA . GLN B 1 73 ? -29.844 6.969 -8.359 1 81.94 73 GLN B CA 1
ATOM 6064 C C . GLN B 1 73 ? -29.297 7.57 -7.066 1 81.94 73 GLN B C 1
ATOM 6066 O O . GLN B 1 73 ? -29.859 8.531 -6.535 1 81.94 73 GLN B O 1
ATOM 6071 N N . GLN B 1 74 ? -28.281 7.035 -6.613 1 82.19 74 GLN B N 1
ATOM 6072 C CA . GLN B 1 74 ? -27.641 7.551 -5.406 1 82.19 74 GLN B CA 1
ATOM 6073 C C . GLN B 1 74 ? -27.125 8.969 -5.617 1 82.19 74 GLN B C 1
ATOM 6075 O O . GLN B 1 74 ? -27.344 9.852 -4.781 1 82.19 74 GLN B O 1
ATOM 6080 N N . GLU B 1 75 ? -26.5 9.164 -6.703 1 84 75 GLU B N 1
ATOM 6081 C CA . GLU B 1 75 ? -25.953 10.484 -7.016 1 84 75 GLU B CA 1
ATOM 6082 C C . GLU B 1 75 ? -27.062 11.523 -7.141 1 84 75 GLU B C 1
ATOM 6084 O O . GLU B 1 75 ? -26.906 12.664 -6.699 1 84 75 GLU B O 1
ATOM 6089 N N . ALA B 1 76 ? -28.125 11.102 -7.805 1 84.88 76 ALA B N 1
ATOM 6090 C CA . ALA B 1 76 ? -29.266 12 -7.934 1 84.88 76 ALA B CA 1
ATOM 6091 C C . ALA B 1 76 ? -29.812 12.383 -6.566 1 84.88 76 ALA B C 1
ATOM 6093 O O . ALA B 1 76 ? -30.172 13.547 -6.336 1 84.88 76 ALA B O 1
ATOM 6094 N N . TYR B 1 77 ? -29.844 11.445 -5.734 1 84.38 77 TYR B N 1
ATOM 6095 C CA . TYR B 1 77 ? -30.328 11.688 -4.375 1 84.38 77 TYR B CA 1
ATOM 6096 C C . TYR B 1 77 ? -29.391 12.648 -3.637 1 84.38 77 TYR B C 1
ATOM 6098 O O . TYR B 1 77 ? -29.859 13.578 -2.967 1 84.38 77 TYR B O 1
ATOM 6106 N N . PHE B 1 78 ? -28.125 12.5 -3.752 1 84.62 78 PHE B N 1
ATOM 6107 C CA . PHE B 1 78 ? -27.141 13.328 -3.062 1 84.62 78 PHE B CA 1
ATOM 6108 C C . PHE B 1 78 ? -27.188 14.766 -3.582 1 84.62 78 PHE B C 1
ATOM 6110 O O . PHE B 1 78 ? -27.062 15.711 -2.811 1 84.62 78 PHE B O 1
ATOM 6117 N N . THR B 1 79 ? -27.344 14.852 -4.836 1 85.62 79 THR B N 1
ATOM 6118 C CA . THR B 1 79 ? -27.391 16.172 -5.465 1 85.62 79 THR B CA 1
ATOM 6119 C C . THR B 1 79 ? -28.641 16.938 -5.031 1 85.62 79 THR B C 1
ATOM 6121 O O . THR B 1 79 ? -28.578 18.141 -4.766 1 85.62 79 THR B O 1
ATOM 6124 N N . THR B 1 80 ? -29.688 16.172 -4.883 1 83.94 80 THR B N 1
ATOM 6125 C CA . THR B 1 80 ? -30.969 16.812 -4.602 1 83.94 80 THR B CA 1
ATOM 6126 C C . THR B 1 80 ? -31.094 17.125 -3.115 1 83.94 80 THR B C 1
ATOM 6128 O O . THR B 1 80 ? -31.594 18.188 -2.744 1 83.94 80 THR B O 1
ATOM 6131 N N . TYR B 1 81 ? -30.562 16.297 -2.291 1 82.12 81 TYR B N 1
ATOM 6132 C CA . TYR B 1 81 ? -30.922 16.406 -0.882 1 82.12 81 TYR B CA 1
ATOM 6133 C C . TYR B 1 81 ? -29.719 16.781 -0.039 1 82.12 81 TYR B C 1
ATOM 6135 O O . TYR B 1 81 ? -29.859 17.25 1.094 1 82.12 81 TYR B O 1
ATOM 6143 N N . LEU B 1 82 ? -28.484 16.672 -0.526 1 83.31 82 LEU B N 1
ATOM 6144 C CA . LEU B 1 82 ? -27.312 16.906 0.309 1 83.31 82 LEU B CA 1
ATOM 6145 C C . LEU B 1 82 ? -26.391 17.938 -0.33 1 83.31 82 LEU B C 1
ATOM 6147 O O . LEU B 1 82 ? -25.219 18.062 0.051 1 83.31 82 LEU B O 1
ATOM 6151 N N . ASP B 1 83 ? -26.875 18.75 -1.275 1 83.94 83 ASP B N 1
ATOM 6152 C CA . ASP B 1 83 ? -26.125 19.828 -1.91 1 83.94 83 ASP B CA 1
ATOM 6153 C C . ASP B 1 83 ? -24.797 19.312 -2.477 1 83.94 83 ASP B C 1
ATOM 6155 O O . ASP B 1 83 ? -23.766 19.953 -2.303 1 83.94 83 ASP B O 1
ATOM 6159 N N . TYR B 1 84 ? -24.781 18.094 -2.836 1 89.31 84 TYR B N 1
ATOM 6160 C CA . TYR B 1 84 ? -23.609 17.516 -3.488 1 89.31 84 TYR B CA 1
ATOM 6161 C C . TYR B 1 84 ? -23.219 18.312 -4.727 1 89.31 84 TYR B C 1
ATOM 6163 O O . TYR B 1 84 ? -24.078 18.609 -5.57 1 89.31 84 TYR B O 1
ATOM 6171 N N . GLN B 1 85 ? -21.922 18.766 -4.727 1 90.81 85 GLN B N 1
ATOM 6172 C CA . GLN B 1 85 ? -21.375 19.453 -5.887 1 90.81 85 GLN B CA 1
ATOM 6173 C C . 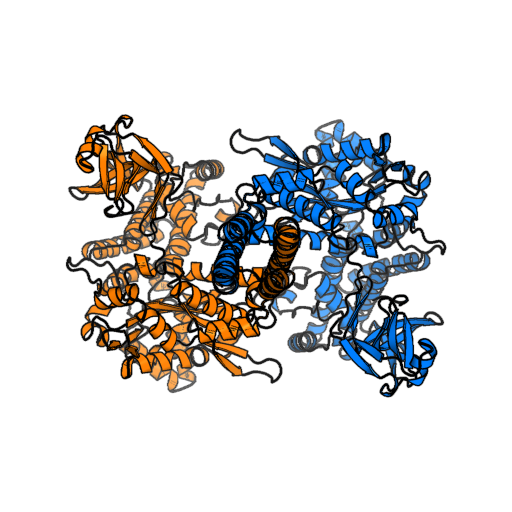GLN B 1 85 ? -20.422 18.547 -6.664 1 90.81 85 GLN B C 1
ATOM 6175 O O . GLN B 1 85 ? -19.391 18.125 -6.137 1 90.81 85 GLN B O 1
ATOM 6180 N N . LYS B 1 86 ? -20.719 18.297 -7.855 1 92.44 86 LYS B N 1
ATOM 6181 C CA . LYS B 1 86 ? -19.875 17.453 -8.695 1 92.44 86 LYS B CA 1
ATOM 6182 C C . LYS B 1 86 ? -18.578 18.156 -9.055 1 92.44 86 LYS B C 1
ATOM 6184 O O . LYS B 1 86 ? -18.562 19.359 -9.344 1 92.44 86 LYS B O 1
ATOM 6189 N N . PRO B 1 87 ? -17.438 17.438 -8.984 1 95.38 87 PRO B N 1
ATOM 6190 C CA . PRO B 1 87 ? -16.203 18.031 -9.492 1 95.38 87 PRO B CA 1
ATOM 6191 C C . PRO B 1 87 ? -16.266 18.359 -10.984 1 95.38 87 PRO B C 1
ATOM 6193 O O . PRO B 1 87 ? -16.984 17.688 -11.734 1 95.38 87 PRO B O 1
ATOM 6196 N N . VAL B 1 88 ? -15.602 19.328 -11.391 1 96.12 88 VAL B N 1
ATOM 6197 C CA . VAL B 1 88 ? -15.641 19.781 -12.766 1 96.12 88 VAL B CA 1
ATOM 6198 C C . VAL B 1 88 ? -14.398 19.297 -13.516 1 96.12 88 VAL B C 1
ATOM 6200 O O . VAL B 1 88 ? -13.273 19.562 -13.109 1 96.12 88 VAL B O 1
ATOM 6203 N N . ARG B 1 89 ? -14.664 18.5 -14.547 1 95.75 89 ARG B N 1
ATOM 6204 C CA . ARG B 1 89 ? -13.594 18 -15.398 1 95.75 89 ARG B CA 1
ATOM 6205 C C . ARG B 1 89 ? -13.133 19.078 -16.375 1 95.75 89 ARG B C 1
ATOM 6207 O O . ARG B 1 89 ? -13.945 19.656 -17.094 1 95.75 89 ARG B O 1
ATOM 6214 N N . ARG B 1 90 ? -11.859 19.391 -16.484 1 95.5 90 ARG B N 1
ATOM 6215 C CA . ARG B 1 90 ? -11.297 20.359 -17.406 1 95.5 90 ARG B CA 1
ATOM 6216 C C . ARG B 1 90 ? -10.18 19.719 -18.234 1 95.5 90 ARG B C 1
ATOM 6218 O O . ARG B 1 90 ? -9.266 19.109 -17.688 1 95.5 90 ARG B O 1
ATOM 6225 N N . GLU B 1 91 ? -10.25 19.906 -19.438 1 94.38 91 GLU B N 1
ATOM 6226 C CA . GLU B 1 91 ? -9.242 19.359 -20.344 1 94.38 91 GLU B CA 1
ATOM 6227 C C . GLU B 1 91 ? -8.125 20.359 -20.594 1 94.38 91 GLU B C 1
ATOM 6229 O O . GLU B 1 91 ? -8.383 21.547 -20.812 1 94.38 91 GLU B O 1
ATOM 6234 N N . LEU B 1 92 ? -6.926 19.984 -20.422 1 93.38 92 LEU B N 1
ATOM 6235 C CA . LEU B 1 92 ? -5.777 20.859 -20.625 1 93.38 92 LEU B CA 1
ATOM 6236 C C . LEU B 1 92 ? -5.199 20.703 -22.016 1 93.38 92 LEU B C 1
ATOM 6238 O O . LEU B 1 92 ? -4.582 21.625 -22.547 1 93.38 92 LEU B O 1
ATOM 6242 N N . GLY B 1 93 ? -5.246 19.453 -22.547 1 86.88 93 GLY B N 1
ATOM 6243 C CA . GLY B 1 93 ? -4.699 19.141 -23.859 1 86.88 93 GLY B CA 1
ATOM 6244 C C . GLY B 1 93 ? -4.367 17.672 -24.047 1 86.88 93 GLY B C 1
ATOM 6245 O O . GLY B 1 93 ? -4.648 16.859 -23.172 1 86.88 93 GLY B O 1
ATOM 6246 N N . GLY B 1 94 ? -3.938 17.25 -25.188 1 78.56 94 GLY B N 1
ATOM 6247 C CA . GLY B 1 94 ? -3.529 15.883 -25.484 1 78.56 94 GLY B CA 1
ATOM 6248 C C . GLY B 1 94 ? -4.238 15.305 -26.703 1 78.56 94 GLY B C 1
ATOM 6249 O O . GLY B 1 94 ? -4.965 16.016 -27.406 1 78.56 94 GLY B O 1
ATOM 6250 N N . GLU B 1 95 ? -3.779 14.016 -26.938 1 70.88 95 GLU B N 1
ATOM 6251 C CA . GLU B 1 95 ? -4.355 13.352 -28.094 1 70.88 95 GLU B CA 1
ATOM 6252 C C . GLU B 1 95 ? -5.816 12.977 -27.844 1 70.88 95 GLU B C 1
ATOM 6254 O O . GLU B 1 95 ? -6.262 12.914 -26.703 1 70.88 95 GLU B O 1
ATOM 6259 N N . THR B 1 96 ? -6.602 12.906 -28.828 1 60.16 96 THR B N 1
ATOM 6260 C CA . THR B 1 96 ? -8.047 12.719 -28.812 1 60.16 96 THR B CA 1
ATOM 6261 C C . THR B 1 96 ? -8.438 11.586 -27.875 1 60.16 96 THR B C 1
ATOM 6263 O O . THR B 1 96 ? -9.406 11.703 -27.109 1 60.16 96 THR B O 1
ATOM 6266 N N . ASP B 1 97 ? -7.699 10.477 -27.812 1 63.94 97 ASP B N 1
ATOM 6267 C CA . ASP B 1 97 ? -8.141 9.297 -27.078 1 63.94 97 ASP B CA 1
ATOM 6268 C C . ASP B 1 97 ? -7.621 9.336 -25.641 1 63.94 97 ASP B C 1
ATOM 6270 O O . ASP B 1 97 ? -8.094 8.586 -24.781 1 63.94 97 ASP B O 1
ATOM 6274 N N . LYS B 1 98 ? -6.629 10.281 -25.344 1 74.19 98 LYS B N 1
ATOM 6275 C CA . LYS B 1 98 ? -6.039 10.383 -24.016 1 74.19 98 LYS B CA 1
ATOM 6276 C C . LYS B 1 98 ? -5.785 11.836 -23.641 1 74.19 98 LYS B C 1
ATOM 6278 O O . LYS B 1 98 ? -4.645 12.305 -23.688 1 74.19 98 LYS B O 1
ATOM 6283 N N . GLN B 1 99 ? -6.82 12.398 -23.109 1 85.88 99 GLN B N 1
ATOM 6284 C CA . GLN B 1 99 ? -6.707 13.805 -22.75 1 85.88 99 GLN B CA 1
ATOM 6285 C C . GLN B 1 99 ? -6.164 13.969 -21.328 1 85.88 99 GLN B C 1
ATOM 6287 O O . GLN B 1 99 ? -6.512 13.195 -20.438 1 85.88 99 GLN B O 1
ATOM 6292 N N . ASP B 1 100 ? -5.199 14.891 -21.234 1 92.19 100 ASP B N 1
ATOM 6293 C CA . ASP B 1 100 ? -4.762 15.297 -19.906 1 92.19 100 ASP B CA 1
ATOM 6294 C C . ASP B 1 100 ? -5.82 16.156 -19.219 1 92.19 100 ASP B C 1
ATOM 6296 O O . ASP B 1 100 ? -6.375 17.078 -19.828 1 92.19 100 ASP B O 1
ATOM 6300 N N . VAL B 1 101 ? -6.18 15.734 -18.078 1 94.81 101 VAL B N 1
ATOM 6301 C CA . VAL B 1 101 ? -7.34 16.375 -17.469 1 94.81 101 VAL B CA 1
ATOM 6302 C C . VAL B 1 101 ? -6.992 16.828 -16.047 1 94.81 101 VAL B C 1
ATOM 6304 O O . VAL B 1 101 ? -6.039 16.328 -15.453 1 94.81 101 VAL B O 1
ATOM 6307 N N . VAL B 1 102 ? -7.629 17.859 -15.578 1 97.12 102 VAL B N 1
ATOM 6308 C CA . VAL B 1 102 ? -7.66 18.344 -14.203 1 97.12 102 VAL B CA 1
ATOM 6309 C C . VAL B 1 102 ? -9.094 18.328 -13.68 1 97.12 102 VAL B C 1
ATOM 6311 O O . VAL B 1 102 ? -10.031 18.625 -14.43 1 97.12 102 VAL B O 1
ATOM 6314 N N . TYR B 1 103 ? -9.305 17.844 -12.484 1 97.69 103 TYR B N 1
ATOM 6315 C CA . TYR B 1 103 ? -10.609 17.938 -11.836 1 97.69 103 TYR B CA 1
ATOM 6316 C C . TYR B 1 103 ? -10.625 19.078 -10.82 1 97.69 103 TYR B C 1
ATOM 6318 O O . TYR B 1 103 ? -9.859 19.047 -9.844 1 97.69 103 TYR B O 1
ATOM 6326 N N . ASP B 1 104 ? -11.477 20.016 -11 1 97.69 104 ASP B N 1
ATOM 6327 C CA . ASP B 1 104 ? -11.625 21.172 -10.117 1 97.69 104 ASP B CA 1
ATOM 6328 C C . ASP B 1 104 ? -12.812 20.984 -9.18 1 97.69 104 ASP B C 1
ATOM 6330 O O . ASP B 1 104 ? -13.875 20.516 -9.594 1 97.69 104 ASP B O 1
ATOM 6334 N N . ILE B 1 105 ? -12.586 21.281 -7.941 1 97.5 105 ILE B N 1
ATOM 6335 C CA . ILE B 1 105 ? -13.688 21.344 -6.984 1 97.5 105 ILE B CA 1
ATOM 6336 C C . ILE B 1 105 ? -14.273 22.766 -6.988 1 97.5 105 ILE B C 1
ATOM 6338 O O . ILE B 1 105 ? -13.539 23.75 -7.012 1 97.5 105 ILE B O 1
ATOM 6342 N N . PRO B 1 106 ? -15.625 22.875 -7.051 1 96.12 106 PRO B N 1
ATOM 6343 C CA . PRO B 1 106 ? -16.234 24.203 -7.02 1 96.12 106 PRO B CA 1
ATOM 6344 C C . PRO B 1 106 ? -15.875 24.984 -5.754 1 96.12 106 PRO B C 1
ATOM 6346 O O . PRO B 1 106 ? -16.578 24.875 -4.746 1 96.12 106 PRO B O 1
ATOM 6349 N N . PHE B 1 107 ? -14.922 25.828 -5.891 1 97 107 PHE B N 1
ATOM 6350 C CA . PHE B 1 107 ? -14.281 26.5 -4.762 1 97 107 PHE B CA 1
ATOM 6351 C C . PHE B 1 107 ? -15.258 27.422 -4.055 1 97 107 PHE B C 1
ATOM 6353 O O . PHE B 1 107 ? -15.5 27.297 -2.854 1 97 107 PHE B O 1
ATOM 6360 N N . LEU B 1 108 ? -15.891 28.344 -4.766 1 97.38 108 LEU B N 1
ATOM 6361 C CA . LEU B 1 108 ? -16.781 29.344 -4.172 1 97.38 108 LEU B CA 1
ATOM 6362 C C . LEU B 1 108 ? -18.016 28.688 -3.566 1 97.38 108 LEU B C 1
ATOM 6364 O O . LEU B 1 108 ? -18.453 29.078 -2.486 1 97.38 108 LEU B O 1
ATOM 6368 N N . LYS B 1 109 ? -18.516 27.672 -4.266 1 94.88 109 LYS B N 1
ATOM 6369 C CA . LYS B 1 109 ? -19.656 26.953 -3.73 1 94.88 109 LYS B CA 1
ATOM 6370 C C . LYS B 1 109 ? -19.297 26.203 -2.451 1 94.88 109 LYS B C 1
ATOM 6372 O O . LYS B 1 109 ? -20.094 26.141 -1.513 1 94.88 109 LYS B O 1
ATOM 6377 N N . SER B 1 110 ? -18.125 25.594 -2.443 1 95.12 110 SER B N 1
ATOM 6378 C CA . SER B 1 110 ? -17.656 24.906 -1.247 1 95.12 110 SER B CA 1
ATOM 6379 C C . SER B 1 110 ? -17.531 25.875 -0.067 1 95.12 110 SER B C 1
ATOM 6381 O O . SER B 1 110 ? -17.906 25.531 1.057 1 95.12 110 SER B O 1
ATOM 6383 N N . LEU B 1 111 ? -17.016 27.062 -0.33 1 96.62 111 LEU B N 1
ATOM 6384 C CA . LEU B 1 111 ? -16.891 28.062 0.71 1 96.62 111 LEU B CA 1
ATOM 6385 C C . LEU B 1 111 ? -18.266 28.469 1.251 1 96.62 111 LEU B C 1
ATOM 6387 O O . LEU B 1 111 ? -18.438 28.625 2.463 1 96.62 111 LEU B O 1
ATOM 6391 N N . GLN B 1 112 ? -19.203 28.656 0.341 1 95.62 112 GLN B N 1
ATOM 6392 C CA . GLN B 1 112 ? -20.562 29.016 0.741 1 95.62 112 GLN B CA 1
ATOM 6393 C C . GLN B 1 112 ? -21.172 27.953 1.632 1 95.62 112 GLN B C 1
ATOM 6395 O O . GLN B 1 112 ? -21.797 28.266 2.654 1 95.62 112 GLN B O 1
ATOM 6400 N N . LEU B 1 113 ? -21 26.688 1.234 1 92.69 113 LEU B N 1
ATOM 6401 C CA . LEU B 1 113 ? -21.562 25.578 1.998 1 92.69 113 LEU B CA 1
ATOM 6402 C C . LEU B 1 113 ? -20.906 25.484 3.375 1 92.69 113 LEU B C 1
ATOM 6404 O O . LEU B 1 113 ? -21.594 25.203 4.367 1 92.69 113 LEU B O 1
ATOM 6408 N N . LEU B 1 114 ? -19.625 25.719 3.453 1 93.56 114 LEU B N 1
ATOM 6409 C CA . LEU B 1 114 ? -18.906 25.688 4.723 1 93.56 114 LEU B CA 1
ATOM 6410 C C . LEU B 1 114 ? -19.391 26.797 5.648 1 93.56 114 LEU B C 1
ATOM 6412 O O . LEU B 1 114 ? -19.641 26.562 6.836 1 93.56 114 LEU B O 1
ATOM 6416 N N . LEU B 1 115 ? -19.609 28 5.086 1 94.12 115 LEU B N 1
ATOM 6417 C CA . LEU B 1 115 ? -19.969 29.172 5.883 1 94.12 115 LEU B CA 1
ATOM 6418 C C . LEU B 1 115 ? -21.453 29.125 6.258 1 94.12 115 LEU B C 1
ATOM 6420 O O . LEU B 1 115 ? -21.891 29.891 7.117 1 94.12 115 LEU B O 1
ATOM 6424 N N . LYS B 1 116 ? -22.172 28.266 5.602 1 90.31 116 LYS B N 1
ATOM 6425 C CA . LYS B 1 116 ? -23.562 28.047 5.992 1 90.31 116 LYS B CA 1
ATOM 6426 C C . LYS B 1 116 ? -23.656 27.297 7.316 1 90.31 116 LYS B C 1
ATOM 6428 O O . LYS B 1 116 ? -24.672 27.359 8.008 1 90.31 116 LYS B O 1
ATOM 6433 N N . HIS B 1 117 ? -22.625 26.609 7.562 1 87.5 117 HIS B N 1
ATOM 6434 C CA . HIS B 1 117 ? -22.578 25.922 8.852 1 87.5 117 HIS B CA 1
ATOM 6435 C C . HIS B 1 117 ? -22.438 26.906 10 1 87.5 117 HIS B C 1
ATOM 6437 O O . HIS B 1 117 ? -21.469 27.672 10.055 1 87.5 117 HIS B O 1
ATOM 6443 N N . ASP B 1 118 ? -23.219 26.812 10.977 1 86.5 118 ASP B N 1
ATOM 6444 C CA . ASP B 1 118 ? -23.344 27.828 12.023 1 86.5 118 ASP B CA 1
ATOM 6445 C C . ASP B 1 118 ? -22.062 27.922 12.852 1 86.5 118 ASP B C 1
ATOM 6447 O O . ASP B 1 118 ? -21.594 29.016 13.133 1 86.5 118 ASP B O 1
ATOM 6451 N N . ILE B 1 119 ? -21.547 26.828 13.211 1 84.31 119 ILE B N 1
ATOM 6452 C CA . ILE B 1 119 ? -20.375 26.812 14.094 1 84.31 119 ILE B CA 1
ATOM 6453 C C . ILE B 1 119 ? -19.188 27.438 13.383 1 84.31 119 ILE B C 1
ATOM 6455 O O . ILE B 1 119 ? -18.469 28.266 13.961 1 84.31 119 ILE B O 1
ATOM 6459 N N . LEU B 1 120 ? -18.984 27.141 12.164 1 89.62 120 LEU B N 1
ATOM 6460 C CA . LEU B 1 120 ? -17.859 27.672 11.398 1 89.62 120 LEU B CA 1
ATOM 6461 C C . LEU B 1 120 ? -18.031 29.156 11.141 1 89.62 120 LEU B C 1
ATOM 6463 O O . LEU B 1 120 ? -17.094 29.938 11.312 1 89.62 120 LEU B O 1
ATOM 6467 N N . ARG B 1 121 ? -19.203 29.516 10.773 1 92.12 121 ARG B N 1
ATOM 6468 C CA . ARG B 1 121 ? -19.5 30.922 10.508 1 92.12 121 ARG B CA 1
ATOM 6469 C C . ARG B 1 121 ? -19.266 31.766 11.75 1 92.12 121 ARG B C 1
ATOM 6471 O O . ARG B 1 121 ? -18.656 32.844 11.664 1 92.12 121 ARG B O 1
ATOM 6478 N N . ASN B 1 122 ? -19.688 31.219 12.852 1 91.38 122 ASN B N 1
ATOM 6479 C CA . ASN B 1 122 ? -19.531 31.969 14.094 1 91.38 122 ASN B CA 1
ATOM 6480 C C . ASN B 1 122 ? -18.062 32.156 14.453 1 91.38 122 ASN B C 1
ATOM 6482 O O . ASN B 1 122 ? -17.656 33.219 14.945 1 91.38 122 ASN B O 1
ATOM 6486 N N . LYS B 1 123 ? -17.297 31.156 14.234 1 91.81 123 LYS B N 1
ATOM 6487 C CA . LYS B 1 123 ? -15.859 31.266 14.523 1 91.81 123 LYS B CA 1
ATOM 6488 C C . LYS B 1 123 ? -15.188 32.281 13.602 1 91.81 123 LYS B C 1
ATOM 6490 O O . LYS B 1 123 ? -14.266 32.969 14.023 1 91.81 123 LYS B O 1
ATOM 6495 N N . VAL B 1 124 ? -15.602 32.344 12.383 1 94.5 124 VAL B N 1
ATOM 6496 C CA . VAL B 1 124 ? -15.047 33.281 11.422 1 94.5 124 VAL B CA 1
ATOM 6497 C C . VAL B 1 124 ? -15.414 34.719 11.836 1 94.5 124 VAL B C 1
ATOM 6499 O O . VAL B 1 124 ? -14.57 35.594 11.805 1 94.5 124 VAL B O 1
ATOM 6502 N N . LEU B 1 125 ? -16.641 34.906 12.281 1 94.06 125 LEU B N 1
ATOM 6503 C CA . LEU B 1 125 ? -17.141 36.219 12.633 1 94.06 125 LEU B CA 1
ATOM 6504 C C . LEU B 1 125 ? -16.531 36.688 13.945 1 94.06 125 LEU B C 1
ATOM 6506 O O . LEU B 1 125 ? -16.266 37.906 14.117 1 94.06 125 LEU B O 1
ATOM 6510 N N . GLN B 1 126 ? -16.312 35.844 14.844 1 92.25 126 GLN B N 1
ATOM 6511 C CA . GLN B 1 126 ? -15.781 36.188 16.156 1 92.25 126 GLN B CA 1
ATOM 6512 C C . GLN B 1 126 ? -14.297 36.531 16.078 1 92.25 126 GLN B C 1
ATOM 6514 O O . GLN B 1 126 ? -13.82 37.406 16.828 1 92.25 126 GLN B O 1
ATOM 6519 N N . GLY B 1 127 ? -13.586 35.969 15.172 1 89.69 127 GLY B N 1
ATOM 6520 C CA . GLY B 1 127 ? -12.141 36.125 15.102 1 89.69 127 GLY B CA 1
ATOM 6521 C C . GLY B 1 127 ? -11.406 35.5 16.266 1 89.69 127 GLY B C 1
ATOM 6522 O O . GLY B 1 127 ? -12.039 35 17.219 1 89.69 127 GLY B O 1
ATOM 6523 N N . HIS B 1 128 ? -10.031 35.531 16.25 1 91.12 128 HIS B N 1
ATOM 6524 C CA . HIS B 1 128 ? -9.281 34.938 17.328 1 91.12 128 HIS B CA 1
ATOM 6525 C C . HIS B 1 128 ? -7.941 35.625 17.531 1 91.12 128 HIS B C 1
ATOM 6527 O O . HIS B 1 128 ? -6.961 34.969 17.922 1 91.12 128 HIS B O 1
ATOM 6533 N N . GLU B 1 129 ? -7.855 36.875 17.203 1 93.44 129 GLU B N 1
ATOM 6534 C CA . GLU B 1 129 ? -6.68 37.688 17.484 1 93.44 129 GLU B CA 1
ATOM 6535 C C . GLU B 1 129 ? -6.434 37.812 18.984 1 93.44 129 GLU B C 1
ATOM 6537 O O . GLU B 1 129 ? -7.375 38 19.75 1 93.44 129 GLU B O 1
ATOM 6542 N N . ARG B 1 130 ? -5.188 37.75 19.344 1 92.75 130 ARG B N 1
ATOM 6543 C CA . ARG B 1 130 ? -4.832 37.844 20.75 1 92.75 130 ARG B CA 1
ATOM 6544 C C . ARG B 1 130 ? -4.66 39.281 21.188 1 92.75 130 ARG B C 1
ATOM 6546 O O . ARG B 1 130 ? -4.176 40.125 20.406 1 92.75 130 ARG B O 1
ATOM 6553 N N . ALA B 1 131 ? -4.91 39.594 22.438 1 92.12 131 ALA B N 1
ATOM 6554 C CA . ALA B 1 131 ? -4.805 40.938 22.953 1 92.12 131 ALA B CA 1
ATOM 6555 C C . ALA B 1 131 ? -3.543 41.125 23.797 1 92.12 131 ALA B C 1
ATOM 6557 O O . ALA B 1 131 ? -3.133 42.25 24.094 1 92.12 131 ALA B O 1
ATOM 6558 N N . ASP B 1 132 ? -2.826 40.062 24.125 1 92.19 132 ASP B N 1
ATOM 6559 C CA . ASP B 1 132 ? -1.714 40.125 25.062 1 92.19 132 ASP B CA 1
ATOM 6560 C C . ASP B 1 132 ? -0.397 40.406 24.344 1 92.19 132 ASP B C 1
ATOM 6562 O O . ASP B 1 132 ? 0.668 40.406 24.969 1 92.19 132 ASP B O 1
ATOM 6566 N N . GLY B 1 133 ? -0.407 40.625 23.047 1 90.94 133 GLY B N 1
ATOM 6567 C CA . GLY B 1 133 ? 0.798 40.969 22.297 1 90.94 133 GLY B CA 1
ATOM 6568 C C . GLY B 1 133 ? 1.616 39.75 21.906 1 90.94 133 GLY B C 1
ATOM 6569 O O . GLY B 1 133 ? 2.623 39.875 21.203 1 90.94 133 GLY B O 1
ATOM 6570 N N . LEU B 1 134 ? 1.235 38.594 22.312 1 95.38 134 LEU B N 1
ATOM 6571 C CA . LEU B 1 134 ? 1.908 37.344 21.938 1 95.38 134 LEU B CA 1
ATOM 6572 C C . LEU B 1 134 ? 1.46 36.875 20.562 1 95.38 134 LEU B C 1
ATOM 6574 O O . LEU B 1 134 ? 0.437 37.344 20.047 1 95.38 134 LEU B O 1
ATOM 6578 N N . LEU B 1 135 ? 2.275 36.094 19.922 1 96.62 135 LEU B N 1
ATOM 6579 C CA . LEU B 1 135 ? 1.956 35.531 18.625 1 96.62 135 LEU B CA 1
ATOM 6580 C C . LEU B 1 135 ? 1.41 34.094 18.766 1 96.62 135 LEU B C 1
ATOM 6582 O O . LEU B 1 135 ? 2.104 33.219 19.266 1 96.62 135 LEU B O 1
ATOM 6586 N N . GLY B 1 136 ? 0.172 33.938 18.375 1 96 136 GLY B N 1
ATOM 6587 C CA . GLY B 1 136 ? -0.445 32.625 18.531 1 96 136 GLY B CA 1
ATOM 6588 C C . GLY B 1 136 ? -0.98 32.062 17.234 1 96 136 GLY B C 1
ATOM 6589 O O . GLY B 1 136 ? -1.241 30.875 17.125 1 96 136 GLY B O 1
ATOM 6590 N N . ASP B 1 137 ? -1.144 32.938 16.25 1 96.5 137 ASP B N 1
ATOM 6591 C CA . ASP B 1 137 ? -1.64 32.531 14.938 1 96.5 137 ASP B CA 1
ATOM 6592 C C . ASP B 1 137 ? -1.356 33.594 13.875 1 96.5 137 ASP B C 1
ATOM 6594 O O . ASP B 1 137 ? -0.723 34.594 14.172 1 96.5 137 ASP B O 1
ATOM 6598 N N . PHE B 1 138 ? -1.803 33.344 12.68 1 96.81 138 PHE B N 1
ATOM 6599 C CA . PHE B 1 138 ? -1.55 34.25 11.555 1 96.81 138 PHE B CA 1
ATOM 6600 C C . PHE B 1 138 ? -2.084 35.625 11.836 1 96.81 138 PHE B C 1
ATOM 6602 O O . PHE B 1 138 ? -1.438 36.625 11.516 1 96.81 138 PHE B O 1
ATOM 6609 N N . CYS B 1 139 ? -3.258 35.75 12.453 1 96.62 139 CYS B N 1
ATOM 6610 C CA . CYS B 1 139 ? -3.93 37.031 12.672 1 96.62 139 CYS B CA 1
ATOM 6611 C C . CYS B 1 139 ? -3.172 37.875 13.68 1 96.62 139 CYS B C 1
ATOM 6613 O O . CYS B 1 139 ? -3.428 39.062 13.812 1 96.62 139 CYS B O 1
ATOM 6615 N N . ASP B 1 140 ? -2.191 37.281 14.359 1 96.88 140 ASP B N 1
ATOM 6616 C CA . ASP B 1 140 ? -1.397 38 15.344 1 96.88 140 ASP B CA 1
ATOM 6617 C C . ASP B 1 140 ? -0.133 38.594 14.703 1 96.88 140 ASP B C 1
ATOM 6619 O O . ASP B 1 140 ? 0.558 39.406 15.32 1 96.88 140 ASP B O 1
ATOM 6623 N N . GLY B 1 141 ? 0.172 38.188 13.477 1 96.5 141 GLY B N 1
ATOM 6624 C CA . GLY B 1 141 ? 1.403 38.594 12.828 1 96.5 141 GLY B CA 1
ATOM 6625 C C . GLY B 1 141 ? 1.282 39.938 12.125 1 96.5 141 GLY B C 1
ATOM 6626 O O . GLY B 1 141 ? 0.176 40.438 11.93 1 96.5 141 GLY B O 1
ATOM 6627 N N . SER B 1 142 ? 2.393 40.438 11.727 1 96.31 142 SER B N 1
ATOM 6628 C CA . SER B 1 142 ? 2.43 41.75 11.086 1 96.31 142 SER B CA 1
ATOM 6629 C C . SER B 1 142 ? 1.82 41.688 9.688 1 96.31 142 SER B C 1
ATOM 6631 O O . SER B 1 142 ? 1.251 42.688 9.219 1 96.31 142 SER B O 1
ATOM 6633 N N . LEU B 1 143 ? 1.923 40.562 9 1 96.19 143 LEU B N 1
ATOM 6634 C CA . LEU B 1 143 ? 1.368 40.438 7.66 1 96.19 143 LEU B CA 1
ATOM 6635 C C . LEU B 1 143 ? -0.145 40.625 7.676 1 96.19 143 LEU B C 1
ATOM 6637 O O . LEU B 1 143 ? -0.707 41.25 6.762 1 96.19 143 LEU B O 1
ATOM 6641 N N . PHE B 1 144 ? -0.787 40.062 8.68 1 96.69 144 PHE B N 1
ATOM 6642 C CA . PHE B 1 144 ? -2.229 40.219 8.828 1 96.69 144 PHE B CA 1
ATOM 6643 C C . PHE B 1 144 ? -2.58 41.656 9.195 1 96.69 144 PHE B C 1
ATOM 6645 O O . PHE B 1 144 ? -3.477 42.25 8.602 1 96.69 144 PHE B O 1
ATOM 6652 N N . LYS B 1 145 ? -1.857 42.25 10.125 1 95.44 145 LYS B N 1
ATOM 6653 C CA . LYS B 1 145 ? -2.17 43.562 10.688 1 95.44 145 LYS B CA 1
ATOM 6654 C C . LYS B 1 145 ? -1.945 44.656 9.656 1 95.44 145 LYS B C 1
ATOM 6656 O O . LYS B 1 145 ? -2.648 45.656 9.656 1 95.44 145 LYS B O 1
ATOM 6661 N N . MET B 1 146 ? -1.028 44.406 8.773 1 95.06 146 MET B N 1
ATOM 6662 C CA . MET B 1 146 ? -0.683 45.438 7.797 1 95.06 146 MET B CA 1
ATOM 6663 C C . MET B 1 146 ? -1.289 45.125 6.434 1 95.06 146 MET B C 1
ATOM 6665 O O . MET B 1 146 ? -1.156 45.906 5.496 1 95.06 146 MET B O 1
ATOM 6669 N N . HIS B 1 147 ? -1.965 44.094 6.348 1 95.62 147 HIS B N 1
ATOM 6670 C CA . HIS B 1 147 ? -2.527 43.656 5.07 1 95.62 147 HIS B CA 1
ATOM 6671 C C . HIS B 1 147 ? -3.658 44.594 4.629 1 95.62 147 HIS B C 1
ATOM 6673 O O . HIS B 1 147 ? -4.535 44.938 5.426 1 95.62 147 HIS B O 1
ATOM 6679 N 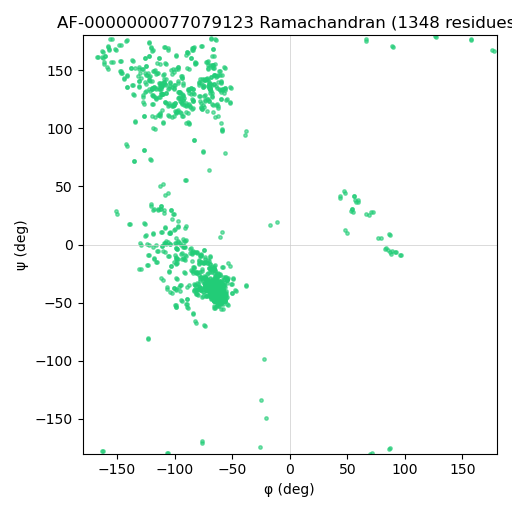N . PRO B 1 148 ? -3.693 44.906 3.441 1 95.56 148 PRO B N 1
ATOM 6680 C CA . PRO B 1 148 ? -4.695 45.875 2.984 1 95.56 148 PRO B CA 1
ATOM 6681 C C . PRO B 1 148 ? -6.125 45.375 3.172 1 95.56 148 PRO B C 1
ATOM 6683 O O . PRO B 1 148 ? -7.008 46.156 3.553 1 95.56 148 PRO B O 1
ATOM 6686 N N . LEU B 1 149 ? -6.363 44.156 2.984 1 96.94 149 LEU B N 1
ATOM 6687 C CA . LEU B 1 149 ? -7.715 43.625 3.068 1 96.94 149 LEU B CA 1
ATOM 6688 C C . LEU B 1 149 ? -8.047 43.188 4.496 1 96.94 149 LEU B C 1
ATOM 6690 O O . LEU B 1 149 ? -9.094 43.562 5.027 1 96.94 149 LEU B O 1
ATOM 6694 N N . PHE B 1 150 ? -7.168 42.469 5.137 1 96.62 150 PHE B N 1
ATOM 6695 C CA . PHE B 1 150 ? -7.438 41.906 6.441 1 96.62 150 PHE B CA 1
ATOM 6696 C C . PHE B 1 150 ? -7.488 42.969 7.523 1 96.62 150 PHE B C 1
ATOM 6698 O O . PHE B 1 150 ? -8.18 42.812 8.531 1 96.62 150 PHE B O 1
ATOM 6705 N N . SER B 1 151 ? -6.695 44.031 7.336 1 95 151 SER B N 1
ATOM 6706 C CA . SER B 1 151 ? -6.723 45.125 8.297 1 95 151 SER B CA 1
ATOM 6707 C C . SER B 1 151 ? -8.023 45.906 8.203 1 95 151 SER B C 1
ATOM 6709 O O . SER B 1 151 ? -8.523 46.438 9.211 1 95 151 SER B O 1
ATOM 6711 N N . ALA B 1 152 ? -8.555 45.969 6.969 1 94.94 152 ALA B N 1
ATOM 6712 C CA . ALA B 1 152 ? -9.789 46.719 6.723 1 94.94 152 ALA B CA 1
ATOM 6713 C C . ALA B 1 152 ? -11.008 45.906 7.164 1 94.94 152 ALA B C 1
ATOM 6715 O O . ALA B 1 152 ? -11.984 46.469 7.668 1 94.94 152 ALA B O 1
ATOM 6716 N N . ASP B 1 153 ? -10.977 44.625 6.934 1 95.19 153 ASP B N 1
ATOM 6717 C CA . ASP B 1 153 ? -12.047 43.719 7.289 1 95.19 153 ASP B CA 1
ATOM 6718 C C . ASP B 1 153 ? -11.484 42.469 7.965 1 95.19 153 ASP B C 1
ATOM 6720 O O . ASP B 1 153 ? -11.031 41.531 7.293 1 95.19 153 ASP B O 1
ATOM 6724 N N . LYS B 1 154 ? -11.664 42.406 9.219 1 92.69 154 LYS B N 1
ATOM 6725 C CA . LYS B 1 154 ? -11.086 41.312 10 1 92.69 154 LYS B CA 1
ATOM 6726 C C . LYS B 1 154 ? -11.836 40 9.758 1 92.69 154 LYS B C 1
ATOM 6728 O O . LYS B 1 154 ? -11.336 38.906 10.094 1 92.69 154 LYS B O 1
ATOM 6733 N N . THR B 1 155 ? -13 40.125 9.172 1 94.38 155 THR B N 1
ATOM 6734 C CA . THR B 1 155 ? -13.789 38.906 8.922 1 94.38 155 THR B CA 1
ATOM 6735 C C . THR B 1 155 ? -13.531 38.375 7.523 1 94.38 155 THR B C 1
ATOM 6737 O O . THR B 1 155 ? -14.07 37.312 7.145 1 94.38 155 THR B O 1
ATOM 6740 N N . ALA B 1 156 ? -12.641 39.125 6.789 1 97.75 156 ALA B N 1
ATOM 6741 C CA . ALA B 1 156 ? -12.312 38.625 5.453 1 97.75 156 ALA B CA 1
ATOM 6742 C C . ALA B 1 156 ? -11.695 37.219 5.516 1 97.75 156 ALA B C 1
ATOM 6744 O O . ALA B 1 156 ? -10.898 36.938 6.41 1 97.75 156 ALA B O 1
ATOM 6745 N N . LEU B 1 157 ? -12.078 36.375 4.586 1 98.19 157 LEU B N 1
ATOM 6746 C CA . LEU B 1 157 ? -11.656 34.969 4.605 1 98.19 157 LEU B CA 1
ATOM 6747 C C . LEU B 1 157 ? -10.164 34.875 4.289 1 98.19 157 LEU B C 1
ATOM 6749 O O . LEU B 1 157 ? -9.703 35.375 3.266 1 98.19 157 LEU B O 1
ATOM 6753 N N . GLN B 1 158 ? -9.477 34.281 5.184 1 98 158 GLN B N 1
ATOM 6754 C CA . GLN B 1 158 ? -8.062 33.938 5.004 1 98 158 GLN B CA 1
ATOM 6755 C C . GLN B 1 158 ? -7.906 32.562 4.328 1 98 158 GLN B C 1
ATOM 6757 O O . GLN B 1 158 ? -7.953 31.531 4.992 1 98 158 GLN B O 1
ATOM 6762 N N . ILE B 1 159 ? -7.586 32.5 3.062 1 98.25 159 ILE B N 1
ATOM 6763 C CA . ILE B 1 159 ? -7.457 31.266 2.326 1 98.25 159 ILE B CA 1
ATOM 6764 C C . ILE B 1 159 ? -6.008 30.781 2.363 1 98.25 159 ILE B C 1
ATOM 6766 O O . ILE B 1 159 ? -5.121 31.438 1.796 1 98.25 159 ILE B O 1
ATOM 6770 N N . GLN B 1 160 ? -5.762 29.734 3.043 1 97.88 160 GLN B N 1
ATOM 6771 C CA . GLN B 1 160 ? -4.445 29.109 3.061 1 97.88 160 GLN B CA 1
ATOM 6772 C C . GLN B 1 160 ? -4.344 28 2.01 1 97.88 160 GLN B C 1
ATOM 6774 O O . GLN B 1 160 ? -5.109 27.031 2.043 1 97.88 160 GLN B O 1
ATOM 6779 N N . LEU B 1 161 ? -3.414 28.109 1.116 1 98.19 161 LEU B N 1
ATOM 6780 C CA . LEU B 1 161 ? -3.279 27.156 0.019 1 98.19 161 LEU B CA 1
ATOM 6781 C C . LEU B 1 161 ? -2.137 26.188 0.284 1 98.19 161 LEU B C 1
ATOM 6783 O O . LEU B 1 161 ? -1.187 26.516 0.997 1 98.19 161 LEU B O 1
ATOM 6787 N N . TYR B 1 162 ? -2.244 24.984 -0.217 1 97.75 162 TYR B N 1
ATOM 6788 C CA . TYR B 1 162 ? -1.224 23.953 -0.076 1 97.75 162 TYR B CA 1
ATOM 6789 C C . TYR B 1 162 ? -1.133 23.109 -1.337 1 97.75 162 TYR B C 1
ATOM 6791 O O . TYR B 1 162 ? -2.143 22.859 -1.997 1 97.75 162 TYR B O 1
ATOM 6799 N N . TYR B 1 163 ? 0.093 22.734 -1.691 1 97.19 163 TYR B N 1
ATOM 6800 C CA . TYR B 1 163 ? 0.343 21.844 -2.822 1 97.19 163 TYR B CA 1
ATOM 6801 C C . TYR B 1 163 ? 1.371 20.781 -2.461 1 97.19 163 TYR B C 1
ATOM 6803 O O . TYR B 1 163 ? 2.355 21.062 -1.776 1 97.19 163 TYR B O 1
ATOM 6811 N N . ASP B 1 164 ? 1.079 19.531 -2.902 1 96.38 164 ASP B N 1
ATOM 6812 C CA . ASP B 1 164 ? 2.064 18.453 -2.795 1 96.38 164 ASP B CA 1
ATOM 6813 C C . ASP B 1 164 ? 1.728 17.297 -3.736 1 96.38 164 ASP B C 1
ATOM 6815 O O . ASP B 1 164 ? 0.576 17.141 -4.145 1 96.38 164 ASP B O 1
ATOM 6819 N N . ASP B 1 165 ? 2.773 16.531 -4.098 1 94.88 165 ASP B N 1
ATOM 6820 C CA . ASP B 1 165 ? 2.605 15.336 -4.914 1 94.88 165 ASP B CA 1
ATOM 6821 C C . ASP B 1 165 ? 2.465 14.094 -4.043 1 94.88 165 ASP B C 1
ATOM 6823 O O . ASP B 1 165 ? 3.076 14 -2.977 1 94.88 165 ASP B O 1
ATOM 6827 N N . VAL B 1 166 ? 1.634 13.211 -4.492 1 93.44 166 VAL B N 1
ATOM 6828 C CA . VAL B 1 166 ? 1.445 11.984 -3.723 1 93.44 166 VAL B CA 1
ATOM 6829 C C . VAL B 1 166 ? 1.446 10.781 -4.66 1 93.44 166 VAL B C 1
ATOM 6831 O O . VAL B 1 166 ? 0.79 10.797 -5.703 1 93.44 166 VAL B O 1
ATOM 6834 N N . GLU B 1 167 ? 2.264 9.781 -4.34 1 90.62 167 GLU B N 1
ATOM 6835 C CA . GLU B 1 167 ? 2.256 8.508 -5.051 1 90.62 167 GLU B CA 1
ATOM 6836 C C . GLU B 1 167 ? 1.222 7.555 -4.465 1 90.62 167 GLU B C 1
ATOM 6838 O O . GLU B 1 167 ? 1.32 7.164 -3.297 1 90.62 167 GLU B O 1
ATOM 6843 N N . ILE B 1 168 ? 0.254 7.121 -5.215 1 87.44 168 ILE B N 1
ATOM 6844 C CA . ILE B 1 168 ? -0.837 6.312 -4.68 1 87.44 168 ILE B CA 1
ATOM 6845 C C . ILE B 1 168 ? -0.571 4.836 -4.957 1 87.44 168 ILE B C 1
ATOM 6847 O O . ILE B 1 168 ? -1.228 3.961 -4.387 1 87.44 168 ILE B O 1
ATOM 6851 N N . CYS B 1 169 ? 0.325 4.484 -5.848 1 80.75 169 CYS B N 1
ATOM 6852 C CA . CYS B 1 169 ? 0.663 3.094 -6.137 1 80.75 169 CYS B CA 1
ATOM 6853 C C . CYS B 1 169 ? 2.025 2.732 -5.555 1 80.75 169 CYS B C 1
ATOM 6855 O O . CYS B 1 169 ? 2.611 3.512 -4.801 1 80.75 169 CYS B O 1
ATOM 6857 N N . ASN B 1 170 ? 2.479 1.437 -5.766 1 73.38 170 ASN B N 1
ATOM 6858 C CA . ASN B 1 170 ? 3.771 0.969 -5.277 1 73.38 170 ASN B CA 1
ATOM 6859 C C . ASN B 1 170 ? 4.922 1.754 -5.898 1 73.38 170 ASN B C 1
ATOM 6861 O O . ASN B 1 170 ? 5.129 1.704 -7.113 1 73.38 170 ASN B O 1
ATOM 6865 N N . PRO B 1 171 ? 5.582 2.369 -5.07 1 72.56 171 PRO B N 1
ATOM 6866 C CA . PRO B 1 171 ? 6.645 3.229 -5.594 1 72.56 171 PRO B CA 1
ATOM 6867 C C . PRO B 1 171 ? 7.801 2.434 -6.199 1 72.56 171 PRO B C 1
ATOM 6869 O O . PRO B 1 171 ? 8.609 2.986 -6.945 1 72.56 171 PRO B O 1
ATOM 6872 N N . LEU B 1 172 ? 7.895 1.124 -5.891 1 70.31 172 LEU B N 1
ATOM 6873 C CA . LEU B 1 172 ? 8.992 0.298 -6.379 1 70.31 172 LEU B CA 1
ATOM 6874 C C . LEU B 1 172 ? 8.562 -0.514 -7.594 1 70.31 172 LEU B C 1
ATOM 6876 O O . LEU B 1 172 ? 9.383 -1.205 -8.211 1 70.31 172 LEU B O 1
ATOM 6880 N N . GLY B 1 173 ? 7.387 -0.324 -7.98 1 71.06 173 GLY B N 1
ATOM 6881 C CA . GLY B 1 173 ? 6.852 -1.146 -9.055 1 71.06 173 GLY B CA 1
ATOM 6882 C C . GLY B 1 173 ? 7.223 -0.639 -10.438 1 71.06 173 GLY B C 1
ATOM 6883 O O . GLY B 1 173 ? 7.824 0.429 -10.57 1 71.06 173 GLY B O 1
ATOM 6884 N N . SER B 1 174 ? 6.938 -1.474 -11.461 1 75.75 174 SER B N 1
ATOM 6885 C CA . SER B 1 174 ? 7.25 -1.176 -12.852 1 75.75 174 SER B CA 1
ATOM 6886 C C . SER B 1 174 ? 6.539 0.087 -13.328 1 75.75 174 SER B C 1
ATOM 6888 O O . SER B 1 174 ? 7 0.76 -14.25 1 75.75 174 SER B O 1
ATOM 6890 N N . ARG B 1 175 ? 5.414 0.409 -12.711 1 76 175 ARG B N 1
ATOM 6891 C CA . ARG B 1 175 ? 4.621 1.556 -13.141 1 76 175 ARG B CA 1
ATOM 6892 C C . ARG B 1 175 ? 4.699 2.686 -12.117 1 76 175 ARG B C 1
ATOM 6894 O O . ARG B 1 175 ? 3.748 3.455 -11.961 1 76 175 ARG B O 1
ATOM 6901 N N . ALA B 1 176 ? 5.844 2.689 -11.461 1 76.25 176 ALA B N 1
ATOM 6902 C CA . ALA B 1 176 ? 6.047 3.758 -10.484 1 76.25 176 ALA B CA 1
ATOM 6903 C C . ALA B 1 176 ? 5.934 5.129 -11.141 1 76.25 176 ALA B C 1
ATOM 6905 O O . ALA B 1 176 ? 6.426 5.332 -12.258 1 76.25 176 ALA B O 1
ATOM 6906 N N . LYS B 1 177 ? 5.195 6.105 -10.562 1 75.94 177 LYS B N 1
ATOM 6907 C CA . LYS B 1 177 ? 5.078 7.512 -10.93 1 75.94 177 LYS B CA 1
ATOM 6908 C C . LYS B 1 177 ? 3.971 7.719 -11.961 1 75.94 177 LYS B C 1
ATOM 6910 O O . LYS B 1 177 ? 3.627 8.852 -12.289 1 75.94 177 LYS B O 1
ATOM 6915 N N . LYS B 1 178 ? 3.461 6.582 -12.438 1 80.06 178 LYS B N 1
ATOM 6916 C CA . LYS B 1 178 ? 2.424 6.691 -13.453 1 80.06 178 LYS B CA 1
ATOM 6917 C C . LYS B 1 178 ? 1.176 7.375 -12.898 1 80.06 178 LYS B C 1
ATOM 6919 O O . LYS B 1 178 ? 0.55 8.188 -13.586 1 80.06 178 LYS B O 1
ATOM 6924 N N . HIS B 1 179 ? 0.818 7.055 -11.711 1 86.56 179 HIS B N 1
ATOM 6925 C CA . HIS B 1 179 ? -0.402 7.582 -11.109 1 86.56 179 HIS B CA 1
ATOM 6926 C C . HIS B 1 179 ? -0.083 8.531 -9.961 1 86.56 179 HIS B C 1
ATOM 6928 O O . HIS B 1 179 ? -0.872 8.656 -9.016 1 86.56 179 HIS B O 1
ATOM 6934 N N . LYS B 1 180 ? 1.075 9.195 -10.102 1 92.56 180 LYS B N 1
ATOM 6935 C CA . LYS B 1 180 ? 1.396 10.219 -9.117 1 92.56 180 LYS B CA 1
ATOM 6936 C C . LYS B 1 180 ? 0.469 11.422 -9.258 1 92.56 180 LYS B C 1
ATOM 6938 O O . LYS B 1 180 ? 0.244 11.914 -10.367 1 92.56 180 LYS B O 1
ATOM 6943 N N . LEU B 1 181 ? -0.073 11.883 -8.117 1 96.25 181 LEU B N 1
ATOM 6944 C CA . LEU B 1 181 ? -1.094 12.922 -8.156 1 96.25 181 LEU B CA 1
ATOM 6945 C C . LEU B 1 181 ? -0.554 14.227 -7.586 1 96.25 181 LEU B C 1
ATOM 6947 O O . LEU B 1 181 ? 0.259 14.219 -6.66 1 96.25 181 LEU B O 1
ATOM 6951 N N . ALA B 1 182 ? -0.886 15.273 -8.211 1 97.62 182 ALA B N 1
ATOM 6952 C CA . ALA B 1 182 ? -0.715 16.609 -7.668 1 97.62 182 ALA B CA 1
ATOM 6953 C C . ALA B 1 182 ? -1.995 17.094 -6.992 1 97.62 182 ALA B C 1
ATOM 6955 O O . ALA B 1 182 ? -3.016 17.297 -7.652 1 97.62 182 ALA B O 1
ATOM 6956 N N . LEU B 1 183 ? -1.944 17.266 -5.699 1 98 183 LEU B N 1
ATOM 6957 C CA . LEU B 1 183 ? -3.119 17.672 -4.93 1 98 183 LEU B CA 1
ATOM 6958 C C . LEU B 1 183 ? -2.969 19.094 -4.398 1 98 183 LEU B C 1
ATOM 6960 O O . LEU B 1 183 ? -1.926 19.438 -3.838 1 98 183 LEU B O 1
ATOM 6964 N N . PHE B 1 184 ? -3.955 19.906 -4.617 1 98.25 184 PHE B N 1
ATOM 6965 C CA . PHE B 1 184 ? -4.039 21.266 -4.078 1 98.25 184 PHE B CA 1
ATOM 6966 C C . PHE B 1 184 ? -5.16 21.359 -3.053 1 98.25 184 PHE B C 1
ATOM 6968 O O . PHE B 1 184 ? -6.27 20.875 -3.285 1 98.25 184 PHE B O 1
ATOM 6975 N N . TYR B 1 185 ? -4.84 21.906 -1.897 1 98.19 185 TYR B N 1
ATOM 6976 C CA . TYR B 1 185 ? -5.805 22.047 -0.814 1 98.19 185 TYR B CA 1
ATOM 6977 C C . TYR B 1 185 ? -5.957 23.5 -0.392 1 98.19 185 TYR B C 1
ATOM 6979 O O . TYR B 1 185 ? -5.129 24.344 -0.739 1 98.19 185 TYR B O 1
ATOM 6987 N N . PHE B 1 186 ? -7.051 23.781 0.311 1 97.81 186 PHE B N 1
ATOM 6988 C CA . PHE B 1 186 ? -7.176 25.062 1.017 1 97.81 186 PHE B CA 1
ATOM 6989 C C . PHE B 1 186 ? -7.781 24.844 2.4 1 97.81 186 PHE B C 1
ATOM 6991 O O . PHE B 1 186 ? -8.438 23.844 2.65 1 97.81 186 PHE B O 1
ATOM 6998 N N . THR B 1 187 ? -7.453 25.703 3.301 1 96.81 187 THR B N 1
ATOM 6999 C CA . THR B 1 187 ? -8.031 25.797 4.637 1 96.81 187 THR B CA 1
ATOM 7000 C C . THR B 1 187 ? -8.43 27.234 4.949 1 96.81 187 THR B C 1
ATOM 7002 O O . THR B 1 187 ? -7.914 28.188 4.34 1 96.81 187 THR B O 1
ATOM 7005 N N . ILE B 1 188 ? -9.422 27.359 5.766 1 96.88 188 ILE B N 1
ATOM 7006 C CA . ILE B 1 188 ? -9.859 28.672 6.195 1 96.88 188 ILE B CA 1
ATOM 7007 C C . ILE B 1 188 ? -9.078 29.094 7.441 1 96.88 188 ILE B C 1
ATOM 7009 O O . ILE B 1 188 ? -9.273 28.531 8.523 1 96.88 188 ILE B O 1
ATOM 7013 N N . GLY B 1 189 ? -8.258 30.125 7.266 1 96.5 189 GLY B N 1
ATOM 7014 C CA . GLY B 1 189 ? -7.344 30.547 8.32 1 96.5 189 GLY B CA 1
ATOM 7015 C C . GLY B 1 189 ? -8.023 31.328 9.422 1 96.5 189 GLY B C 1
ATOM 7016 O O . GLY B 1 189 ? -7.449 31.531 10.492 1 96.5 189 GLY B O 1
ATOM 7017 N N . ASN B 1 190 ? -9.328 31.688 9.211 1 96 190 ASN B N 1
ATOM 7018 C CA . ASN B 1 190 ? -10.078 32.469 10.18 1 96 190 ASN B CA 1
ATOM 7019 C C . ASN B 1 190 ? -10.391 31.672 11.438 1 96 190 ASN B C 1
ATOM 7021 O O . ASN B 1 190 ? -10.672 32.25 12.492 1 96 190 ASN B O 1
ATOM 7025 N N . ILE B 1 191 ? -10.336 30.391 11.305 1 92.44 191 ILE B N 1
ATOM 7026 C CA . ILE B 1 191 ? -10.719 29.562 12.445 1 92.44 191 ILE B CA 1
ATOM 7027 C C . ILE B 1 191 ? -9.477 29.188 13.258 1 92.44 191 ILE B C 1
ATOM 7029 O O . ILE B 1 191 ? -8.391 29 12.695 1 92.44 191 ILE B O 1
ATOM 7033 N N . PRO B 1 192 ? -9.641 29.094 14.602 1 90.94 192 PRO B N 1
ATOM 7034 C CA . PRO B 1 192 ? -8.5 28.766 15.445 1 90.94 192 PRO B CA 1
ATOM 7035 C C . PRO B 1 192 ? -7.84 27.438 15.055 1 90.94 192 PRO B C 1
ATOM 7037 O O . PRO B 1 192 ? -8.516 26.547 14.547 1 90.94 192 PRO B O 1
ATOM 7040 N N . PRO B 1 193 ? -6.543 27.328 15.352 1 89.19 193 PRO B N 1
ATOM 7041 C CA . PRO B 1 193 ? -5.77 26.156 14.914 1 89.19 193 PRO B CA 1
ATOM 7042 C C . PRO B 1 193 ? -6.375 24.844 15.391 1 89.19 193 PRO B C 1
ATOM 7044 O O . PRO B 1 193 ? -6.328 23.844 14.664 1 89.19 193 PRO B O 1
ATOM 7047 N N . LYS B 1 194 ? -7.012 24.828 16.562 1 84.12 194 LYS B N 1
ATOM 7048 C CA . LYS B 1 194 ? -7.578 23.594 17.094 1 84.12 194 LYS B CA 1
ATOM 7049 C C . LYS B 1 194 ? -8.703 23.078 16.219 1 84.12 194 LYS B C 1
ATOM 7051 O O . LYS B 1 194 ? -8.945 21.859 16.156 1 84.12 194 LYS B O 1
ATOM 7056 N N . TYR B 1 195 ? -9.383 23.953 15.5 1 86.88 195 TYR B N 1
ATOM 7057 C CA . TYR B 1 195 ? -10.5 23.562 14.648 1 86.88 195 TYR B CA 1
ATOM 7058 C C . TYR B 1 195 ? -10.055 23.438 13.195 1 86.88 195 TYR B C 1
ATOM 7060 O O . TYR B 1 195 ? -10.766 22.859 12.367 1 86.88 195 TYR B O 1
ATOM 7068 N N . ARG B 1 196 ? -8.891 23.938 12.938 1 89 196 ARG B N 1
ATOM 7069 C CA . ARG B 1 196 ? -8.383 23.938 11.57 1 89 196 ARG B CA 1
ATOM 7070 C C . ARG B 1 196 ? -7.57 22.672 11.289 1 89 196 ARG B C 1
ATOM 7072 O O . ARG B 1 196 ? -7.496 22.219 10.148 1 89 196 ARG B O 1
ATOM 7079 N N . SER B 1 197 ? -7.031 22.047 12.266 1 88.19 197 SER B N 1
ATOM 7080 C CA . SER B 1 197 ? -6.047 20.969 12.133 1 88.19 197 SER B CA 1
ATOM 7081 C C . SER B 1 197 ? -6.711 19.656 11.766 1 88.19 197 SER B C 1
ATOM 7083 O O . SER B 1 197 ? -6.078 18.766 11.188 1 88.19 197 SER B O 1
ATOM 7085 N N . PRO B 1 198 ? -8 19.438 12.148 1 88.44 198 PRO B N 1
ATOM 7086 C CA . PRO B 1 198 ? -8.633 18.188 11.734 1 88.44 198 PRO B CA 1
ATOM 7087 C C . PRO B 1 198 ? -8.672 18.016 10.219 1 88.44 198 PRO B C 1
ATOM 7089 O O . PRO B 1 198 ? -8.898 18.984 9.492 1 88.44 198 PRO B O 1
ATOM 7092 N N . LEU B 1 199 ? -8.547 16.812 9.766 1 90.19 199 LEU B N 1
ATOM 7093 C CA . LEU B 1 199 ? -8.422 16.5 8.344 1 90.19 199 LEU B CA 1
ATOM 7094 C C . LEU B 1 199 ? -9.688 16.891 7.59 1 90.19 199 LEU B C 1
ATOM 7096 O O . LEU B 1 199 ? -9.633 17.234 6.41 1 90.19 199 LEU B O 1
ATOM 7100 N N . ALA B 1 200 ? -10.82 16.828 8.32 1 88.94 200 ALA B N 1
ATOM 7101 C CA . ALA B 1 200 ? -12.102 17.141 7.699 1 88.94 200 ALA B CA 1
ATOM 7102 C C . ALA B 1 200 ? -12.164 18.609 7.277 1 88.94 200 ALA B C 1
ATOM 7104 O O . ALA B 1 200 ? -12.953 18.969 6.402 1 88.94 200 ALA B O 1
ATOM 7105 N N . ASN B 1 201 ? -11.281 19.438 7.828 1 92.12 201 ASN B N 1
ATOM 7106 C CA . ASN B 1 201 ? -11.32 20.875 7.531 1 92.12 201 ASN B CA 1
ATOM 7107 C C . ASN B 1 201 ? -10.219 21.281 6.559 1 92.12 201 ASN B C 1
ATOM 7109 O O . ASN B 1 201 ? -9.906 22.453 6.422 1 92.12 201 ASN B O 1
ATOM 7113 N N . ILE B 1 202 ? -9.547 20.344 5.992 1 95.62 202 ILE B N 1
ATOM 7114 C CA . ILE B 1 202 ? -8.633 20.531 4.867 1 95.62 202 ILE B CA 1
ATOM 7115 C C . ILE B 1 202 ? -9.336 20.156 3.564 1 95.62 202 ILE B C 1
ATOM 7117 O O . ILE B 1 202 ? -9.695 18.984 3.361 1 95.62 202 ILE B O 1
ATOM 7121 N N . HIS B 1 203 ? -9.531 21.109 2.74 1 97 203 HIS B N 1
ATOM 7122 C CA . HIS B 1 203 ? -10.438 20.922 1.611 1 97 203 HIS B CA 1
ATOM 7123 C C . HIS B 1 203 ? -9.672 20.844 0.296 1 97 203 HIS B C 1
ATOM 7125 O O . HIS B 1 203 ? -8.719 21.609 0.087 1 97 203 HIS B O 1
ATOM 7131 N N . LEU B 1 204 ? -10.086 19.969 -0.547 1 97.62 204 LEU B N 1
ATOM 7132 C CA . LEU B 1 204 ? -9.469 19.781 -1.858 1 97.62 204 LEU B CA 1
ATOM 7133 C C . LEU B 1 204 ? -9.883 20.906 -2.811 1 97.62 204 LEU B C 1
ATOM 7135 O O . LEU B 1 204 ? -11.055 21.297 -2.846 1 97.62 204 LEU B O 1
ATOM 7139 N N . LEU B 1 205 ? -8.945 21.484 -3.58 1 97.94 205 LEU B N 1
ATOM 7140 C CA . LEU B 1 205 ? -9.219 22.5 -4.594 1 97.94 205 LEU B CA 1
ATOM 7141 C C . LEU B 1 205 ? -9.258 21.875 -5.988 1 97.94 205 LEU B C 1
ATOM 7143 O O . LEU B 1 205 ? -10.188 22.141 -6.758 1 97.94 205 LEU B O 1
ATOM 7147 N N . CYS B 1 206 ? -8.25 21.188 -6.262 1 97.75 206 CYS B N 1
ATOM 7148 C CA . CYS B 1 206 ? -8.195 20.484 -7.539 1 97.75 206 CYS B CA 1
ATOM 7149 C C . CYS B 1 206 ? -7.168 19.344 -7.492 1 97.75 206 CYS B C 1
ATOM 7151 O O . CYS B 1 206 ? -6.34 19.297 -6.582 1 97.75 206 CYS B O 1
ATOM 7153 N N . VAL B 1 207 ? -7.27 18.438 -8.398 1 97.69 207 VAL B N 1
ATOM 7154 C CA . VAL B 1 207 ? -6.375 17.281 -8.461 1 97.69 207 VAL B CA 1
ATOM 7155 C C . VAL B 1 207 ? -6.055 16.969 -9.922 1 97.69 207 VAL B C 1
ATOM 7157 O O . VAL B 1 207 ? -6.918 17.078 -10.789 1 97.69 207 VAL B O 1
ATOM 7160 N N . THR B 1 208 ? -4.836 16.719 -10.227 1 97.56 208 THR B N 1
ATOM 7161 C CA . THR B 1 208 ? -4.367 16.281 -11.531 1 97.56 208 THR B CA 1
ATOM 7162 C C . THR B 1 208 ? -3.168 15.344 -11.391 1 97.56 208 THR B C 1
ATOM 7164 O O . THR B 1 208 ? -2.746 15.031 -10.273 1 97.56 208 THR B O 1
ATOM 7167 N N . LYS B 1 209 ? -2.758 14.758 -12.453 1 95.25 209 LYS B N 1
ATOM 7168 C CA . LYS B 1 209 ? -1.533 13.969 -12.422 1 95.25 209 LYS B CA 1
ATOM 7169 C C . LYS B 1 209 ? -0.3 14.859 -12.352 1 95.25 209 LYS B C 1
ATOM 7171 O O . LYS B 1 209 ? -0.261 15.922 -12.969 1 95.25 209 LYS B O 1
ATOM 7176 N N . SER B 1 210 ? 0.701 14.445 -11.594 1 95.19 210 SER B N 1
ATOM 7177 C CA . SER B 1 210 ? 1.93 15.219 -11.453 1 95.19 210 SER B CA 1
ATOM 7178 C C . SER B 1 210 ? 2.588 15.461 -12.805 1 95.19 210 SER B C 1
ATOM 7180 O O . SER B 1 210 ? 3.133 16.531 -13.055 1 95.19 210 SER B O 1
ATOM 7182 N N . VAL B 1 211 ? 2.568 14.461 -13.688 1 91.56 211 VAL B N 1
ATOM 7183 C CA . VAL B 1 211 ? 3.16 14.578 -15.016 1 91.56 211 VAL B CA 1
ATOM 7184 C C . VAL B 1 211 ? 2.432 15.656 -15.812 1 91.56 211 VAL B C 1
ATOM 7186 O O . VAL B 1 211 ? 3.055 16.406 -16.562 1 91.56 211 VAL B O 1
ATOM 7189 N N . THR B 1 212 ? 1.131 15.727 -15.648 1 94.25 212 THR B N 1
ATOM 7190 C CA . THR B 1 212 ? 0.322 16.734 -16.328 1 94.25 212 THR B CA 1
ATOM 7191 C C . THR B 1 212 ? 0.66 18.141 -15.82 1 94.25 212 THR B C 1
ATOM 7193 O O . THR B 1 212 ? 0.763 19.078 -16.609 1 94.25 212 THR B O 1
ATOM 7196 N N . LEU B 1 213 ? 0.834 18.266 -14.562 1 95.94 213 LEU B N 1
ATOM 7197 C CA . LEU B 1 213 ? 1.205 19.547 -13.969 1 95.94 213 LEU B CA 1
ATOM 7198 C C . LEU B 1 213 ? 2.561 20.016 -14.492 1 95.94 213 LEU B C 1
ATOM 7200 O O . LEU B 1 213 ? 2.744 21.203 -14.781 1 95.94 213 LEU B O 1
ATOM 7204 N N . GLN B 1 214 ? 3.443 19.125 -14.578 1 91.81 214 GLN B N 1
ATOM 7205 C CA . GLN B 1 214 ? 4.777 19.469 -15.062 1 91.81 214 GLN B CA 1
ATOM 7206 C C . GLN B 1 214 ? 4.754 19.844 -16.547 1 91.81 214 GLN B C 1
ATOM 7208 O O . GLN B 1 214 ? 5.477 20.734 -16.984 1 91.81 214 GLN B O 1
ATOM 7213 N N . LYS B 1 215 ? 3.947 19.141 -17.266 1 91.5 215 LYS B N 1
ATOM 7214 C CA . LYS B 1 215 ? 3.854 19.328 -18.703 1 91.5 215 LYS B CA 1
ATOM 7215 C C . LYS B 1 215 ? 3.24 20.688 -19.047 1 91.5 215 LYS B C 1
ATOM 7217 O O . LYS B 1 215 ? 3.746 21.406 -19.922 1 91.5 215 LYS B O 1
ATOM 7222 N N . TYR B 1 216 ? 2.205 21.094 -18.375 1 94.31 216 TYR B N 1
ATOM 7223 C CA . TYR B 1 216 ? 1.446 22.281 -18.75 1 94.31 216 TYR B CA 1
ATOM 7224 C C . TYR B 1 216 ? 1.789 23.453 -17.844 1 94.31 216 TYR B C 1
ATOM 7226 O O . TYR B 1 216 ? 1.505 24.609 -18.188 1 94.31 216 TYR B O 1
ATOM 7234 N N . GLY B 1 217 ? 2.379 23.172 -16.688 1 93.75 217 GLY B N 1
ATOM 7235 C CA . GLY B 1 217 ? 2.773 24.219 -15.766 1 93.75 217 GLY B CA 1
ATOM 7236 C C . GLY B 1 217 ? 1.685 24.594 -14.781 1 93.75 217 GLY B C 1
ATOM 7237 O O . GLY B 1 217 ? 0.519 24.234 -14.969 1 93.75 217 GLY B O 1
ATOM 7238 N N . ALA B 1 218 ? 2.027 25.391 -13.797 1 95.25 218 ALA B N 1
ATOM 7239 C CA . ALA B 1 218 ? 1.119 25.781 -12.727 1 95.25 218 ALA B CA 1
ATOM 7240 C C . ALA B 1 218 ? 0.098 26.812 -13.219 1 95.25 218 ALA B C 1
ATOM 7242 O O . ALA B 1 218 ? -1.043 26.828 -12.75 1 95.25 218 ALA B O 1
ATOM 7243 N N . HIS B 1 219 ? 0.454 27.656 -14.125 1 95.38 219 HIS B N 1
ATOM 7244 C CA . HIS B 1 219 ? -0.427 28.703 -14.625 1 95.38 219 HIS B CA 1
ATOM 7245 C C . HIS B 1 219 ? -1.685 28.109 -15.25 1 95.38 219 HIS B C 1
ATOM 7247 O O . HIS B 1 219 ? -2.801 28.516 -14.922 1 95.38 219 HIS B O 1
ATOM 7253 N N . LYS B 1 220 ? -1.461 27.109 -16.078 1 94.62 220 LYS B N 1
ATOM 7254 C CA . LYS B 1 220 ? -2.598 26.516 -16.766 1 94.62 220 LYS B CA 1
ATOM 7255 C C . LYS B 1 220 ? -3.486 25.734 -15.805 1 94.62 220 LYS B C 1
ATOM 7257 O O . LYS B 1 220 ? -4.711 25.766 -15.922 1 94.62 220 LYS B O 1
ATOM 7262 N N . VAL B 1 221 ? -2.908 25.109 -14.875 1 96.56 221 VAL B N 1
ATOM 7263 C CA . VAL B 1 221 ? -3.645 24.234 -13.977 1 96.56 221 VAL B CA 1
ATOM 7264 C C . VAL B 1 221 ? -4.398 25.062 -12.945 1 96.56 221 VAL B C 1
ATOM 7266 O O . VAL B 1 221 ? -5.547 24.75 -12.609 1 96.56 221 VAL B O 1
ATOM 7269 N N . LEU B 1 222 ? -3.822 26.156 -12.414 1 97.12 222 LEU B N 1
ATOM 7270 C CA . LEU B 1 222 ? -4.395 26.875 -11.281 1 97.12 222 LEU B CA 1
ATOM 7271 C C . LEU B 1 222 ? -5.168 28.109 -11.75 1 97.12 222 LEU B C 1
ATOM 7273 O O . LEU B 1 222 ? -5.809 28.781 -10.953 1 97.12 222 LEU B O 1
ATOM 7277 N N . GLN B 1 223 ? -5.188 28.391 -12.977 1 94.88 223 GLN B N 1
ATOM 7278 C CA . GLN B 1 223 ? -5.816 29.594 -13.508 1 94.88 223 GLN B CA 1
ATOM 7279 C C . GLN B 1 223 ? -7.277 29.672 -13.086 1 94.88 223 GLN B C 1
ATOM 7281 O O . GLN B 1 223 ? -7.727 30.719 -12.602 1 94.88 223 GLN B O 1
ATOM 7286 N N . PRO B 1 224 ? -8.039 28.656 -13.219 1 95.62 224 PRO B N 1
ATOM 7287 C CA . PRO B 1 224 ? -9.438 28.75 -12.805 1 95.62 224 PRO B CA 1
ATOM 7288 C C . PRO B 1 224 ? -9.594 29.047 -11.312 1 95.62 224 PRO B C 1
ATOM 7290 O O . PRO B 1 224 ? -10.5 29.797 -10.922 1 95.62 224 PRO B O 1
ATOM 7293 N N . ILE B 1 225 ? -8.766 28.469 -10.516 1 96.38 225 ILE B N 1
ATOM 7294 C CA . ILE B 1 225 ? -8.82 28.688 -9.078 1 96.38 225 ILE B CA 1
ATOM 7295 C C . ILE B 1 225 ? -8.461 30.141 -8.766 1 96.38 225 ILE B C 1
ATOM 7297 O O . ILE B 1 225 ? -9.117 30.797 -7.945 1 96.38 225 ILE B O 1
ATOM 7301 N N . MET B 1 226 ? -7.465 30.672 -9.445 1 97.56 226 MET B N 1
ATOM 7302 C CA . MET B 1 226 ? -7.031 32.062 -9.219 1 97.56 226 MET B CA 1
ATOM 7303 C C . MET B 1 226 ? -8.102 33.031 -9.672 1 97.56 226 MET B C 1
ATOM 7305 O O . MET B 1 226 ? -8.266 34.094 -9.07 1 97.56 226 MET B O 1
ATOM 7309 N N . ASN B 1 227 ? -8.805 32.656 -10.75 1 97.25 227 ASN B N 1
ATOM 7310 C CA . ASN B 1 227 ? -9.922 33.5 -11.18 1 97.25 227 ASN B CA 1
ATOM 7311 C C . ASN B 1 227 ? -11.008 33.562 -10.117 1 97.25 227 ASN B C 1
ATOM 7313 O O . ASN B 1 227 ? -11.602 34.625 -9.891 1 97.25 227 ASN B O 1
ATOM 7317 N N . LYS B 1 228 ? -11.25 32.469 -9.523 1 97.62 228 LYS B N 1
ATOM 7318 C CA . LYS B 1 228 ? -12.258 32.438 -8.469 1 97.62 228 LYS B CA 1
ATOM 7319 C C . LYS B 1 228 ? -11.805 33.219 -7.238 1 97.62 228 LYS B C 1
ATOM 7321 O O . LYS B 1 228 ? -12.609 33.844 -6.555 1 97.62 228 LYS B O 1
ATOM 7326 N N . ILE B 1 229 ? -10.523 33.156 -6.953 1 98 229 ILE B N 1
ATOM 7327 C CA . ILE B 1 229 ? -9.984 33.906 -5.836 1 98 229 ILE B CA 1
ATOM 7328 C C . ILE B 1 229 ? -10.125 35.406 -6.121 1 98 229 ILE B C 1
ATOM 7330 O O . ILE B 1 229 ? -10.492 36.188 -5.234 1 98 229 ILE B O 1
ATOM 7334 N N . LYS B 1 230 ? -9.844 35.75 -7.324 1 97.62 230 LYS B N 1
ATOM 7335 C CA . LYS B 1 230 ? -10.008 37.156 -7.719 1 97.62 230 LYS B CA 1
ATOM 7336 C C . LYS B 1 230 ? -11.453 37.594 -7.562 1 97.62 230 LYS B C 1
ATOM 7338 O O . LYS B 1 230 ? -11.719 38.719 -7.094 1 97.62 230 LYS B O 1
ATOM 7343 N N . LYS B 1 231 ? -12.336 36.75 -7.961 1 97.56 231 LYS B N 1
ATOM 7344 C CA . LYS B 1 231 ? -13.75 37.062 -7.789 1 97.56 231 LYS B CA 1
ATOM 7345 C C . LYS B 1 231 ? -14.109 37.219 -6.316 1 97.56 231 LYS B C 1
ATOM 7347 O O . LYS B 1 231 ? -14.898 38.094 -5.953 1 97.56 231 LYS B O 1
ATOM 7352 N N . LEU B 1 232 ? -13.594 36.375 -5.52 1 98.12 232 LEU B N 1
ATOM 7353 C CA . LEU B 1 232 ? -13.812 36.469 -4.078 1 98.12 232 LEU B CA 1
ATOM 7354 C C . LEU B 1 232 ? -13.289 37.781 -3.529 1 98.12 232 LEU B C 1
ATOM 7356 O O . LEU B 1 232 ? -13.898 38.375 -2.633 1 98.12 232 LEU B O 1
ATOM 7360 N N . GLU B 1 233 ? -12.172 38.312 -4.059 1 98 233 GLU B N 1
ATOM 7361 C CA . GLU B 1 233 ? -11.547 39.562 -3.635 1 98 233 GLU B CA 1
ATOM 7362 C C . GLU B 1 233 ? -12.391 40.781 -4.039 1 98 233 GLU B C 1
ATOM 7364 O O . GLU B 1 233 ? -12.523 41.719 -3.273 1 98 233 GLU B O 1
ATOM 7369 N N . GLU B 1 234 ? -12.984 40.656 -5.184 1 96.94 234 GLU B N 1
ATOM 7370 C CA . GLU B 1 234 ? -13.664 41.812 -5.773 1 96.94 234 GLU B CA 1
ATOM 7371 C C . GLU B 1 234 ? -15.148 41.812 -5.426 1 96.94 234 GLU B C 1
ATOM 7373 O O . GLU B 1 234 ? -15.703 42.844 -5.02 1 96.94 234 GLU B O 1
ATOM 7378 N N . ASP B 1 235 ? -15.781 40.625 -5.621 1 96.62 235 ASP B N 1
ATOM 7379 C CA . ASP B 1 235 ? -17.234 40.531 -5.477 1 96.62 235 ASP B CA 1
ATOM 7380 C C . ASP B 1 235 ? -17.609 39.969 -4.109 1 96.62 235 ASP B C 1
ATOM 7382 O O . ASP B 1 235 ? -18.703 40.219 -3.613 1 96.62 235 ASP B O 1
ATOM 7386 N N . GLY B 1 236 ? -16.781 39.188 -3.584 1 96.75 236 GLY B N 1
ATOM 7387 C CA . GLY B 1 236 ? -17.125 38.469 -2.361 1 96.75 236 GLY B CA 1
ATOM 7388 C C . GLY B 1 236 ? -18.156 37.375 -2.582 1 96.75 236 GLY B C 1
ATOM 7389 O O . GLY B 1 236 ? -18.484 37.062 -3.723 1 96.75 236 GLY B O 1
ATOM 7390 N N . ILE B 1 237 ? -18.5 36.719 -1.527 1 96.38 237 ILE B N 1
ATOM 7391 C CA . ILE B 1 237 ? -19.531 35.688 -1.568 1 96.38 237 ILE B CA 1
ATOM 7392 C C . ILE B 1 237 ? -20.625 36 -0.548 1 96.38 237 ILE B C 1
ATOM 7394 O O . ILE B 1 237 ? -20.344 36.531 0.521 1 96.38 237 ILE B O 1
ATOM 7398 N N . SER B 1 238 ? -21.844 35.656 -0.905 1 95.62 238 SER B N 1
ATOM 7399 C CA . SER B 1 238 ? -22.984 35.906 -0.023 1 95.62 238 SER B CA 1
ATOM 7400 C C . SER B 1 238 ? -23.656 34.625 0.399 1 95.62 238 SER B C 1
ATOM 7402 O O . SER B 1 238 ? -23.781 33.688 -0.403 1 95.62 238 SER B O 1
ATOM 7404 N N . ILE B 1 239 ? -23.953 34.562 1.642 1 94 239 ILE B N 1
ATOM 7405 C CA . ILE B 1 239 ? -24.641 33.406 2.191 1 94 239 ILE B CA 1
ATOM 7406 C C . ILE B 1 239 ? -25.953 33.875 2.84 1 94 239 ILE B C 1
ATOM 7408 O O . ILE B 1 239 ? -25.984 34.844 3.57 1 94 239 ILE B O 1
ATOM 7412 N N . LYS B 1 240 ? -26.984 33.156 2.482 1 91.12 240 LYS B N 1
ATOM 7413 C CA . LYS B 1 240 ? -28.297 33.438 3.072 1 91.12 240 LYS B CA 1
ATOM 7414 C C . LYS B 1 240 ? -28.594 32.5 4.227 1 91.12 240 LYS B C 1
ATOM 7416 O O . LYS B 1 240 ? -28.594 31.266 4.051 1 91.12 240 LYS B O 1
ATOM 7421 N N . THR B 1 241 ? -28.672 32.969 5.312 1 87.62 241 THR B N 1
ATOM 7422 C CA . THR B 1 241 ? -29.125 32.219 6.473 1 87.62 241 THR B CA 1
ATOM 7423 C C . THR B 1 241 ? -30.547 32.625 6.871 1 87.62 241 THR B C 1
ATOM 7425 O O . THR B 1 241 ? -31.141 33.531 6.25 1 87.62 241 THR B O 1
ATOM 7428 N N . ASP B 1 242 ? -31.266 31.906 7.742 1 80.06 242 ASP B N 1
ATOM 7429 C CA . ASP B 1 242 ? -32.625 32.156 8.141 1 80.06 242 ASP B CA 1
ATOM 7430 C C . ASP B 1 242 ? -32.812 33.594 8.641 1 80.06 242 ASP B C 1
ATOM 7432 O O . ASP B 1 242 ? -33.844 34.219 8.445 1 80.06 242 ASP B O 1
ATOM 7436 N N . ASP B 1 243 ? -31.828 34.188 9.172 1 78.12 243 ASP B N 1
ATOM 7437 C CA . ASP B 1 243 ? -31.984 35.438 9.883 1 78.12 243 ASP B CA 1
ATOM 7438 C C . ASP B 1 243 ? -31.438 36.594 9.062 1 78.12 243 ASP B C 1
ATOM 7440 O O . ASP B 1 243 ? -31.922 37.719 9.156 1 78.12 243 ASP B O 1
ATOM 7444 N N . CYS B 1 244 ? -30.297 36.312 8.359 1 86.88 244 CYS B N 1
ATOM 7445 C CA . CYS B 1 244 ? -29.672 37.438 7.68 1 86.88 244 CYS B CA 1
ATOM 7446 C C . CYS B 1 244 ? -28.797 36.969 6.523 1 86.88 244 CYS B C 1
ATOM 7448 O O . CYS B 1 244 ? -28.594 35.75 6.348 1 86.88 244 CYS B O 1
ATOM 7450 N N . VAL B 1 245 ? -28.438 37.969 5.73 1 92.12 245 VAL B N 1
ATOM 7451 C CA . VAL B 1 245 ? -27.516 37.719 4.629 1 92.12 245 VAL B CA 1
ATOM 7452 C C . VAL B 1 245 ? -26.109 38.156 5.023 1 92.12 245 VAL B C 1
ATOM 7454 O O . VAL B 1 245 ? -25.906 39.312 5.43 1 92.12 245 VAL B O 1
ATOM 7457 N N . HIS B 1 246 ? -25.172 37.281 5.027 1 93.88 246 HIS B N 1
ATOM 7458 C CA . HIS B 1 246 ? -23.781 37.562 5.312 1 93.88 246 HIS B CA 1
ATOM 7459 C C . HIS B 1 246 ? -22.969 37.688 4.027 1 93.88 246 HIS B C 1
ATOM 7461 O O . HIS B 1 246 ? -23.172 36.906 3.086 1 93.88 246 HIS B O 1
ATOM 7467 N N . HIS B 1 247 ? -22.125 38.656 3.98 1 95.69 247 HIS B N 1
ATOM 7468 C CA . HIS B 1 247 ? -21.234 38.875 2.844 1 95.69 247 HIS B CA 1
ATOM 7469 C C . HIS B 1 247 ? -19.781 38.781 3.268 1 95.69 247 HIS B C 1
ATOM 7471 O O . HIS B 1 247 ? -19.359 39.438 4.227 1 95.69 247 HIS B O 1
ATOM 7477 N N . PHE B 1 248 ? -18.984 38 2.588 1 97.19 248 PHE B N 1
ATOM 7478 C CA . PHE B 1 248 ? -17.578 37.812 2.955 1 97.19 248 PHE B CA 1
ATOM 7479 C C . PHE B 1 248 ? -16.672 38.062 1.765 1 97.19 248 PHE B C 1
ATOM 7481 O O . PHE B 1 248 ? -16.906 37.562 0.665 1 97.19 248 PHE B O 1
ATOM 7488 N N . TYR B 1 249 ? -15.664 38.906 1.945 1 98 249 TYR B N 1
ATOM 7489 C CA . TYR B 1 249 ? -14.523 38.969 1.035 1 98 249 TYR B CA 1
ATOM 7490 C C . TYR B 1 249 ? -13.414 38.031 1.479 1 98 249 TYR B C 1
ATOM 7492 O O . TYR B 1 249 ? -13.492 37.438 2.557 1 98 249 TYR B O 1
ATOM 7500 N N . GLY B 1 250 ? -12.5 37.719 0.655 1 98.06 250 GLY B N 1
ATOM 7501 C CA . GLY B 1 250 ? -11.398 36.875 1.047 1 98.06 250 GLY B CA 1
ATOM 7502 C C . GLY B 1 250 ? -10.25 36.875 0.063 1 98.06 250 GLY B C 1
ATOM 7503 O O . GLY B 1 250 ? -10.391 37.344 -1.065 1 98.06 250 GLY B O 1
ATOM 7504 N N . THR B 1 251 ? -9.094 36.469 0.472 1 98.31 251 THR B N 1
ATOM 7505 C CA . THR B 1 251 ? -7.91 36.375 -0.372 1 98.31 251 THR B CA 1
ATOM 7506 C C . THR B 1 251 ? -6.938 35.312 0.189 1 98.31 251 THR B C 1
ATOM 7508 O O . THR B 1 251 ? -7.211 34.688 1.213 1 98.31 251 THR B O 1
ATOM 7511 N N . ILE B 1 252 ? -5.844 35.094 -0.54 1 98.31 252 ILE B N 1
ATOM 7512 C CA . ILE B 1 252 ? -4.82 34.156 -0.109 1 98.31 252 ILE B CA 1
ATOM 7513 C C . ILE B 1 252 ? -4.012 34.75 1.042 1 98.31 252 ILE B C 1
ATOM 7515 O O . ILE B 1 252 ? -3.5 35.875 0.934 1 98.31 252 ILE B O 1
ATOM 7519 N N . SER B 1 253 ? -3.971 34.062 2.131 1 97.75 253 SER B N 1
ATOM 7520 C CA . SER B 1 253 ? -3.176 34.531 3.262 1 97.75 253 SER B CA 1
ATOM 7521 C C . SER B 1 253 ? -1.746 34 3.186 1 97.75 253 SER B C 1
ATOM 7523 O O . SER B 1 253 ? -0.789 34.781 3.301 1 97.75 253 SER B O 1
ATOM 7525 N N . VAL B 1 254 ? -1.64 32.688 3.018 1 97.81 254 VAL B N 1
ATOM 7526 C CA . VAL B 1 254 ? -0.322 32.094 2.92 1 97.81 254 VAL B CA 1
ATOM 7527 C C . VAL B 1 254 ? -0.382 30.875 1.979 1 97.81 254 VAL B C 1
ATOM 7529 O O . VAL B 1 254 ? -1.463 30.359 1.698 1 97.81 254 VAL B O 1
ATOM 7532 N N . PHE B 1 255 ? 0.751 30.531 1.458 1 98 255 PHE B N 1
ATOM 7533 C CA . PHE B 1 255 ? 0.93 29.312 0.696 1 98 255 PHE B CA 1
ATOM 7534 C C . PHE B 1 255 ? 1.903 28.375 1.4 1 98 255 PHE B C 1
ATOM 7536 O O . PHE B 1 255 ? 3.002 28.781 1.783 1 98 255 PHE B O 1
ATOM 7543 N N . GLN B 1 256 ? 1.448 27.188 1.612 1 97.5 256 GLN B N 1
ATOM 7544 C CA . GLN B 1 256 ? 2.256 26.172 2.289 1 97.5 256 GLN B CA 1
ATOM 7545 C C . GLN B 1 256 ? 2.688 25.078 1.321 1 97.5 256 GLN B C 1
ATOM 7547 O O . GLN B 1 256 ? 1.957 24.75 0.384 1 97.5 256 GLN B O 1
ATOM 7552 N N . GLY B 1 257 ? 3.799 24.547 1.48 1 96.19 257 GLY B N 1
ATOM 7553 C CA . GLY B 1 257 ? 4.352 23.438 0.71 1 96.19 257 GLY B CA 1
ATOM 7554 C C . GLY B 1 257 ? 5.766 23.078 1.122 1 96.19 257 GLY B C 1
ATOM 7555 O O . GLY B 1 257 ? 6.402 23.797 1.889 1 96.19 257 GLY B O 1
ATOM 7556 N N . ASP B 1 258 ? 6.191 21.969 0.671 1 93.88 258 ASP B N 1
ATOM 7557 C CA . ASP B 1 258 ? 7.602 21.672 0.894 1 93.88 258 ASP B CA 1
ATOM 7558 C C . ASP B 1 258 ? 8.5 22.594 0.083 1 93.88 258 ASP B C 1
ATOM 7560 O O . ASP B 1 258 ? 8.016 23.484 -0.611 1 93.88 258 ASP B O 1
ATOM 7564 N N . ASN B 1 259 ? 9.742 22.484 0.225 1 93.69 259 ASN B N 1
ATOM 7565 C CA . ASN B 1 259 ? 10.648 23.422 -0.421 1 93.69 259 ASN B CA 1
ATOM 7566 C C . ASN B 1 259 ? 10.523 23.375 -1.94 1 93.69 259 ASN B C 1
ATOM 7568 O O . ASN B 1 259 ? 10.328 24.406 -2.586 1 93.69 259 ASN B O 1
ATOM 7572 N N . LEU B 1 260 ? 10.492 22.234 -2.537 1 92.38 260 LEU B N 1
ATOM 7573 C CA . LEU B 1 260 ? 10.414 22.109 -3.988 1 92.38 260 LEU B CA 1
ATOM 7574 C C . LEU B 1 260 ? 9.039 22.547 -4.496 1 92.38 260 LEU B C 1
ATOM 7576 O O . LEU B 1 260 ? 8.938 23.203 -5.535 1 92.38 260 LEU B O 1
ATOM 7580 N N . GLY B 1 261 ? 8 22.141 -3.744 1 93.62 261 GLY B N 1
ATOM 7581 C CA . GLY B 1 261 ? 6.652 22.516 -4.125 1 93.62 261 GLY B CA 1
ATOM 7582 C C . GLY B 1 261 ? 6.418 24.016 -4.062 1 93.62 261 GLY B C 1
ATOM 7583 O O . GLY B 1 261 ? 5.832 24.594 -4.98 1 93.62 261 GLY B O 1
ATOM 7584 N N . SER B 1 262 ? 6.891 24.625 -3.025 1 95.62 262 SER B N 1
ATOM 7585 C CA . SER B 1 262 ? 6.75 26.062 -2.869 1 95.62 262 SER B CA 1
ATOM 7586 C C . SER B 1 262 ? 7.547 26.812 -3.928 1 95.62 262 SER B C 1
ATOM 7588 O O . SER B 1 262 ? 7.086 27.828 -4.461 1 95.62 262 SER B O 1
ATOM 7590 N N . GLN B 1 263 ? 8.75 26.328 -4.211 1 94.44 263 GLN B N 1
ATOM 7591 C CA . GLN B 1 263 ? 9.57 26.953 -5.242 1 94.44 263 GLN B CA 1
ATOM 7592 C C . GLN B 1 263 ? 8.914 26.844 -6.617 1 94.44 263 GLN B C 1
ATOM 7594 O O . GLN B 1 263 ? 8.883 27.812 -7.383 1 94.44 263 GLN B O 1
ATOM 7599 N N . PHE B 1 264 ? 8.359 25.734 -6.879 1 94.31 264 PHE B N 1
ATOM 7600 C CA . PHE B 1 264 ? 7.707 25.484 -8.156 1 94.31 264 PHE B CA 1
ATOM 7601 C C . PHE B 1 264 ? 6.527 26.422 -8.352 1 94.31 264 PHE B C 1
ATOM 7603 O O . PHE B 1 264 ? 6.426 27.094 -9.383 1 94.31 264 PHE B O 1
ATOM 7610 N N . ILE B 1 265 ? 5.699 26.547 -7.32 1 96.06 265 ILE B N 1
ATOM 7611 C CA . ILE B 1 265 ? 4.5 27.375 -7.418 1 96.06 265 ILE B CA 1
ATOM 7612 C C . ILE B 1 265 ? 4.891 28.844 -7.406 1 96.06 265 ILE B C 1
ATOM 7614 O O . ILE B 1 265 ? 4.211 29.688 -8.016 1 96.06 265 ILE B O 1
ATOM 7618 N N . GLY B 1 266 ? 6.02 29.109 -6.723 1 95.25 266 GLY B N 1
ATOM 7619 C CA . GLY B 1 266 ? 6.512 30.484 -6.645 1 95.25 266 GLY B CA 1
ATOM 7620 C C . GLY B 1 266 ? 7.223 30.938 -7.906 1 95.25 266 GLY B C 1
ATOM 7621 O O . GLY B 1 266 ? 7.531 32.125 -8.062 1 95.25 266 GLY B O 1
ATOM 7622 N N . GLY B 1 267 ? 7.484 30.016 -8.812 1 93.25 267 GLY B N 1
ATOM 7623 C CA . GLY B 1 267 ? 8.164 30.344 -10.047 1 93.25 267 GLY B CA 1
ATOM 7624 C C . GLY B 1 267 ? 9.68 30.312 -9.93 1 93.25 267 GLY B C 1
ATOM 7625 O O . GLY B 1 267 ? 10.383 30.812 -10.797 1 93.25 267 GLY B O 1
ATOM 7626 N N . TYR B 1 268 ? 10.156 29.828 -8.805 1 92.44 268 TYR B N 1
ATOM 7627 C CA . TYR B 1 268 ? 11.594 29.719 -8.586 1 92.44 268 TYR B CA 1
ATOM 7628 C C . TYR B 1 268 ? 12.125 28.422 -9.188 1 92.44 268 TYR B C 1
ATOM 7630 O O . TYR B 1 268 ? 11.352 27.547 -9.594 1 92.44 268 TYR B O 1
ATOM 7638 N N . LYS B 1 269 ? 13.414 28.312 -9.297 1 87.19 269 LYS B N 1
ATOM 7639 C CA . LYS B 1 269 ? 14.039 27.062 -9.711 1 87.19 269 LYS B CA 1
ATOM 7640 C C . LYS B 1 269 ? 13.859 25.984 -8.656 1 87.19 269 LYS B C 1
ATOM 7642 O O . LYS B 1 269 ? 14.062 26.234 -7.465 1 87.19 269 LYS B O 1
ATOM 7647 N N . SER B 1 270 ? 13.352 24.906 -9.141 1 79.75 270 SER B N 1
ATOM 7648 C CA . SER B 1 270 ? 13.023 23.828 -8.211 1 79.75 270 SER B CA 1
ATOM 7649 C C . SER B 1 270 ? 14.016 22.688 -8.312 1 79.75 270 SER B C 1
ATOM 7651 O O . SER B 1 270 ? 13.633 21.547 -8.57 1 79.75 270 SER B O 1
ATOM 7653 N N . LEU B 1 271 ? 15.273 23 -8.367 1 75.62 271 LEU B N 1
ATOM 7654 C CA . LEU B 1 271 ? 16.312 21.969 -8.406 1 75.62 271 LEU B CA 1
ATOM 7655 C C . LEU B 1 271 ? 17.234 22.094 -7.195 1 75.62 271 LEU B C 1
ATOM 7657 O O . LEU B 1 271 ? 17.5 23.188 -6.715 1 75.62 271 LEU B O 1
ATOM 7661 N N . ALA B 1 272 ? 17.703 21.047 -6.809 1 66.25 272 ALA B N 1
ATOM 7662 C CA . ALA B 1 272 ? 18.594 21 -5.66 1 66.25 272 ALA B CA 1
ATOM 7663 C C . ALA B 1 272 ? 19.938 21.656 -5.988 1 66.25 272 ALA B C 1
ATOM 7665 O O . ALA B 1 272 ? 20.609 22.188 -5.102 1 66.25 272 ALA B O 1
ATOM 7666 N N . SER B 1 273 ? 20.281 21.719 -7.227 1 70.75 273 SER B N 1
ATOM 7667 C CA . SER B 1 273 ? 21.594 22.219 -7.645 1 70.75 273 SER B CA 1
ATOM 7668 C C . SER B 1 273 ? 21.516 23.688 -8.055 1 70.75 273 SER B C 1
ATOM 7670 O O . SER B 1 273 ? 22.484 24.234 -8.594 1 70.75 273 SER B O 1
ATOM 7672 N N . ALA B 1 274 ? 20.484 24.297 -7.684 1 76 274 ALA B N 1
ATOM 7673 C CA . ALA B 1 274 ? 20.328 25.688 -8.07 1 76 274 ALA B CA 1
ATOM 7674 C C . ALA B 1 274 ? 21.422 26.547 -7.418 1 76 274 ALA B C 1
ATOM 7676 O O . ALA B 1 274 ? 21.828 26.297 -6.285 1 76 274 ALA B O 1
ATOM 7677 N N . HIS B 1 275 ? 21.828 27.547 -8.164 1 80.69 275 HIS B N 1
ATOM 7678 C CA . HIS B 1 275 ? 22.844 28.469 -7.684 1 80.69 275 HIS B CA 1
ATOM 7679 C C . HIS B 1 275 ? 22.375 29.219 -6.441 1 80.69 275 HIS B C 1
ATOM 7681 O O . HIS B 1 275 ? 23.141 29.453 -5.512 1 80.69 275 HIS B O 1
ATOM 7687 N N . ARG B 1 276 ? 21.188 29.703 -6.48 1 86.69 276 ARG B N 1
ATOM 7688 C CA . ARG B 1 276 ? 20.531 30.312 -5.332 1 86.69 276 ARG B CA 1
ATOM 7689 C C . ARG B 1 276 ? 19.344 29.453 -4.871 1 86.69 276 ARG B C 1
ATOM 7691 O O . ARG B 1 276 ? 18.312 29.422 -5.531 1 86.69 276 ARG B O 1
ATOM 7698 N N . LYS B 1 277 ? 19.453 28.891 -3.711 1 86.69 277 LYS B N 1
ATOM 7699 C CA . LYS B 1 277 ? 18.531 27.859 -3.256 1 86.69 277 LYS B CA 1
ATOM 7700 C C . LYS B 1 277 ? 17.453 28.438 -2.346 1 86.69 277 LYS B C 1
ATOM 7702 O O . LYS B 1 277 ? 16.391 27.828 -2.164 1 86.69 277 LYS B O 1
ATOM 7707 N N . CYS B 1 278 ? 17.688 29.641 -1.837 1 92.81 278 CYS B N 1
ATOM 7708 C CA . CYS B 1 278 ? 16.781 30.188 -0.842 1 92.81 278 CYS B CA 1
ATOM 7709 C C . CYS B 1 278 ? 15.711 31.062 -1.499 1 92.81 278 CYS B C 1
ATOM 7711 O O . CYS B 1 278 ? 16.031 31.922 -2.324 1 92.81 278 CYS B O 1
ATOM 7713 N N . ARG B 1 279 ? 14.531 30.875 -1.229 1 92.5 279 ARG B N 1
ATOM 7714 C CA . ARG B 1 279 ? 13.453 31.672 -1.802 1 92.5 279 ARG B CA 1
ATOM 7715 C C . ARG B 1 279 ? 13.258 32.969 -1.024 1 92.5 279 ARG B C 1
ATOM 7717 O O . ARG B 1 279 ? 12.57 33.875 -1.491 1 92.5 279 ARG B O 1
ATOM 7724 N N . HIS B 1 280 ? 13.977 33.156 0.12 1 93.94 280 HIS B N 1
ATOM 7725 C CA . HIS B 1 280 ? 13.766 34.312 0.963 1 93.94 280 HIS B CA 1
ATOM 7726 C C . HIS B 1 280 ? 14.898 35.312 0.803 1 93.94 280 HIS B C 1
ATOM 7728 O O . HIS B 1 280 ? 14.766 36.5 1.175 1 93.94 280 HIS B O 1
ATOM 7734 N N . CYS B 1 281 ? 16.031 34.875 0.386 1 95 281 CYS B N 1
ATOM 7735 C CA . CYS B 1 281 ? 17.172 35.781 0.196 1 95 281 CYS B CA 1
ATOM 7736 C C . CYS B 1 281 ? 17.969 35.406 -1.04 1 95 281 CYS B C 1
ATOM 7738 O O . CYS B 1 281 ? 17.656 34.406 -1.71 1 95 281 CYS B O 1
ATOM 7740 N N . LEU B 1 282 ? 18.984 36.188 -1.393 1 93.38 282 LEU B N 1
ATOM 7741 C CA . LEU B 1 282 ? 19.781 35.969 -2.594 1 93.38 282 LEU B CA 1
ATOM 7742 C C . LEU B 1 282 ? 21.141 35.344 -2.246 1 93.38 282 LEU B C 1
ATOM 7744 O O . LEU B 1 282 ? 22.125 35.562 -2.955 1 93.38 282 LEU B O 1
ATOM 7748 N N . SER B 1 283 ? 21.078 34.594 -1.173 1 93 283 SER B N 1
ATOM 7749 C CA . SER B 1 283 ? 22.328 34 -0.726 1 93 283 SER B CA 1
ATOM 7750 C C . SER B 1 283 ? 22.828 32.969 -1.715 1 93 283 SER B C 1
ATOM 7752 O O . SER B 1 283 ? 22.031 32.312 -2.406 1 93 283 SER B O 1
ATOM 7754 N N . VAL B 1 284 ? 24.156 32.781 -1.738 1 91.69 284 VAL B N 1
ATOM 7755 C CA . VAL B 1 284 ? 24.781 31.703 -2.498 1 91.69 284 VAL B CA 1
ATOM 7756 C C . VAL B 1 284 ? 25.312 30.625 -1.543 1 91.69 284 VAL B C 1
ATOM 7758 O O . VAL B 1 284 ? 25.328 30.828 -0.326 1 91.69 284 VAL B O 1
ATOM 7761 N N . SER B 1 285 ? 25.703 29.547 -2.082 1 90.06 285 SER B N 1
ATOM 7762 C CA . SER B 1 285 ? 26.094 28.391 -1.283 1 90.06 285 SER B CA 1
ATOM 7763 C C . SER B 1 285 ? 27.266 28.719 -0.366 1 90.06 285 SER B C 1
ATOM 7765 O O . SER B 1 285 ? 27.281 28.312 0.795 1 90.06 285 SER B O 1
ATOM 7767 N N . ASP B 1 286 ? 28.172 29.5 -0.814 1 91.94 286 ASP B N 1
ATOM 7768 C CA . ASP B 1 286 ? 29.359 29.828 -0.035 1 91.94 286 ASP B CA 1
ATOM 7769 C C . ASP B 1 286 ? 29 30.734 1.144 1 91.94 286 ASP B C 1
ATOM 7771 O O . ASP B 1 286 ? 29.547 30.562 2.242 1 91.94 286 ASP B O 1
ATOM 7775 N N . ASP B 1 287 ? 28.125 31.656 0.941 1 94.12 287 ASP B N 1
ATOM 7776 C CA . ASP B 1 287 ? 27.703 32.562 1.994 1 94.12 287 ASP B CA 1
ATOM 7777 C C . ASP B 1 287 ? 26.953 31.828 3.1 1 94.12 287 ASP B C 1
ATOM 7779 O O . ASP B 1 287 ? 27.047 32.188 4.273 1 94.12 287 ASP B O 1
ATOM 7783 N N . MET B 1 288 ? 26.266 30.797 2.746 1 94.5 288 MET B N 1
ATOM 7784 C CA . MET B 1 288 ? 25.484 30.031 3.701 1 94.5 288 MET B CA 1
ATOM 7785 C C . MET B 1 288 ? 26.375 29.328 4.707 1 94.5 288 MET B C 1
ATOM 7787 O O . MET B 1 288 ? 25.938 28.938 5.785 1 94.5 288 MET B O 1
ATOM 7791 N N . GLN B 1 289 ? 27.656 29.172 4.32 1 95.94 289 GLN B N 1
ATOM 7792 C CA . GLN B 1 289 ? 28.594 28.453 5.18 1 95.94 289 GLN B CA 1
ATOM 7793 C C . GLN B 1 289 ? 29.297 29.406 6.145 1 95.94 289 GLN B C 1
ATOM 7795 O O . GLN B 1 289 ? 29.922 28.969 7.117 1 95.94 289 GLN B O 1
ATOM 7800 N N . SER B 1 290 ? 29.125 30.734 5.93 1 95.62 290 SER B N 1
ATOM 7801 C CA . SER B 1 290 ? 29.953 31.641 6.699 1 95.62 290 SER B CA 1
ATOM 7802 C C . SER B 1 290 ? 29.109 32.719 7.375 1 95.62 290 SER B C 1
ATOM 7804 O O . SER B 1 290 ? 29.547 33.344 8.352 1 95.62 290 SER B O 1
ATOM 7806 N N . LYS B 1 291 ? 27.906 32.969 6.879 1 96.5 291 LYS B N 1
ATOM 7807 C CA . LYS B 1 291 ? 27.016 34 7.441 1 96.5 291 LYS B CA 1
ATOM 7808 C C . LYS B 1 291 ? 25.781 33.344 8.055 1 96.5 291 LYS B C 1
ATOM 7810 O O . LYS B 1 291 ? 25.203 32.406 7.484 1 96.5 291 LYS B O 1
ATOM 7815 N N . PHE B 1 292 ? 25.391 33.906 9.242 1 97.06 292 PHE B N 1
ATOM 7816 C CA . PHE B 1 292 ? 24.344 33.156 9.938 1 97.06 292 PHE B CA 1
ATOM 7817 C C . PHE B 1 292 ? 23.312 34.125 10.547 1 97.06 292 PHE B C 1
ATOM 7819 O O . PHE B 1 292 ? 22.547 33.719 11.422 1 97.06 292 PHE B O 1
ATOM 7826 N N . LEU B 1 293 ? 23.297 35.344 10.078 1 95.94 293 LEU B N 1
ATOM 7827 C CA . LEU B 1 293 ? 22.281 36.312 10.477 1 95.94 293 LEU B CA 1
ATOM 7828 C C . LEU B 1 293 ? 21.5 36.812 9.266 1 95.94 293 LEU B C 1
ATOM 7830 O O . LEU B 1 293 ? 22.062 37.031 8.195 1 95.94 293 LEU B O 1
ATOM 7834 N N . ALA B 1 294 ? 20.234 36.969 9.445 1 94.38 294 ALA B N 1
ATOM 7835 C CA . ALA B 1 294 ? 19.328 37.281 8.344 1 94.38 294 ALA B CA 1
ATOM 7836 C C . ALA B 1 294 ? 19.75 38.594 7.668 1 94.38 294 ALA B C 1
ATOM 7838 O O . ALA B 1 294 ? 19.656 38.719 6.445 1 94.38 294 ALA B O 1
ATOM 7839 N N . HIS B 1 295 ? 20.188 39.531 8.5 1 92.94 295 HIS B N 1
ATOM 7840 C CA . HIS B 1 295 ? 20.469 40.875 7.965 1 92.94 295 HIS B CA 1
ATOM 7841 C C . HIS B 1 295 ? 21.75 40.875 7.133 1 92.94 295 HIS B C 1
ATOM 7843 O O . HIS B 1 295 ? 22.031 41.812 6.414 1 92.94 295 HIS B O 1
ATOM 7849 N N . GLU B 1 296 ? 22.469 39.812 7.211 1 94.81 296 GLU B N 1
ATOM 7850 C CA . GLU B 1 296 ? 23.703 39.688 6.441 1 94.81 296 GLU B CA 1
ATOM 7851 C C . GLU B 1 296 ? 23.406 39.281 4.996 1 94.81 296 GLU B C 1
ATOM 7853 O O . GLU B 1 296 ? 24.297 39.375 4.137 1 94.81 296 GLU B O 1
ATOM 7858 N N . PHE B 1 297 ? 22.188 39 4.723 1 95.12 297 PHE B N 1
ATOM 7859 C CA . PHE B 1 297 ? 21.812 38.562 3.379 1 95.12 297 PHE B CA 1
ATOM 7860 C C . PHE B 1 297 ? 20.859 39.594 2.744 1 95.12 297 PHE B C 1
ATOM 7862 O O . PHE B 1 297 ? 20.078 40.219 3.443 1 95.12 297 PHE B O 1
ATOM 7869 N N . LYS B 1 298 ? 21.016 39.688 1.426 1 93.56 298 LYS B N 1
ATOM 7870 C CA . LYS B 1 298 ? 20.047 40.5 0.707 1 93.56 298 LYS B CA 1
ATOM 7871 C C . LYS B 1 298 ? 18.703 39.812 0.582 1 93.56 298 LYS B C 1
ATOM 7873 O O . LYS B 1 298 ? 18.594 38.75 -0.054 1 93.56 298 LYS B O 1
ATOM 7878 N N . GLU B 1 299 ? 17.75 40.375 1.118 1 93.75 299 GLU B N 1
ATOM 7879 C CA . GLU B 1 299 ? 16.422 39.781 1.146 1 93.75 299 GLU B CA 1
ATOM 7880 C C . GLU B 1 299 ? 15.719 39.906 -0.203 1 93.75 299 GLU B C 1
ATOM 7882 O O . GLU B 1 299 ? 15.898 40.906 -0.9 1 93.75 299 GLU B O 1
ATOM 7887 N N . ARG B 1 300 ? 14.984 38.875 -0.567 1 93.62 300 ARG B N 1
ATOM 7888 C CA . ARG B 1 300 ? 14.07 39 -1.696 1 93.62 300 ARG B CA 1
ATOM 7889 C C . ARG B 1 300 ? 12.82 39.781 -1.31 1 93.62 300 ARG B C 1
ATOM 7891 O O . ARG B 1 300 ? 12.094 39.406 -0.392 1 93.62 300 ARG B O 1
ATOM 7898 N N . ASN B 1 301 ? 12.594 40.906 -1.899 1 93.38 301 ASN B N 1
ATOM 7899 C CA . ASN B 1 301 ? 11.406 41.688 -1.608 1 93.38 301 ASN B CA 1
ATOM 7900 C C . ASN B 1 301 ? 10.578 41.938 -2.863 1 93.38 301 ASN B C 1
ATOM 7902 O O . ASN B 1 301 ? 10.969 41.531 -3.961 1 93.38 301 ASN B O 1
ATOM 7906 N N . ARG B 1 302 ? 9.453 42.5 -2.666 1 93.69 302 ARG B N 1
ATOM 7907 C CA . ARG B 1 302 ? 8.492 42.719 -3.742 1 93.69 302 ARG B CA 1
ATOM 7908 C C . ARG B 1 302 ? 9.109 43.5 -4.891 1 93.69 302 ARG B C 1
ATOM 7910 O O . ARG B 1 302 ? 9.008 43.094 -6.051 1 93.69 302 ARG B O 1
ATOM 7917 N N . SER B 1 303 ? 9.812 44.562 -4.59 1 93.38 303 SER B N 1
ATOM 7918 C CA . SER B 1 303 ? 10.383 45.438 -5.602 1 93.38 303 SER B CA 1
ATOM 7919 C C . SER B 1 303 ? 11.469 44.719 -6.41 1 93.38 303 SER B C 1
ATOM 7921 O O . SER B 1 303 ? 11.461 44.781 -7.641 1 93.38 303 SER B O 1
ATOM 7923 N N . THR B 1 304 ? 12.336 44.094 -5.672 1 91 304 THR B N 1
ATOM 7924 C CA . THR B 1 304 ? 13.422 43.406 -6.344 1 91 304 THR B CA 1
ATOM 7925 C C . THR B 1 304 ? 12.891 42.25 -7.191 1 91 304 THR B C 1
ATOM 7927 O O . THR B 1 304 ? 13.383 42 -8.297 1 91 304 THR B O 1
ATOM 7930 N N . HIS B 1 305 ? 11.953 41.625 -6.676 1 93.5 305 HIS B N 1
ATOM 7931 C CA . HIS B 1 305 ? 11.375 40.5 -7.402 1 93.5 305 HIS B CA 1
ATOM 7932 C C . HIS B 1 305 ? 10.68 40.938 -8.68 1 93.5 305 HIS B C 1
ATOM 7934 O O . HIS B 1 305 ? 10.844 40.344 -9.734 1 93.5 305 HIS B O 1
ATOM 7940 N N . GLU B 1 306 ? 9.938 41.969 -8.57 1 93.44 306 GLU B N 1
ATOM 7941 C CA . GLU B 1 306 ? 9.242 42.531 -9.734 1 93.44 306 GLU B CA 1
ATOM 7942 C C . GLU B 1 306 ? 10.234 43 -10.797 1 93.44 306 GLU B C 1
ATOM 7944 O O . GLU B 1 306 ? 9.984 42.844 -12 1 93.44 306 GLU B O 1
ATOM 7949 N N . TYR B 1 307 ? 11.289 43.531 -10.336 1 90.94 307 TYR B N 1
ATOM 7950 C CA . TYR B 1 307 ? 12.344 43.938 -11.258 1 90.94 307 TYR B CA 1
ATOM 7951 C C . TYR B 1 307 ? 12.898 42.75 -12.016 1 90.94 307 TYR B C 1
ATOM 7953 O O . TYR B 1 307 ? 13.086 42.812 -13.234 1 90.94 307 TYR B O 1
ATOM 7961 N N . HIS B 1 308 ? 13.133 41.656 -11.289 1 90.06 308 HIS B N 1
ATOM 7962 C CA . HIS B 1 308 ? 13.672 40.469 -11.906 1 90.06 308 HIS B CA 1
ATOM 7963 C C . HIS B 1 308 ? 12.68 39.875 -12.906 1 90.06 308 HIS B C 1
ATOM 7965 O O . HIS B 1 308 ? 13.078 39.406 -13.969 1 90.06 308 HIS B O 1
ATOM 7971 N N . ILE B 1 309 ? 11.453 39.906 -12.578 1 92 309 ILE B N 1
ATOM 7972 C CA . ILE B 1 309 ? 10.422 39.344 -13.445 1 92 309 ILE B CA 1
ATOM 7973 C C . ILE B 1 309 ? 10.328 40.156 -14.727 1 92 309 ILE B C 1
ATOM 7975 O O . ILE B 1 309 ? 10.164 39.594 -15.812 1 92 309 ILE B O 1
ATOM 7979 N N . ARG B 1 310 ? 10.398 41.438 -14.672 1 91 310 ARG B N 1
ATOM 7980 C CA . ARG B 1 310 ? 10.383 42.281 -15.852 1 91 310 ARG B CA 1
ATOM 7981 C C . ARG B 1 310 ? 11.586 42 -16.75 1 91 310 ARG B C 1
ATOM 7983 O O . ARG B 1 310 ? 11.453 41.969 -17.969 1 91 310 ARG B O 1
ATOM 7990 N N . ALA B 1 311 ? 12.609 41.781 -16.078 1 87.69 311 ALA B N 1
ATOM 7991 C CA . ALA B 1 311 ? 13.836 41.5 -16.812 1 87.69 311 ALA B CA 1
ATOM 7992 C C . ALA B 1 311 ? 13.734 40.156 -17.531 1 87.69 311 ALA B C 1
ATOM 7994 O O . ALA B 1 311 ? 14.289 39.969 -18.625 1 87.69 311 ALA B O 1
ATOM 7995 N N . LEU B 1 312 ? 13.109 39.281 -16.922 1 88.75 312 LEU B N 1
ATOM 7996 C CA . LEU B 1 312 ? 12.93 37.938 -17.5 1 88.75 312 LEU B CA 1
ATOM 7997 C C . LEU B 1 312 ? 12.125 38 -18.781 1 88.75 312 LEU B C 1
ATOM 7999 O O . LEU B 1 312 ? 12.344 37.188 -19.703 1 88.75 312 LEU B O 1
ATOM 8003 N N . LYS B 1 313 ? 11.18 38.906 -18.906 1 85.12 313 LYS B N 1
ATOM 8004 C CA . LYS B 1 313 ? 10.25 39 -20.031 1 85.12 313 LYS B CA 1
ATOM 8005 C C . LYS B 1 313 ? 10.859 39.781 -21.188 1 85.12 313 LYS B C 1
ATOM 8007 O O . LYS B 1 313 ? 10.328 39.781 -22.297 1 85.12 313 LYS B O 1
ATOM 8012 N N . THR B 1 314 ? 11.922 40.531 -21.125 1 81.5 314 THR B N 1
ATOM 8013 C CA . THR B 1 314 ? 12.461 41.406 -22.156 1 81.5 314 THR B CA 1
ATOM 8014 C C . THR B 1 314 ? 13.141 40.625 -23.266 1 81.5 314 THR B C 1
ATOM 8016 O O . THR B 1 314 ? 12.852 40.781 -24.438 1 81.5 314 THR B O 1
ATOM 8019 N N . ASN B 1 315 ? 14.422 39.906 -23.047 1 73.25 315 ASN B N 1
ATOM 8020 C CA . ASN B 1 315 ? 15.086 39.188 -24.125 1 73.25 315 ASN B CA 1
ATOM 8021 C C . ASN B 1 315 ? 15.555 37.812 -23.672 1 73.25 315 ASN B C 1
ATOM 8023 O O . ASN B 1 315 ? 15.719 37.562 -22.484 1 73.25 315 ASN B O 1
ATOM 8027 N N . SER B 1 316 ? 15.625 36.844 -24.703 1 71.5 316 SER B N 1
ATOM 8028 C CA . SER B 1 316 ? 15.977 35.469 -24.469 1 71.5 316 SER B CA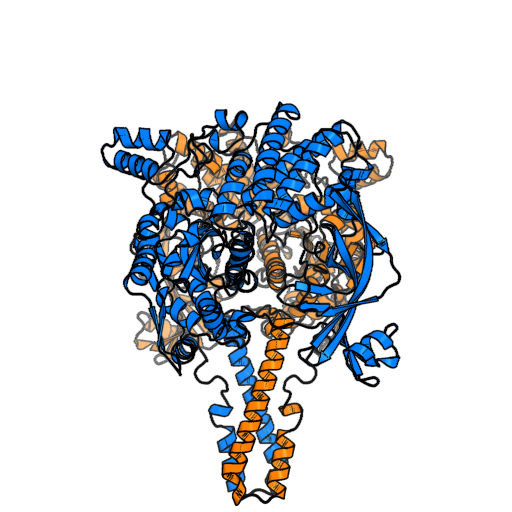 1
ATOM 8029 C C . SER B 1 316 ? 17.328 35.344 -23.766 1 71.5 316 SER B C 1
ATOM 8031 O O . SER B 1 316 ? 17.5 34.5 -22.875 1 71.5 316 SER B O 1
ATOM 8033 N N . ALA B 1 317 ? 18.281 36.188 -24.172 1 65.44 317 ALA B N 1
ATOM 8034 C CA . ALA B 1 317 ? 19.625 36.125 -23.594 1 65.44 317 ALA B CA 1
ATOM 8035 C C . ALA B 1 317 ? 19.609 36.562 -22.125 1 65.44 317 ALA B C 1
ATOM 8037 O O . ALA B 1 317 ? 20.281 35.938 -21.297 1 65.44 317 ALA B O 1
ATOM 8038 N N . THR B 1 318 ? 18.781 37.438 -21.891 1 75.62 318 THR B N 1
ATOM 8039 C CA . THR B 1 318 ? 18.609 37.938 -20.531 1 75.62 318 THR B CA 1
ATOM 8040 C C . THR B 1 318 ? 17.844 36.938 -19.672 1 75.62 318 THR B C 1
ATOM 8042 O O . THR B 1 318 ? 18.078 36.844 -18.469 1 75.62 318 THR B O 1
ATOM 8045 N N . HIS B 1 319 ? 17.062 36.281 -20.297 1 81.88 319 HIS B N 1
ATOM 8046 C CA . HIS B 1 319 ? 16.234 35.281 -19.594 1 81.88 319 HIS B CA 1
ATOM 8047 C C . HIS B 1 319 ? 17.094 34.219 -18.953 1 81.88 319 HIS B C 1
ATOM 8049 O O . HIS B 1 319 ? 16.953 33.938 -17.766 1 81.88 319 HIS B O 1
ATOM 8055 N N . GLU B 1 320 ? 17.953 33.625 -19.719 1 81.62 320 GLU B N 1
ATOM 8056 C CA . GLU B 1 320 ? 18.812 32.562 -19.203 1 81.62 320 GLU B CA 1
ATOM 8057 C C . GLU B 1 320 ? 19.719 33.062 -18.078 1 81.62 320 GLU B C 1
ATOM 8059 O O . GLU B 1 320 ? 19.922 32.344 -17.094 1 81.62 320 GLU B O 1
ATOM 8064 N N . HIS B 1 321 ? 20.203 34.219 -18.297 1 80.31 321 HIS B N 1
ATOM 8065 C CA . HIS B 1 321 ? 21.109 34.781 -17.312 1 80.31 321 HIS B CA 1
ATOM 8066 C C . HIS B 1 321 ? 20.391 35.062 -15.992 1 80.31 321 HIS B C 1
ATOM 8068 O O . HIS B 1 321 ? 20.906 34.688 -14.922 1 80.31 321 HIS B O 1
ATOM 8074 N N . ILE B 1 322 ? 19.266 35.656 -16.094 1 79.56 322 ILE B N 1
ATOM 8075 C CA . ILE B 1 322 ? 18.5 36 -14.898 1 79.56 322 ILE B CA 1
ATOM 8076 C C . ILE B 1 322 ? 18.031 34.719 -14.203 1 79.56 322 ILE B C 1
ATOM 8078 O O . ILE B 1 322 ? 18.094 34.625 -12.977 1 79.56 322 ILE B O 1
ATOM 8082 N N . SER B 1 323 ? 17.578 33.844 -14.953 1 84.69 323 SER B N 1
ATOM 8083 C CA . SER B 1 323 ? 17.109 32.562 -14.414 1 84.69 323 SER B CA 1
ATOM 8084 C C . SER B 1 323 ? 18.234 31.859 -13.664 1 84.69 323 SER B C 1
ATOM 8086 O O . SER B 1 323 ? 18.016 31.359 -12.562 1 84.69 323 SER B O 1
ATOM 8088 N N . LYS B 1 324 ? 19.359 31.812 -14.18 1 82.94 324 LYS B N 1
ATOM 8089 C CA . LYS B 1 324 ? 20.5 31.156 -13.562 1 82.94 324 LYS B CA 1
ATOM 8090 C C . LYS B 1 324 ? 21.047 31.969 -12.391 1 82.94 324 LYS B C 1
ATOM 8092 O O . LYS B 1 324 ? 21.422 31.406 -11.359 1 82.94 324 LYS B O 1
ATOM 8097 N N . SER B 1 325 ? 20.984 33.25 -12.547 1 83.69 325 SER B N 1
ATOM 8098 C CA . SER B 1 325 ? 21.641 34.125 -11.57 1 83.69 325 SER B CA 1
ATOM 8099 C C . SER B 1 325 ? 20.75 34.344 -10.352 1 83.69 325 SER B C 1
ATOM 8101 O O . SER B 1 325 ? 21.25 34.438 -9.227 1 83.69 325 SER B O 1
ATOM 8103 N N . PHE B 1 326 ? 19.453 34.375 -10.625 1 87.31 326 PHE B N 1
ATOM 8104 C CA . PHE B 1 326 ? 18.594 34.781 -9.508 1 87.31 326 PHE B CA 1
ATOM 8105 C C . PHE B 1 326 ? 17.625 33.656 -9.156 1 87.31 326 PHE B C 1
ATOM 8107 O O . PHE B 1 326 ? 16.859 33.75 -8.203 1 87.31 326 PHE B O 1
ATOM 8114 N N . GLY B 1 327 ? 17.688 32.594 -9.891 1 88.5 327 GLY B N 1
ATOM 8115 C CA . GLY B 1 327 ? 16.938 31.391 -9.562 1 88.5 327 GLY B CA 1
ATOM 8116 C C . GLY B 1 327 ? 15.445 31.547 -9.82 1 88.5 327 GLY B C 1
ATOM 8117 O O . GLY B 1 327 ? 14.617 31 -9.078 1 88.5 327 GLY B O 1
ATOM 8118 N N . ILE B 1 328 ? 15.047 32.406 -10.766 1 90.62 328 ILE B N 1
ATOM 8119 C CA . ILE B 1 328 ? 13.648 32.625 -11.117 1 90.62 328 ILE B CA 1
ATOM 8120 C C . ILE B 1 328 ? 13.383 32.125 -12.523 1 90.62 328 ILE B C 1
ATOM 8122 O O . ILE B 1 328 ? 14.102 32.469 -13.469 1 90.62 328 ILE B O 1
ATOM 8126 N N . ASN B 1 329 ? 12.367 31.281 -12.648 1 89.06 329 ASN B N 1
ATOM 8127 C CA . ASN B 1 329 ? 12.039 30.688 -13.938 1 89.06 329 ASN B CA 1
ATOM 8128 C C . ASN B 1 329 ? 10.891 31.422 -14.617 1 89.06 329 ASN B C 1
ATOM 8130 O O . ASN B 1 329 ? 10.867 31.562 -15.844 1 89.06 329 ASN B O 1
ATOM 8134 N N . GLU B 1 330 ? 9.93 31.828 -13.844 1 91.12 330 GLU B N 1
ATOM 8135 C CA . GLU B 1 330 ? 8.75 32.5 -14.398 1 91.12 330 GLU B CA 1
ATOM 8136 C C . GLU B 1 330 ? 7.98 33.25 -13.312 1 91.12 330 GLU B C 1
ATOM 8138 O O . GLU B 1 330 ? 8.297 33.125 -12.125 1 91.12 330 GLU B O 1
ATOM 8143 N N . ASP B 1 331 ? 7.105 34.062 -13.789 1 93.5 331 ASP B N 1
ATOM 8144 C CA . ASP B 1 331 ? 6.207 34.75 -12.859 1 93.5 331 ASP B CA 1
ATOM 8145 C C . ASP B 1 331 ? 5.23 33.75 -12.219 1 93.5 331 ASP B C 1
ATOM 8147 O O . ASP B 1 331 ? 4.691 32.875 -12.898 1 93.5 331 ASP B O 1
ATOM 8151 N N . SER B 1 332 ? 5.016 33.906 -10.93 1 95.81 332 SER B N 1
ATOM 8152 C CA . SER B 1 332 ? 4.156 32.969 -10.195 1 95.81 332 SER B CA 1
ATOM 8153 C C . SER B 1 332 ? 2.691 33.156 -10.57 1 95.81 332 SER B C 1
ATOM 8155 O O . SER B 1 332 ? 2.238 34.312 -10.758 1 95.81 332 SER B O 1
ATOM 8157 N N . VAL B 1 333 ? 1.966 32.125 -10.641 1 95.81 333 VAL B N 1
ATOM 8158 C CA . VAL B 1 333 ? 0.535 32.125 -10.93 1 95.81 333 VAL B CA 1
ATOM 8159 C C . VAL B 1 333 ? -0.215 32.812 -9.781 1 95.81 333 VAL B C 1
ATOM 8161 O O . VAL B 1 333 ? -1.286 33.375 -9.992 1 95.81 333 VAL B O 1
ATOM 8164 N N . LEU B 1 334 ? 0.372 32.906 -8.57 1 97.06 334 LEU B N 1
ATOM 8165 C CA . LEU B 1 334 ? -0.281 33.438 -7.379 1 97.06 334 LEU B CA 1
ATOM 8166 C C . LEU B 1 334 ? -0.362 34.938 -7.445 1 97.06 334 LEU B C 1
ATOM 8168 O O . LEU B 1 334 ? -1.126 35.562 -6.699 1 97.06 334 LEU B O 1
ATOM 8172 N N . HIS B 1 335 ? 0.409 35.562 -8.336 1 95.81 335 HIS B N 1
ATOM 8173 C CA . HIS B 1 335 ? 0.415 37 -8.461 1 95.81 335 HIS B CA 1
ATOM 8174 C C . HIS B 1 335 ? -0.841 37.5 -9.164 1 95.81 335 HIS B C 1
ATOM 8176 O O . HIS B 1 335 ? -1.077 38.719 -9.242 1 95.81 335 HIS B O 1
ATOM 8182 N N . LYS B 1 336 ? -1.623 36.594 -9.594 1 94.5 336 LYS B N 1
ATOM 8183 C CA . LYS B 1 336 ? -2.941 36.969 -10.094 1 94.5 336 LYS B CA 1
ATOM 8184 C C . LYS B 1 336 ? -3.818 37.531 -8.969 1 94.5 336 LYS B C 1
ATOM 8186 O O . LYS B 1 336 ? -4.773 38.25 -9.219 1 94.5 336 LYS B O 1
ATOM 8191 N N . SER B 1 337 ? -3.588 37.062 -7.812 1 96.31 337 SER B N 1
ATOM 8192 C CA . SER B 1 337 ? -4.246 37.656 -6.648 1 96.31 337 SER B CA 1
ATOM 8193 C C . SER B 1 337 ? -3.775 39.094 -6.406 1 96.31 337 SER B C 1
ATOM 8195 O O . SER B 1 337 ? -2.58 39.375 -6.488 1 96.31 337 SER B O 1
ATOM 8197 N N . THR B 1 338 ? -4.699 39.906 -6.094 1 95.5 338 THR B N 1
ATOM 8198 C CA . THR B 1 338 ? -4.398 41.344 -5.895 1 95.5 338 THR B CA 1
ATOM 8199 C C . THR B 1 338 ? -3.646 41.531 -4.582 1 95.5 338 THR B C 1
ATOM 8201 O O . THR B 1 338 ? -2.844 42.469 -4.465 1 95.5 338 THR B O 1
ATOM 8204 N N . TYR B 1 339 ? -3.861 40.719 -3.707 1 96.56 339 TYR B N 1
ATOM 8205 C CA . TYR B 1 339 ? -3.418 41.031 -2.348 1 96.56 339 TYR B CA 1
ATOM 8206 C C . TYR B 1 339 ? -2.256 40.125 -1.948 1 96.56 339 TYR B C 1
ATOM 8208 O O . TYR B 1 339 ? -1.647 40.312 -0.893 1 96.56 339 TYR B O 1
ATOM 8216 N N . PHE B 1 340 ? -1.891 39.125 -2.807 1 96.94 340 PHE B N 1
ATOM 8217 C CA . PHE B 1 340 ? -0.885 38.156 -2.406 1 96.94 340 PHE B CA 1
ATOM 8218 C C . PHE B 1 340 ? 0.398 38.344 -3.209 1 96.94 340 PHE B C 1
ATOM 8220 O O . PHE B 1 340 ? 0.353 38.562 -4.422 1 96.94 340 PHE B O 1
ATOM 8227 N N . HIS B 1 341 ? 1.522 38.281 -2.557 1 96.69 341 HIS B N 1
ATOM 8228 C CA . HIS B 1 341 ? 2.83 38.281 -3.205 1 96.69 341 HIS B CA 1
ATOM 8229 C C . HIS B 1 341 ? 3.713 37.156 -2.674 1 96.69 341 HIS B C 1
ATOM 8231 O O . HIS B 1 341 ? 3.736 36.906 -1.47 1 96.69 341 HIS B O 1
ATOM 8237 N N . ILE B 1 342 ? 4.473 36.5 -3.443 1 96.44 342 ILE B N 1
ATOM 8238 C CA . ILE B 1 342 ? 5.195 35.281 -3.121 1 96.44 342 ILE B CA 1
ATOM 8239 C C . ILE B 1 342 ? 6.312 35.562 -2.125 1 96.44 342 ILE B C 1
ATOM 8241 O O . ILE B 1 342 ? 6.688 34.719 -1.32 1 96.44 342 ILE B O 1
ATOM 8245 N N . THR B 1 343 ? 6.941 36.75 -2.121 1 95.69 343 THR B N 1
ATOM 8246 C CA . THR B 1 343 ? 8.039 37.094 -1.22 1 95.69 343 THR B CA 1
ATOM 8247 C C . THR B 1 343 ? 7.527 37.25 0.209 1 95.69 343 THR B C 1
ATOM 8249 O O . THR B 1 343 ? 8.312 37.219 1.159 1 95.69 343 THR B O 1
ATOM 8252 N N . GLU B 1 344 ? 6.234 37.344 0.327 1 94.62 344 GLU B N 1
ATOM 8253 C CA . GLU B 1 344 ? 5.652 37.594 1.644 1 94.62 344 GLU B CA 1
ATOM 8254 C C . GLU B 1 344 ? 4.754 36.438 2.072 1 94.62 344 GLU B C 1
ATOM 8256 O O . GLU B 1 344 ? 4.41 36.312 3.25 1 94.62 344 GLU B O 1
ATOM 8261 N N . GLY B 1 345 ? 4.465 35.594 1.151 1 95.44 345 GLY B N 1
ATOM 8262 C CA . GLY B 1 345 ? 3.385 34.656 1.469 1 95.44 345 GLY B CA 1
ATOM 8263 C C . GLY B 1 345 ? 3.799 33.219 1.371 1 95.44 345 GLY B C 1
ATOM 8264 O O . GLY B 1 345 ? 3.059 32.312 1.798 1 95.44 345 GLY B O 1
ATOM 8265 N N . LEU B 1 346 ? 4.996 32.844 0.853 1 96.94 346 LEU B N 1
ATOM 8266 C CA . LEU B 1 346 ? 5.492 31.469 0.808 1 96.94 346 LEU B CA 1
ATOM 8267 C C . LEU B 1 346 ? 6.141 31.078 2.133 1 96.94 346 LEU B C 1
ATOM 8269 O O . LEU B 1 346 ? 7.359 31.188 2.287 1 96.94 346 LEU B O 1
ATOM 8273 N N . VAL B 1 347 ? 5.391 30.562 2.988 1 97.06 347 VAL B N 1
ATOM 8274 C CA . VAL B 1 347 ? 5.828 30.312 4.359 1 97.06 347 VAL B CA 1
ATOM 8275 C C . VAL B 1 347 ? 6.777 29.125 4.391 1 97.06 347 VAL B C 1
ATOM 8277 O O . VAL B 1 347 ? 6.605 28.172 3.633 1 97.06 347 VAL B O 1
ATOM 8280 N N . PRO B 1 348 ? 7.789 29.172 5.199 1 96.38 348 PRO B N 1
ATOM 8281 C CA . PRO B 1 348 ? 8.68 28.016 5.34 1 96.38 348 PRO B CA 1
ATOM 8282 C C . PRO B 1 348 ? 8.031 26.859 6.086 1 96.38 348 PRO B C 1
ATOM 8284 O O . PRO B 1 348 ? 7.082 27.062 6.848 1 96.38 348 PRO B O 1
ATOM 8287 N N . ASP B 1 349 ? 8.516 25.688 5.875 1 97.12 349 ASP B N 1
ATOM 8288 C CA . ASP B 1 349 ? 7.961 24.5 6.508 1 97.12 349 ASP B CA 1
ATOM 8289 C C . ASP B 1 349 ? 8.953 23.891 7.508 1 97.12 349 ASP B C 1
ATOM 8291 O O . ASP B 1 349 ? 9.914 23.234 7.109 1 97.12 349 ASP B O 1
ATOM 8295 N N . ILE B 1 350 ? 8.648 23.984 8.734 1 97.69 350 ILE B N 1
ATOM 8296 C CA . ILE B 1 350 ? 9.578 23.547 9.773 1 97.69 350 ILE B CA 1
ATOM 8297 C C . ILE B 1 350 ? 9.578 22.016 9.859 1 97.69 350 ILE B C 1
ATOM 8299 O O . ILE B 1 350 ? 10.508 21.422 10.391 1 97.69 350 ILE B O 1
ATOM 8303 N N . MET B 1 351 ? 8.531 21.359 9.383 1 97.38 351 MET B N 1
ATOM 8304 C CA . MET B 1 351 ? 8.539 19.906 9.367 1 97.38 351 MET B CA 1
ATOM 8305 C C . MET B 1 351 ? 9.641 19.359 8.461 1 97.38 351 MET B C 1
ATOM 8307 O O . MET B 1 351 ? 10.469 18.562 8.891 1 97.38 351 MET B O 1
ATOM 8311 N N . HIS B 1 352 ? 9.688 19.828 7.219 1 96.75 352 HIS B N 1
ATOM 8312 C CA . HIS B 1 352 ? 10.656 19.344 6.238 1 96.75 352 HIS B CA 1
ATOM 8313 C C . HIS B 1 352 ? 12.055 19.859 6.547 1 96.75 352 HIS B C 1
ATOM 8315 O O . HIS B 1 352 ? 13.039 19.156 6.344 1 96.75 352 HIS B O 1
ATOM 8321 N N . ASP B 1 353 ? 12.156 21.047 7.031 1 97.25 353 ASP B N 1
ATOM 8322 C CA . ASP B 1 353 ? 13.461 21.688 7.207 1 97.25 353 ASP B CA 1
ATOM 8323 C C . ASP B 1 353 ? 14.125 21.219 8.5 1 97.25 353 ASP B C 1
ATOM 8325 O O . ASP B 1 353 ? 15.328 20.953 8.523 1 97.25 353 ASP B O 1
ATOM 8329 N N . VAL B 1 354 ? 13.312 21.141 9.531 1 98 354 VAL B N 1
ATOM 8330 C CA . VAL B 1 354 ? 13.914 20.875 10.836 1 98 354 VAL B CA 1
ATOM 8331 C C . VAL B 1 354 ? 13.789 19.391 11.164 1 98 354 VAL B C 1
ATOM 8333 O O . VAL B 1 354 ? 14.789 18.703 11.359 1 98 354 VAL B O 1
ATOM 8336 N N . LEU B 1 355 ? 12.609 18.812 11.125 1 97.56 355 LEU B N 1
ATOM 8337 C CA . LEU B 1 355 ? 12.375 17.453 11.562 1 97.56 355 LEU B CA 1
ATOM 8338 C C . LEU B 1 355 ? 12.938 16.453 10.562 1 97.56 355 LEU B C 1
ATOM 8340 O O . LEU B 1 355 ? 13.336 15.344 10.93 1 97.56 355 LEU B O 1
ATOM 8344 N N . GLU B 1 356 ? 13.008 16.797 9.312 1 96.38 356 GLU B N 1
ATOM 8345 C CA . GLU B 1 356 ? 13.523 15.883 8.297 1 96.38 356 GLU B CA 1
ATOM 8346 C C . GLU B 1 356 ? 14.867 16.359 7.758 1 96.38 356 GLU B C 1
ATOM 8348 O O . GLU B 1 356 ? 15.469 15.688 6.914 1 96.38 356 GLU B O 1
ATOM 8353 N N . GLY B 1 357 ? 15.352 17.484 8.234 1 96.62 357 GLY B N 1
ATOM 8354 C CA . GLY B 1 357 ? 16.578 18.062 7.691 1 96.62 357 GLY B CA 1
ATOM 8355 C C . GLY B 1 357 ? 17.641 18.281 8.742 1 96.62 357 GLY B C 1
ATOM 8356 O O . GLY B 1 357 ? 18.5 17.422 8.969 1 96.62 357 GLY B O 1
ATOM 8357 N N . CYS B 1 358 ? 17.484 19.344 9.453 1 97.56 358 CYS B N 1
ATOM 8358 C CA . CYS B 1 358 ? 18.516 19.812 10.383 1 97.56 358 CYS B CA 1
ATOM 8359 C C . CYS B 1 358 ? 18.672 18.844 11.547 1 97.56 358 CYS B C 1
ATOM 8361 O O . CYS B 1 358 ? 19.781 18.438 11.883 1 97.56 358 CYS B O 1
ATOM 8363 N N . LEU B 1 359 ? 17.609 18.453 12.102 1 97.88 359 LEU B N 1
ATOM 8364 C CA . LEU B 1 359 ? 17.609 17.656 13.32 1 97.88 359 LEU B CA 1
ATOM 8365 C C . LEU B 1 359 ? 18.219 16.281 13.07 1 97.88 359 LEU B C 1
ATOM 8367 O O . LEU B 1 359 ? 19.156 15.883 13.781 1 97.88 359 LEU B O 1
ATOM 8371 N N . PRO B 1 360 ? 17.797 15.5 12.109 1 97.56 360 PRO B N 1
ATOM 8372 C CA . PRO B 1 360 ? 18.422 14.195 11.867 1 97.56 360 PRO B CA 1
ATOM 8373 C C . PRO B 1 360 ? 19.891 14.328 11.461 1 97.56 360 PRO B C 1
ATOM 8375 O O . PRO B 1 360 ? 20.703 13.469 11.805 1 97.56 360 PRO B O 1
ATOM 8378 N N . TYR B 1 361 ? 20.266 15.414 10.789 1 97.88 361 TYR B N 1
ATOM 8379 C CA . TYR B 1 361 ? 21.641 15.641 10.359 1 97.88 361 TYR B CA 1
ATOM 8380 C C . TYR B 1 361 ? 22.562 15.828 11.555 1 97.88 361 TYR B C 1
ATOM 8382 O O . TYR B 1 361 ? 23.594 15.156 11.664 1 97.88 361 TYR B O 1
ATOM 8390 N N . VAL B 1 362 ? 22.156 16.656 12.445 1 98.25 362 VAL B N 1
ATOM 8391 C CA . VAL B 1 362 ? 22.984 16.969 13.609 1 98.25 362 VAL B CA 1
ATOM 8392 C C . VAL B 1 362 ? 23.062 15.75 14.523 1 98.25 362 VAL B C 1
ATOM 8394 O O . VAL B 1 362 ? 24.141 15.414 15.023 1 98.25 362 VAL B O 1
ATOM 8397 N N . VAL B 1 363 ? 21.984 15.055 14.742 1 98.06 363 VAL B N 1
ATOM 8398 C CA . VAL B 1 363 ? 21.969 13.883 15.617 1 98.06 363 VAL B CA 1
ATOM 8399 C C . VAL B 1 363 ? 22.844 12.789 15.031 1 98.06 363 VAL B C 1
ATOM 8401 O O . VAL B 1 363 ? 23.578 12.117 15.758 1 98.06 363 VAL B O 1
ATOM 8404 N N . LYS B 1 364 ? 22.734 12.594 13.727 1 97.56 364 LYS B N 1
ATOM 8405 C CA . LYS B 1 364 ? 23.531 11.562 13.062 1 97.56 364 LYS B CA 1
ATOM 8406 C C . LYS B 1 364 ? 25.016 11.82 13.25 1 97.56 364 LYS B C 1
ATOM 8408 O O . LYS B 1 364 ? 25.766 10.914 13.641 1 97.56 364 LYS B O 1
ATOM 8413 N N . GLU B 1 365 ? 25.5 13.07 12.992 1 97.31 365 GLU B N 1
ATOM 8414 C CA . GLU B 1 365 ? 26.906 13.398 13.102 1 97.31 365 GLU B CA 1
ATOM 8415 C C . GLU B 1 365 ? 27.375 13.328 14.555 1 97.31 365 GLU B C 1
ATOM 8417 O O . GLU B 1 365 ? 28.5 12.898 14.828 1 97.31 365 GLU B O 1
ATOM 8422 N N . MET B 1 366 ? 26.547 13.711 15.438 1 98 366 MET B N 1
ATOM 8423 C CA . MET B 1 366 ? 26.859 13.641 16.859 1 98 366 MET B CA 1
ATOM 8424 C C . MET B 1 366 ? 27.031 12.188 17.297 1 98 366 MET B C 1
ATOM 8426 O O . MET B 1 366 ? 27.984 11.859 18 1 98 366 MET B O 1
ATOM 8430 N N . LEU B 1 367 ? 26.109 11.32 16.891 1 97.38 367 LEU B N 1
ATOM 8431 C CA . LEU B 1 367 ? 26.156 9.914 17.281 1 97.38 367 LEU B CA 1
ATOM 8432 C C . LEU B 1 367 ? 27.406 9.234 16.75 1 97.38 367 LEU B C 1
ATOM 8434 O O . LEU B 1 367 ? 28 8.383 17.406 1 97.38 367 LEU B O 1
ATOM 8438 N N . LYS B 1 368 ? 27.797 9.609 15.57 1 96.25 368 LYS B N 1
ATOM 8439 C CA . LYS B 1 368 ? 29.031 9.078 15.016 1 96.25 368 LYS B CA 1
ATOM 8440 C C . LYS B 1 368 ? 30.219 9.375 15.93 1 96.25 368 LYS B C 1
ATOM 8442 O O . LYS B 1 368 ? 31.047 8.492 16.188 1 96.25 368 LYS B O 1
ATOM 8447 N N . VAL B 1 369 ? 30.266 10.602 16.406 1 96.56 369 VAL B N 1
ATOM 8448 C CA . VAL B 1 369 ? 31.359 11.031 17.281 1 96.56 369 VAL B CA 1
ATOM 8449 C C . VAL B 1 369 ? 31.297 10.25 18.594 1 96.56 369 VAL B C 1
ATOM 8451 O O . VAL B 1 369 ? 32.344 9.781 19.078 1 96.56 369 VAL B O 1
ATOM 8454 N N . PHE B 1 370 ? 30.156 10.094 19.141 1 97.5 370 PHE B N 1
ATOM 8455 C CA . PHE B 1 370 ? 30 9.445 20.438 1 97.5 370 PHE B CA 1
ATOM 8456 C C . PHE B 1 370 ? 30.344 7.965 20.344 1 97.5 370 PHE B C 1
ATOM 8458 O O . PHE B 1 370 ? 30.891 7.387 21.281 1 97.5 370 PHE B O 1
ATOM 8465 N N . ILE B 1 371 ? 29.953 7.375 19.25 1 95.88 371 ILE B N 1
ATOM 8466 C CA . ILE B 1 371 ? 30.281 5.965 19.047 1 95.88 371 ILE B CA 1
ATOM 8467 C C . ILE B 1 371 ? 31.781 5.805 18.844 1 95.88 371 ILE B C 1
ATOM 8469 O O . ILE B 1 371 ? 32.406 4.883 19.391 1 95.88 371 ILE B O 1
ATOM 8473 N N . SER B 1 372 ? 32.406 6.699 18.094 1 95.19 372 SER B N 1
ATOM 8474 C CA . SER B 1 372 ? 33.844 6.668 17.844 1 95.19 372 SER B CA 1
ATOM 8475 C C . SER B 1 372 ? 34.625 6.871 19.141 1 95.19 372 SER B C 1
ATOM 8477 O O . SER B 1 372 ? 35.656 6.25 19.344 1 95.19 372 SER B O 1
ATOM 8479 N N . HIS B 1 373 ? 34.094 7.734 20.031 1 95.62 373 HIS B N 1
ATOM 8480 C CA . HIS B 1 373 ? 34.781 8.039 21.281 1 95.62 373 HIS B CA 1
ATOM 8481 C C . HIS B 1 373 ? 34.406 7.023 22.359 1 95.62 373 HIS B C 1
ATOM 8483 O O . HIS B 1 373 ? 34.844 7.137 23.516 1 95.62 373 HIS B O 1
ATOM 8489 N N . LYS B 1 374 ? 33.438 6.035 22.047 1 95.38 374 LYS B N 1
ATOM 8490 C CA . LYS B 1 374 ? 33.062 4.918 22.906 1 95.38 374 LYS B CA 1
ATOM 8491 C C . LYS B 1 374 ? 32.312 5.41 24.141 1 95.38 374 LYS B C 1
ATOM 8493 O O . LYS B 1 374 ? 32.438 4.848 25.219 1 95.38 374 LYS B O 1
ATOM 8498 N N . PHE B 1 375 ? 31.672 6.582 23.984 1 95.81 375 PHE B N 1
ATOM 8499 C CA . PHE B 1 375 ? 30.75 7.012 25.031 1 95.81 375 PHE B CA 1
ATOM 8500 C C . PHE B 1 375 ? 29.547 6.09 25.109 1 95.81 375 PHE B C 1
ATOM 8502 O O . PHE B 1 375 ? 29.031 5.824 26.203 1 95.81 375 PHE B O 1
ATOM 8509 N N . ILE B 1 376 ? 29.125 5.637 23.891 1 95.88 376 ILE B N 1
ATOM 8510 C CA . ILE B 1 376 ? 28 4.711 23.766 1 95.88 376 ILE B CA 1
ATOM 8511 C C . ILE B 1 376 ? 28.25 3.758 22.594 1 95.88 376 ILE B C 1
ATOM 8513 O O . ILE B 1 376 ? 28.953 4.105 21.641 1 95.88 376 ILE B O 1
ATOM 8517 N N . SER B 1 377 ? 27.781 2.602 22.734 1 96.31 377 SER B N 1
ATOM 8518 C CA . SER B 1 377 ? 27.844 1.659 21.625 1 96.31 377 SER B CA 1
ATOM 8519 C C . SER B 1 377 ? 26.531 1.64 20.859 1 96.31 377 SER B C 1
ATOM 8521 O O . SER B 1 377 ? 25.469 1.995 21.391 1 96.31 377 SER B O 1
ATOM 8523 N N . LEU B 1 378 ? 26.641 1.305 19.625 1 95.31 378 LEU B N 1
ATOM 8524 C CA . LEU B 1 378 ? 25.438 1.232 18.797 1 95.31 378 LEU B CA 1
ATOM 8525 C C . LEU B 1 378 ? 24.469 0.199 19.344 1 95.31 378 LEU B C 1
ATOM 8527 O O . LEU B 1 378 ? 23.25 0.41 19.312 1 95.31 378 LEU B O 1
ATOM 8531 N N . SER B 1 379 ? 24.969 -0.893 19.75 1 94.19 379 SER B N 1
ATOM 8532 C CA . SER B 1 379 ? 24.141 -1.939 20.328 1 94.19 379 SER B CA 1
ATOM 8533 C C . SER B 1 379 ? 23.391 -1.434 21.562 1 94.19 379 SER B C 1
ATOM 8535 O O . SER B 1 379 ? 22.203 -1.737 21.75 1 94.19 379 SER B O 1
ATOM 8537 N N . LEU B 1 380 ? 24.094 -0.697 22.359 1 94.62 380 LEU B N 1
ATOM 8538 C CA . LEU B 1 380 ? 23.469 -0.122 23.547 1 94.62 380 LEU B CA 1
ATOM 8539 C C . LEU B 1 380 ? 22.391 0.877 23.156 1 94.62 380 LEU B C 1
ATOM 8541 O O . LEU B 1 380 ? 21.297 0.888 23.75 1 94.62 380 LEU B O 1
ATOM 8545 N N . LEU B 1 381 ? 22.703 1.708 22.234 1 96.25 381 LEU B N 1
ATOM 8546 C CA . LEU B 1 381 ? 21.734 2.693 21.75 1 96.25 381 LEU B CA 1
ATOM 8547 C C . LEU B 1 381 ? 20.484 2.01 21.234 1 96.25 381 LEU B C 1
ATOM 8549 O O . LEU B 1 381 ? 19.359 2.455 21.516 1 96.25 381 LEU B O 1
ATOM 8553 N N . GLU B 1 382 ? 20.672 0.985 20.453 1 93.38 382 GLU B N 1
ATOM 8554 C CA . GLU B 1 382 ? 19.547 0.219 19.922 1 93.38 382 GLU B CA 1
ATOM 8555 C C . GLU B 1 382 ? 18.688 -0.339 21.047 1 93.38 382 GLU B C 1
ATOM 8557 O O . GLU B 1 382 ? 17.453 -0.291 20.969 1 93.38 382 GLU B O 1
ATOM 8562 N N . LYS B 1 383 ? 19.297 -0.851 22.031 1 92.69 383 LYS B N 1
ATOM 8563 C CA . LYS B 1 383 ? 18.594 -1.412 23.188 1 92.69 383 LYS B CA 1
ATOM 8564 C C . LYS B 1 383 ? 17.812 -0.335 23.922 1 92.69 383 LYS B C 1
ATOM 8566 O O . LYS B 1 383 ? 16.656 -0.55 24.312 1 92.69 383 LYS B O 1
ATOM 8571 N N . ILE B 1 384 ? 18.406 0.833 24.094 1 95.75 384 ILE B N 1
ATOM 8572 C CA . ILE B 1 384 ? 17.781 1.929 24.828 1 95.75 384 ILE B CA 1
ATOM 8573 C C . ILE B 1 384 ? 16.547 2.418 24.062 1 95.75 384 ILE B C 1
ATOM 8575 O O . ILE B 1 384 ? 15.477 2.592 24.641 1 95.75 384 ILE B O 1
ATOM 8579 N N . ILE B 1 385 ? 16.672 2.646 22.75 1 94.81 385 ILE B N 1
ATOM 8580 C CA . ILE B 1 385 ? 15.586 3.152 21.922 1 94.81 385 ILE B CA 1
ATOM 8581 C C . ILE B 1 385 ? 14.43 2.156 21.938 1 94.81 385 ILE B C 1
ATOM 8583 O O . ILE B 1 385 ? 13.266 2.547 22.031 1 94.81 385 ILE B O 1
ATOM 8587 N N . SER B 1 386 ? 14.758 0.905 21.875 1 89.44 386 SER B N 1
ATOM 8588 C CA . SER B 1 386 ? 13.75 -0.14 21.781 1 89.44 386 SER B CA 1
ATOM 8589 C C . SER B 1 386 ? 13.008 -0.322 23.094 1 89.44 386 SER B C 1
ATOM 8591 O O . SER B 1 386 ? 11.805 -0.569 23.109 1 89.44 386 SER B O 1
ATOM 8593 N N . LYS B 1 387 ? 13.672 -0.137 24.281 1 91.31 387 LYS B N 1
ATOM 8594 C CA . LYS B 1 387 ? 13.094 -0.502 25.562 1 91.31 387 LYS B CA 1
ATOM 8595 C C . LYS B 1 387 ? 12.703 0.738 26.359 1 91.31 387 LYS B C 1
ATOM 8597 O O . LYS B 1 387 ? 12.18 0.628 27.484 1 91.31 387 LYS B O 1
ATOM 8602 N N . PHE B 1 388 ? 12.891 1.896 25.828 1 94.69 388 PHE B N 1
ATOM 8603 C CA . PHE B 1 388 ? 12.578 3.129 26.547 1 94.69 388 PHE B CA 1
ATOM 8604 C C . PHE B 1 388 ? 11.094 3.189 26.891 1 94.69 388 PHE B C 1
ATOM 8606 O O . PHE B 1 388 ? 10.25 2.809 26.078 1 94.69 388 PHE B O 1
ATOM 8613 N N . PRO B 1 389 ? 10.734 3.521 28.062 1 93.12 389 PRO B N 1
ATOM 8614 C CA . PRO B 1 389 ? 9.328 3.648 28.453 1 93.12 389 PRO B CA 1
ATOM 8615 C C . PRO B 1 389 ? 8.68 4.918 27.906 1 93.12 389 PRO B C 1
ATOM 8617 O O . PRO B 1 389 ? 8.461 5.875 28.656 1 93.12 389 PRO B O 1
ATOM 8620 N N . TYR B 1 390 ? 8.312 4.898 26.703 1 93 390 TYR B N 1
ATOM 8621 C CA . TYR B 1 390 ? 7.703 6.055 26.062 1 93 390 TYR B CA 1
ATOM 8622 C C . TYR B 1 390 ? 6.379 6.414 26.719 1 93 390 TYR B C 1
ATOM 8624 O O . TYR B 1 390 ? 5.598 5.527 27.078 1 93 390 TYR B O 1
ATOM 8632 N N . GLY B 1 391 ? 6.16 7.637 26.969 1 87.19 391 GLY B N 1
ATOM 8633 C CA . GLY B 1 391 ? 4.898 8.109 27.516 1 87.19 391 GLY B CA 1
ATOM 8634 C C . GLY B 1 391 ? 3.723 7.883 26.578 1 87.19 391 GLY B C 1
ATOM 8635 O O . GLY B 1 391 ? 3.902 7.484 25.438 1 87.19 391 GLY B O 1
ATOM 8636 N N . ILE B 1 392 ? 2.533 8.195 27 1 82.62 392 ILE B N 1
ATOM 8637 C CA . ILE B 1 392 ? 1.277 7.945 26.297 1 82.62 392 ILE B CA 1
ATOM 8638 C C . ILE B 1 392 ? 1.263 8.703 24.984 1 82.62 392 ILE B C 1
ATOM 8640 O O . ILE B 1 392 ? 0.815 8.18 23.953 1 82.62 392 ILE B O 1
ATOM 8644 N N . THR B 1 393 ? 1.825 9.898 24.969 1 81.81 393 THR B N 1
ATOM 8645 C CA . THR B 1 393 ? 1.785 10.742 23.781 1 81.81 393 THR B CA 1
ATOM 8646 C C . THR B 1 393 ? 2.857 10.312 22.781 1 81.81 393 THR B C 1
ATOM 8648 O O . THR B 1 393 ? 2.715 10.539 21.578 1 81.81 393 THR B O 1
ATOM 8651 N N . ASP B 1 394 ? 3.885 9.688 23.281 1 88.44 394 ASP B N 1
ATOM 8652 C CA . ASP B 1 394 ? 5.027 9.375 22.422 1 88.44 394 ASP B CA 1
ATOM 8653 C C . ASP B 1 394 ? 4.973 7.93 21.938 1 88.44 394 ASP B C 1
ATOM 8655 O O . ASP B 1 394 ? 5.684 7.555 21.016 1 88.44 394 ASP B O 1
ATOM 8659 N N . LYS B 1 395 ? 4.082 7.176 22.516 1 86.62 395 LYS B N 1
ATOM 8660 C CA . LYS B 1 395 ? 4.012 5.754 22.203 1 86.62 395 LYS B CA 1
ATOM 8661 C C . LYS B 1 395 ? 3.658 5.531 20.734 1 86.62 395 LYS B C 1
ATOM 8663 O O . LYS B 1 395 ? 4.141 4.582 20.125 1 86.62 395 LYS B O 1
ATOM 8668 N N . ALA B 1 396 ? 2.889 6.438 20.234 1 85.56 396 ALA B N 1
ATOM 8669 C CA . ALA B 1 396 ? 2.438 6.281 18.859 1 85.56 396 ALA B CA 1
ATOM 8670 C C . ALA B 1 396 ? 3.533 6.68 17.875 1 85.56 396 ALA B C 1
ATOM 8672 O O . ALA B 1 396 ? 3.484 6.309 16.703 1 85.56 396 ALA B O 1
ATOM 8673 N N . ASN B 1 397 ? 4.57 7.41 18.312 1 91.25 397 ASN B N 1
ATOM 8674 C CA . ASN B 1 397 ? 5.629 7.918 17.453 1 91.25 397 ASN B CA 1
ATOM 8675 C C . ASN B 1 397 ? 7 7.398 17.875 1 91.25 397 ASN B C 1
ATOM 8677 O O . ASN B 1 397 ? 7.988 8.133 17.828 1 91.25 397 ASN B O 1
ATOM 8681 N N . LYS B 1 398 ? 6.988 6.16 18.344 1 91.94 398 LYS B N 1
ATOM 8682 C CA . LYS B 1 398 ? 8.25 5.566 18.781 1 91.94 398 LYS B CA 1
ATOM 8683 C C . LYS B 1 398 ? 9.258 5.531 17.625 1 91.94 398 LYS B C 1
ATOM 8685 O O . LYS B 1 398 ? 8.922 5.129 16.516 1 91.94 398 LYS B O 1
ATOM 8690 N N . PRO B 1 399 ? 10.461 5.984 17.875 1 94.38 399 PRO B N 1
ATOM 8691 C CA . PRO B 1 399 ? 11.477 5.969 16.828 1 94.38 399 PRO B CA 1
ATOM 8692 C C . PRO B 1 399 ? 11.898 4.559 16.438 1 94.38 399 PRO B C 1
ATOM 8694 O O . PRO B 1 399 ? 11.727 3.615 17.219 1 94.38 399 PRO B O 1
ATOM 8697 N N . SER B 1 400 ? 12.375 4.387 15.242 1 91.31 400 SER B N 1
ATOM 8698 C CA . SER B 1 400 ? 12.969 3.137 14.781 1 91.31 400 SER B CA 1
ATOM 8699 C C . SER B 1 400 ? 14.422 3.016 15.211 1 91.31 400 SER B C 1
ATOM 8701 O O . SER B 1 400 ? 15.078 4.023 15.484 1 91.31 400 SER B O 1
ATOM 8703 N N . VAL B 1 401 ? 14.844 1.821 15.273 1 90.31 401 VAL B N 1
ATOM 8704 C CA . VAL B 1 401 ? 16.234 1.6 15.656 1 90.31 401 VAL B CA 1
ATOM 8705 C C . VAL B 1 401 ? 17.172 2.105 14.555 1 90.31 401 VAL B C 1
ATOM 8707 O O . VAL B 1 401 ? 16.812 2.066 13.375 1 90.31 401 VAL B O 1
ATOM 8710 N N . ILE B 1 402 ? 18.25 2.633 14.961 1 92.5 402 ILE B N 1
ATOM 8711 C CA . ILE B 1 402 ? 19.234 3.156 14.031 1 92.5 402 ILE B CA 1
ATOM 8712 C C . ILE B 1 402 ? 20.25 2.068 13.695 1 92.5 402 ILE B C 1
ATOM 8714 O O . ILE B 1 402 ? 20.969 1.579 14.57 1 92.5 402 ILE B O 1
ATOM 8718 N N . SER B 1 403 ? 20.359 1.725 12.461 1 88.31 403 SER B N 1
ATOM 8719 C CA . SER B 1 403 ? 21.25 0.644 12.039 1 88.31 403 SER B CA 1
ATOM 8720 C C . SER B 1 403 ? 22.641 1.166 11.727 1 88.31 403 SER B C 1
ATOM 8722 O O . SER B 1 403 ? 22.844 2.371 11.555 1 88.31 403 SER B O 1
ATOM 8724 N N . SER B 1 404 ? 23.578 0.209 11.625 1 90 404 SER B N 1
ATOM 8725 C CA . SER B 1 404 ? 24.953 0.552 11.258 1 90 404 SER B CA 1
ATOM 8726 C C . SER B 1 404 ? 25.031 1.067 9.828 1 90 404 SER B C 1
ATOM 8728 O O . SER B 1 404 ? 25.797 1.99 9.539 1 90 404 SER B O 1
ATOM 8730 N N . THR B 1 405 ? 24.156 0.522 9.062 1 86.69 405 THR B N 1
ATOM 8731 C CA . THR B 1 405 ? 24.125 0.936 7.664 1 86.69 405 THR B CA 1
ATOM 8732 C C . THR B 1 405 ? 23.625 2.375 7.539 1 86.69 405 THR B C 1
ATOM 8734 O O . THR B 1 405 ? 24.141 3.139 6.711 1 86.69 405 THR B O 1
ATOM 8737 N N . THR B 1 406 ? 22.703 2.766 8.328 1 88.62 406 THR B N 1
ATOM 8738 C CA . THR B 1 406 ? 22.141 4.113 8.297 1 88.62 406 THR B CA 1
ATOM 8739 C C . THR B 1 406 ? 23.188 5.141 8.742 1 88.62 406 THR B C 1
ATOM 8741 O O . THR B 1 406 ? 23.281 6.227 8.164 1 88.62 406 THR B O 1
ATOM 8744 N N . LEU B 1 407 ? 24.016 4.789 9.688 1 91.75 407 LEU B N 1
ATOM 8745 C CA . LEU B 1 407 ? 25.016 5.711 10.203 1 91.75 407 LEU B CA 1
ATOM 8746 C C . LEU B 1 407 ? 26.172 5.859 9.227 1 91.75 407 LEU B C 1
ATOM 8748 O O . LEU B 1 407 ? 26.797 6.922 9.156 1 91.75 407 LEU B O 1
ATOM 8752 N N . LYS B 1 408 ? 26.375 4.75 8.469 1 89.38 408 LYS B N 1
ATOM 8753 C CA . LYS B 1 408 ? 27.516 4.754 7.555 1 89.38 408 LYS B CA 1
ATOM 8754 C C . LYS B 1 408 ? 27.141 5.402 6.223 1 89.38 408 LYS B C 1
ATOM 8756 O O . LYS B 1 408 ? 28.016 5.918 5.516 1 89.38 408 LYS B O 1
ATOM 8761 N N . ASN B 1 409 ? 25.938 5.398 6.02 1 88.75 409 ASN B N 1
ATOM 8762 C CA . ASN B 1 409 ? 25.5 5.973 4.75 1 88.75 409 ASN B CA 1
ATOM 8763 C C . ASN B 1 409 ? 25.781 7.473 4.691 1 88.75 409 ASN B C 1
ATOM 8765 O O . ASN B 1 409 ? 25.734 8.156 5.715 1 88.75 409 ASN B O 1
ATOM 8769 N N . LYS B 1 410 ? 25.969 7.922 3.547 1 85 410 LYS B N 1
ATOM 8770 C CA . LYS B 1 410 ? 26.375 9.312 3.342 1 85 410 LYS B CA 1
ATOM 8771 C C . LYS B 1 410 ? 25.172 10.25 3.41 1 85 410 LYS B C 1
ATOM 8773 O O . LYS B 1 410 ? 25.328 11.469 3.502 1 85 410 LYS B O 1
ATOM 8778 N N . ASP B 1 411 ? 24 9.742 3.5 1 86.19 411 ASP B N 1
ATOM 8779 C CA . ASP B 1 411 ? 22.812 10.578 3.582 1 86.19 411 ASP B CA 1
ATOM 8780 C C . ASP B 1 411 ? 22.703 11.242 4.949 1 86.19 411 ASP B C 1
ATOM 8782 O O . ASP B 1 411 ? 23.344 10.805 5.914 1 86.19 411 ASP B O 1
ATOM 8786 N N . HIS B 1 412 ? 21.969 12.367 5.02 1 88.94 412 HIS B N 1
ATOM 8787 C CA . HIS B 1 412 ? 21.844 13.156 6.242 1 88.94 412 HIS B CA 1
ATOM 8788 C C . HIS B 1 412 ? 20.641 12.711 7.066 1 88.94 412 HIS B C 1
ATOM 8790 O O . HIS B 1 412 ? 20.234 13.406 8 1 88.94 412 HIS B O 1
ATOM 8796 N N . ASN B 1 413 ? 20.141 11.578 6.707 1 89.19 413 ASN B N 1
ATOM 8797 C CA . ASN B 1 413 ? 18.906 11.156 7.371 1 89.19 413 ASN B CA 1
ATOM 8798 C C . ASN B 1 413 ? 19.141 9.93 8.25 1 89.19 413 ASN B C 1
ATOM 8800 O O . ASN B 1 413 ? 20.172 9.266 8.141 1 89.19 413 ASN B O 1
ATOM 8804 N N . LEU B 1 414 ? 18.344 9.703 9.242 1 93.38 414 LEU B N 1
ATOM 8805 C CA . LEU B 1 414 ? 18.438 8.586 10.172 1 93.38 414 LEU B CA 1
ATOM 8806 C C . LEU B 1 414 ? 17.312 7.586 9.922 1 93.38 414 LEU B C 1
ATOM 8808 O O . LEU B 1 414 ? 17.016 6.75 10.773 1 93.38 414 LEU B O 1
ATOM 8812 N N . LYS B 1 415 ? 16.641 7.703 8.773 1 89.81 415 LYS B N 1
ATOM 8813 C CA . LYS B 1 415 ? 15.547 6.824 8.359 1 89.81 415 LYS B CA 1
ATOM 8814 C C . LYS B 1 415 ? 14.406 6.852 9.367 1 89.81 415 LYS B C 1
ATOM 8816 O O . LYS B 1 415 ? 13.93 5.801 9.805 1 89.81 415 LYS B O 1
ATOM 8821 N N . GLN B 1 416 ? 14.125 8.086 9.93 1 94.06 416 GLN B N 1
ATOM 8822 C CA . GLN B 1 416 ? 12.984 8.367 10.797 1 94.06 416 GLN B CA 1
ATOM 8823 C C . GLN B 1 416 ? 11.953 9.234 10.078 1 94.06 416 GLN B C 1
ATOM 8825 O O . GLN B 1 416 ? 12.305 10.062 9.234 1 94.06 416 GLN B O 1
ATOM 8830 N N . THR B 1 417 ? 10.664 8.977 10.312 1 92.88 417 THR B N 1
ATOM 8831 C CA . THR B 1 417 ? 9.68 9.969 9.883 1 92.88 417 THR B CA 1
ATOM 8832 C C . THR B 1 417 ? 9.82 11.25 10.695 1 92.88 417 THR B C 1
ATOM 8834 O O . THR B 1 417 ? 10.531 11.281 11.703 1 92.88 417 THR B O 1
ATOM 8837 N N . ALA B 1 418 ? 9.172 12.25 10.25 1 95.75 418 ALA B N 1
ATOM 8838 C CA . ALA B 1 418 ? 9.234 13.531 10.945 1 95.75 418 ALA B CA 1
ATOM 8839 C C . ALA B 1 418 ? 8.82 13.391 12.406 1 95.75 418 ALA B C 1
ATOM 8841 O O . ALA B 1 418 ? 9.492 13.898 13.305 1 95.75 418 ALA B O 1
ATOM 8842 N N . THR B 1 419 ? 7.77 12.672 12.664 1 94.88 419 THR B N 1
ATOM 8843 C CA . THR B 1 419 ? 7.25 12.531 14.023 1 94.88 419 THR B CA 1
ATOM 8844 C C . THR B 1 419 ? 8.164 11.641 14.859 1 94.88 419 THR B C 1
ATOM 8846 O O . THR B 1 419 ? 8.352 11.883 16.047 1 94.88 419 THR B O 1
ATOM 8849 N N . GLU B 1 420 ? 8.695 10.602 14.266 1 95.12 420 GLU B N 1
ATOM 8850 C CA . GLU B 1 420 ? 9.633 9.719 14.961 1 95.12 420 GLU B CA 1
ATOM 8851 C C . GLU B 1 420 ? 10.906 10.469 15.344 1 95.12 420 GLU B C 1
ATOM 8853 O O . GLU B 1 420 ? 11.422 10.305 16.453 1 95.12 420 GLU B O 1
ATOM 8858 N N . MET B 1 421 ? 11.344 11.258 14.375 1 97 421 MET B N 1
ATOM 8859 C CA . MET B 1 421 ? 12.555 12.023 14.625 1 97 421 MET B CA 1
ATOM 8860 C C . MET B 1 421 ? 12.344 13.031 15.742 1 97 421 MET B C 1
ATOM 8862 O O . MET B 1 421 ? 13.227 13.242 16.578 1 97 421 MET B O 1
ATOM 8866 N N . TRP B 1 422 ? 11.219 13.68 15.703 1 97 422 TRP B N 1
ATOM 8867 C CA . TRP B 1 422 ? 10.875 14.633 16.75 1 97 422 TRP B CA 1
ATOM 8868 C C . TRP B 1 422 ? 10.867 13.953 18.109 1 97 422 TRP B C 1
ATOM 8870 O O . TRP B 1 422 ? 11.422 14.484 19.078 1 97 422 TRP B O 1
ATOM 8880 N N . CYS B 1 423 ? 10.289 12.797 18.188 1 96.69 423 CYS B N 1
ATOM 8881 C CA . CYS B 1 423 ? 10.242 12.023 19.422 1 96.69 423 CYS B CA 1
ATOM 8882 C C . CYS B 1 423 ? 11.641 11.625 19.875 1 96.69 423 CYS B C 1
ATOM 8884 O O . CYS B 1 423 ? 11.992 11.812 21.031 1 96.69 423 CYS B O 1
ATOM 8886 N N . LEU B 1 424 ? 12.422 11.156 18.969 1 97.06 424 LEU B N 1
ATOM 8887 C CA . LEU B 1 424 ? 13.781 10.711 19.281 1 97.06 424 LEU B CA 1
ATOM 8888 C C . LEU B 1 424 ? 14.625 11.867 19.812 1 97.06 424 LEU B C 1
ATOM 8890 O O . LEU B 1 424 ? 15.273 11.734 20.844 1 97.06 424 LEU B O 1
ATOM 8894 N N . ALA B 1 425 ? 14.578 12.961 19.125 1 97.56 425 ALA B N 1
ATOM 8895 C CA . ALA B 1 425 ? 15.422 14.094 19.484 1 97.56 425 ALA B CA 1
ATOM 8896 C C . ALA B 1 425 ? 15.047 14.648 20.844 1 97.56 425 ALA B C 1
ATOM 8898 O O . ALA B 1 425 ? 15.914 14.969 21.656 1 97.56 425 ALA B O 1
ATOM 8899 N N . ARG B 1 426 ? 13.812 14.75 21.109 1 96.44 426 ARG B N 1
ATOM 8900 C CA . ARG B 1 426 ? 13.344 15.32 22.375 1 96.44 426 ARG B CA 1
ATOM 8901 C C . ARG B 1 426 ? 13.703 14.422 23.547 1 96.44 426 ARG B C 1
ATOM 8903 O O . ARG B 1 426 ? 13.984 14.906 24.641 1 96.44 426 ARG B O 1
ATOM 8910 N N . LEU B 1 427 ? 13.719 13.109 23.328 1 97 427 LEU B N 1
ATOM 8911 C CA . LEU B 1 427 ? 13.906 12.164 24.422 1 97 427 LEU B CA 1
ATOM 8912 C C . LEU B 1 427 ? 15.359 11.719 24.516 1 97 427 LEU B C 1
ATOM 8914 O O . LEU B 1 427 ? 15.773 11.141 25.531 1 97 427 LEU B O 1
ATOM 8918 N N . LEU B 1 428 ? 16.125 12.016 23.531 1 97.75 428 LEU B N 1
ATOM 8919 C CA . LEU B 1 428 ? 17.5 11.531 23.438 1 97.75 428 LEU B CA 1
ATOM 8920 C C . LEU B 1 428 ? 18.312 11.969 24.656 1 97.75 428 LEU B C 1
ATOM 8922 O O . LEU B 1 428 ? 19.109 11.188 25.188 1 97.75 428 LEU B O 1
ATOM 8926 N N . PRO B 1 429 ? 18.156 13.203 25.172 1 97.94 429 PRO B N 1
ATOM 8927 C CA . PRO B 1 429 ? 18.922 13.617 26.359 1 97.94 429 PRO B CA 1
ATOM 8928 C C . PRO B 1 429 ? 18.641 12.75 27.578 1 97.94 429 PRO B C 1
ATOM 8930 O O . PRO B 1 429 ? 19.547 12.477 28.375 1 97.94 429 PRO B O 1
ATOM 8933 N N . ILE B 1 430 ? 17.422 12.297 27.703 1 96.75 430 ILE B N 1
ATOM 8934 C CA . ILE B 1 430 ? 17.062 11.43 28.812 1 96.75 430 ILE B CA 1
ATOM 8935 C C . ILE B 1 430 ? 17.562 10.008 28.547 1 96.75 430 ILE B C 1
ATOM 8937 O O . ILE B 1 430 ? 17.938 9.297 29.469 1 96.75 430 ILE B O 1
ATOM 8941 N N . MET B 1 431 ? 17.625 9.609 27.328 1 96.62 431 MET B N 1
ATOM 8942 C CA . MET B 1 431 ? 18 8.258 26.922 1 96.62 431 MET B CA 1
ATOM 8943 C C . MET B 1 431 ? 19.484 8.016 27.141 1 96.62 431 MET B C 1
ATOM 8945 O O . MET B 1 431 ? 19.875 6.969 27.672 1 96.62 431 MET B O 1
ATOM 8949 N N . ILE B 1 432 ? 20.312 9.016 26.766 1 97.19 432 ILE B N 1
ATOM 8950 C CA . ILE B 1 432 ? 21.734 8.688 26.75 1 97.19 432 ILE B CA 1
ATOM 8951 C C . ILE B 1 432 ? 22.531 9.75 27.516 1 97.19 432 ILE B C 1
ATOM 8953 O O . ILE B 1 432 ? 23.766 9.68 27.594 1 97.19 432 ILE B O 1
ATOM 8957 N N . GLY B 1 433 ? 21.828 10.75 28.078 1 97.06 433 GLY B N 1
ATOM 8958 C CA . GLY B 1 433 ? 22.5 11.836 28.781 1 97.06 433 GLY B CA 1
ATOM 8959 C C . GLY B 1 433 ? 23.422 11.352 29.875 1 97.06 433 GLY B C 1
ATOM 8960 O O . GLY B 1 433 ? 24.453 11.984 30.156 1 97.06 433 GLY B O 1
ATOM 8961 N N . ASN B 1 434 ? 23.109 10.234 30.469 1 95.88 434 ASN B N 1
ATOM 8962 C CA . ASN B 1 434 ? 23.906 9.703 31.578 1 95.88 434 ASN B CA 1
ATOM 8963 C C . ASN B 1 434 ? 25.25 9.164 31.094 1 95.88 434 ASN B C 1
ATOM 8965 O O . ASN B 1 434 ? 26.188 8.992 31.875 1 95.88 434 ASN B O 1
ATOM 8969 N N . HIS B 1 435 ? 25.391 8.938 29.797 1 96.5 435 HIS B N 1
ATOM 8970 C CA . HIS B 1 435 ? 26.609 8.375 29.234 1 96.5 435 HIS B CA 1
ATOM 8971 C C . HIS B 1 435 ? 27.516 9.461 28.672 1 96.5 435 HIS B C 1
ATOM 8973 O O . HIS B 1 435 ? 28.641 9.188 28.266 1 96.5 435 HIS B O 1
ATOM 8979 N N . ILE B 1 436 ? 27.047 10.719 28.703 1 97.19 436 ILE B N 1
ATOM 8980 C CA . ILE B 1 436 ? 27.781 11.797 28.062 1 97.19 436 ILE B CA 1
ATOM 8981 C C . ILE B 1 436 ? 28.234 12.812 29.109 1 97.19 436 ILE B C 1
ATOM 8983 O O . ILE B 1 436 ? 27.422 13.258 29.922 1 97.19 436 ILE B O 1
ATOM 8987 N N . PRO B 1 437 ? 29.438 13.234 29.062 1 95.94 437 PRO B N 1
ATOM 8988 C CA . PRO B 1 437 ? 29.891 14.266 30 1 95.94 437 PRO B CA 1
ATOM 8989 C C . PRO B 1 437 ? 29.141 15.586 29.828 1 95.94 437 PRO B C 1
ATOM 8991 O O . PRO B 1 437 ? 28.828 15.992 28.719 1 95.94 437 PRO B O 1
ATOM 8994 N N . LYS B 1 438 ? 28.891 16.312 30.859 1 94.62 438 LYS B N 1
ATOM 8995 C CA . LYS B 1 438 ? 28.078 17.531 30.891 1 94.62 438 LYS B CA 1
ATOM 8996 C C . LYS B 1 438 ? 28.703 18.641 30.047 1 94.62 438 LYS B C 1
ATOM 8998 O O . LYS B 1 438 ? 28 19.469 29.484 1 94.62 438 LYS B O 1
ATOM 9003 N N . ASP B 1 439 ? 30.016 18.656 29.984 1 94.56 439 ASP B N 1
ATOM 9004 C CA . ASP B 1 439 ? 30.688 19.75 29.281 1 94.56 439 ASP B CA 1
ATOM 9005 C C . ASP B 1 439 ? 31.109 19.328 27.875 1 94.56 439 ASP B C 1
ATOM 9007 O O . ASP B 1 439 ? 31.922 20 27.234 1 94.56 439 ASP B O 1
ATOM 9011 N N . ASN B 1 440 ? 30.594 18.188 27.391 1 97.5 440 ASN B N 1
ATOM 9012 C CA . ASN B 1 440 ? 30.922 17.766 26.031 1 97.5 440 ASN B CA 1
ATOM 9013 C C . ASN B 1 440 ? 30.406 18.75 25 1 97.5 440 ASN B C 1
ATOM 9015 O O . ASN B 1 440 ? 29.203 19.016 24.938 1 97.5 440 ASN B O 1
ATOM 9019 N N . PRO B 1 441 ? 31.234 19.344 24.188 1 97.94 441 PRO B N 1
ATOM 9020 C CA . PRO B 1 441 ? 30.812 20.391 23.25 1 97.94 441 PRO B CA 1
ATOM 9021 C C . PRO B 1 441 ? 29.781 19.906 22.234 1 97.94 441 PRO B C 1
ATOM 9023 O O . PRO B 1 441 ? 28.891 20.672 21.844 1 97.94 441 PRO B O 1
ATOM 9026 N N . TYR B 1 442 ? 29.938 18.656 21.781 1 98.38 442 TYR B N 1
ATOM 9027 C CA . TYR B 1 442 ? 28.969 18.109 20.828 1 98.38 442 TYR B CA 1
ATOM 9028 C C . TYR B 1 442 ? 27.594 17.984 21.469 1 98.38 442 TYR B C 1
ATOM 9030 O O . TYR B 1 442 ? 26.578 18.234 20.828 1 98.38 442 TYR B O 1
ATOM 9038 N N . TRP B 1 443 ? 27.547 17.578 22.688 1 98.44 443 TRP B N 1
ATOM 9039 C CA . TRP B 1 443 ? 26.297 17.453 23.453 1 98.44 443 TRP B CA 1
ATOM 9040 C C . TRP B 1 443 ? 25.656 18.812 23.672 1 98.44 443 TRP B C 1
ATOM 9042 O O . TRP B 1 443 ? 24.453 18.984 23.469 1 98.44 443 TRP B O 1
ATOM 9052 N N . LEU B 1 444 ? 26.484 19.797 24.031 1 98.38 444 LEU B N 1
ATOM 9053 C CA . LEU B 1 444 ? 25.984 21.141 24.25 1 98.38 444 LEU B CA 1
ATOM 9054 C C . LEU B 1 444 ? 25.438 21.734 22.953 1 98.38 444 LEU B C 1
ATOM 9056 O O . LEU B 1 444 ? 24.438 22.469 22.984 1 98.38 444 LEU B O 1
ATOM 9060 N N . HIS B 1 445 ? 26.078 21.406 21.875 1 98.69 445 HIS B N 1
ATOM 9061 C CA . HIS B 1 445 ? 25.609 21.844 20.562 1 98.69 445 HIS B CA 1
ATOM 9062 C C . HIS B 1 445 ? 24.234 21.266 20.25 1 98.69 445 HIS B C 1
ATOM 9064 O O . HIS B 1 445 ? 23.375 21.969 19.734 1 98.69 445 HIS B O 1
ATOM 9070 N N . PHE B 1 446 ? 24.109 20.031 20.578 1 98.44 446 PHE B N 1
ATOM 9071 C CA . PHE B 1 446 ? 22.828 19.359 20.375 1 98.44 446 PHE B CA 1
ATOM 9072 C C . PHE B 1 446 ? 21.75 19.953 21.266 1 98.44 446 PHE B C 1
ATOM 9074 O O . PHE B 1 446 ? 20.625 20.188 20.812 1 98.44 446 PHE B O 1
ATOM 9081 N N . LEU B 1 447 ? 22.016 20.203 22.469 1 98.56 447 LEU B N 1
ATOM 9082 C CA . LEU B 1 447 ? 21.062 20.766 23.406 1 98.56 447 LEU B CA 1
ATOM 9083 C C . LEU B 1 447 ? 20.641 22.172 22.969 1 98.56 447 LEU B C 1
ATOM 9085 O O . LEU B 1 447 ? 19.469 22.547 23.141 1 98.56 447 LEU B O 1
ATOM 9089 N N . ALA B 1 448 ? 21.562 22.922 22.422 1 98.38 448 ALA B N 1
ATOM 9090 C CA . ALA B 1 448 ? 21.234 24.234 21.859 1 98.38 448 ALA B CA 1
ATOM 9091 C C . ALA B 1 448 ? 20.234 24.109 20.719 1 98.38 448 ALA B C 1
ATOM 9093 O O . ALA B 1 448 ? 19.344 24.953 20.578 1 98.38 448 ALA B O 1
ATOM 9094 N N . LEU B 1 449 ? 20.453 23.125 19.922 1 98.62 449 LEU B N 1
ATOM 9095 C CA . LEU B 1 449 ? 19.5 22.891 18.828 1 98.62 449 LEU B CA 1
ATOM 9096 C C . LEU B 1 449 ? 18.125 22.562 19.375 1 98.62 449 LEU B C 1
ATOM 9098 O O . LEU B 1 449 ? 17.109 23.031 18.828 1 98.62 449 LEU B O 1
ATOM 9102 N N . LEU B 1 450 ? 18.047 21.75 20.406 1 98.44 450 LEU B N 1
ATOM 9103 C CA . LEU B 1 450 ? 16.766 21.406 21.016 1 98.44 450 LEU B CA 1
ATOM 9104 C C . LEU B 1 450 ? 16.062 22.656 21.547 1 98.44 450 LEU B C 1
ATOM 9106 O O . LEU B 1 450 ? 14.836 22.766 21.484 1 98.44 450 LEU B O 1
ATOM 9110 N N . GLU B 1 451 ? 16.828 23.547 22.062 1 97.69 451 GLU B N 1
ATOM 9111 C CA . GLU B 1 451 ? 16.25 24.812 22.516 1 97.69 451 GLU B CA 1
ATOM 9112 C C . GLU B 1 451 ? 15.641 25.594 21.359 1 97.69 451 GLU B C 1
ATOM 9114 O O . GLU B 1 451 ? 14.555 26.156 21.484 1 97.69 451 GLU B O 1
ATOM 9119 N N . ILE B 1 452 ? 16.359 25.656 20.281 1 98.25 452 ILE B N 1
ATOM 9120 C CA . ILE B 1 452 ? 15.836 26.312 19.078 1 98.25 452 ILE B CA 1
ATOM 9121 C C . ILE B 1 452 ? 14.539 25.641 18.641 1 98.25 452 ILE B C 1
ATOM 9123 O O . ILE B 1 452 ? 13.562 26.312 18.312 1 98.25 452 ILE B O 1
ATOM 9127 N N . VAL B 1 453 ? 14.547 24.297 18.656 1 98 453 VAL B N 1
ATOM 9128 C CA . VAL B 1 453 ? 13.391 23.516 18.266 1 98 453 VAL B CA 1
ATOM 9129 C C . VAL B 1 453 ? 12.211 23.828 19.188 1 98 453 VAL B C 1
ATOM 9131 O O . VAL B 1 453 ? 11.07 23.922 18.734 1 98 453 VAL B O 1
ATOM 9134 N N . ASP B 1 454 ? 12.469 24.047 20.469 1 96.19 454 ASP B N 1
ATOM 9135 C CA . ASP B 1 454 ? 11.422 24.406 21.406 1 96.19 454 ASP B CA 1
ATOM 9136 C C . ASP B 1 454 ? 10.742 25.719 21.016 1 96.19 454 ASP B C 1
ATOM 9138 O O . ASP B 1 454 ? 9.516 25.812 21.062 1 96.19 454 ASP B O 1
ATOM 9142 N N . TYR B 1 455 ? 11.516 26.641 20.609 1 96.56 455 TYR B N 1
ATOM 9143 C CA . TYR B 1 455 ? 10.977 27.938 20.188 1 96.56 455 TYR B CA 1
ATOM 9144 C C . TYR B 1 455 ? 10.188 27.797 18.906 1 96.56 455 TYR B C 1
ATOM 9146 O O . TYR B 1 455 ? 9.086 28.344 18.766 1 96.56 455 TYR B O 1
ATOM 9154 N N . LEU B 1 456 ? 10.711 27.031 18 1 97.25 456 LEU B N 1
ATOM 9155 C CA . LEU B 1 456 ? 10.117 26.906 16.672 1 97.25 456 LEU B CA 1
ATOM 9156 C C . LEU B 1 456 ? 8.758 26.203 16.734 1 97.25 456 LEU B C 1
ATOM 9158 O O . LEU B 1 456 ? 7.859 26.516 15.953 1 97.25 456 LEU B O 1
ATOM 9162 N N . PHE B 1 457 ? 8.648 25.312 17.656 1 96.5 457 PHE B N 1
ATOM 9163 C CA . PHE B 1 457 ? 7.438 24.5 17.688 1 96.5 457 PHE B CA 1
ATOM 9164 C C . PHE B 1 457 ? 6.5 24.953 18.797 1 96.5 457 PHE B C 1
ATOM 9166 O O . PHE B 1 457 ? 5.484 24.297 19.062 1 96.5 457 PHE B O 1
ATOM 9173 N N . ALA B 1 458 ? 6.816 26.094 19.406 1 94.81 458 ALA B N 1
ATOM 9174 C CA . ALA B 1 458 ? 5.934 26.656 20.422 1 94.81 458 ALA B CA 1
ATOM 9175 C C . ALA B 1 458 ? 4.641 27.172 19.797 1 94.81 458 ALA B C 1
ATOM 9177 O O . ALA B 1 458 ? 4.672 27.875 18.766 1 94.81 458 ALA B O 1
ATOM 9178 N N . PRO B 1 459 ? 3.502 26.891 20.359 1 92.62 459 PRO B N 1
ATOM 9179 C CA . PRO B 1 459 ? 2.229 27.359 19.797 1 92.62 459 PRO B CA 1
ATOM 9180 C C . PRO B 1 459 ? 1.996 28.844 20.031 1 92.62 459 PRO B C 1
ATOM 9182 O O . PRO B 1 459 ? 1.207 29.469 19.312 1 92.62 459 PRO B O 1
ATOM 9185 N N . ILE B 1 460 ? 2.58 29.391 21.094 1 94 460 ILE B N 1
ATOM 9186 C CA . ILE B 1 460 ? 2.543 30.797 21.438 1 94 460 ILE B CA 1
ATOM 9187 C C . ILE B 1 460 ? 3.953 31.297 21.75 1 94 460 ILE B C 1
ATOM 9189 O O . ILE B 1 460 ? 4.715 30.625 22.453 1 94 460 ILE B O 1
ATOM 9193 N N . ILE B 1 461 ? 4.305 32.438 21.234 1 95.62 461 ILE B N 1
ATOM 9194 C CA . ILE B 1 461 ? 5.676 32.906 21.422 1 95.62 461 ILE B CA 1
ATOM 9195 C C . ILE B 1 461 ? 5.695 34.438 21.531 1 95.62 461 ILE B C 1
ATOM 9197 O O . ILE B 1 461 ? 4.859 35.094 20.922 1 95.62 461 ILE B O 1
ATOM 9201 N N . SER B 1 462 ? 6.637 34.906 22.266 1 95.25 462 SER B N 1
ATOM 9202 C CA . SER B 1 462 ? 6.809 36.344 22.406 1 95.25 462 SER B CA 1
ATOM 9203 C C . SER B 1 462 ? 7.895 36.875 21.484 1 95.25 462 SER B C 1
ATOM 9205 O O . SER B 1 462 ? 8.719 36.125 20.984 1 95.25 462 SER B O 1
ATOM 9207 N N . THR B 1 463 ? 7.93 38.156 21.234 1 94.25 463 THR B N 1
ATOM 9208 C CA . THR B 1 463 ? 8.945 38.781 20.406 1 94.25 463 THR B CA 1
ATOM 9209 C C . THR B 1 463 ? 10.32 38.656 21.047 1 94.25 463 THR B C 1
ATOM 9211 O O . THR B 1 463 ? 11.336 38.562 20.344 1 94.25 463 THR B O 1
ATOM 9214 N N . GLU B 1 464 ? 10.352 38.688 22.312 1 94.31 464 GLU B N 1
ATOM 9215 C CA . GLU B 1 464 ? 11.609 38.531 23.047 1 94.31 464 GLU B CA 1
ATOM 9216 C C . GLU B 1 464 ? 12.227 37.156 22.766 1 94.31 464 GLU B C 1
ATOM 9218 O O . GLU B 1 464 ? 13.445 37.062 22.594 1 94.31 464 GLU B O 1
ATOM 9223 N N . CYS B 1 465 ? 11.383 36.219 22.781 1 95.56 465 CYS B N 1
ATOM 9224 C CA . CYS B 1 465 ? 11.859 34.875 22.484 1 95.56 465 CYS B CA 1
ATOM 9225 C C . CYS B 1 465 ? 12.43 34.781 21.078 1 95.56 465 CYS B C 1
ATOM 9227 O O . CYS B 1 465 ? 13.383 34.031 20.828 1 95.56 465 CYS B O 1
ATOM 9229 N N . LEU B 1 466 ? 11.883 35.562 20.125 1 97.5 466 LEU B N 1
ATOM 9230 C CA . LEU B 1 466 ? 12.367 35.562 18.75 1 97.5 466 LEU B CA 1
ATOM 9231 C C . LEU B 1 466 ? 13.781 36.125 18.656 1 97.5 466 LEU B C 1
ATOM 9233 O O . LEU B 1 466 ? 14.617 35.625 17.922 1 97.5 466 LEU B O 1
ATOM 9237 N N . ASP B 1 467 ? 14.031 37.156 19.406 1 96.69 467 ASP B N 1
ATOM 9238 C CA . ASP B 1 467 ? 15.359 37.75 19.422 1 96.69 467 ASP B CA 1
ATOM 9239 C C . ASP B 1 467 ? 16.391 36.781 19.984 1 96.69 467 ASP B C 1
ATOM 9241 O O . ASP B 1 467 ? 17.5 36.688 19.453 1 96.69 467 ASP B O 1
ATOM 9245 N N . HIS B 1 468 ? 15.984 36.156 21.047 1 97.12 468 HIS B N 1
ATOM 9246 C CA . HIS B 1 468 ? 16.859 35.156 21.609 1 97.12 468 HIS B CA 1
ATOM 9247 C C . HIS B 1 468 ? 17.109 34.031 20.609 1 97.12 468 HIS B C 1
ATOM 9249 O O . HIS B 1 468 ? 18.234 33.531 20.5 1 97.12 468 HIS B O 1
ATOM 9255 N N . MET B 1 469 ? 16.125 33.656 19.938 1 97.81 469 MET B N 1
ATOM 9256 C CA . MET B 1 469 ? 16.234 32.594 18.953 1 97.81 469 MET B CA 1
ATOM 9257 C C . MET B 1 469 ? 17.203 32.969 17.844 1 97.81 469 MET B C 1
ATOM 9259 O O . MET B 1 469 ? 17.969 32.125 17.375 1 97.81 469 MET B O 1
ATOM 9263 N N . ARG B 1 470 ? 17.219 34.219 17.406 1 97.94 470 ARG B N 1
ATOM 9264 C CA . ARG B 1 470 ? 18.156 34.719 16.391 1 97.94 470 ARG B CA 1
ATOM 9265 C C . ARG B 1 470 ? 19.594 34.469 16.812 1 97.94 470 ARG B C 1
ATOM 9267 O O . ARG B 1 470 ? 20.406 33.969 16.031 1 97.94 470 ARG B O 1
ATOM 9274 N N . ILE B 1 471 ? 19.812 34.719 18.031 1 97.81 471 ILE B N 1
ATOM 9275 C CA . ILE B 1 471 ? 21.172 34.594 18.578 1 97.81 471 ILE B CA 1
ATOM 9276 C C . ILE B 1 471 ? 21.516 33.094 18.688 1 97.81 471 ILE B C 1
ATOM 9278 O O . ILE B 1 471 ? 22.625 32.688 18.328 1 97.81 471 ILE B O 1
ATOM 9282 N N . LEU B 1 472 ? 20.594 32.344 19.172 1 98.25 472 LEU B N 1
ATOM 9283 C CA . LEU B 1 472 ? 20.828 30.906 19.312 1 98.25 472 LEU B CA 1
ATOM 9284 C C . LEU B 1 472 ? 21.141 30.266 17.969 1 98.25 472 LEU B C 1
ATOM 9286 O O . LEU B 1 472 ? 22.016 29.391 17.875 1 98.25 472 LEU B O 1
ATOM 9290 N N . ILE B 1 473 ? 20.406 30.625 16.875 1 98.62 473 ILE B N 1
ATOM 9291 C CA . ILE B 1 473 ? 20.609 30.062 15.555 1 98.62 473 ILE B CA 1
ATOM 9292 C C . ILE B 1 473 ? 22 30.422 15.039 1 98.62 473 ILE B C 1
ATOM 9294 O O . ILE B 1 473 ? 22.719 29.562 14.531 1 98.62 473 ILE B O 1
ATOM 9298 N N . ARG B 1 474 ? 22.359 31.672 15.211 1 98.38 474 ARG B N 1
ATOM 9299 C CA . ARG B 1 474 ? 23.672 32.125 14.797 1 98.38 474 ARG B CA 1
ATOM 9300 C C . ARG B 1 474 ? 24.781 31.328 15.5 1 98.38 474 ARG B C 1
ATOM 9302 O O . ARG B 1 474 ? 25.688 30.828 14.852 1 98.38 474 ARG B O 1
ATOM 9309 N N . ASP B 1 475 ? 24.656 31.234 16.797 1 98.38 475 ASP B N 1
ATOM 9310 C CA . ASP B 1 475 ? 25.656 30.531 17.594 1 98.38 475 ASP B CA 1
ATOM 9311 C C . ASP B 1 475 ? 25.703 29.047 17.25 1 98.38 475 ASP B C 1
ATOM 9313 O O . ASP B 1 475 ? 26.781 28.453 17.203 1 98.38 475 ASP B O 1
ATOM 9317 N N . HIS B 1 476 ? 24.594 28.5 17.047 1 98.62 476 HIS B N 1
ATOM 9318 C CA . HIS B 1 476 ? 24.5 27.078 16.719 1 98.62 476 HIS B CA 1
ATOM 9319 C C . HIS B 1 476 ? 25.203 26.781 15.391 1 98.62 476 HIS B C 1
ATOM 9321 O O . HIS B 1 476 ? 25.953 25.812 15.289 1 98.62 476 HIS B O 1
ATOM 9327 N N . HIS B 1 477 ? 24.891 27.562 14.352 1 98.44 477 HIS B N 1
ATOM 9328 C CA . HIS B 1 477 ? 25.484 27.344 13.039 1 98.44 477 HIS B CA 1
ATOM 9329 C C . HIS B 1 477 ? 26.984 27.578 13.07 1 98.44 477 HIS B C 1
ATOM 9331 O O . HIS B 1 477 ? 27.75 26.844 12.438 1 98.44 477 HIS B O 1
ATOM 9337 N N . SER B 1 478 ? 27.375 28.562 13.812 1 98.19 478 SER B N 1
ATOM 9338 C CA . SER B 1 478 ? 28.797 28.812 13.977 1 98.19 478 SER B CA 1
ATOM 9339 C C . SER B 1 478 ? 29.5 27.641 14.664 1 98.19 478 SER B C 1
ATOM 9341 O O . SER B 1 478 ? 30.562 27.203 14.219 1 98.19 478 SER B O 1
ATOM 9343 N N . ALA B 1 479 ? 28.922 27.156 15.711 1 98.5 479 ALA B N 1
ATOM 9344 C CA . ALA B 1 479 ? 29.469 26.031 16.453 1 98.5 479 ALA B CA 1
ATOM 9345 C C . ALA B 1 479 ? 29.516 24.781 15.586 1 98.5 479 ALA B C 1
ATOM 9347 O O . ALA B 1 479 ? 30.438 23.969 15.711 1 98.5 479 ALA B O 1
ATOM 9348 N N . PHE B 1 480 ? 28.531 24.578 14.742 1 98.56 480 PHE B N 1
ATOM 9349 C CA . PHE B 1 480 ? 28.5 23.422 13.859 1 98.56 480 PHE B CA 1
ATOM 9350 C C . PHE B 1 480 ? 29.734 23.391 12.953 1 98.56 480 PHE B C 1
ATOM 9352 O O . PHE B 1 480 ? 30.359 22.344 12.789 1 98.56 480 PHE B O 1
ATOM 9359 N N . LYS B 1 481 ? 30.062 24.516 12.383 1 97.56 481 LYS B N 1
ATOM 9360 C CA . LYS B 1 481 ? 31.203 24.625 11.477 1 97.56 481 LYS B CA 1
ATOM 9361 C C . LYS B 1 481 ? 32.5 24.344 12.211 1 97.56 481 LYS B C 1
ATOM 9363 O O . LYS B 1 481 ? 33.438 23.812 11.625 1 97.56 481 LYS B O 1
ATOM 9368 N N . GLU B 1 482 ? 32.531 24.656 13.445 1 97.81 482 GLU B N 1
ATOM 9369 C CA . GLU B 1 482 ? 33.75 24.438 14.25 1 97.81 482 GLU B CA 1
ATOM 9370 C C . GLU B 1 482 ? 33.844 22.984 14.688 1 97.81 482 GLU B C 1
ATOM 9372 O O . GLU B 1 482 ? 34.938 22.391 14.609 1 97.81 482 GLU B O 1
ATOM 9377 N N . LEU B 1 483 ? 32.812 22.375 15.102 1 98.06 483 LEU B N 1
ATOM 9378 C CA . LEU B 1 483 ? 32.812 21.047 15.695 1 98.06 483 LEU B CA 1
ATOM 9379 C C . LEU B 1 483 ? 32.875 19.969 14.625 1 98.06 483 LEU B C 1
ATOM 9381 O O . LEU B 1 483 ? 33.406 18.891 14.859 1 98.06 483 LEU B O 1
ATOM 9385 N N . TYR B 1 484 ? 32.25 20.297 13.508 1 97.38 484 TYR B N 1
ATOM 9386 C CA . TYR B 1 484 ? 32.219 19.359 12.406 1 97.38 484 TYR B CA 1
ATOM 9387 C C . TYR B 1 484 ? 32.844 19.953 11.156 1 97.38 484 TYR B C 1
ATOM 9389 O O . TYR B 1 484 ? 32.156 20.156 10.148 1 97.38 484 TYR B O 1
ATOM 9397 N N . PRO B 1 485 ? 34.062 20.078 11.094 1 95.31 485 PRO B N 1
ATOM 9398 C CA . PRO B 1 485 ? 34.75 20.797 10.008 1 95.31 485 PRO B CA 1
ATOM 9399 C C . PRO B 1 485 ? 34.594 20.109 8.656 1 95.31 485 PRO B C 1
ATOM 9401 O O . PRO B 1 485 ? 34.656 20.766 7.613 1 95.31 485 PRO B O 1
ATOM 9404 N N . GLU B 1 486 ? 34.344 18.797 8.633 1 93.5 486 GLU B N 1
ATOM 9405 C CA . GLU B 1 486 ? 34.219 18.062 7.379 1 93.5 486 GLU B CA 1
ATOM 9406 C C . GLU B 1 486 ? 32.781 18.125 6.855 1 93.5 486 GLU B C 1
ATOM 9408 O O . GLU B 1 486 ? 32.5 17.703 5.727 1 93.5 486 GLU B O 1
ATOM 9413 N N . CYS B 1 487 ? 31.906 18.672 7.668 1 95.31 487 CYS B N 1
ATOM 9414 C CA . CYS B 1 487 ? 30.5 18.719 7.301 1 95.31 487 CYS B CA 1
ATOM 9415 C C . CYS B 1 487 ? 30.094 20.125 6.852 1 95.31 487 CYS B C 1
ATOM 9417 O O . CYS B 1 487 ? 30.562 21.109 7.406 1 95.31 487 CYS B O 1
ATOM 9419 N N . ASN B 1 488 ? 29.297 20.172 5.812 1 95.12 488 ASN B N 1
ATOM 9420 C CA . ASN B 1 488 ? 28.734 21.438 5.363 1 95.12 488 ASN B CA 1
ATOM 9421 C C . ASN B 1 488 ? 27.328 21.656 5.891 1 95.12 488 ASN B C 1
ATOM 9423 O O . ASN B 1 488 ? 26.594 20.703 6.133 1 95.12 488 ASN B O 1
ATOM 9427 N N . LEU B 1 489 ? 27.016 22.938 6.047 1 96.25 489 LEU B N 1
ATOM 9428 C CA . LEU B 1 489 ? 25.625 23.266 6.352 1 96.25 489 LEU B CA 1
ATOM 9429 C C . LEU B 1 489 ? 24.734 22.984 5.152 1 96.25 489 LEU B C 1
ATOM 9431 O O . LEU B 1 489 ? 25.094 23.297 4.016 1 96.25 489 LEU B O 1
ATOM 9435 N N . ILE B 1 490 ? 23.641 22.359 5.371 1 94.81 490 ILE B N 1
ATOM 9436 C CA . ILE B 1 490 ? 22.688 22.109 4.305 1 94.81 490 ILE B CA 1
ATOM 9437 C C . ILE B 1 490 ? 21.766 23.312 4.141 1 94.81 490 ILE B C 1
ATOM 9439 O O . ILE B 1 490 ? 21.609 24.109 5.066 1 94.81 490 ILE B O 1
ATOM 9443 N N . PRO B 1 491 ? 21.094 23.469 3.025 1 94.19 491 PRO B N 1
ATOM 9444 C CA . PRO B 1 491 ? 20.219 24.609 2.781 1 94.19 491 PRO B CA 1
ATOM 9445 C C . PRO B 1 491 ? 19.125 24.75 3.836 1 94.19 491 PRO B C 1
ATOM 9447 O O . PRO B 1 491 ? 18.766 25.875 4.223 1 94.19 491 PRO B O 1
ATOM 9450 N N . LYS B 1 492 ? 18.609 23.688 4.332 1 95.5 492 LYS B N 1
ATOM 9451 C CA . LYS B 1 492 ? 17.531 23.703 5.32 1 95.5 492 LYS B CA 1
ATOM 9452 C C . LYS B 1 492 ? 17.984 24.359 6.617 1 95.5 492 LYS B C 1
ATOM 9454 O O . LYS B 1 492 ? 17.172 24.922 7.352 1 95.5 492 LYS B O 1
ATOM 9459 N N . MET B 1 493 ? 19.281 24.266 6.918 1 96.88 493 MET B N 1
ATOM 9460 C CA . MET B 1 493 ? 19.844 24.938 8.086 1 96.88 493 MET B CA 1
ATOM 9461 C C . MET B 1 493 ? 19.906 26.453 7.859 1 96.88 493 MET B C 1
ATOM 9463 O O . MET B 1 493 ? 19.641 27.234 8.773 1 96.88 493 MET B O 1
ATOM 9467 N N . HIS B 1 494 ? 20.234 26.812 6.621 1 96.44 494 HIS B N 1
ATOM 9468 C CA . HIS B 1 494 ? 20.219 28.219 6.27 1 96.44 494 HIS B CA 1
ATOM 9469 C C . HIS B 1 494 ? 18.812 28.812 6.395 1 96.44 494 HIS B C 1
ATOM 9471 O O . HIS B 1 494 ? 18.656 29.938 6.871 1 96.44 494 HIS B O 1
ATOM 9477 N N . TYR B 1 495 ? 17.844 28.109 6.004 1 97.06 495 TYR B N 1
ATOM 9478 C CA . TYR B 1 495 ? 16.469 28.594 6.059 1 97.06 495 TYR B CA 1
ATOM 9479 C C . TYR B 1 495 ? 16.078 29 7.477 1 97.06 495 TYR B C 1
ATOM 9481 O O . TYR B 1 495 ? 15.273 29.906 7.676 1 97.06 495 TYR B O 1
ATOM 9489 N N . MET B 1 496 ? 16.672 28.344 8.453 1 97.75 496 MET B N 1
ATOM 9490 C CA . MET B 1 496 ? 16.344 28.594 9.852 1 97.75 496 MET B CA 1
ATOM 9491 C C . MET B 1 496 ? 16.672 30.031 10.234 1 97.75 496 MET B C 1
ATOM 9493 O O . MET B 1 496 ? 16.062 30.594 11.141 1 97.75 496 MET B O 1
ATOM 9497 N N . VAL B 1 497 ? 17.609 30.609 9.523 1 97.62 497 VAL B N 1
ATOM 9498 C CA . VAL B 1 497 ? 18.062 31.984 9.805 1 97.62 497 VAL B CA 1
ATOM 9499 C C . VAL B 1 497 ? 16.891 32.938 9.609 1 97.62 497 VAL B C 1
ATOM 9501 O O . VAL B 1 497 ? 16.844 34 10.273 1 97.62 497 VAL B O 1
ATOM 9504 N N . HIS B 1 498 ? 15.953 32.594 8.781 1 97.31 498 HIS B N 1
ATOM 9505 C CA . HIS B 1 498 ? 14.852 33.469 8.422 1 97.31 498 HIS B CA 1
ATOM 9506 C C . HIS B 1 498 ? 13.641 33.219 9.305 1 97.31 498 HIS B C 1
ATOM 9508 O O . HIS B 1 498 ? 12.688 34 9.289 1 97.31 498 HIS B O 1
ATOM 9514 N N . TYR B 1 499 ? 13.625 32.219 10.141 1 98.19 499 TYR B N 1
ATOM 9515 C CA . TYR B 1 499 ? 12.414 31.734 10.797 1 98.19 499 TYR B CA 1
ATOM 9516 C C . TYR B 1 499 ? 11.914 32.719 11.828 1 98.19 499 TYR B C 1
ATOM 9518 O O . TYR B 1 499 ? 10.711 32.969 11.93 1 98.19 499 TYR B O 1
ATOM 9526 N N . PRO B 1 500 ? 12.805 33.406 12.617 1 97.94 500 PRO B N 1
ATOM 9527 C CA . PRO B 1 500 ? 12.297 34.406 13.57 1 97.94 500 PRO B CA 1
ATOM 9528 C C . PRO B 1 500 ? 11.508 35.5 12.883 1 97.94 500 PRO B C 1
ATOM 9530 O O . PRO B 1 500 ? 10.453 35.938 13.383 1 97.94 500 PRO B O 1
ATOM 9533 N N . ASP B 1 501 ? 11.984 35.906 11.711 1 96.88 501 ASP B N 1
ATOM 9534 C CA . ASP B 1 501 ? 11.289 36.938 10.969 1 96.88 501 ASP B CA 1
ATOM 9535 C C . ASP B 1 501 ? 9.945 36.438 10.445 1 96.88 501 ASP B C 1
ATOM 9537 O O . ASP B 1 501 ? 8.961 37.188 10.445 1 96.88 501 ASP B O 1
ATOM 9541 N N . TRP B 1 502 ? 9.93 35.281 10.023 1 97.75 502 TRP B N 1
ATOM 9542 C CA . TRP B 1 502 ? 8.695 34.719 9.492 1 97.75 502 TRP B CA 1
ATOM 9543 C C . TRP B 1 502 ? 7.668 34.531 10.594 1 97.75 502 TRP B C 1
ATOM 9545 O O . TRP B 1 502 ? 6.465 34.719 10.375 1 97.75 502 TRP B O 1
ATOM 9555 N N . ILE B 1 503 ? 8.141 34.094 11.781 1 98.25 503 ILE B N 1
ATOM 9556 C CA . ILE B 1 503 ? 7.227 33.938 12.906 1 98.25 503 ILE B CA 1
ATOM 9557 C C . ILE B 1 503 ? 6.633 35.312 13.281 1 98.25 503 ILE B C 1
ATOM 9559 O O . ILE B 1 503 ? 5.441 35.406 13.586 1 98.25 503 ILE B O 1
ATOM 9563 N N . GLN B 1 504 ? 7.43 36.281 13.242 1 97.25 504 GLN B N 1
ATOM 9564 C CA . GLN B 1 504 ? 6.949 37.625 13.523 1 97.25 504 GLN B CA 1
ATOM 9565 C C . GLN B 1 504 ? 5.895 38.062 12.516 1 97.25 504 GLN B C 1
ATOM 9567 O O . GLN B 1 504 ? 4.906 38.719 12.875 1 97.25 504 GLN B O 1
ATOM 9572 N N . ARG B 1 505 ? 6.031 37.656 11.305 1 96.5 505 ARG B N 1
ATOM 9573 C CA . ARG B 1 505 ? 5.164 38.062 10.211 1 96.5 505 ARG B CA 1
ATOM 9574 C C . ARG B 1 505 ? 3.883 37.219 10.18 1 96.5 505 ARG B C 1
ATOM 9576 O O . ARG B 1 505 ? 2.797 37.781 9.938 1 96.5 505 ARG B O 1
ATOM 9583 N N . CYS B 1 506 ? 3.98 35.938 10.445 1 96.88 506 CYS B N 1
ATOM 9584 C CA . CYS B 1 506 ? 2.846 35.062 10.156 1 96.88 506 CYS B CA 1
ATOM 9585 C C . CYS B 1 506 ? 2.408 34.312 11.406 1 96.88 506 CYS B C 1
ATOM 9587 O O . CYS B 1 506 ? 1.422 33.562 11.375 1 96.88 506 CYS B O 1
ATOM 9589 N N . GLY B 1 507 ? 3.049 34.531 12.539 1 96.44 507 GLY B N 1
ATOM 9590 C CA . GLY B 1 507 ? 2.742 33.719 13.727 1 96.44 507 GLY B CA 1
ATOM 9591 C C . GLY B 1 507 ? 3.521 32.438 13.797 1 96.44 507 GLY B C 1
ATOM 9592 O O . GLY B 1 507 ? 4.387 32.188 12.961 1 96.44 507 GLY B O 1
ATOM 9593 N N . PRO B 1 508 ? 3.242 31.609 14.789 1 96.88 508 PRO B N 1
ATOM 9594 C CA . PRO B 1 508 ? 3.988 30.359 14.969 1 96.88 508 PRO B CA 1
ATOM 9595 C C . PRO B 1 508 ? 3.947 29.469 13.727 1 96.88 508 PRO B C 1
ATOM 9597 O O . PRO B 1 508 ? 2.869 29.203 13.188 1 96.88 508 PRO B O 1
ATOM 9600 N N . LEU B 1 509 ? 5.066 28.938 13.336 1 97.12 509 LEU B N 1
ATOM 9601 C CA . LEU B 1 509 ? 5.188 28.156 12.109 1 97.12 509 LEU B CA 1
ATOM 9602 C C . LEU B 1 509 ? 4.617 26.75 12.297 1 97.12 509 LEU B C 1
ATOM 9604 O O . LEU B 1 509 ? 4.34 26.062 11.32 1 97.12 509 LEU B O 1
ATOM 9608 N N . SER B 1 510 ? 4.398 26.344 13.562 1 95.12 510 SER B N 1
ATOM 9609 C CA . SER B 1 510 ? 3.82 25.047 13.852 1 95.12 510 SER B CA 1
ATOM 9610 C C . SER B 1 510 ? 2.361 24.969 13.414 1 95.12 510 SER B C 1
ATOM 9612 O O . SER B 1 510 ? 1.821 23.891 13.211 1 95.12 510 SER B O 1
ATOM 9614 N N . HIS B 1 511 ? 1.768 26.109 13.297 1 95.25 511 HIS B N 1
ATOM 9615 C CA . HIS B 1 511 ? 0.382 26.156 12.844 1 95.25 511 HIS B CA 1
ATOM 9616 C C . HIS B 1 511 ? 0.302 26.281 11.32 1 95.25 511 HIS B C 1
ATOM 9618 O O . HIS B 1 511 ? -0.79 26.281 10.75 1 95.25 511 HIS B O 1
ATOM 9624 N N . LEU B 1 512 ? 1.476 26.375 10.672 1 96.19 512 LEU B N 1
ATOM 9625 C CA . LEU B 1 512 ? 1.529 26.547 9.227 1 96.19 512 LEU B CA 1
ATOM 9626 C C . LEU B 1 512 ? 2.383 25.453 8.578 1 96.19 512 LEU B C 1
ATOM 9628 O O . LEU B 1 512 ? 2.705 25.547 7.391 1 96.19 512 LEU B O 1
ATOM 9632 N N . TRP B 1 513 ? 2.771 24.469 9.391 1 96.44 513 TRP B N 1
ATOM 9633 C CA . TRP B 1 513 ? 3.623 23.406 8.852 1 96.44 513 TRP B CA 1
ATOM 9634 C C . TRP B 1 513 ? 2.811 22.438 8.016 1 96.44 513 TRP B C 1
ATOM 9636 O O . TRP B 1 513 ? 1.582 22.516 7.965 1 96.44 513 TRP B O 1
ATOM 9646 N N . CYS B 1 514 ? 3.432 21.547 7.328 1 96.44 514 CYS B N 1
ATOM 9647 C CA . CYS B 1 514 ? 2.793 20.688 6.332 1 96.44 514 CYS B CA 1
ATOM 9648 C C . CYS B 1 514 ? 2.324 19.375 6.961 1 96.44 514 CYS B C 1
ATOM 9650 O O . CYS B 1 514 ? 1.73 18.531 6.285 1 96.44 514 CYS B O 1
ATOM 9652 N N . MET B 1 515 ? 2.453 19.156 8.234 1 95 515 MET B N 1
ATOM 9653 C CA . MET B 1 515 ? 2.23 17.875 8.891 1 95 515 MET B CA 1
ATOM 9654 C C . MET B 1 515 ? 0.808 17.375 8.648 1 95 515 MET B C 1
ATOM 9656 O O . MET B 1 515 ? 0.605 16.266 8.141 1 95 515 MET B O 1
ATOM 9660 N N . ARG B 1 516 ? -0.181 18.156 8.977 1 93.31 516 ARG B N 1
ATOM 9661 C CA . ARG B 1 516 ? -1.574 17.75 8.844 1 93.31 516 ARG B CA 1
ATOM 9662 C C . ARG B 1 516 ? -1.996 17.703 7.379 1 93.31 516 ARG B C 1
ATOM 9664 O O . ARG B 1 516 ? -2.836 16.891 6.992 1 93.31 516 ARG B O 1
ATOM 9671 N N . LEU B 1 517 ? -1.416 18.609 6.578 1 95 517 LEU B N 1
ATOM 9672 C CA . LEU B 1 517 ? -1.73 18.656 5.156 1 95 517 LEU B CA 1
ATOM 9673 C C . LEU B 1 517 ? -1.246 17.391 4.445 1 95 517 LEU B C 1
ATOM 9675 O O . LEU B 1 517 ? -1.95 16.844 3.594 1 95 517 LEU B O 1
ATOM 9679 N N . GLU B 1 518 ? -0.094 16.891 4.914 1 94.81 518 GLU B N 1
ATOM 9680 C CA . GLU B 1 518 ? 0.405 15.633 4.379 1 94.81 518 GLU B CA 1
ATOM 9681 C C . GLU B 1 518 ? -0.436 14.453 4.863 1 94.81 518 GLU B C 1
ATOM 9683 O O . GLU B 1 518 ? -0.609 13.469 4.145 1 94.81 518 GLU B O 1
ATOM 9688 N N . ALA B 1 519 ? -0.886 14.586 6.125 1 94.19 519 ALA B N 1
ATOM 9689 C CA . ALA B 1 519 ? -1.749 13.531 6.66 1 94.19 519 ALA B CA 1
ATOM 9690 C C . ALA B 1 519 ? -3.008 13.375 5.816 1 94.19 519 ALA B C 1
ATOM 9692 O O . ALA B 1 519 ? -3.529 12.266 5.668 1 94.19 519 ALA B O 1
ATOM 9693 N N . LYS B 1 520 ? -3.527 14.438 5.246 1 95.5 520 LYS B N 1
ATOM 9694 C CA . LYS B 1 520 ? -4.723 14.406 4.41 1 95.5 520 LYS B CA 1
ATOM 9695 C C . LYS B 1 520 ? -4.504 13.547 3.17 1 95.5 520 LYS B C 1
ATOM 9697 O O . LYS B 1 520 ? -5.453 12.969 2.635 1 95.5 520 LYS B O 1
ATOM 9702 N N . HIS B 1 521 ? -3.297 13.414 2.713 1 94.88 521 HIS B N 1
ATOM 9703 C CA . HIS B 1 521 ? -2.977 12.578 1.556 1 94.88 521 HIS B CA 1
ATOM 9704 C C . HIS B 1 521 ? -3.369 11.125 1.797 1 94.88 521 HIS B C 1
ATOM 9706 O O . HIS B 1 521 ? -3.676 10.398 0.852 1 94.88 521 HIS B O 1
ATOM 9712 N N . ASN B 1 522 ? -3.287 10.742 3.055 1 91 522 ASN B N 1
ATOM 9713 C CA . ASN B 1 522 ? -3.582 9.352 3.393 1 91 522 ASN B CA 1
ATOM 9714 C C . ASN B 1 522 ? -5.012 8.977 3.016 1 91 522 ASN B C 1
ATOM 9716 O O . ASN B 1 522 ? -5.289 7.816 2.703 1 91 522 ASN B O 1
ATOM 9720 N N . TYR B 1 523 ? -5.906 9.914 3.096 1 91.19 523 TYR B N 1
ATOM 9721 C CA . TYR B 1 523 ? -7.277 9.664 2.67 1 91.19 523 TYR B CA 1
ATOM 9722 C C . TYR B 1 523 ? -7.32 9.188 1.222 1 91.19 523 TYR B C 1
ATOM 9724 O O . TYR B 1 523 ? -7.98 8.195 0.905 1 91.19 523 TYR B O 1
ATOM 9732 N N . PHE B 1 524 ? -6.637 9.906 0.395 1 92.94 524 PHE B N 1
ATOM 9733 C CA . PHE B 1 524 ? -6.656 9.609 -1.032 1 92.94 524 PHE B CA 1
ATOM 9734 C C . PHE B 1 524 ? -5.887 8.328 -1.33 1 92.94 524 PHE B C 1
ATOM 9736 O O . PHE B 1 524 ? -6.285 7.539 -2.189 1 92.94 524 PHE B O 1
ATOM 9743 N N . LYS B 1 525 ? -4.777 8.125 -0.643 1 90.56 525 LYS B N 1
ATOM 9744 C CA . LYS B 1 525 ? -4.016 6.891 -0.809 1 90.56 525 LYS B CA 1
ATOM 9745 C C . LYS B 1 525 ? -4.855 5.672 -0.43 1 90.56 525 LYS B C 1
ATOM 9747 O O . LYS B 1 525 ? -4.887 4.68 -1.16 1 90.56 525 LYS B O 1
ATOM 9752 N N . ASP B 1 526 ? -5.457 5.738 0.717 1 88.44 526 ASP B N 1
ATOM 9753 C CA . ASP B 1 526 ? -6.289 4.648 1.219 1 88.44 526 ASP B CA 1
ATOM 9754 C C . ASP B 1 526 ? -7.445 4.355 0.263 1 88.44 526 ASP B C 1
ATOM 9756 O O . ASP B 1 526 ? -7.754 3.191 -0.006 1 88.44 526 ASP B O 1
ATOM 9760 N N . LEU B 1 527 ? -8.047 5.414 -0.217 1 88.94 527 LEU B N 1
ATOM 9761 C CA . LEU B 1 527 ? -9.164 5.27 -1.143 1 88.94 527 LEU B CA 1
ATOM 9762 C C . LEU B 1 527 ? -8.719 4.586 -2.432 1 88.94 527 LEU B C 1
ATOM 9764 O O . LEU B 1 527 ? -9.406 3.697 -2.936 1 88.94 527 LEU B O 1
ATOM 9768 N N . ALA B 1 528 ? -7.648 5.031 -2.969 1 88.81 528 ALA B N 1
ATOM 9769 C CA . ALA B 1 528 ? -7.129 4.445 -4.203 1 88.81 528 ALA B CA 1
ATOM 9770 C C . ALA B 1 528 ? -6.82 2.963 -4.02 1 88.81 528 ALA B C 1
ATOM 9772 O O . ALA B 1 528 ? -7.059 2.158 -4.922 1 88.81 528 ALA B O 1
ATOM 9773 N N . HIS B 1 529 ? -6.297 2.652 -2.908 1 83.69 529 HIS B N 1
ATOM 9774 C CA . HIS B 1 529 ? -5.934 1.269 -2.625 1 83.69 529 HIS B CA 1
ATOM 9775 C C . HIS B 1 529 ? -7.172 0.394 -2.475 1 83.69 529 HIS B C 1
ATOM 9777 O O . HIS B 1 529 ? -7.133 -0.801 -2.779 1 83.69 529 HIS B O 1
ATOM 9783 N N . ARG B 1 530 ? -8.156 0.893 -1.941 1 81.62 530 ARG B N 1
ATOM 9784 C CA . ARG B 1 530 ? -9.375 0.127 -1.705 1 81.62 530 ARG B CA 1
ATOM 9785 C C . ARG B 1 530 ? -10.164 -0.065 -3 1 81.62 530 ARG B C 1
ATOM 9787 O O . ARG B 1 530 ? -10.719 -1.14 -3.242 1 81.62 530 ARG B O 1
ATOM 9794 N N . ILE B 1 531 ? -10.234 0.959 -3.795 1 79 531 ILE B N 1
ATOM 9795 C CA . ILE B 1 531 ? -11.031 0.909 -5.016 1 79 531 ILE B CA 1
ATOM 9796 C C . ILE B 1 531 ? -10.266 0.153 -6.102 1 79 531 ILE B C 1
ATOM 9798 O O . ILE B 1 531 ? -10.852 -0.627 -6.852 1 79 531 ILE B O 1
ATOM 9802 N N . LYS B 1 532 ? -8.961 0.268 -6.215 1 77.62 532 LYS B N 1
ATOM 9803 C CA . LYS B 1 532 ? -8.047 -0.405 -7.129 1 77.62 532 LYS B CA 1
ATOM 9804 C C . LYS B 1 532 ? -8.484 -0.227 -8.578 1 77.62 532 LYS B C 1
ATOM 9806 O O . LYS B 1 532 ? -8.438 -1.175 -9.367 1 77.62 532 LYS B O 1
ATOM 9811 N N . CYS B 1 533 ? -9.148 0.896 -8.969 1 78.25 533 CYS B N 1
ATOM 9812 C CA . CYS B 1 533 ? -9.508 1.251 -10.336 1 78.25 533 CYS B CA 1
ATOM 9813 C C . CYS B 1 533 ? -8.734 2.48 -10.797 1 78.25 533 CYS B C 1
ATOM 9815 O O . CYS B 1 533 ? -8.984 3.59 -10.32 1 78.25 533 CYS B O 1
ATOM 9817 N N . PHE B 1 534 ? -7.859 2.279 -11.727 1 79.69 534 PHE B N 1
ATOM 9818 C CA . PHE B 1 534 ? -6.965 3.361 -12.117 1 79.69 534 PHE B CA 1
ATOM 9819 C C . PHE B 1 534 ? -7.281 3.85 -13.523 1 79.69 534 PHE B C 1
ATOM 9821 O O . PHE B 1 534 ? -6.488 4.57 -14.133 1 79.69 534 PHE B O 1
ATOM 9828 N N . LYS B 1 535 ? -8.492 3.35 -14.07 1 81.38 535 LYS B N 1
ATOM 9829 C CA . LYS B 1 535 ? -8.898 3.838 -15.383 1 81.38 535 LYS B CA 1
ATOM 9830 C C . LYS B 1 535 ? -9.086 5.352 -15.375 1 81.38 535 LYS B C 1
ATOM 9832 O O . LYS B 1 535 ? -8.547 6.055 -16.219 1 81.38 535 LYS B O 1
ATOM 9837 N N . ASN B 1 536 ? -9.859 5.867 -14.414 1 88.25 536 ASN B N 1
ATOM 9838 C CA . ASN B 1 536 ? -10.039 7.293 -14.164 1 88.25 536 ASN B CA 1
ATOM 9839 C C . ASN B 1 536 ? -9.953 7.625 -12.68 1 88.25 536 ASN B C 1
ATOM 9841 O O . ASN B 1 536 ? -10.93 8.062 -12.078 1 88.25 536 ASN B O 1
ATOM 9845 N N . VAL B 1 537 ? -8.742 7.527 -12.266 1 92.19 537 VAL B N 1
ATOM 9846 C CA . VAL B 1 537 ? -8.484 7.633 -10.828 1 92.19 537 VAL B CA 1
ATOM 9847 C C . VAL B 1 537 ? -8.812 9.047 -10.352 1 92.19 537 VAL B C 1
ATOM 9849 O O . VAL B 1 537 ? -9.32 9.234 -9.25 1 92.19 537 VAL B O 1
ATOM 9852 N N . LEU B 1 538 ? -8.578 10.094 -11.172 1 95.62 538 LEU B N 1
ATOM 9853 C CA . LEU B 1 538 ? -8.836 11.477 -10.789 1 95.62 538 LEU B CA 1
ATOM 9854 C C . LEU B 1 538 ? -10.328 11.703 -10.547 1 95.62 538 LEU B C 1
ATOM 9856 O O . LEU B 1 538 ? -10.711 12.336 -9.562 1 95.62 538 LEU B O 1
ATOM 9860 N N . LYS B 1 539 ? -11.117 11.148 -11.445 1 93.94 539 LYS B N 1
ATOM 9861 C CA . LYS B 1 539 ? -12.57 11.266 -11.312 1 93.94 539 LYS B CA 1
ATOM 9862 C C . LYS B 1 539 ? -13.062 10.562 -10.055 1 93.94 539 LYS B C 1
ATOM 9864 O O . LYS B 1 539 ? -13.828 11.133 -9.273 1 93.94 539 LYS B O 1
ATOM 9869 N N . THR B 1 540 ? -12.578 9.383 -9.867 1 91.12 540 THR B N 1
ATOM 9870 C CA . THR B 1 540 ? -13.016 8.57 -8.742 1 91.12 540 THR B CA 1
ATOM 9871 C C . THR B 1 540 ? -12.664 9.258 -7.418 1 91.12 540 THR B C 1
ATOM 9873 O O . THR B 1 540 ? -13.5 9.352 -6.523 1 91.12 540 THR B O 1
ATOM 9876 N N . LEU B 1 541 ? -11.453 9.75 -7.281 1 93.5 541 LEU B N 1
ATOM 9877 C CA . LEU B 1 541 ? -10.992 10.344 -6.035 1 93.5 541 LEU B CA 1
ATOM 9878 C C . LEU B 1 541 ? -11.711 11.664 -5.762 1 93.5 541 LEU B C 1
ATOM 9880 O O . LEU B 1 541 ? -12.109 11.93 -4.629 1 93.5 541 LEU B O 1
ATOM 9884 N N . SER B 1 542 ? -11.867 12.469 -6.785 1 95.88 542 SER B N 1
ATOM 9885 C CA . SER B 1 542 ? -12.516 13.766 -6.605 1 95.88 542 SER B CA 1
ATOM 9886 C C . SER B 1 542 ? -13.992 13.602 -6.25 1 95.88 542 SER B C 1
ATOM 9888 O O . SER B 1 542 ? -14.516 14.336 -5.414 1 95.88 542 SER B O 1
ATOM 9890 N N . GLU B 1 543 ? -14.656 12.633 -6.883 1 91.94 543 GLU B N 1
ATOM 9891 C CA . GLU B 1 543 ? -16.062 12.383 -6.582 1 91.94 543 GLU B CA 1
ATOM 9892 C C . GLU B 1 543 ? -16.234 11.852 -5.16 1 91.94 543 GLU B C 1
ATOM 9894 O O . GLU B 1 543 ? -17.156 12.273 -4.445 1 91.94 543 GLU B O 1
ATOM 9899 N N . HIS B 1 544 ? -15.391 10.953 -4.809 1 91.12 544 HIS B N 1
ATOM 9900 C CA . HIS B 1 544 ? -15.445 10.438 -3.449 1 91.12 544 HIS B CA 1
ATOM 9901 C C . HIS B 1 544 ? -15.188 11.531 -2.424 1 91.12 544 HIS B C 1
ATOM 9903 O O . HIS B 1 544 ? -15.812 11.555 -1.361 1 91.12 544 HIS B O 1
ATOM 9909 N N . TYR B 1 545 ? -14.25 12.352 -2.705 1 93.44 545 TYR B N 1
ATOM 9910 C CA . TYR B 1 545 ? -13.969 13.453 -1.796 1 93.44 545 TYR B CA 1
ATOM 9911 C C . TYR B 1 545 ? -15.195 14.336 -1.616 1 93.44 545 TYR B C 1
ATOM 9913 O O . TYR B 1 545 ? -15.531 14.727 -0.495 1 93.44 545 TYR B O 1
ATOM 9921 N N . GLN B 1 546 ? -15.828 14.695 -2.717 1 93.5 546 GLN B N 1
ATOM 9922 C CA . GLN B 1 546 ? -17 15.555 -2.637 1 93.5 546 GLN B CA 1
ATOM 9923 C C . GLN B 1 546 ? -18.125 14.883 -1.849 1 93.5 546 GLN B C 1
ATOM 9925 O O . GLN B 1 546 ? -18.875 15.555 -1.145 1 93.5 546 GLN B O 1
ATOM 9930 N N . HIS B 1 547 ? -18.203 13.562 -2.016 1 90.44 547 HIS B N 1
ATOM 9931 C CA . HIS B 1 547 ? -19.172 12.836 -1.193 1 90.44 547 HIS B CA 1
ATOM 9932 C C . HIS B 1 547 ? -18.812 12.938 0.287 1 90.44 547 HIS B C 1
ATOM 9934 O O . HIS B 1 547 ? -19.703 13.133 1.127 1 90.44 547 HIS B O 1
ATOM 9940 N N . SER B 1 548 ? -17.562 12.766 0.542 1 90.31 548 SER B N 1
ATOM 9941 C CA . SER B 1 548 ? -17.094 12.867 1.921 1 90.31 548 SER B CA 1
ATOM 9942 C C . SER B 1 548 ? -17.328 14.273 2.475 1 90.31 548 SER B C 1
ATOM 9944 O O . SER B 1 548 ? -17.656 14.438 3.648 1 90.31 548 SER B O 1
ATOM 9946 N N . PHE B 1 549 ? -17.078 15.281 1.644 1 91.19 549 PHE B N 1
ATOM 9947 C CA . PHE B 1 549 ? -17.297 16.672 2.012 1 91.19 549 PHE B CA 1
ATOM 9948 C C . PHE B 1 549 ? -18.75 16.906 2.418 1 91.19 549 PHE B C 1
ATOM 9950 O O . PHE B 1 549 ? -19.016 17.469 3.479 1 91.19 549 PHE B O 1
ATOM 9957 N N . CYS B 1 550 ? -19.688 16.391 1.629 1 88.5 550 CYS B N 1
ATOM 9958 C CA . CYS B 1 550 ? -21.109 16.531 1.895 1 88.5 550 CYS B CA 1
ATOM 9959 C C . CYS B 1 550 ? -21.516 15.781 3.158 1 88.5 550 CYS B C 1
ATOM 9961 O O . CYS B 1 550 ? -22.312 16.281 3.947 1 88.5 550 CYS B O 1
ATOM 9963 N N . TYR B 1 551 ? -20.953 14.625 3.287 1 86.12 551 TYR B N 1
ATOM 9964 C CA . TYR B 1 551 ? -21.234 13.82 4.469 1 86.12 551 TYR B CA 1
ATOM 9965 C C . TYR B 1 551 ? -20.797 14.539 5.738 1 86.12 551 TYR B C 1
ATOM 9967 O O . TYR B 1 551 ? -21.531 14.594 6.719 1 86.12 551 TYR B O 1
ATOM 9975 N N . ASN B 1 552 ? -19.594 15.086 5.766 1 85.62 552 ASN B N 1
ATOM 9976 C CA . ASN B 1 552 ? -19.062 15.766 6.934 1 85.62 552 ASN B CA 1
ATOM 9977 C C . ASN B 1 552 ? -19.859 17.016 7.273 1 85.62 552 ASN B C 1
ATOM 9979 O O . ASN B 1 552 ? -20.047 17.344 8.445 1 85.62 552 ASN B O 1
ATOM 9983 N N . LEU B 1 553 ? -20.328 17.688 6.227 1 85.19 553 LEU B N 1
ATOM 9984 C CA . LEU B 1 553 ? -21.125 18.906 6.43 1 85.19 553 LEU B CA 1
ATOM 9985 C C . LEU B 1 553 ? -22.469 18.578 7.047 1 85.19 553 LEU B C 1
ATOM 9987 O O . LEU B 1 553 ? -23.016 19.375 7.812 1 85.19 553 LEU B O 1
ATOM 9991 N N . SER B 1 554 ? -22.953 17.406 6.652 1 79.06 554 SER B N 1
ATOM 9992 C CA . SER B 1 554 ? -24.281 17.016 7.121 1 79.06 554 SER B CA 1
ATOM 9993 C C . SER B 1 554 ? -24.219 16.391 8.508 1 79.06 554 SER B C 1
ATOM 9995 O O . SER B 1 554 ? -25.234 16.312 9.203 1 79.06 554 SER B O 1
ATOM 9997 N N . SER B 1 555 ? -23.047 15.945 8.812 1 73.06 555 SER B N 1
ATOM 9998 C CA . SER B 1 555 ? -22.906 15.289 10.109 1 73.06 555 SER B CA 1
ATOM 9999 C C . SER B 1 555 ? -22.938 16.297 11.25 1 73.06 555 SER B C 1
ATOM 10001 O O . SER B 1 555 ? -22.516 17.438 11.086 1 73.06 555 SER B O 1
ATOM 10003 N N . ASN B 1 556 ? -23.75 16.078 12.219 1 61.06 556 ASN B N 1
ATOM 10004 C CA . ASN B 1 556 ? -23.891 16.953 13.375 1 61.06 556 ASN B CA 1
ATOM 10005 C C . ASN B 1 556 ? -22.531 17.219 14.047 1 61.06 556 ASN B C 1
ATOM 10007 O O . ASN B 1 556 ? -22.422 18.094 14.898 1 61.06 556 ASN B O 1
ATOM 10011 N N . ASN B 1 557 ? -21.578 16.406 13.703 1 62.03 557 ASN B N 1
ATOM 10012 C CA . ASN B 1 557 ? -20.312 16.516 14.398 1 62.03 557 ASN B CA 1
ATOM 10013 C C . ASN B 1 557 ? -19.203 17.016 13.469 1 62.03 557 ASN B C 1
ATOM 10015 O O . ASN B 1 557 ? -18.141 16.422 13.383 1 62.03 557 ASN B O 1
ATOM 10019 N N . PHE B 1 558 ? -19.516 18.156 12.758 1 64.31 558 PHE B N 1
ATOM 10020 C CA . PHE B 1 558 ? -18.531 18.672 11.812 1 64.31 558 PHE B CA 1
ATOM 10021 C C . PHE B 1 558 ? -17.172 18.875 12.492 1 64.31 558 PHE B C 1
ATOM 10023 O O . PHE B 1 558 ? -16.141 18.516 11.945 1 64.31 558 PHE B O 1
ATOM 10030 N N . PHE B 1 559 ? -17.172 19.578 13.586 1 62.34 559 PHE B N 1
ATOM 10031 C CA . PHE B 1 559 ? -15.945 19.734 14.344 1 62.34 559 PHE B CA 1
ATOM 10032 C C . PHE B 1 559 ? -15.797 18.625 15.383 1 62.34 559 PHE B C 1
ATOM 10034 O O . PHE B 1 559 ? -16.531 18.594 16.375 1 62.34 559 PHE B O 1
ATOM 10041 N N . ASP B 1 560 ? -15.852 17.359 14.922 1 55.66 560 ASP B N 1
ATOM 10042 C CA . ASP B 1 560 ? -15.719 16.156 15.727 1 55.66 560 ASP B CA 1
ATOM 10043 C C . ASP B 1 560 ? -15.102 16.469 17.078 1 55.66 560 ASP B C 1
ATOM 10045 O O . ASP B 1 560 ? -14.133 15.82 17.5 1 55.66 560 ASP B O 1
ATOM 10049 N N . THR B 1 561 ? -15.141 17.781 17.406 1 52.41 561 THR B N 1
ATOM 10050 C CA . THR B 1 561 ? -14.547 18.047 18.719 1 52.41 561 THR B CA 1
ATOM 10051 C C . THR B 1 561 ? -15.258 17.266 19.812 1 52.41 561 THR B C 1
ATOM 10053 O O . THR B 1 561 ? -15.148 17.594 20.984 1 52.41 561 THR B O 1
ATOM 10056 N N . MET B 1 562 ? -16.094 16.359 19.312 1 53.88 562 MET B N 1
ATOM 10057 C CA . MET B 1 562 ? -16.875 15.75 20.391 1 53.88 562 MET B CA 1
ATOM 10058 C C . MET B 1 562 ? -15.984 14.922 21.312 1 53.88 562 MET B C 1
ATOM 10060 O O . MET B 1 562 ? -15.094 14.203 20.844 1 53.88 562 MET B O 1
ATOM 10064 N N . ASN B 1 563 ? -15.914 15.43 22.516 1 63.41 563 ASN B N 1
ATOM 10065 C CA . ASN B 1 563 ? -15.391 14.742 23.688 1 63.41 563 ASN B CA 1
ATOM 10066 C C . ASN B 1 563 ? -15.797 13.273 23.719 1 63.41 563 ASN B C 1
ATOM 10068 O O . ASN B 1 563 ? -16.969 12.945 23.5 1 63.41 563 ASN B O 1
ATOM 10072 N N . SER B 1 564 ? -14.836 12.414 23.156 1 72.12 564 SER B N 1
ATOM 10073 C CA . SER B 1 564 ? -15.094 10.984 23.281 1 72.12 564 SER B CA 1
ATOM 10074 C C . SER B 1 564 ? -14.578 10.445 24.609 1 72.12 564 SER B C 1
ATOM 10076 O O . SER B 1 564 ? -13.641 11 25.188 1 72.12 564 SER B O 1
ATOM 10078 N N . VAL B 1 565 ? -15.453 9.625 25.234 1 76.12 565 VAL B N 1
ATOM 10079 C CA . VAL B 1 565 ? -15.094 9.031 26.516 1 76.12 565 VAL B CA 1
ATOM 10080 C C . VAL B 1 565 ? -14.797 7.543 26.328 1 76.12 565 VAL B C 1
ATOM 10082 O O . VAL B 1 565 ? -15.406 6.883 25.484 1 76.12 565 VAL B O 1
ATOM 10085 N N . GLY B 1 566 ? -13.82 7.129 26.938 1 77 566 GLY B N 1
ATOM 10086 C CA . GLY B 1 566 ? -13.484 5.711 26.906 1 77 566 GLY B CA 1
ATOM 10087 C C . GLY B 1 566 ? -14.391 4.875 27.797 1 77 566 GLY B C 1
ATOM 10088 O O . GLY B 1 566 ? -15.469 5.332 28.203 1 77 566 GLY B O 1
ATOM 10089 N N . PRO B 1 567 ? -14.062 3.633 28.016 1 76.81 567 PRO B N 1
ATOM 10090 C CA . PRO B 1 567 ? -14.844 2.746 28.875 1 76.81 567 PRO B CA 1
ATOM 10091 C C . PRO B 1 567 ? -15.109 3.352 30.25 1 76.81 567 PRO B C 1
ATOM 10093 O O . PRO B 1 567 ? -14.234 4.004 30.828 1 76.81 567 PRO B O 1
ATOM 10096 N N . CYS B 1 568 ? -16.406 3.197 30.703 1 77.62 568 CYS B N 1
ATOM 10097 C CA . CYS B 1 568 ? -16.859 3.869 31.906 1 77.62 568 CYS B CA 1
ATOM 10098 C C . CYS B 1 568 ? -17.141 2.861 33.031 1 77.62 568 CYS B C 1
ATOM 10100 O O . CYS B 1 568 ? -17.5 1.714 32.75 1 77.62 568 CYS B O 1
ATOM 10102 N N . GLN B 1 569 ? -16.703 3.18 34.188 1 80.38 569 GLN B N 1
ATOM 10103 C CA . GLN B 1 569 ? -17.078 2.447 35.375 1 80.38 569 GLN B CA 1
ATOM 10104 C C . GLN B 1 569 ? -17.812 3.348 36.375 1 80.38 569 GLN B C 1
ATOM 10106 O O . GLN B 1 569 ? -17.375 4.473 36.625 1 80.38 569 GLN B O 1
ATOM 10111 N N . GLN B 1 570 ? -18.938 2.855 36.75 1 81.5 570 GLN B N 1
ATOM 10112 C CA . GLN B 1 570 ? -19.672 3.619 37.75 1 81.5 570 GLN B CA 1
ATOM 10113 C C . GLN B 1 570 ? -19.109 3.41 39.125 1 81.5 570 GLN B C 1
ATOM 10115 O O . GLN B 1 570 ? -18.781 2.285 39.531 1 81.5 570 GLN B O 1
ATOM 10120 N N . LYS B 1 571 ? -18.766 4.434 39.719 1 78.19 571 LYS B N 1
ATOM 10121 C CA . LYS B 1 571 ? -18.25 4.383 41.094 1 78.19 571 LYS B CA 1
ATOM 10122 C C . LYS B 1 571 ? -19.047 5.309 42 1 78.19 571 LYS B C 1
ATOM 10124 O O . LYS B 1 571 ? -19.656 6.273 41.531 1 78.19 571 LYS B O 1
ATOM 10129 N N . HIS B 1 572 ? -19.141 4.871 43.25 1 76.12 572 HIS B N 1
ATOM 10130 C CA . HIS B 1 572 ? -19.719 5.738 44.25 1 76.12 572 HIS B CA 1
ATOM 10131 C C . HIS B 1 572 ? -18.688 6.711 44.812 1 76.12 572 HIS B C 1
ATOM 10133 O O . HIS B 1 572 ? -17.531 6.332 45.062 1 76.12 572 HIS B O 1
ATOM 10139 N N . VAL B 1 573 ? -19.047 7.934 44.906 1 73.25 573 VAL B N 1
ATOM 10140 C CA . VAL B 1 573 ? -18.156 8.984 45.406 1 73.25 573 VAL B CA 1
ATOM 10141 C C . VAL B 1 573 ? -17.531 8.586 46.719 1 73.25 573 VAL B C 1
ATOM 10143 O O . VAL B 1 573 ? -16.375 8.883 47 1 73.25 573 VAL B O 1
ATOM 10146 N N . ALA B 1 574 ? -18.328 7.848 47.5 1 68.44 574 ALA B N 1
ATOM 10147 C CA . ALA B 1 574 ? -17.891 7.457 48.844 1 68.44 574 ALA B CA 1
ATOM 10148 C C . ALA B 1 574 ? -16.688 6.523 48.781 1 68.44 574 ALA B C 1
ATOM 10150 O O . ALA B 1 574 ? -15.898 6.449 49.719 1 68.44 574 ALA B O 1
ATOM 10151 N N . SER B 1 575 ? -16.547 5.91 47.688 1 68.88 575 SER B N 1
ATOM 10152 C CA . SER B 1 575 ? -15.492 4.91 47.562 1 68.88 575 SER B CA 1
ATOM 10153 C C . SER B 1 575 ? -14.203 5.52 47.031 1 68.88 575 SER B C 1
ATOM 10155 O O . SER B 1 575 ? -13.172 4.855 46.969 1 68.88 575 SER B O 1
ATOM 10157 N N . LEU B 1 576 ? -14.289 6.801 46.75 1 71.31 576 LEU B N 1
ATOM 10158 C CA . LEU B 1 576 ? -13.125 7.406 46.094 1 71.31 576 LEU B CA 1
ATOM 10159 C C . LEU B 1 576 ? -12.18 8 47.156 1 71.31 576 LEU B C 1
ATOM 10161 O O . LEU B 1 576 ? -12.625 8.461 48.188 1 71.31 576 LEU B O 1
ATOM 10165 N N . GLN B 1 577 ? -10.883 7.809 46.938 1 67.56 577 GLN B N 1
ATOM 10166 C CA . GLN B 1 577 ? -9.844 8.305 47.844 1 67.56 577 GLN B CA 1
ATOM 10167 C C . GLN B 1 577 ? -9.938 9.82 48 1 67.56 577 GLN B C 1
ATOM 10169 O O . GLN B 1 577 ? -9.617 10.352 49.062 1 67.56 577 GLN B O 1
ATOM 10174 N N . TRP B 1 578 ? -10.453 10.477 46.969 1 69.12 578 TRP B N 1
ATOM 10175 C CA . TRP B 1 578 ? -10.508 11.938 47 1 69.12 578 TRP B CA 1
ATOM 10176 C C . TRP B 1 578 ? -11.953 12.422 47.094 1 69.12 578 TRP B C 1
ATOM 10178 O O . TRP B 1 578 ? -12.305 13.445 46.5 1 69.12 578 TRP B O 1
ATOM 10188 N N . ARG B 1 579 ? -12.727 11.672 47.75 1 68.25 579 ARG B N 1
ATOM 10189 C CA . ARG B 1 579 ? -14.164 11.891 47.844 1 68.25 579 ARG B CA 1
ATOM 10190 C C . ARG B 1 579 ? -14.477 13.289 48.375 1 68.25 579 ARG B C 1
ATOM 10192 O O . ARG B 1 579 ? -15.367 13.969 47.844 1 68.25 579 ARG B O 1
ATOM 10199 N N . ASP B 1 580 ? -13.727 13.656 49.375 1 66.94 580 ASP B N 1
ATOM 10200 C CA . ASP B 1 580 ? -14.055 14.93 50.031 1 66.94 580 ASP B CA 1
ATOM 10201 C C . ASP B 1 580 ? -13.867 16.094 49.062 1 66.94 580 ASP B C 1
ATOM 10203 O O . ASP B 1 580 ? -14.719 16.984 48.969 1 66.94 580 ASP B O 1
ATOM 10207 N N . ALA B 1 581 ? -12.805 16.047 48.281 1 68.56 581 ALA B N 1
ATOM 10208 C CA . ALA B 1 581 ? -12.516 17.125 47.344 1 68.56 581 ALA B CA 1
ATOM 10209 C C . ALA B 1 581 ? -13.531 17.141 46.219 1 68.56 581 ALA B C 1
ATOM 10211 O O . ALA B 1 581 ? -13.969 18.203 45.75 1 68.56 581 ALA B O 1
ATOM 10212 N N . LEU B 1 582 ? -13.953 16.016 45.875 1 71.81 582 LEU B N 1
ATOM 10213 C CA . LEU B 1 582 ? -14.906 15.906 44.781 1 71.81 582 LEU B CA 1
ATOM 10214 C C . LEU B 1 582 ? -16.297 16.344 45.219 1 71.81 582 LEU B C 1
ATOM 10216 O O . LEU B 1 582 ? -17.016 17.016 44.469 1 71.81 582 LEU B O 1
ATOM 10220 N N . CYS B 1 583 ? -16.609 15.867 46.375 1 70.31 583 CYS B N 1
ATOM 10221 C CA . CYS B 1 583 ? -17.922 16.219 46.875 1 70.31 583 CYS B CA 1
ATOM 10222 C C . CYS B 1 583 ? -18.094 17.719 47 1 70.31 583 CYS B C 1
ATOM 10224 O O . CYS B 1 583 ? -19.188 18.25 46.781 1 70.31 583 CYS B O 1
ATOM 10226 N N . PHE B 1 584 ? -16.922 18.328 47.344 1 67.06 584 PHE B N 1
ATOM 10227 C CA . PHE B 1 584 ? -16.969 19.781 47.438 1 67.06 584 PHE B CA 1
ATOM 10228 C C . PHE B 1 584 ? -17.234 20.406 46.062 1 67.06 584 PHE B C 1
ATOM 10230 O O . PHE B 1 584 ? -17.969 21.391 45.969 1 67.06 584 PHE B O 1
ATOM 10237 N N . LEU B 1 585 ? -16.734 19.797 45.062 1 67.12 585 LEU B N 1
ATOM 10238 C CA . LEU B 1 585 ? -16.828 20.344 43.719 1 67.12 585 LEU B CA 1
ATOM 10239 C C . LEU B 1 585 ? -18.203 20.062 43.094 1 67.12 585 LEU B C 1
ATOM 10241 O O . LEU B 1 585 ? -18.781 20.922 42.438 1 67.12 585 LEU B O 1
ATOM 10245 N N . ILE B 1 586 ? -18.734 18.859 43.375 1 66.81 586 ILE B N 1
ATOM 10246 C CA . ILE B 1 586 ? -19.984 18.484 42.719 1 66.81 586 ILE B CA 1
ATOM 10247 C C . ILE B 1 586 ? -21.156 18.766 43.656 1 66.81 586 ILE B C 1
ATOM 10249 O O . ILE B 1 586 ? -22.312 18.766 43.219 1 66.81 586 ILE B O 1
ATOM 10253 N N . GLU B 1 587 ? -20.938 19.312 44.844 1 61.12 587 GLU B N 1
ATOM 10254 C CA . GLU B 1 587 ? -21.922 19.672 45.844 1 61.12 587 GLU B CA 1
ATOM 10255 C C . GLU B 1 587 ? -22.906 18.547 46.094 1 61.12 587 GLU B C 1
ATOM 10257 O O . GLU B 1 587 ? -24.094 18.781 46.344 1 61.12 587 GLU B O 1
ATOM 10262 N N . GLU B 1 588 ? -22.609 17.328 45.594 1 62 588 GLU B N 1
ATOM 10263 C CA . GLU B 1 588 ? -23.5 16.219 45.906 1 62 588 GLU B CA 1
ATOM 10264 C C . GLU B 1 588 ? -22.719 15.039 46.5 1 62 588 GLU B C 1
ATOM 10266 O O . GLU B 1 588 ? -21.766 14.555 45.906 1 62 588 GLU B O 1
ATOM 10271 N N . GLU B 1 589 ? -22.875 14.742 47.719 1 58.06 589 GLU B N 1
ATOM 10272 C CA . GLU B 1 589 ? -22.203 13.703 48.469 1 58.06 589 GLU B CA 1
ATOM 10273 C C . GLU B 1 589 ? -22.484 12.32 47.875 1 58.06 589 GLU B C 1
ATOM 10275 O O . GLU B 1 589 ? -21.625 11.438 47.906 1 58.06 589 GLU B O 1
ATOM 10280 N N . CYS B 1 590 ? -23.75 12.047 47.531 1 57.19 590 CYS B N 1
ATOM 10281 C CA . CYS B 1 590 ? -24.172 10.695 47.188 1 57.19 590 CYS B CA 1
ATOM 10282 C C . CYS B 1 590 ? -24.25 10.516 45.688 1 57.19 590 CYS B C 1
ATOM 10284 O O . CYS B 1 590 ? -24.938 9.609 45.188 1 57.19 590 CYS B O 1
ATOM 10286 N N . ALA B 1 591 ? -23.484 11.281 44.938 1 62.78 591 ALA B N 1
ATOM 10287 C CA . ALA B 1 591 ? -23.75 11.227 43.5 1 62.78 591 ALA B CA 1
ATOM 10288 C C . ALA B 1 591 ? -22.953 10.094 42.844 1 62.78 591 ALA B C 1
ATOM 10290 O O . ALA B 1 591 ? -21.906 9.695 43.344 1 62.78 591 ALA B O 1
ATOM 10291 N N . GLU B 1 592 ? -23.609 9.273 42.062 1 71.38 592 GLU B N 1
ATOM 10292 C CA . GLU B 1 592 ? -22.984 8.273 41.188 1 71.38 592 GLU B CA 1
ATOM 10293 C C . GLU B 1 592 ? -22.156 8.93 40.094 1 71.38 592 GLU B C 1
ATOM 10295 O O . GLU B 1 592 ? -22.625 9.836 39.406 1 71.38 592 GLU B O 1
ATOM 10300 N N . ILE B 1 593 ? -20.828 8.727 40.312 1 75.62 593 ILE B N 1
ATOM 10301 C CA . ILE B 1 593 ? -19.922 9.297 39.312 1 75.62 593 ILE B CA 1
ATOM 10302 C C . ILE B 1 593 ? -19.453 8.203 38.344 1 75.62 593 ILE B C 1
ATOM 10304 O O . ILE B 1 593 ? -19.469 7.016 38.688 1 75.62 593 ILE B O 1
ATOM 10308 N N . THR B 1 594 ? -19.234 8.656 37.125 1 81.75 594 THR B N 1
ATOM 10309 C CA . THR B 1 594 ? -18.703 7.742 36.125 1 81.75 594 THR B CA 1
ATOM 10310 C C . THR B 1 594 ? -17.203 7.988 35.906 1 81.75 594 THR B C 1
ATOM 10312 O O . THR B 1 594 ? -16.797 9.094 35.531 1 81.75 594 THR B O 1
ATOM 10315 N N . SER B 1 595 ? -16.375 7.066 36.344 1 83.25 595 SER B N 1
ATOM 10316 C CA . SER B 1 595 ? -14.945 7.109 36.094 1 83.25 595 SER B CA 1
ATOM 10317 C C . SER B 1 595 ? -14.617 6.523 34.719 1 83.25 595 SER B C 1
ATOM 10319 O O . SER B 1 595 ? -15.141 5.473 34.344 1 83.25 595 SER B O 1
ATOM 10321 N N . VAL B 1 596 ? -13.805 7.355 33.969 1 85.81 596 VAL B N 1
ATOM 10322 C CA . VAL B 1 596 ? -13.484 6.91 32.625 1 85.81 596 VAL B CA 1
ATOM 10323 C C . VAL B 1 596 ? -11.977 6.695 32.5 1 85.81 596 VAL B C 1
ATOM 10325 O O . VAL B 1 596 ? -11.188 7.305 33.219 1 85.81 596 VAL B O 1
ATOM 10328 N N . SER B 1 597 ? -11.555 5.75 31.625 1 85.5 597 SER B N 1
ATOM 10329 C CA . SER B 1 597 ? -10.148 5.43 31.422 1 85.5 597 SER B CA 1
ATOM 10330 C C . SER B 1 597 ? -9.438 6.523 30.641 1 85.5 597 SER B C 1
ATOM 10332 O O . SER B 1 597 ? -8.234 6.738 30.797 1 85.5 597 SER B O 1
ATOM 10334 N N . TRP B 1 598 ? -10.047 7.176 29.734 1 86.25 598 TRP B N 1
ATOM 10335 C CA . TRP B 1 598 ? -9.492 8.266 28.938 1 86.25 598 TRP B CA 1
ATOM 10336 C C . TRP B 1 598 ? -10.594 9.141 28.359 1 86.25 598 TRP B C 1
ATOM 10338 O O . TRP B 1 598 ? -11.758 8.727 28.297 1 86.25 598 TRP B O 1
ATOM 10348 N N . ILE B 1 599 ? -10.266 10.258 28.188 1 81.88 599 ILE B N 1
ATOM 10349 C CA . ILE B 1 599 ? -11.188 11.18 27.531 1 81.88 599 ILE B CA 1
ATOM 10350 C C . ILE B 1 599 ? -10.477 11.906 26.391 1 81.88 599 ILE B C 1
ATOM 10352 O O . ILE B 1 599 ? -9.25 12.062 26.422 1 81.88 599 ILE B O 1
ATOM 10356 N N . ILE B 1 600 ? -11.172 12.148 25.328 1 80.88 600 ILE B N 1
ATOM 10357 C CA . ILE B 1 600 ? -10.672 13.023 24.266 1 80.88 600 ILE B CA 1
ATOM 10358 C C . ILE B 1 600 ? -11.383 14.367 24.328 1 80.88 600 ILE B C 1
ATOM 10360 O O . ILE B 1 600 ? -12.617 14.438 24.234 1 80.88 600 ILE B O 1
ATOM 10364 N N . ALA B 1 601 ? -10.609 15.297 24.703 1 76.38 601 ALA B N 1
ATOM 10365 C CA . ALA B 1 601 ? -11.133 16.656 24.766 1 76.38 601 ALA B CA 1
ATOM 10366 C C . ALA B 1 601 ? -10.367 17.578 23.812 1 76.38 601 ALA B C 1
ATOM 10368 O O . ALA B 1 601 ? -9.141 17.688 23.891 1 76.38 601 ALA B O 1
ATOM 10369 N N . ASP B 1 602 ? -11.016 18.203 22.859 1 74.06 602 ASP B N 1
ATOM 10370 C CA . ASP B 1 602 ? -10.438 19.125 21.891 1 74.06 602 ASP B CA 1
ATOM 10371 C C . ASP B 1 602 ? -9.312 18.453 21.094 1 74.06 602 ASP B C 1
ATOM 10373 O O . ASP B 1 602 ? -8.234 19.016 20.938 1 74.06 602 ASP B O 1
ATOM 10377 N N . GLY B 1 603 ? -9.539 17.203 20.828 1 72.94 603 GLY B N 1
ATOM 10378 C CA . GLY B 1 603 ? -8.594 16.484 19.984 1 72.94 603 GLY B CA 1
ATOM 10379 C C . GLY B 1 603 ? -7.445 15.883 20.766 1 72.94 603 GLY B C 1
ATOM 10380 O O . GLY B 1 603 ? -6.605 15.18 20.203 1 72.94 603 GLY B O 1
ATOM 10381 N N . HIS B 1 604 ? -7.402 16.203 22.047 1 77.94 604 HIS B N 1
ATOM 10382 C CA . HIS B 1 604 ? -6.34 15.648 22.891 1 77.94 604 HIS B CA 1
ATOM 10383 C C . HIS B 1 604 ? -6.852 14.508 23.75 1 77.94 604 HIS B C 1
ATOM 10385 O O . HIS B 1 604 ? -7.941 14.602 24.328 1 77.94 604 HIS B O 1
ATOM 10391 N N . LYS B 1 605 ? -6.098 13.539 23.766 1 83 605 LYS B N 1
ATOM 10392 C CA . LYS B 1 605 ? -6.453 12.383 24.578 1 83 605 LYS B CA 1
ATOM 10393 C C . LYS B 1 605 ? -5.793 12.453 25.953 1 83 605 LYS B C 1
ATOM 10395 O O . LYS B 1 605 ? -4.582 12.68 26.062 1 83 605 LYS B O 1
ATOM 10400 N N . TYR B 1 606 ? -6.57 12.414 26.969 1 85.44 606 TYR B N 1
ATOM 10401 C CA . TYR B 1 606 ? -6.105 12.359 28.359 1 85.44 606 TYR B CA 1
ATOM 10402 C C . TYR B 1 606 ? -6.336 10.977 28.953 1 85.44 606 TYR B C 1
ATOM 10404 O O . TYR B 1 606 ? -7.414 10.398 28.797 1 85.44 606 TYR B O 1
ATOM 10412 N N . LYS B 1 607 ? -5.363 10.492 29.5 1 88.44 607 LYS B N 1
ATOM 10413 C CA . LYS B 1 607 ? -5.434 9.148 30.078 1 88.44 607 LYS B CA 1
ATOM 10414 C C . LYS B 1 607 ? -4.766 9.109 31.453 1 88.44 607 LYS B C 1
ATOM 10416 O O . LYS B 1 607 ? -3.904 9.938 31.75 1 88.44 607 LYS B O 1
ATOM 10421 N N . ARG B 1 608 ? -5.145 8.156 32.219 1 85.12 608 ARG B N 1
ATOM 10422 C CA . ARG B 1 608 ? -4.531 7.938 33.5 1 85.12 608 ARG B CA 1
ATOM 10423 C C . ARG B 1 608 ? -3.031 7.691 33.375 1 85.12 608 ARG B C 1
ATOM 10425 O O . ARG B 1 608 ? -2.594 6.973 32.469 1 85.12 608 ARG B O 1
ATOM 10432 N N . GLY B 1 609 ? -2.223 8.367 34.219 1 85.19 609 GLY B N 1
ATOM 10433 C CA . GLY B 1 609 ? -0.78 8.188 34.219 1 85.19 609 GLY B CA 1
ATOM 10434 C C . GLY B 1 609 ? -0.055 9.242 33.406 1 85.19 609 GLY B C 1
ATOM 10435 O O . GLY B 1 609 ? 1.165 9.383 33.5 1 85.19 609 GLY B O 1
ATOM 10436 N N . GLN B 1 610 ? -0.845 10.031 32.688 1 90.31 610 GLN B N 1
ATOM 10437 C CA . GLN B 1 610 ? -0.26 11.078 31.859 1 90.31 610 GLN B CA 1
ATOM 10438 C C . GLN B 1 610 ? 0.13 12.289 32.688 1 90.31 610 GLN B C 1
ATOM 10440 O O . GLN B 1 610 ? -0.573 12.641 33.656 1 90.31 610 GLN B O 1
ATOM 10445 N N . VAL B 1 611 ? 1.279 12.859 32.375 1 88.81 611 VAL B N 1
ATOM 10446 C CA . VAL B 1 611 ? 1.725 14.078 33.031 1 88.81 611 VAL B CA 1
ATOM 10447 C C . VAL B 1 611 ? 1.323 15.297 32.219 1 88.81 611 VAL B C 1
ATOM 10449 O O . VAL B 1 611 ? 1.586 15.352 31 1 88.81 611 VAL B O 1
ATOM 10452 N N . ILE B 1 612 ? 0.632 16.219 32.844 1 87.69 612 ILE B N 1
ATOM 10453 C CA . ILE B 1 612 ? 0.208 17.422 32.125 1 87.69 612 ILE B CA 1
ATOM 10454 C C . ILE B 1 612 ? 0.673 18.656 32.875 1 87.69 612 ILE B C 1
ATOM 10456 O O . ILE B 1 612 ? 1.011 18.578 34.062 1 87.69 612 ILE B O 1
ATOM 10460 N N . ILE B 1 613 ? 0.733 19.781 32.219 1 86.94 613 ILE B N 1
ATOM 10461 C CA . ILE B 1 613 ? 1.064 21.062 32.812 1 86.94 613 ILE B CA 1
ATOM 10462 C C . ILE B 1 613 ? -0.192 21.688 33.438 1 86.94 613 ILE B C 1
ATOM 10464 O O . ILE B 1 613 ? -1.21 21.828 32.75 1 86.94 613 ILE B O 1
ATOM 10468 N N . ILE B 1 614 ? -0.16 22 34.656 1 81.5 614 ILE B N 1
ATOM 10469 C CA . ILE B 1 614 ? -1.299 22.562 35.375 1 81.5 614 ILE B CA 1
ATOM 10470 C C . ILE B 1 614 ? -1.266 24.094 35.25 1 81.5 614 ILE B C 1
ATOM 10472 O O . ILE B 1 614 ? -2.266 24.719 34.906 1 81.5 614 ILE B O 1
ATOM 10476 N N . ASP B 1 615 ? -0.188 24.656 35.594 1 80.38 615 ASP B N 1
ATOM 10477 C CA . ASP B 1 615 ? 0.001 26.094 35.562 1 80.38 615 ASP B CA 1
ATOM 10478 C C . ASP B 1 615 ? 1.483 26.453 35.5 1 80.38 615 ASP B C 1
ATOM 10480 O O . ASP B 1 615 ? 2.338 25.578 35.406 1 80.38 615 ASP B O 1
ATOM 10484 N N . CYS B 1 616 ? 1.706 27.719 35.281 1 81.94 616 CYS B N 1
ATOM 10485 C CA . CYS B 1 616 ? 3.07 28.234 35.281 1 81.94 616 CYS B CA 1
ATOM 10486 C C . CYS B 1 616 ? 3.254 29.297 36.344 1 81.94 616 CYS B C 1
ATOM 10488 O O . CYS B 1 616 ? 2.51 30.281 36.406 1 81.94 616 CYS B O 1
ATOM 10490 N N . THR B 1 617 ? 4.055 28.922 37.406 1 77.25 617 THR B N 1
ATOM 10491 C CA . THR B 1 617 ? 4.367 29.859 38.469 1 77.25 617 THR B CA 1
ATOM 10492 C C . THR B 1 617 ? 5.805 30.359 38.344 1 77.25 617 THR B C 1
ATOM 10494 O O . THR B 1 617 ? 6.734 29.547 38.25 1 77.25 617 THR B O 1
ATOM 10497 N N . HIS B 1 618 ? 6.035 31.656 38.469 1 72.94 618 HIS B N 1
ATOM 10498 C CA . HIS B 1 618 ? 7.355 32.281 38.375 1 72.94 618 HIS B CA 1
ATOM 10499 C C . HIS B 1 618 ? 8.164 31.719 37.219 1 72.94 618 HIS B C 1
ATOM 10501 O O . HIS B 1 618 ? 9.312 31.312 37.375 1 72.94 618 HIS B O 1
ATOM 10507 N N . LEU B 1 619 ? 7.551 31.516 36.125 1 75.5 619 LEU B N 1
ATOM 10508 C CA . LEU B 1 619 ? 8.172 31.125 34.875 1 75.5 619 LEU B CA 1
ATOM 10509 C C . LEU B 1 619 ? 8.531 29.656 34.875 1 75.5 619 LEU B C 1
ATOM 10511 O O . LEU B 1 619 ? 9.25 29.188 33.969 1 75.5 619 LEU B O 1
ATOM 10515 N N . MET B 1 620 ? 8.086 29 35.969 1 83.75 620 MET B N 1
ATOM 10516 C CA . MET B 1 620 ? 8.297 27.547 35.969 1 83.75 620 MET B CA 1
ATOM 10517 C C . MET B 1 620 ? 6.969 26.812 35.906 1 83.75 620 MET B C 1
ATOM 10519 O O . MET B 1 620 ? 6.012 27.156 36.594 1 83.75 620 MET B O 1
ATOM 10523 N N . PRO B 1 621 ? 6.973 25.844 35.031 1 88 621 PRO B N 1
ATOM 10524 C CA . PRO B 1 621 ? 5.723 25.094 34.875 1 88 621 PRO B CA 1
ATOM 10525 C C . PRO B 1 621 ? 5.477 24.125 36.031 1 88 621 PRO B C 1
ATOM 10527 O O . PRO B 1 621 ? 6.422 23.578 36.594 1 88 621 PRO B O 1
ATOM 10530 N N . ASN B 1 622 ? 4.305 24.031 36.531 1 86.88 622 ASN B N 1
ATOM 10531 C CA . ASN B 1 622 ? 3.871 23.016 37.5 1 86.88 622 ASN B CA 1
ATOM 10532 C C . ASN B 1 622 ? 3.178 21.859 36.812 1 86.88 622 ASN B C 1
ATOM 10534 O O . ASN B 1 622 ? 2.359 22.062 35.906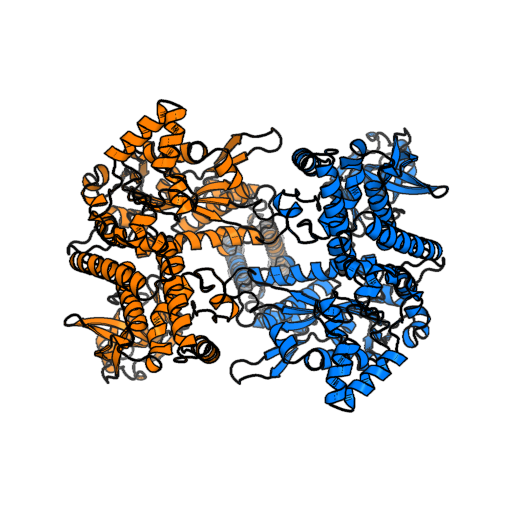 1 86.88 622 ASN B O 1
ATOM 10538 N N . PHE B 1 623 ? 3.654 20.656 37.219 1 89.5 623 PHE B N 1
ATOM 10539 C CA . PHE B 1 623 ? 3.154 19.469 36.531 1 89.5 623 PHE B CA 1
ATOM 10540 C C . PHE B 1 623 ? 2.225 18.672 37.438 1 89.5 623 PHE B C 1
ATOM 10542 O O . PHE B 1 623 ? 2.213 18.891 38.656 1 89.5 623 PHE B O 1
ATOM 10549 N N . GLY B 1 624 ? 1.357 17.906 36.875 1 88.56 624 GLY B N 1
ATOM 10550 C CA . GLY B 1 624 ? 0.517 16.953 37.594 1 88.56 624 GLY B CA 1
ATOM 10551 C C . GLY B 1 624 ? 0.342 15.648 36.812 1 88.56 624 GLY B C 1
ATOM 10552 O O . GLY B 1 624 ? 0.33 15.641 35.594 1 88.56 624 GLY B O 1
ATOM 10553 N N . ILE B 1 625 ? 0.256 14.555 37.562 1 89.25 625 ILE B N 1
ATOM 10554 C CA . ILE B 1 625 ? -0.019 13.25 36.969 1 89.25 625 ILE B CA 1
ATOM 10555 C C . ILE B 1 625 ? -1.51 12.938 37.094 1 89.25 625 ILE B C 1
ATOM 10557 O O . ILE B 1 625 ? -2.092 13.016 38.156 1 89.25 625 ILE B O 1
ATOM 10561 N N . ILE B 1 626 ? -2.125 12.625 35.969 1 88.62 626 ILE B N 1
ATOM 10562 C CA . ILE B 1 626 ? -3.543 12.281 35.969 1 88.62 626 ILE B CA 1
ATOM 10563 C C . ILE B 1 626 ? -3.756 10.961 36.719 1 88.62 626 ILE B C 1
ATOM 10565 O O . ILE B 1 626 ? -3.223 9.922 36.312 1 88.62 626 ILE B O 1
ATOM 10569 N N . THR B 1 627 ? -4.5 10.977 37.719 1 85.38 627 THR B N 1
ATOM 10570 C CA . THR B 1 627 ? -4.777 9.766 38.5 1 85.38 627 THR B CA 1
ATOM 10571 C C . THR B 1 627 ? -6.145 9.188 38.125 1 85.38 627 THR B C 1
ATOM 10573 O O . THR B 1 627 ? -6.344 7.977 38.156 1 85.38 627 THR B O 1
ATOM 10576 N N . ASP B 1 628 ? -7.059 10.102 37.875 1 83.56 628 ASP B N 1
ATOM 10577 C CA . ASP B 1 628 ? -8.398 9.656 37.5 1 83.56 628 ASP B CA 1
ATOM 10578 C C . ASP B 1 628 ? -9.133 10.719 36.688 1 83.56 628 ASP B C 1
ATOM 10580 O O . ASP B 1 628 ? -8.781 11.898 36.75 1 83.56 628 ASP B O 1
ATOM 10584 N N . ILE B 1 629 ? -10.078 10.32 35.938 1 85.38 629 ILE B N 1
ATOM 10585 C CA . ILE B 1 629 ? -10.945 11.195 35.156 1 85.38 629 ILE B CA 1
ATOM 10586 C C . ILE B 1 629 ? -12.406 10.875 35.469 1 85.38 629 ILE B C 1
ATOM 10588 O O . ILE B 1 629 ? -12.836 9.727 35.344 1 85.38 629 ILE B O 1
ATOM 10592 N N . VAL B 1 630 ? -13.141 11.836 35.938 1 81.06 630 VAL B N 1
ATOM 10593 C CA . VAL B 1 630 ? -14.523 11.609 36.344 1 81.06 630 VAL B CA 1
ATOM 10594 C C . VAL B 1 630 ? -15.461 12.469 35.531 1 81.06 630 VAL B C 1
ATOM 10596 O O . VAL B 1 630 ? -15.172 13.633 35.25 1 81.06 630 VAL B O 1
ATOM 10599 N N . VAL B 1 631 ? -16.5 11.781 35.094 1 77.69 631 VAL B N 1
ATOM 10600 C CA . VAL B 1 631 ? -17.531 12.469 34.312 1 77.69 631 VAL B CA 1
ATOM 10601 C C . VAL B 1 631 ? -18.797 12.57 35.156 1 77.69 631 VAL B C 1
ATOM 10603 O O . VAL B 1 631 ? -19.375 11.555 35.562 1 77.69 631 VAL B O 1
ATOM 10606 N N . CYS B 1 632 ? -19.203 13.641 35.719 1 68.56 632 CYS B N 1
ATOM 10607 C CA . CYS B 1 632 ? -20.406 13.812 36.531 1 68.56 632 CYS B CA 1
ATOM 10608 C C . CYS B 1 632 ? -21.625 14.008 35.625 1 68.56 632 CYS B C 1
ATOM 10610 O O . CYS B 1 632 ? -22.641 13.328 35.812 1 68.56 632 CYS B O 1
ATOM 10612 N N . GLU B 1 633 ? -21.75 15.062 34.906 1 59.44 633 GLU B N 1
ATOM 10613 C CA . GLU B 1 633 ? -22.812 15.32 33.938 1 59.44 633 GLU B CA 1
ATOM 10614 C C . GLU B 1 633 ? -22.266 15.375 32.5 1 59.44 633 GLU B C 1
ATOM 10616 O O . GLU B 1 633 ? -21.047 15.352 32.312 1 59.44 633 GLU B O 1
ATOM 10621 N N . VAL B 1 634 ? -23.188 15.203 31.531 1 55.84 634 VAL B N 1
ATOM 10622 C CA . VAL B 1 634 ? -22.875 15.094 30.109 1 55.84 634 VAL B CA 1
ATOM 10623 C C . VAL B 1 634 ? -21.734 16.047 29.766 1 55.84 634 VAL B C 1
ATOM 10625 O O . VAL B 1 634 ? -20.812 15.695 29.016 1 55.84 634 VAL B O 1
ATOM 10628 N N . ASP B 1 635 ? -21.734 17.219 30.438 1 59.41 635 ASP B N 1
ATOM 10629 C CA . ASP B 1 635 ? -20.828 18.234 29.922 1 59.41 635 ASP B CA 1
ATOM 10630 C C . ASP B 1 635 ? -19.781 18.625 30.984 1 59.41 635 ASP B C 1
ATOM 10632 O O . ASP B 1 635 ? -18.969 19.516 30.75 1 59.41 635 ASP B O 1
ATOM 10636 N N . ASN B 1 636 ? -19.766 17.797 32.125 1 71.56 636 ASN B N 1
ATOM 10637 C CA . ASN B 1 636 ? -18.828 18.188 33.156 1 71.56 636 ASN B CA 1
ATOM 10638 C C . ASN B 1 636 ? -17.797 17.094 33.406 1 71.56 636 ASN B C 1
ATOM 10640 O O . ASN B 1 636 ? -18.109 16.062 34.031 1 71.56 636 ASN B O 1
ATOM 10644 N N . ILE B 1 637 ? -16.641 17.281 32.844 1 77.19 637 ILE B N 1
ATOM 10645 C CA . ILE B 1 637 ? -15.555 16.328 33 1 77.19 637 ILE B CA 1
ATOM 10646 C C . ILE B 1 637 ? -14.469 16.906 33.906 1 77.19 637 ILE B C 1
ATOM 10648 O O . ILE B 1 637 ? -14.016 18.031 33.688 1 77.19 637 ILE B O 1
ATOM 10652 N N . TYR B 1 638 ? -14.164 16.172 35 1 78.88 638 TYR B N 1
ATOM 10653 C CA . TYR B 1 638 ? -13.109 16.594 35.938 1 78.88 638 TYR B CA 1
ATOM 10654 C C . TYR B 1 638 ? -11.922 15.641 35.844 1 78.88 638 TYR B C 1
ATOM 10656 O O . TYR B 1 638 ? -12.094 14.422 35.844 1 78.88 638 TYR B O 1
ATOM 10664 N N . ILE B 1 639 ? -10.719 16.203 35.688 1 85 639 ILE B N 1
ATOM 10665 C CA . ILE B 1 639 ? -9.477 15.445 35.719 1 85 639 ILE B CA 1
ATOM 10666 C C . ILE B 1 639 ? -8.836 15.594 37.094 1 85 639 ILE B C 1
ATOM 10668 O O . ILE B 1 639 ? -8.625 16.703 37.594 1 85 639 ILE B O 1
ATOM 10672 N N . ILE B 1 640 ? -8.641 14.492 37.719 1 83.62 640 ILE B N 1
ATOM 10673 C CA . ILE B 1 640 ? -8 14.469 39.031 1 83.62 640 ILE B CA 1
ATOM 10674 C C . ILE B 1 640 ? -6.496 14.258 38.844 1 83.62 640 ILE B C 1
ATOM 10676 O O . ILE B 1 640 ? -6.062 13.297 38.219 1 83.62 640 ILE B O 1
ATOM 10680 N N . LEU B 1 641 ? -5.785 15.234 39.438 1 87.88 641 LEU B N 1
ATOM 10681 C CA . LEU B 1 641 ? -4.34 15.211 39.25 1 87.88 641 LEU B CA 1
ATOM 10682 C C . LEU B 1 641 ? -3.617 15.148 40.594 1 87.88 641 LEU B C 1
ATOM 10684 O O . LEU B 1 641 ? -4.082 15.719 41.594 1 87.88 641 LEU B O 1
ATOM 10688 N N . GLN B 1 642 ? -2.561 14.391 40.625 1 86.5 642 GLN B N 1
ATOM 10689 C CA . GLN B 1 642 ? -1.567 14.5 41.688 1 86.5 642 GLN B CA 1
ATOM 10690 C C . GLN B 1 642 ? -0.485 15.516 41.312 1 86.5 642 GLN B C 1
ATOM 10692 O O . GLN B 1 642 ? 0.231 15.344 40.344 1 86.5 642 GLN B O 1
ATOM 10697 N N . LYS B 1 643 ? -0.335 16.469 42.094 1 88.19 643 LYS B N 1
ATOM 10698 C CA . LYS B 1 643 ? 0.595 17.562 41.781 1 88.19 643 LYS B CA 1
ATOM 10699 C C . LYS B 1 643 ? 2.043 17.109 41.969 1 88.19 643 LYS B C 1
ATOM 10701 O O . LYS B 1 643 ? 2.355 16.344 42.875 1 88.19 643 LYS B O 1
ATOM 10706 N N . LEU B 1 644 ? 2.842 17.578 41.094 1 89.94 644 LEU B N 1
ATOM 10707 C CA . LEU B 1 644 ? 4.285 17.375 41.156 1 89.94 644 LEU B CA 1
ATOM 10708 C C . LEU B 1 644 ? 5.008 18.703 41.406 1 89.94 644 LEU B C 1
ATOM 10710 O O . LEU B 1 644 ? 4.598 19.734 40.906 1 89.94 644 LEU B O 1
ATOM 10714 N N . GLU B 1 645 ? 5.953 18.672 42.281 1 87.81 645 GLU B N 1
ATOM 10715 C CA . GLU B 1 645 ? 6.754 19.859 42.5 1 87.81 645 GLU B CA 1
ATOM 10716 C C . GLU B 1 645 ? 7.941 19.938 41.562 1 87.81 645 GLU B C 1
ATOM 10718 O O . GLU B 1 645 ? 8.742 19 41.5 1 87.81 645 GLU B O 1
ATOM 10723 N N . THR B 1 646 ? 7.961 21.016 40.812 1 91 646 THR B N 1
ATOM 10724 C CA . THR B 1 646 ? 9.102 21.219 39.906 1 91 646 THR B CA 1
ATOM 10725 C C . THR B 1 646 ? 10.32 21.703 40.688 1 91 646 THR B C 1
ATOM 10727 O O . THR B 1 646 ? 10.289 22.781 41.312 1 91 646 THR B O 1
ATOM 10730 N N . LEU B 1 647 ? 11.352 21.016 40.719 1 91.38 647 LEU B N 1
ATOM 10731 C CA . LEU B 1 647 ? 12.562 21.344 41.469 1 91.38 647 LEU B CA 1
ATOM 10732 C C . LEU B 1 647 ? 13.438 22.312 40.656 1 91.38 647 LEU B C 1
ATOM 10734 O O . LEU B 1 647 ? 13.758 23.391 41.125 1 91.38 647 LEU B O 1
ATOM 10738 N N . TYR B 1 648 ? 13.859 21.938 39.531 1 91.56 648 TYR B N 1
ATOM 10739 C CA . TYR B 1 648 ? 14.68 22.781 38.656 1 91.56 648 TYR B CA 1
ATOM 10740 C C . TYR B 1 648 ? 14.672 22.25 37.219 1 91.56 648 TYR B C 1
ATOM 10742 O O . TYR B 1 648 ? 14.211 21.125 36.969 1 91.56 648 TYR B O 1
ATOM 10750 N N . TYR B 1 649 ? 15.031 23.125 36.312 1 93.62 649 TYR B N 1
ATOM 10751 C CA . TYR B 1 649 ? 15.242 22.719 34.938 1 93.62 649 TYR B CA 1
ATOM 10752 C C . TYR B 1 649 ? 16.656 22.172 34.75 1 93.62 649 TYR B C 1
ATOM 10754 O O . TYR B 1 649 ? 17.641 22.875 34.969 1 93.62 649 TYR B O 1
ATOM 10762 N N . ASN B 1 650 ? 16.812 20.906 34.375 1 94.94 650 ASN B N 1
ATOM 10763 C CA . ASN B 1 650 ? 18.109 20.266 34.125 1 94.94 650 ASN B CA 1
ATOM 10764 C C . ASN B 1 650 ? 18.516 20.438 32.656 1 94.94 650 ASN B C 1
ATOM 10766 O O . ASN B 1 650 ? 18.031 19.703 31.781 1 94.94 650 ASN B O 1
ATOM 10770 N N . TYR B 1 651 ? 19.406 21.266 32.375 1 95.75 651 TYR B N 1
ATOM 10771 C CA . TYR B 1 651 ? 19.828 21.578 31.031 1 95.75 651 TYR B CA 1
ATOM 10772 C C . TYR B 1 651 ? 20.469 20.375 30.359 1 95.75 651 TYR B C 1
ATOM 10774 O O . TYR B 1 651 ? 20.25 20.125 29.172 1 95.75 651 TYR B O 1
ATOM 10782 N N . HIS B 1 652 ? 21.219 19.578 31.094 1 96.75 652 HIS B N 1
ATOM 10783 C CA . HIS B 1 652 ? 21.922 18.422 30.547 1 96.75 652 HIS B CA 1
ATOM 10784 C C . HIS B 1 652 ? 20.938 17.391 30 1 96.75 652 HIS B C 1
ATOM 10786 O O . HIS B 1 652 ? 21.234 16.703 29.016 1 96.75 652 HIS B O 1
ATOM 10792 N N . TYR B 1 653 ? 19.797 17.312 30.609 1 97.44 653 TYR B N 1
ATOM 10793 C CA . TYR B 1 653 ? 18.797 16.344 30.172 1 97.44 653 TYR B CA 1
ATOM 10794 C C . TYR B 1 653 ? 17.641 17.047 29.453 1 97.44 653 TYR B C 1
ATOM 10796 O O . TYR B 1 653 ? 16.672 16.391 29.047 1 97.44 653 TYR B O 1
ATOM 10804 N N . HIS B 1 654 ? 17.75 18.344 29.281 1 97 654 HIS B N 1
ATOM 10805 C CA . HIS B 1 654 ? 16.734 19.141 28.594 1 97 654 HIS B CA 1
ATOM 10806 C C . HIS B 1 654 ? 15.344 18.812 29.109 1 97 654 HIS B C 1
ATOM 10808 O O . HIS B 1 654 ? 14.438 18.531 28.312 1 97 654 HIS B O 1
ATOM 10814 N N . SER B 1 655 ? 15.25 18.719 30.391 1 94.75 655 SER B N 1
ATOM 10815 C CA . SER B 1 655 ? 13.992 18.328 31.016 1 94.75 655 SER B CA 1
ATOM 10816 C C . SER B 1 655 ? 13.867 18.938 32.406 1 94.75 655 SER B C 1
ATOM 10818 O O . SER B 1 655 ? 14.828 19.5 32.938 1 94.75 655 SER B O 1
ATOM 10820 N N . TYR B 1 656 ? 12.695 18.875 32.969 1 93.31 656 TYR B N 1
ATOM 10821 C CA . TYR B 1 656 ? 12.438 19.359 34.312 1 93.31 656 TYR B CA 1
ATOM 10822 C C . TYR B 1 656 ? 12.531 18.234 35.312 1 93.31 656 TYR B C 1
ATOM 10824 O O . TYR B 1 656 ? 12.016 17.141 35.094 1 93.31 656 TYR B O 1
ATOM 10832 N N . SER B 1 657 ? 13.258 18.484 36.344 1 93.94 657 SER B N 1
ATOM 10833 C CA . SER B 1 657 ? 13.266 17.562 37.5 1 93.94 657 SER B CA 1
ATOM 10834 C C . SER B 1 657 ? 12.117 17.844 38.438 1 93.94 657 SER B C 1
ATOM 10836 O O . SER B 1 657 ? 11.906 19 38.844 1 93.94 657 SER B O 1
ATOM 10838 N N . VAL B 1 658 ? 11.328 16.797 38.656 1 92.69 658 VAL B N 1
ATOM 10839 C CA . VAL B 1 658 ? 10.125 16.984 39.469 1 92.69 658 VAL B CA 1
ATOM 10840 C C . VAL B 1 658 ? 10.133 16 40.625 1 92.69 658 VAL B C 1
ATOM 10842 O O . VAL B 1 658 ? 10.82 14.977 40.562 1 92.69 658 VAL B O 1
ATOM 10845 N N . ALA B 1 659 ? 9.461 16.344 41.719 1 92 659 ALA B N 1
ATOM 10846 C CA . ALA B 1 659 ? 9.281 15.477 42.875 1 92 659 ALA B CA 1
ATOM 10847 C C . ALA B 1 659 ? 7.801 15.242 43.156 1 92 659 ALA B C 1
ATOM 10849 O O . ALA B 1 659 ? 6.973 16.125 42.969 1 92 659 ALA B O 1
ATOM 10850 N N . HIS B 1 660 ? 7.465 14.039 43.625 1 88.94 660 HIS B N 1
ATOM 10851 C CA . HIS B 1 660 ? 6.09 13.703 43.969 1 88.94 660 HIS B CA 1
ATOM 10852 C C . HIS B 1 660 ? 5.648 14.445 45.219 1 88.94 660 HIS B C 1
ATOM 10854 O O . HIS B 1 660 ? 6.434 14.617 46.156 1 88.94 660 HIS B O 1
ATOM 10860 N N . THR B 1 661 ? 4.414 14.953 45.031 1 83 661 THR B N 1
ATOM 10861 C CA . THR B 1 661 ? 3.83 15.594 46.219 1 83 661 THR B CA 1
ATOM 10862 C C . THR B 1 661 ? 2.539 14.891 46.625 1 83 661 THR B C 1
ATOM 10864 O O . THR B 1 661 ? 2.051 14.008 45.906 1 83 661 THR B O 1
ATOM 10867 N N . ASP B 1 662 ? 1.993 15.133 47.812 1 70.31 662 ASP B N 1
ATOM 10868 C CA . ASP B 1 662 ? 0.814 14.469 48.375 1 70.31 662 ASP B CA 1
ATOM 10869 C C . ASP B 1 662 ? -0.469 15.141 47.875 1 70.31 662 ASP B C 1
ATOM 10871 O O . ASP B 1 662 ? -1.485 14.469 47.688 1 70.31 662 ASP B O 1
ATOM 10875 N N . PRO B 1 663 ? -0.457 16.312 47.5 1 65.62 663 PRO B N 1
ATOM 10876 C CA . PRO B 1 663 ? -1.737 16.969 47.25 1 65.62 663 PRO B CA 1
ATOM 10877 C C . PRO B 1 663 ? -2.371 16.531 45.906 1 65.62 663 PRO B C 1
ATOM 10879 O O . PRO B 1 663 ? -1.663 16.297 44.938 1 65.62 663 PRO B O 1
ATOM 10882 N N . VAL B 1 664 ? -3.766 16.328 46 1 69.06 664 VAL B N 1
ATOM 10883 C CA . VAL B 1 664 ? -4.586 16.016 44.844 1 69.06 664 VAL B CA 1
ATOM 10884 C C . VAL B 1 664 ? -5.176 17.312 44.281 1 69.06 664 VAL B C 1
ATOM 10886 O O . VAL B 1 664 ? -5.551 18.219 45.031 1 69.06 664 VAL B O 1
ATOM 10889 N N . HIS B 1 665 ? -5.012 17.625 43 1 69.5 665 HIS B N 1
ATOM 10890 C CA . HIS B 1 665 ? -5.555 18.781 42.281 1 69.5 665 HIS B CA 1
ATOM 10891 C C . HIS B 1 665 ? -6.598 18.344 41.25 1 69.5 665 HIS B C 1
ATOM 10893 O O . HIS B 1 665 ? -6.473 17.281 40.656 1 69.5 665 HIS B O 1
ATOM 10899 N N . PHE B 1 666 ? -7.789 19.188 41.25 1 66.06 666 PHE B N 1
ATOM 10900 C CA . PHE B 1 666 ? -8.859 18.938 40.281 1 66.06 666 PHE B CA 1
ATOM 10901 C C . PHE B 1 666 ? -8.852 19.969 39.188 1 66.06 666 PHE B C 1
ATOM 10903 O O . PHE B 1 666 ? -8.664 21.172 39.438 1 66.06 666 PHE B O 1
ATOM 10910 N N . THR B 1 667 ? -8.727 19.625 37.938 1 65.94 667 THR B N 1
ATOM 10911 C CA . THR B 1 667 ? -8.828 20.609 36.875 1 65.94 667 THR B CA 1
ATOM 10912 C C . THR B 1 667 ? -9.875 20.188 35.844 1 65.94 667 THR B C 1
ATOM 10914 O O . THR B 1 667 ? -10.133 18.984 35.688 1 65.94 667 THR B O 1
ATOM 10917 N N . ASP B 1 668 ? -10.688 21.188 35.344 1 59.19 668 ASP B N 1
ATOM 10918 C CA . ASP B 1 668 ? -11.617 20.953 34.25 1 59.19 668 ASP B CA 1
ATOM 10919 C C . ASP B 1 668 ? -10.883 20.484 33 1 59.19 668 ASP B C 1
ATOM 10921 O O . ASP B 1 668 ? -9.82 21.016 32.656 1 59.19 668 ASP B O 1
ATOM 10925 N N . ALA B 1 669 ? -11.336 19.406 32.562 1 55.47 669 ALA B N 1
ATOM 10926 C CA . ALA B 1 669 ? -10.703 18.812 31.375 1 55.47 669 ALA B CA 1
ATOM 10927 C C . ALA B 1 669 ? -10.555 19.844 30.25 1 55.47 669 ALA B C 1
ATOM 10929 O O . ALA B 1 669 ? -9.688 19.719 29.391 1 55.47 669 ALA B O 1
ATOM 10930 N N . LEU B 1 670 ? -11.484 20.844 30.219 1 55.09 670 LEU B N 1
ATOM 10931 C CA . LEU B 1 670 ? -11.508 21.797 29.125 1 55.09 670 LEU B CA 1
ATOM 10932 C C . LEU B 1 670 ? -10.477 22.891 29.344 1 55.09 670 LEU B C 1
ATOM 10934 O O . LEU B 1 670 ? -10.156 23.641 28.406 1 55.09 670 LEU B O 1
ATOM 10938 N N . ASP B 1 671 ? -10.039 23.172 30.594 1 48.97 671 ASP B N 1
ATOM 10939 C CA . ASP B 1 671 ? -9.156 24.312 30.812 1 48.97 671 ASP B CA 1
ATOM 10940 C C . ASP B 1 671 ? -7.707 23.875 30.984 1 48.97 671 ASP B C 1
ATOM 10942 O O . ASP B 1 671 ? -7.012 24.312 31.891 1 48.97 671 ASP B O 1
ATOM 10946 N N . PRO B 1 672 ? -7.469 22.781 30.5 1 46.84 672 PRO B N 1
ATOM 10947 C CA . PRO B 1 672 ? -6.074 22.516 30.875 1 46.84 672 PRO B CA 1
ATOM 10948 C C . PRO B 1 672 ? -5.117 23.578 30.328 1 46.84 672 PRO B C 1
ATOM 10950 O O . PRO B 1 672 ? -5.285 24.062 29.203 1 46.84 672 PRO B O 1
ATOM 10953 N N . TRP B 1 673 ? -4.586 24.547 31.188 1 42.47 673 TRP B N 1
ATOM 10954 C CA . TRP B 1 673 ? -3.545 25.359 30.594 1 42.47 673 TRP B CA 1
ATOM 10955 C C . TRP B 1 673 ? -2.926 24.672 29.391 1 42.47 673 TRP B C 1
ATOM 10957 O O . TRP B 1 673 ? -3.145 23.469 29.172 1 42.47 673 TRP B O 1
ATOM 10967 N N . HIS B 1 674 ? -1.431 25.078 29.234 1 45.25 674 HIS B N 1
ATOM 10968 C CA . HIS B 1 674 ? -0.477 24.828 28.156 1 45.25 674 HIS B CA 1
ATOM 10969 C C . HIS B 1 674 ? -0.335 23.344 27.875 1 45.25 674 HIS B C 1
ATOM 10971 O O . HIS B 1 674 ? 0.163 22.594 28.719 1 45.25 674 HIS B O 1
ATOM 10977 N N . ARG B 1 675 ? -1.053 22.672 27.266 1 41.94 675 ARG B N 1
ATOM 10978 C CA . ARG B 1 675 ? -1.105 21.328 26.719 1 41.94 675 ARG B CA 1
ATOM 10979 C C . ARG B 1 675 ? 0.297 20.781 26.469 1 41.94 675 ARG B C 1
ATOM 10981 O O . ARG B 1 675 ? 1.285 21.5 26.625 1 41.94 675 ARG B O 1
ATOM 10988 N N . LYS B 1 676 ? 0.826 20.016 25.125 1 36.78 676 LYS B N 1
ATOM 10989 C CA . LYS B 1 676 ? 1.941 19.094 24.969 1 36.78 676 LYS B CA 1
ATOM 10990 C C . LYS B 1 676 ? 3.268 19.766 25.328 1 36.78 676 LYS B C 1
ATOM 10992 O O . LYS B 1 676 ? 3.502 20.906 24.953 1 36.78 676 LYS B O 1
#